Protein AF-U6KTH3-F1 (afdb_monomer_lite)

Foldseek 3Di:
DPDPVPPVVSLVVLLVVVVVVVVVDQADPPPRHGFADWDFQPDLDLLRHGWIKGKGFDPVQLVVLVVVVVVPDPPSPVRRIDIDTDDLVNVLVVQVPDDCVVCVSNVHRRVSVVRPPDDDQDDCVVWPWDDDPPPGTHTALLVVLVVVLVVLVVVLVVCVVVVHDVVVNVSSVSVNVLSVCLQADCPDVSNCSNVVVVPPDPPDDSHQHPVNCQDDCNHCVNDPPVDYDDPLKDKDAEDEDLLDFQQEKEDEPVSQLVRWAWDFDDPVCLVVQLVQLLCFRPDPQHFAWKADPVRDIDGSVPDDSNVVSVPDDGGIITGTGQAFQAKKWKAFPPQPDLLNIAIGTYHYDHDHHMYHHPLSCQSNVDDRPRGMIMMHHDHDPVVRVCRCPPRGCLNPQADLQFLWRRRFDAFLLLLQQLVQQDPPNKDAPVRLVVLLPLLDDPPDQFDQDAAPDVPPGRIHGSQQVQLCLLPRDPPDPRFDWDKDFAPPQDPVQDDPPDDSQPRPQQRIWTAGRRGTDTHGAACCAGHGHCRHVLNRCVVVPNSVSSSSSRSSSSRSSVVVCVVPPDDADLVLQEEDPVLVVVLVVLVVVLQVVLVVLVVCLVVVVDDDDVPDDSVRRSQVVNLVSQVVSLVVSLVSLLVPGDCPRRVNSSQRRVNDDHSSLSSQAHWWVTFQDDPNGFQACPDVQFVDPVDDRVDSGSLRRQTTGDHVSRDGDPSNVVSVVNSVVRVVVCVVVVVVVVVVVVVVVCVVCVQWDQDPDPLFIAGPVGPGDRPCDPVSDRSSRDDPPPPPPPDDDDDDDDDDDDDDDDDDDDDDDDDDDDDDDDDDYDDDDDDDYDDDDDDDDDDDDDDD

Organism: Eimeria tenella (NCBI:txid5802)

pLDDT: mean 81.22, std 20.05, range [23.31, 97.81]

Sequence (848 aa):
MRRHKEDPIAKKALFRKTVSECKRVSKCLLCDAPQGVLRKVVRPVLDQFMKLRHVTKQPRAAAAAAAAAAAGGGAAAAAAQQEEDLHPLRVQQLLQRLRPGDCEVLDVVSPWKLLLQQLPVPPNCLRPSVSVGEQGSNEDDLTCVLAEIVEINGALRGLAAAGGPPGQFVGLWELLQLQVTLLLNSEAPAVQQLVGRSSSSSSSRAGRGLCQRLKGKEGRFRGNLSGKRVDFSGRTVISPDPNLEVYEVAVPEWMARRLTFPETVCPLSAAGLRAAVQRGCDGWPGACYVHKRDGSKCSLRFANRRLAAEHLETGDTVERHLRDGDIVLFNRQPSLHRLSLMAFRAKVMAGRTLRFNESVCSPFNADFDGDEMNLHVPQTQEARAEALCLLGVVSNLQTPKNGDPLVAATQDFLSCWYLLTHKDTFLSRKAFAQLCAACTDAAAAVQLPPPALLLPQELWTGKQLLAVLLRPRRDTFAVLNFEAPERDFSPNCLLPTVPFFMCPNDAYVVVRNSELLAGCIGKKVLGDSKHGLFYHLIRDNSAALAAACLGRVARVCARWFASYGFTMGLDDVSPSVSLETAKETLLARAAEAIRGEAARFARGCMQPHPGCSLEETLELRTKKILDDLRNSAGQVCSQLLSPFNKPGIMFRSGAKGALINIAQMVACVGQQNVAGRRVSAGFGDRTLPLFKRQAPEPRSRGFVSNSFFSGLSPDEFFFHTMSGREGLVDTAVKTAETGYMQRRLMKVRGDTSEGHFRGRGGHFRGRGGHFQGREGTLPGAGGDTCRGGRGHLRGGRHLQGREGTLPGAGGDTCAGGDTCAGGDTCRGGRGHLQTAHTGGDTCRHNRV

Radius of gyration: 40.79 Å; chains: 1; bounding box: 92×101×133 Å

Structure (mmCIF, N/CA/C/O backbone):
data_AF-U6KTH3-F1
#
_entry.id   AF-U6KTH3-F1
#
loop_
_atom_site.group_PDB
_atom_site.id
_atom_site.type_symbol
_atom_site.label_atom_id
_atom_site.label_alt_id
_atom_site.label_comp_id
_atom_site.label_asym_id
_atom_site.label_entity_id
_atom_site.label_seq_id
_atom_site.pdbx_PDB_ins_code
_atom_site.Cartn_x
_atom_site.Cartn_y
_atom_site.Cartn_z
_atom_site.occupancy
_atom_site.B_iso_or_equiv
_atom_site.auth_seq_id
_atom_site.auth_comp_id
_atom_site.auth_asym_id
_atom_site.auth_atom_id
_atom_site.pdbx_PDB_model_num
ATOM 1 N N . MET A 1 1 ? -40.821 12.594 2.628 1.00 33.41 1 MET A N 1
ATOM 2 C CA . MET A 1 1 ? -40.383 13.641 3.579 1.00 33.41 1 MET A CA 1
ATOM 3 C C . MET A 1 1 ? -40.780 13.213 4.990 1.00 33.41 1 MET A C 1
ATOM 5 O O . MET A 1 1 ? -41.958 13.280 5.310 1.00 33.41 1 MET A O 1
ATOM 9 N N . ARG A 1 2 ? -39.861 12.690 5.817 1.00 38.53 2 ARG A N 1
ATOM 10 C CA . ARG A 1 2 ? -40.171 12.412 7.237 1.00 38.53 2 ARG A CA 1
ATOM 11 C C . ARG A 1 2 ? -40.106 13.714 8.047 1.00 38.53 2 ARG A C 1
ATOM 13 O O . ARG A 1 2 ? -39.279 14.577 7.755 1.00 38.53 2 ARG A O 1
ATOM 20 N N . ARG A 1 3 ? -41.026 13.861 9.007 1.00 43.44 3 ARG A N 1
ATOM 21 C CA . ARG A 1 3 ? -41.303 15.088 9.775 1.00 43.44 3 ARG A CA 1
ATOM 22 C C . ARG A 1 3 ? -40.047 15.602 10.488 1.00 43.44 3 ARG A C 1
ATOM 24 O O . ARG A 1 3 ? -39.389 14.868 11.214 1.00 43.44 3 ARG A O 1
ATOM 31 N N . HIS A 1 4 ? -39.806 16.906 10.376 1.00 55.22 4 HIS A N 1
ATOM 32 C CA . HIS A 1 4 ? -38.756 17.676 11.061 1.00 55.22 4 HIS A CA 1
ATOM 33 C C . HIS A 1 4 ? -38.742 17.516 12.607 1.00 55.22 4 HIS A C 1
ATOM 35 O O . HIS A 1 4 ? -37.799 17.948 13.264 1.00 55.22 4 HIS A O 1
ATOM 41 N N . LYS A 1 5 ? -39.789 16.901 13.183 1.00 56.22 5 LYS A N 1
ATOM 42 C CA . LYS A 1 5 ? -40.027 16.718 14.625 1.00 56.22 5 LYS A CA 1
ATOM 43 C C . LYS A 1 5 ? -39.226 15.571 15.270 1.00 56.22 5 LYS A C 1
ATOM 45 O O . LYS A 1 5 ? -39.034 15.591 16.479 1.00 56.22 5 LYS A O 1
ATOM 50 N N . GLU A 1 6 ? -38.734 14.601 14.497 1.00 68.56 6 GLU A N 1
ATOM 51 C CA . GLU A 1 6 ? -37.988 13.436 15.025 1.00 68.56 6 GLU A CA 1
ATOM 52 C C . GLU A 1 6 ? -36.462 13.555 14.876 1.00 68.56 6 GLU A C 1
ATOM 54 O O . GLU A 1 6 ? -35.725 12.658 15.283 1.00 68.56 6 GLU A O 1
ATOM 59 N N . ASP A 1 7 ? -35.956 14.649 14.297 1.00 81.25 7 ASP A N 1
ATOM 60 C CA . ASP A 1 7 ? -34.512 14.840 14.156 1.00 81.25 7 ASP A CA 1
ATOM 61 C C . ASP A 1 7 ? -33.876 15.097 15.539 1.00 81.25 7 ASP A C 1
ATOM 63 O O . ASP A 1 7 ? -34.201 16.105 16.175 1.00 81.25 7 ASP A O 1
ATOM 67 N N . PRO A 1 8 ? -32.951 14.241 16.023 1.00 83.62 8 PRO A N 1
ATOM 68 C CA . PRO A 1 8 ? -32.323 14.413 17.332 1.00 83.62 8 PRO A CA 1
ATOM 69 C C . PRO A 1 8 ? -31.568 15.742 17.469 1.00 83.62 8 PRO A C 1
ATOM 71 O O . PRO A 1 8 ? -31.462 16.272 18.575 1.00 83.62 8 PRO A O 1
ATOM 74 N N . ILE A 1 9 ? -31.064 16.315 16.369 1.00 85.94 9 ILE A N 1
ATOM 75 C CA . ILE A 1 9 ? -30.401 17.627 16.399 1.00 85.94 9 ILE A CA 1
ATOM 76 C C . ILE A 1 9 ? -31.430 18.726 16.676 1.00 85.94 9 ILE A C 1
ATOM 78 O O . ILE A 1 9 ? -31.213 19.565 17.553 1.00 85.94 9 ILE A O 1
ATOM 82 N N . ALA A 1 10 ? -32.564 18.690 15.972 1.00 85.31 10 ALA A N 1
ATOM 83 C CA . ALA A 1 10 ? -33.656 19.638 16.169 1.00 85.31 10 ALA A CA 1
ATOM 84 C C . ALA A 1 10 ? -34.259 19.505 17.576 1.00 85.31 10 ALA A C 1
ATOM 86 O O . ALA A 1 10 ? -34.433 20.516 18.255 1.00 85.31 10 ALA A O 1
ATOM 87 N N . LYS A 1 11 ? -34.473 18.273 18.061 1.00 85.38 11 LYS A N 1
ATOM 88 C CA . LYS A 1 11 ? -34.912 18.003 19.440 1.00 85.38 11 LYS A CA 1
ATOM 89 C C . LYS A 1 11 ? -33.957 18.598 20.474 1.00 85.38 11 LYS A C 1
ATOM 91 O O . LYS A 1 11 ? -34.388 19.288 21.390 1.00 85.38 11 LYS A O 1
ATOM 96 N N . LYS A 1 12 ? -32.645 18.402 20.307 1.00 86.88 12 LYS A N 1
ATOM 97 C CA . LYS A 1 12 ? -31.634 18.952 21.224 1.00 86.88 12 LYS A CA 1
ATOM 98 C C . LYS A 1 12 ? -31.607 20.482 21.218 1.00 86.88 12 LYS A C 1
ATOM 100 O O . LYS A 1 12 ? -31.388 21.090 22.265 1.00 86.88 12 LYS A O 1
ATOM 105 N N . ALA A 1 13 ? -31.800 21.105 20.055 1.00 87.69 13 ALA A N 1
ATOM 106 C CA . ALA A 1 13 ? -31.894 22.557 19.940 1.00 87.69 13 ALA A CA 1
ATOM 107 C C . ALA A 1 13 ? -33.155 23.092 20.634 1.00 87.69 13 ALA A C 1
ATOM 109 O O . ALA A 1 13 ? -33.059 24.036 21.418 1.00 87.69 13 ALA A O 1
ATOM 110 N N . LEU A 1 14 ? -34.302 22.442 20.410 1.00 86.38 14 LEU A N 1
ATOM 111 C CA . LEU A 1 14 ? -35.565 22.775 21.063 1.00 86.38 14 LEU A CA 1
ATOM 112 C C . LEU A 1 14 ? -35.447 22.645 22.585 1.00 86.38 14 LEU A C 1
ATOM 114 O O . LEU A 1 14 ? -35.702 23.611 23.290 1.00 86.38 14 LEU A O 1
ATOM 118 N N . PHE A 1 15 ? -34.935 21.516 23.081 1.00 87.56 15 PHE A N 1
ATOM 119 C CA . PHE A 1 15 ? -34.717 21.284 24.509 1.00 87.56 15 PHE A CA 1
ATOM 120 C C . PHE A 1 15 ? -33.821 22.357 25.146 1.00 87.56 15 PHE A C 1
ATOM 122 O O . PHE A 1 15 ? -34.132 22.887 26.210 1.00 87.56 15 PHE A O 1
ATOM 129 N N . ARG A 1 16 ? -32.720 22.745 24.483 1.00 88.88 16 ARG A N 1
ATOM 130 C CA . ARG A 1 16 ? -31.852 23.837 24.964 1.00 88.88 16 ARG A CA 1
ATOM 131 C C . ARG A 1 16 ? -32.586 25.173 25.035 1.00 88.88 16 ARG A C 1
ATOM 133 O O . ARG A 1 16 ? -32.373 25.912 25.995 1.00 88.88 16 ARG A O 1
ATOM 140 N N . LYS A 1 17 ? -33.426 25.473 24.040 1.00 89.62 17 LYS A N 1
ATOM 141 C CA . LYS A 1 17 ? -34.243 26.689 24.015 1.00 89.62 17 LYS A CA 1
ATOM 142 C C . LYS A 1 17 ? -35.233 26.689 25.181 1.00 89.62 17 LYS A C 1
ATOM 144 O O . LYS A 1 17 ? -35.204 27.626 25.975 1.00 89.62 17 LYS A O 1
ATOM 149 N N . THR A 1 18 ? -35.983 25.605 25.364 1.00 88.19 18 THR A N 1
ATOM 150 C CA . THR A 1 18 ? -36.918 25.434 26.484 1.00 88.19 18 THR A CA 1
ATOM 151 C C . THR A 1 18 ? -36.218 25.610 27.833 1.00 88.19 18 THR A C 1
ATOM 153 O O . THR A 1 18 ? -36.631 26.436 28.638 1.00 88.19 18 THR A O 1
ATOM 156 N N . VAL A 1 19 ? -35.082 24.938 28.061 1.00 88.19 19 VAL A N 1
ATOM 157 C CA . VAL A 1 19 ? -34.305 25.085 29.308 1.00 88.19 19 VAL A CA 1
ATOM 158 C C . VAL A 1 19 ? -33.824 26.527 29.521 1.00 88.19 19 VAL A C 1
ATOM 160 O O . VAL A 1 19 ? -33.779 26.997 30.657 1.00 88.19 19 VAL A O 1
ATOM 163 N N . SER A 1 20 ? -33.451 27.245 28.456 1.00 90.00 20 SER A N 1
ATOM 164 C CA . SER A 1 20 ? -33.018 28.644 28.562 1.00 90.00 20 SER A CA 1
ATOM 165 C C . SER A 1 20 ? -34.155 29.598 28.936 1.00 90.00 20 SER A C 1
ATOM 167 O O . SER A 1 20 ? -33.924 30.536 29.696 1.00 90.00 20 SER A O 1
ATOM 169 N N . GLU A 1 21 ? -35.371 29.331 28.459 1.00 89.19 21 GLU A N 1
ATOM 170 C CA . GLU A 1 21 ? -36.572 30.090 28.812 1.00 89.19 21 GLU A CA 1
ATOM 171 C C . GLU A 1 21 ? -36.977 29.804 30.263 1.00 89.19 21 GLU A C 1
ATOM 173 O O . GLU A 1 21 ? -37.144 30.742 31.041 1.00 89.19 21 GLU A O 1
ATOM 178 N N . CYS A 1 22 ? -36.991 28.532 30.681 1.00 86.75 22 CYS A N 1
ATOM 179 C CA . CYS A 1 22 ? -37.295 28.147 32.063 1.00 86.75 22 CYS A CA 1
ATOM 180 C C . CYS A 1 22 ? -36.333 28.780 33.083 1.00 86.75 22 CYS A C 1
ATOM 182 O O . CYS A 1 22 ? -36.759 29.177 34.161 1.00 86.75 22 CYS A O 1
ATOM 184 N N . LYS A 1 23 ? -35.043 28.930 32.751 1.00 86.56 23 LYS A N 1
ATOM 185 C CA . LYS A 1 23 ? -34.044 29.550 33.645 1.00 86.56 23 LYS A CA 1
ATOM 186 C C . LYS A 1 23 ? -34.252 31.049 33.892 1.00 86.56 23 LYS A C 1
ATOM 188 O O . LYS A 1 23 ? -33.642 31.581 34.814 1.00 86.56 23 LYS A O 1
ATOM 193 N N . ARG A 1 24 ? -35.049 31.739 33.068 1.00 86.56 24 ARG A N 1
ATOM 194 C CA . ARG A 1 24 ? -35.357 33.173 33.238 1.00 86.56 24 ARG A CA 1
ATOM 195 C C . ARG A 1 24 ? -36.516 33.414 34.201 1.00 86.56 24 ARG A C 1
ATOM 197 O O . ARG A 1 24 ? -36.689 34.531 34.677 1.00 86.56 24 ARG A O 1
ATOM 204 N N . VAL A 1 25 ? -37.304 32.381 34.472 1.00 86.88 25 VAL A N 1
ATOM 205 C CA . VAL A 1 25 ? -38.491 32.464 35.316 1.00 86.88 25 VAL A CA 1
ATOM 206 C C . VAL A 1 25 ? -38.068 32.426 36.787 1.00 86.88 25 VAL A C 1
ATOM 208 O O . VAL A 1 25 ? -37.451 31.464 37.236 1.00 86.88 25 VAL A O 1
ATOM 211 N N . SER A 1 26 ? -38.393 33.479 37.540 1.00 83.75 26 SER A N 1
ATOM 212 C CA . SER A 1 26 ? -38.018 33.643 38.955 1.00 83.75 26 SER A CA 1
ATOM 213 C C . SER A 1 26 ? -39.104 33.215 39.948 1.00 83.75 26 SER A C 1
ATOM 215 O O . SER A 1 26 ? -38.841 33.144 41.148 1.00 83.75 26 SER A O 1
ATOM 217 N N . LYS A 1 27 ? -40.319 32.917 39.473 1.00 86.44 27 LYS A N 1
ATOM 218 C CA . LYS A 1 27 ? -41.455 32.438 40.276 1.00 86.44 27 LYS A CA 1
ATOM 219 C C . LYS A 1 27 ? -42.222 31.357 39.523 1.00 86.44 27 LYS A C 1
ATOM 221 O O . LYS A 1 27 ? -42.388 31.451 38.310 1.00 86.44 27 LYS A O 1
ATOM 226 N N . CYS A 1 28 ? -42.674 30.324 40.226 1.00 85.75 28 CYS A N 1
ATOM 227 C CA . CYS A 1 28 ? -43.463 29.253 39.619 1.00 85.75 28 CYS A CA 1
ATOM 228 C C . CYS A 1 28 ? -44.845 29.761 39.187 1.00 85.75 28 CYS A C 1
ATOM 230 O O . CYS A 1 28 ? -45.557 30.331 39.999 1.00 85.75 28 CYS A O 1
ATOM 232 N N . LEU A 1 29 ? -45.266 29.472 37.954 1.00 85.44 29 LEU A N 1
ATOM 233 C CA . LEU A 1 29 ? -46.565 29.914 37.420 1.00 85.44 29 LEU A CA 1
ATOM 234 C C . LEU A 1 29 ? -47.784 29.203 38.042 1.00 85.44 29 LEU A C 1
ATOM 236 O O . LEU A 1 29 ? -48.908 29.626 37.811 1.00 85.44 29 LEU A O 1
ATOM 240 N N . LEU A 1 30 ? -47.579 28.101 38.774 1.00 85.94 30 LEU A N 1
ATOM 241 C CA . LEU A 1 30 ? -48.665 27.305 39.369 1.00 85.94 30 LEU A CA 1
ATOM 242 C C . LEU A 1 30 ? -48.825 27.526 40.874 1.00 85.94 30 LEU A C 1
ATOM 244 O O . LEU A 1 30 ? -49.931 27.423 41.388 1.00 85.94 30 LEU A O 1
ATOM 248 N N . CYS A 1 31 ? -47.723 27.761 41.590 1.00 86.19 31 CYS A N 1
ATOM 249 C CA . CYS A 1 31 ? -47.723 27.853 43.053 1.00 86.19 31 CYS A CA 1
ATOM 250 C C . CYS A 1 31 ? -47.029 29.107 43.597 1.00 86.19 31 CYS A C 1
ATOM 252 O O . CYS A 1 31 ? -46.802 29.185 44.801 1.00 86.19 31 CYS A O 1
ATOM 254 N N . ASP A 1 32 ? -46.616 30.037 42.728 1.00 83.69 32 ASP A N 1
ATOM 255 C CA . ASP A 1 32 ? -45.917 31.293 43.052 1.00 83.69 32 ASP A CA 1
ATOM 256 C C . ASP A 1 32 ? -44.627 31.170 43.886 1.00 83.69 32 ASP A C 1
ATOM 258 O O . ASP A 1 32 ? -44.006 32.172 44.252 1.00 83.69 32 ASP A O 1
ATOM 262 N N . ALA A 1 33 ? -44.152 29.945 44.130 1.00 84.94 33 ALA A N 1
ATOM 263 C CA . ALA A 1 33 ? -42.933 29.694 44.881 1.00 84.94 33 ALA A CA 1
ATOM 264 C C . ALA A 1 33 ? -41.706 30.325 44.188 1.00 84.94 33 ALA A C 1
ATOM 266 O O . ALA A 1 33 ? -41.571 30.211 42.959 1.00 84.94 33 ALA A O 1
ATOM 267 N N . PRO A 1 34 ? -40.785 30.953 44.948 1.00 84.19 34 PRO A N 1
ATOM 268 C CA . PRO A 1 34 ? -39.589 31.574 44.392 1.00 84.19 34 PRO A CA 1
ATOM 269 C C . PRO A 1 34 ? -38.667 30.521 43.768 1.00 84.19 34 PRO A C 1
ATOM 271 O O . PRO A 1 34 ? -38.316 29.522 44.394 1.00 84.19 34 PRO A O 1
ATOM 274 N N . GLN A 1 35 ? -38.248 30.763 42.528 1.00 84.50 35 GLN A N 1
ATOM 275 C CA . GLN A 1 35 ? -37.334 29.900 41.789 1.00 84.50 35 GLN A CA 1
ATOM 276 C C . GLN A 1 35 ? -35.938 30.516 41.753 1.00 84.50 35 GLN A C 1
ATOM 278 O O . GLN A 1 35 ? -35.696 31.578 41.182 1.00 84.50 35 GLN A O 1
ATOM 283 N N . GLY A 1 36 ? -35.020 29.830 42.425 1.00 84.12 36 GLY A N 1
ATOM 284 C CA . GLY A 1 36 ? -33.608 30.160 42.513 1.00 84.12 36 GLY A CA 1
ATOM 285 C C . GLY A 1 36 ? -32.746 29.497 41.441 1.00 84.12 36 GLY A C 1
ATOM 286 O O . GLY A 1 36 ? -33.203 28.674 40.647 1.00 84.12 36 GLY A O 1
ATOM 287 N N . VAL A 1 37 ? -31.454 29.823 41.448 1.00 84.56 37 VAL A N 1
ATOM 288 C CA . VAL A 1 37 ? -30.478 29.196 40.549 1.00 84.56 37 VAL A CA 1
ATOM 289 C C . VAL A 1 37 ? -29.990 27.888 41.166 1.00 84.56 37 VAL A C 1
ATOM 291 O O . VAL A 1 37 ? -29.577 27.855 42.324 1.00 84.56 37 VAL A O 1
ATOM 294 N N . LEU A 1 38 ? -29.982 26.816 40.374 1.00 85.50 38 LEU A N 1
ATOM 295 C CA . LEU A 1 38 ? -29.338 25.557 40.746 1.00 85.50 38 LEU A CA 1
ATOM 296 C C . LEU A 1 38 ? -27.827 25.656 40.511 1.00 85.50 38 LEU A C 1
ATOM 298 O O . LEU A 1 38 ? -27.375 25.816 39.373 1.00 85.50 38 LEU A O 1
ATOM 302 N N . ARG A 1 39 ? -27.040 25.554 41.583 1.00 82.12 39 ARG A N 1
ATOM 303 C CA . ARG A 1 39 ? -25.576 25.533 41.545 1.00 82.12 39 ARG A CA 1
ATOM 304 C C . ARG A 1 39 ? -25.071 24.121 41.795 1.00 82.12 39 ARG A C 1
ATOM 306 O O . ARG A 1 39 ? -25.478 23.461 42.746 1.00 82.12 39 ARG A O 1
ATOM 313 N N . LYS A 1 40 ? -24.150 23.666 40.950 1.00 79.00 40 LYS A N 1
ATOM 314 C CA . LYS A 1 40 ? -23.412 22.424 41.178 1.00 79.00 40 LYS A CA 1
ATOM 315 C C . LYS A 1 40 ? -22.133 22.760 41.938 1.00 79.00 40 LYS A C 1
ATOM 317 O O . LYS A 1 40 ? -21.278 23.462 41.403 1.00 79.00 40 LYS A O 1
ATOM 322 N N . VAL A 1 41 ? -22.003 22.261 43.159 1.00 70.06 41 VAL A N 1
ATOM 323 C CA . VAL A 1 41 ? -20.778 22.358 43.951 1.00 70.06 41 VAL A CA 1
ATOM 324 C C . VAL A 1 41 ? -19.964 21.100 43.665 1.00 70.06 41 VAL A C 1
ATOM 326 O O . VAL A 1 41 ? -20.344 19.995 44.037 1.00 70.06 41 VAL A O 1
ATOM 329 N N . VAL A 1 42 ? -18.868 21.258 42.926 1.00 63.22 42 VAL A N 1
ATOM 330 C CA . VAL A 1 42 ? -17.897 20.184 42.693 1.00 63.22 42 VAL A CA 1
ATOM 331 C C . VAL A 1 42 ? -16.597 20.637 43.328 1.00 63.22 42 VAL A C 1
ATOM 333 O O . VAL A 1 42 ? -15.877 21.438 42.735 1.00 63.22 42 VAL A O 1
ATOM 336 N N . ARG A 1 43 ? -16.323 20.180 44.551 1.00 62.12 43 ARG A N 1
ATOM 337 C CA . ARG A 1 43 ? -15.017 20.379 45.187 1.00 62.12 43 ARG A CA 1
ATOM 338 C C . ARG A 1 43 ? -14.334 19.025 45.407 1.00 62.12 43 ARG A C 1
ATOM 340 O O . ARG A 1 43 ? -15.033 18.033 45.606 1.00 62.12 43 ARG A O 1
ATOM 347 N N . PRO A 1 44 ? -12.992 18.964 45.369 1.00 58.06 44 PRO A N 1
ATOM 348 C CA . PRO A 1 44 ? -12.220 17.737 45.577 1.00 58.06 44 PRO A CA 1
ATOM 349 C C . PRO A 1 44 ? -12.087 17.405 47.072 1.00 58.06 44 PRO A C 1
ATOM 351 O O . PRO A 1 44 ? -10.989 17.175 47.569 1.00 58.06 44 PRO A O 1
ATOM 354 N N . VAL A 1 45 ? -13.199 17.456 47.801 1.00 61.69 45 VAL A N 1
ATOM 355 C CA . VAL A 1 45 ? -13.300 17.124 49.226 1.00 61.69 45 VAL A CA 1
ATOM 356 C C . VAL A 1 45 ? -14.507 16.207 49.365 1.00 61.69 45 VAL A C 1
ATOM 358 O O . VAL A 1 45 ? -15.536 16.498 48.751 1.00 61.69 45 VAL A O 1
ATOM 361 N N . LEU A 1 46 ? -14.374 15.117 50.130 1.00 58.19 46 LEU A N 1
ATOM 362 C CA . LEU A 1 46 ? -15.430 14.110 50.310 1.00 58.19 46 LEU A CA 1
ATOM 363 C C . LEU A 1 46 ? -16.762 14.781 50.710 1.00 58.19 46 LEU A C 1
ATOM 365 O O . LEU A 1 46 ? -17.738 14.661 49.976 1.00 58.19 46 LEU A O 1
ATOM 369 N N . ASP A 1 47 ? -16.704 15.671 51.709 1.00 54.94 47 ASP A N 1
ATOM 370 C CA . ASP A 1 47 ? -17.819 16.478 52.241 1.00 54.94 47 ASP A CA 1
ATOM 371 C C . ASP A 1 47 ? -18.514 17.417 51.235 1.00 54.94 47 ASP A C 1
ATOM 373 O O . ASP A 1 47 ? -19.519 18.061 51.547 1.00 54.94 47 ASP A O 1
ATOM 377 N N . GLN A 1 48 ? -17.971 17.599 50.030 1.00 58.31 48 GLN A N 1
ATOM 378 C CA . GLN A 1 48 ? -18.530 18.477 48.991 1.00 58.31 48 GLN A CA 1
ATOM 379 C C . GLN A 1 48 ? -18.604 17.780 47.630 1.00 58.31 48 GLN A C 1
ATOM 381 O O . GLN A 1 48 ? -18.698 18.434 46.581 1.00 58.31 48 GLN A O 1
ATOM 386 N N . PHE A 1 49 ? -18.582 16.449 47.640 1.00 60.00 49 PHE A N 1
ATOM 387 C CA . PHE A 1 49 ? -18.655 15.637 46.443 1.00 60.00 49 PHE A CA 1
ATOM 388 C C . PHE A 1 49 ? -20.030 15.783 45.771 1.00 60.00 49 PHE A C 1
ATOM 390 O O . PHE A 1 49 ? -21.053 15.335 46.277 1.00 60.00 49 PHE A O 1
ATOM 397 N N . MET A 1 50 ? -20.051 16.426 44.597 1.00 65.19 50 MET A N 1
ATOM 398 C CA . MET A 1 50 ? -21.205 16.477 43.683 1.00 65.19 50 MET A CA 1
ATOM 399 C C . MET A 1 50 ? -22.517 17.025 44.290 1.00 65.19 50 MET A C 1
ATOM 401 O O . MET A 1 50 ? -23.602 16.672 43.823 1.00 65.19 50 MET A O 1
ATOM 405 N N . LYS A 1 51 ? -22.442 17.940 45.265 1.00 73.81 51 LYS A N 1
ATOM 406 C CA . LYS A 1 51 ? -23.635 18.554 45.875 1.00 73.81 51 LYS A CA 1
ATOM 407 C C . LYS A 1 51 ? -24.346 19.497 44.899 1.00 73.81 51 LYS A C 1
ATOM 409 O O . LYS A 1 51 ? -23.724 20.294 44.191 1.00 73.81 51 LYS A O 1
ATOM 414 N N . LEU A 1 52 ? -25.672 19.414 44.858 1.00 81.62 52 LEU A N 1
ATOM 415 C CA . LEU A 1 52 ? -26.542 20.332 44.125 1.00 81.62 52 LEU A CA 1
ATOM 416 C C . LEU A 1 52 ? -27.200 21.271 45.131 1.00 81.62 52 LEU A C 1
ATOM 418 O O . LEU A 1 52 ? -27.835 20.805 46.068 1.00 81.62 52 LEU A O 1
ATOM 422 N N . ARG A 1 53 ? -27.060 22.582 44.933 1.00 84.50 53 ARG A N 1
ATOM 423 C CA . ARG A 1 53 ? -27.661 23.606 45.794 1.00 84.50 53 ARG A CA 1
ATOM 424 C C . ARG A 1 53 ? -28.694 24.415 45.043 1.00 84.50 53 ARG A C 1
ATOM 426 O O . ARG A 1 53 ? -28.414 24.904 43.946 1.00 84.50 53 ARG A O 1
ATOM 433 N N . HIS A 1 54 ? -29.863 24.594 45.638 1.00 85.31 54 HIS A N 1
ATOM 434 C CA . HIS A 1 54 ? -30.865 25.544 45.172 1.00 85.31 54 HIS A CA 1
ATOM 435 C C . HIS A 1 54 ? -30.691 26.857 45.923 1.00 85.31 54 HIS A C 1
ATOM 437 O O . HIS A 1 54 ? -30.885 26.912 47.131 1.00 85.31 54 HIS A O 1
ATOM 443 N N . VAL A 1 55 ? -30.275 27.905 45.210 1.00 83.94 55 VAL A N 1
ATOM 444 C CA . VAL A 1 55 ? -30.003 29.218 45.806 1.00 83.94 55 VAL A CA 1
ATOM 445 C C . VAL A 1 55 ? -31.130 30.173 45.451 1.00 83.94 55 VAL A C 1
ATOM 447 O O . VAL A 1 55 ? -31.210 30.645 44.311 1.00 83.94 55 VAL A O 1
ATOM 450 N N . THR A 1 56 ? -31.996 30.466 46.418 1.00 80.44 56 THR A N 1
ATOM 451 C CA . THR A 1 56 ? -33.106 31.414 46.262 1.00 80.44 56 THR A CA 1
ATOM 452 C C . THR A 1 56 ? -32.760 32.759 46.900 1.00 80.44 56 THR A C 1
ATOM 454 O O . THR A 1 56 ? -32.139 32.836 47.961 1.00 80.44 56 THR A O 1
ATOM 457 N N . LYS A 1 57 ? -33.139 33.854 46.230 1.00 70.38 57 LYS A N 1
ATOM 458 C CA . LYS A 1 57 ? -33.026 35.209 46.782 1.00 70.38 57 LYS A CA 1
ATOM 459 C C . LYS A 1 57 ? -34.347 35.555 47.458 1.00 70.38 57 LYS A C 1
ATOM 461 O O . LYS A 1 57 ? -35.357 35.692 46.768 1.00 70.38 57 LYS A O 1
ATOM 466 N N . GLN A 1 58 ? -34.348 35.689 48.780 1.00 63.84 58 GLN A N 1
ATOM 467 C CA . GLN A 1 58 ? -35.530 36.127 49.517 1.00 63.84 58 GLN A CA 1
ATOM 468 C C . GLN A 1 58 ? -35.453 37.630 49.830 1.00 63.84 58 GLN A C 1
ATOM 470 O O . GLN A 1 58 ? -34.508 38.056 50.491 1.00 63.84 58 GLN A O 1
ATOM 475 N N . PRO A 1 59 ? -36.457 38.442 49.453 1.00 56.44 59 PRO A N 1
ATOM 476 C CA . PRO A 1 59 ? -36.508 39.850 49.854 1.00 56.44 59 PRO A CA 1
ATOM 477 C C . PRO A 1 59 ? -36.829 40.034 51.351 1.00 56.44 59 PRO A C 1
ATOM 479 O O . PRO A 1 59 ? -36.374 40.997 51.957 1.00 56.44 59 PRO A O 1
ATOM 482 N N . ARG A 1 60 ? -37.555 39.094 51.981 1.00 53.91 60 ARG A N 1
ATOM 483 C CA . ARG A 1 60 ? -37.931 39.156 53.411 1.00 53.91 60 ARG A CA 1
ATOM 484 C C . ARG A 1 60 ? -36.770 38.838 54.367 1.00 53.91 60 ARG A C 1
ATOM 486 O O . ARG A 1 60 ? -36.689 39.435 55.435 1.00 53.91 60 ARG A O 1
ATOM 493 N N . ALA A 1 61 ? -35.847 37.959 53.969 1.00 50.72 61 ALA A N 1
ATOM 494 C CA . ALA A 1 61 ? -34.651 37.631 54.750 1.00 50.72 61 ALA A CA 1
ATOM 495 C C . ALA A 1 61 ? -33.617 38.772 54.758 1.00 50.72 61 ALA A C 1
ATOM 497 O O . ALA A 1 61 ? -32.895 38.925 55.735 1.00 50.72 61 ALA A O 1
ATOM 498 N N . ALA A 1 62 ? -33.593 39.625 53.725 1.00 49.84 62 ALA A N 1
ATOM 499 C CA . ALA A 1 62 ? -32.743 40.817 53.699 1.00 49.84 62 ALA A CA 1
ATOM 500 C C . ALA A 1 62 ? -33.124 41.838 54.792 1.00 49.84 62 ALA A C 1
ATOM 502 O O . ALA A 1 62 ? -32.243 42.461 55.376 1.00 49.84 62 ALA A O 1
ATOM 503 N N . ALA A 1 63 ? -34.417 41.958 55.121 1.00 51.88 63 ALA A N 1
ATOM 504 C CA . ALA A 1 63 ? -34.898 42.823 56.203 1.00 51.88 63 ALA A CA 1
ATOM 505 C C . ALA A 1 63 ? -34.557 42.265 57.601 1.00 51.88 63 ALA A C 1
ATOM 507 O O . ALA A 1 63 ? -34.137 43.013 58.479 1.00 51.88 63 ALA A O 1
ATOM 508 N N . ALA A 1 64 ? -34.662 40.944 57.794 1.00 51.53 64 ALA A N 1
ATOM 509 C CA . ALA A 1 64 ? -34.258 40.281 59.039 1.00 51.53 64 ALA A CA 1
ATOM 510 C C . ALA A 1 64 ? -32.726 40.256 59.227 1.00 51.53 64 ALA A C 1
ATOM 512 O O . ALA A 1 64 ? -32.233 40.425 60.338 1.00 51.53 64 ALA A O 1
ATOM 513 N N . ALA A 1 65 ? -31.963 40.110 58.140 1.00 50.75 65 ALA A N 1
ATOM 514 C CA . ALA A 1 65 ? -30.504 40.196 58.145 1.00 50.75 65 ALA A CA 1
ATOM 515 C C . ALA A 1 65 ? -30.004 41.617 58.447 1.00 50.75 65 ALA A C 1
ATOM 517 O O . ALA A 1 65 ? -29.024 41.768 59.170 1.00 50.75 65 ALA A O 1
ATOM 518 N N . ALA A 1 66 ? -30.693 42.653 57.953 1.00 53.75 66 ALA A N 1
ATOM 519 C CA . ALA A 1 66 ? -30.412 44.045 58.310 1.00 53.75 66 ALA A CA 1
ATOM 520 C C . ALA A 1 66 ? -30.669 44.321 59.805 1.00 53.75 66 ALA A C 1
ATOM 522 O O . ALA A 1 66 ? -29.875 45.009 60.442 1.00 53.75 66 ALA A O 1
ATOM 523 N N . ALA A 1 67 ? -31.716 43.722 60.386 1.00 54.19 67 ALA A N 1
ATOM 524 C CA . ALA A 1 67 ? -31.986 43.793 61.824 1.00 54.19 67 ALA A CA 1
ATOM 525 C C . ALA A 1 67 ? -30.945 43.027 62.671 1.00 54.19 67 ALA A C 1
ATOM 527 O O . ALA A 1 67 ? -30.539 43.507 63.724 1.00 54.19 67 ALA A O 1
ATOM 528 N N . ALA A 1 68 ? -30.455 41.873 62.201 1.00 51.97 68 ALA A N 1
ATOM 529 C CA . ALA A 1 68 ? -29.400 41.106 62.874 1.00 51.97 68 ALA A CA 1
ATOM 530 C C . ALA A 1 68 ? -27.997 41.736 62.731 1.00 51.97 68 ALA A C 1
ATOM 532 O O . ALA A 1 68 ? -27.167 41.609 63.629 1.00 51.97 68 ALA A O 1
ATOM 533 N N . ALA A 1 69 ? -27.731 42.456 61.635 1.00 53.06 69 ALA A N 1
ATOM 534 C CA . ALA A 1 69 ? -26.492 43.211 61.434 1.00 53.06 69 ALA A CA 1
ATOM 535 C C . ALA A 1 69 ? -26.347 44.376 62.431 1.00 53.06 69 ALA A C 1
ATOM 537 O O . ALA A 1 69 ? -25.234 44.677 62.858 1.00 53.06 69 ALA A O 1
ATOM 538 N N . ALA A 1 70 ? -27.463 44.978 62.860 1.00 55.00 70 ALA A N 1
ATOM 539 C CA . ALA A 1 70 ? -27.484 45.991 63.918 1.00 55.00 70 ALA A CA 1
ATOM 540 C C . ALA A 1 70 ? -27.130 45.426 65.314 1.00 55.00 70 ALA A C 1
ATOM 542 O O . ALA A 1 70 ? -26.774 46.191 66.204 1.00 55.00 70 ALA A O 1
ATOM 543 N N . ALA A 1 71 ? -27.172 44.099 65.498 1.00 54.81 71 ALA A N 1
ATOM 544 C CA . ALA A 1 71 ? -26.852 43.404 66.748 1.00 54.81 71 ALA A CA 1
ATOM 545 C C . ALA A 1 71 ? -25.405 42.851 66.814 1.00 54.81 71 ALA A C 1
ATOM 547 O O . ALA A 1 71 ? -25.097 42.028 67.672 1.00 54.81 71 ALA A O 1
ATOM 548 N N . GLY A 1 72 ? -24.502 43.286 65.923 1.00 46.31 72 GLY A N 1
ATOM 549 C CA . GLY A 1 72 ? -23.054 43.046 66.056 1.00 46.31 72 GLY A CA 1
ATOM 550 C C . GLY A 1 72 ? -22.534 41.658 65.647 1.00 46.31 72 GLY A C 1
ATOM 551 O O . GLY A 1 72 ? -21.380 41.335 65.917 1.00 46.31 72 GLY A O 1
ATOM 552 N N . GLY A 1 73 ? -23.334 40.826 64.973 1.00 44.78 73 GLY A N 1
ATOM 553 C CA . GLY A 1 73 ? -22.887 39.524 64.463 1.00 44.78 73 GLY A CA 1
ATOM 554 C C . GLY A 1 73 ? -22.275 39.608 63.057 1.00 44.78 73 GLY A C 1
ATOM 555 O O . GLY A 1 73 ? -22.975 39.906 62.092 1.00 44.78 73 GLY A O 1
ATOM 556 N N . GLY A 1 74 ? -20.993 39.258 62.900 1.00 44.28 74 GLY A N 1
ATOM 557 C CA . GLY A 1 74 ? -20.244 39.263 61.626 1.00 44.28 74 GLY A CA 1
ATOM 558 C C . GLY A 1 74 ? -20.714 38.291 60.522 1.00 44.28 74 GLY A C 1
ATOM 559 O O . GLY A 1 74 ? -19.982 38.053 59.566 1.00 44.28 74 GLY A O 1
ATOM 560 N N . ALA A 1 75 ? -21.924 37.731 60.610 1.00 44.00 75 ALA A N 1
ATOM 561 C CA . ALA A 1 75 ? -22.492 36.775 59.649 1.00 44.00 75 ALA A CA 1
ATOM 562 C C . ALA A 1 75 ? -23.517 37.405 58.672 1.00 44.00 75 ALA A C 1
ATOM 564 O O . ALA A 1 75 ? -24.304 36.699 58.041 1.00 44.00 75 ALA A O 1
ATOM 565 N N . ALA A 1 76 ? -23.537 38.734 58.533 1.00 43.81 76 ALA A N 1
ATOM 566 C CA . ALA A 1 76 ? -24.632 39.457 57.875 1.00 43.81 76 ALA A CA 1
ATOM 567 C C . ALA A 1 76 ? -24.691 39.339 56.334 1.00 43.81 76 ALA A C 1
ATOM 569 O O . ALA A 1 76 ? -25.762 39.495 55.751 1.00 43.81 76 ALA A O 1
ATOM 570 N N . ALA A 1 77 ? -23.589 39.021 55.643 1.00 43.75 77 ALA A N 1
ATOM 571 C CA . ALA A 1 77 ? -23.592 38.945 54.173 1.00 43.75 77 ALA A CA 1
ATOM 572 C C . ALA A 1 77 ? -24.169 37.625 53.613 1.00 43.75 77 ALA A C 1
ATOM 574 O O . ALA A 1 77 ? -24.620 37.585 52.467 1.00 43.75 77 ALA A O 1
ATOM 575 N N . ALA A 1 78 ? -24.188 36.548 54.407 1.00 45.44 78 ALA A N 1
ATOM 576 C CA . ALA A 1 78 ? -24.661 35.230 53.968 1.00 45.44 78 ALA A CA 1
ATOM 577 C C . ALA A 1 78 ? -26.191 35.058 54.077 1.00 45.44 78 ALA A C 1
ATOM 579 O O . ALA A 1 78 ? -26.763 34.216 53.391 1.00 45.44 78 ALA A O 1
ATOM 580 N N . ALA A 1 79 ? -26.874 35.879 54.880 1.00 47.31 79 ALA A N 1
ATOM 581 C CA . ALA A 1 79 ? -28.300 35.722 55.185 1.00 47.31 79 ALA A CA 1
ATOM 582 C C . ALA A 1 79 ? -29.266 36.192 54.070 1.00 47.31 79 ALA A C 1
ATOM 584 O O . ALA A 1 79 ? -30.470 35.956 54.154 1.00 47.31 79 ALA A O 1
ATOM 585 N N . ALA A 1 80 ? -28.769 36.827 53.000 1.00 52.62 80 ALA A N 1
ATOM 586 C CA . ALA A 1 80 ? -29.601 37.282 51.876 1.00 52.62 80 ALA A CA 1
ATOM 587 C C . ALA A 1 80 ? -29.926 36.175 50.846 1.00 52.62 80 ALA A C 1
ATOM 589 O O . ALA A 1 80 ? -30.771 36.367 49.964 1.00 52.62 80 ALA A O 1
ATOM 590 N N . GLN A 1 81 ? -29.243 35.029 50.916 1.00 64.50 81 GLN A N 1
ATOM 591 C CA . GLN A 1 81 ? -29.420 33.899 50.003 1.00 64.50 81 GLN A CA 1
ATOM 592 C C . GLN A 1 81 ? -29.725 32.642 50.814 1.00 64.50 81 GLN A C 1
ATOM 594 O O . GLN A 1 81 ? -28.922 32.224 51.640 1.00 64.50 81 GLN A O 1
ATOM 599 N N . GLN A 1 82 ? -30.881 32.029 50.567 1.00 74.88 82 GLN A N 1
ATOM 600 C CA . GLN A 1 82 ? -31.201 30.729 51.144 1.00 74.88 82 GLN A CA 1
ATOM 601 C C . GLN A 1 82 ? -30.653 29.650 50.207 1.00 74.88 82 GLN A C 1
ATOM 603 O O . GLN A 1 82 ? -31.083 29.557 49.053 1.00 74.88 82 GLN A O 1
ATOM 608 N N . GLU A 1 83 ? -29.697 28.860 50.695 1.00 80.00 83 GLU A N 1
ATOM 609 C CA . GLU A 1 83 ? -29.166 27.689 49.993 1.00 80.00 83 GLU A CA 1
ATOM 610 C C . GLU A 1 83 ? -29.823 26.411 50.548 1.00 80.00 83 GLU A C 1
ATOM 612 O O . GLU A 1 83 ? -29.646 26.085 51.718 1.00 80.00 83 GLU A O 1
ATOM 617 N N . GLU A 1 84 ? -30.584 25.685 49.724 1.00 83.00 84 GLU A N 1
ATOM 618 C CA . GLU A 1 84 ? -31.106 24.345 50.048 1.00 83.00 84 GLU A CA 1
ATOM 619 C C . GLU A 1 84 ? -30.221 23.278 49.382 1.00 83.00 84 GLU A C 1
ATOM 621 O O . GLU A 1 84 ? -30.043 23.281 48.159 1.00 83.00 84 GLU A O 1
ATOM 626 N N . ASP A 1 85 ? -29.665 22.355 50.174 1.00 82.75 85 ASP A N 1
ATOM 627 C CA . ASP A 1 85 ? -28.907 21.203 49.672 1.00 82.75 85 ASP A CA 1
ATOM 628 C C . ASP A 1 85 ? -29.868 20.123 49.125 1.00 82.75 85 ASP A C 1
ATOM 630 O O . ASP A 1 85 ? -30.626 19.473 49.854 1.00 82.75 85 ASP A O 1
ATOM 634 N N . LEU A 1 86 ? -29.809 19.888 47.814 1.00 86.25 86 LEU A N 1
ATOM 635 C CA . LEU A 1 86 ? -30.609 18.891 47.105 1.00 86.25 86 LEU A CA 1
ATOM 636 C C . LEU A 1 86 ? -29.922 17.521 47.139 1.00 86.25 86 LEU A C 1
ATOM 638 O O . LEU A 1 86 ? -29.154 17.158 46.245 1.00 86.25 86 LEU A O 1
ATOM 642 N N . HIS A 1 87 ? -30.229 16.738 48.169 1.00 85.06 87 HIS A N 1
ATOM 643 C CA . HIS A 1 87 ? -29.793 15.346 48.289 1.00 85.06 87 HIS A CA 1
ATOM 644 C C . HIS A 1 87 ? -30.694 14.389 47.470 1.00 85.06 87 HIS A C 1
ATOM 646 O O . HIS A 1 87 ? -31.842 14.732 47.166 1.00 85.06 87 HIS A O 1
ATOM 652 N N . PRO A 1 88 ? -30.225 13.174 47.106 1.00 87.25 88 PRO A N 1
ATOM 653 C CA . PRO A 1 88 ? -30.949 12.283 46.191 1.00 87.25 88 PRO A CA 1
ATOM 654 C C . PRO A 1 88 ? -32.391 11.953 46.603 1.00 87.25 88 PRO A C 1
ATOM 656 O O . PRO A 1 88 ? -33.267 11.937 45.742 1.00 87.25 88 PRO A O 1
ATOM 659 N N . LEU A 1 89 ? -32.666 11.754 47.899 1.00 87.75 89 LEU A N 1
ATOM 660 C CA . LEU A 1 89 ? -34.024 11.470 48.396 1.00 87.75 89 LEU A CA 1
ATOM 661 C C . LEU A 1 89 ? -34.977 12.652 48.169 1.00 87.75 89 LEU A C 1
ATOM 663 O O . LEU A 1 89 ? -36.090 12.472 47.674 1.00 87.75 89 LEU A O 1
ATOM 667 N N . ARG A 1 90 ? -34.525 13.879 48.457 1.00 88.94 90 ARG A N 1
ATOM 668 C CA . ARG A 1 90 ? -35.287 15.102 48.180 1.00 88.94 90 ARG A CA 1
ATOM 669 C C . ARG A 1 90 ? -35.566 15.262 46.692 1.00 88.94 90 ARG A C 1
ATOM 671 O O . ARG A 1 90 ? -36.702 15.527 46.306 1.00 88.94 90 ARG A O 1
ATOM 678 N N . VAL A 1 91 ? -34.553 15.059 45.850 1.00 89.62 91 VAL A N 1
ATOM 679 C CA . VAL A 1 91 ? -34.701 15.138 44.388 1.00 89.62 91 VAL A CA 1
ATOM 680 C C . VAL A 1 91 ? -35.682 14.080 43.882 1.00 89.62 91 VAL A C 1
ATOM 682 O O . VAL A 1 91 ? -36.511 14.384 43.030 1.00 89.62 91 VAL A O 1
ATOM 685 N N . GLN A 1 92 ? -35.658 12.868 44.435 1.00 89.62 92 GLN A N 1
ATOM 686 C CA . GLN A 1 92 ? -36.599 11.814 44.067 1.00 89.62 92 GLN A CA 1
ATOM 687 C C . GLN A 1 92 ? -38.054 12.225 44.312 1.00 89.62 92 GLN A C 1
ATOM 689 O O . GLN A 1 92 ? -38.881 12.096 43.409 1.00 89.62 92 GLN A O 1
ATOM 694 N N . GLN A 1 93 ? -38.354 12.755 45.501 1.00 90.25 93 GLN A N 1
ATOM 695 C CA . GLN A 1 93 ? -39.698 13.227 45.846 1.00 90.25 93 GLN A CA 1
ATOM 696 C C . GLN A 1 93 ? -40.172 14.336 44.898 1.00 90.25 93 GLN A C 1
ATOM 698 O O . GLN A 1 93 ? -41.343 14.378 44.526 1.00 90.25 93 GLN A O 1
ATOM 703 N N . LEU A 1 94 ? -39.264 15.222 44.475 1.00 88.94 94 LEU A N 1
ATOM 704 C CA . LEU A 1 94 ? -39.571 16.275 43.508 1.00 88.94 94 LEU A CA 1
ATOM 705 C C . LEU A 1 94 ? -39.850 15.704 42.108 1.00 88.94 94 LEU A C 1
ATOM 707 O O . LEU A 1 94 ? -40.839 16.082 41.485 1.00 88.94 94 LEU A O 1
ATOM 711 N N . LEU A 1 95 ? -39.031 14.763 41.624 1.00 89.62 95 LEU A N 1
ATOM 712 C CA . LEU A 1 95 ? -39.199 14.148 40.299 1.00 89.62 95 LEU A CA 1
ATOM 713 C C . LEU A 1 95 ? -40.433 13.237 40.206 1.00 89.62 95 LEU A C 1
ATOM 715 O O . LEU A 1 95 ? -40.963 13.051 39.114 1.00 89.62 95 LEU A O 1
ATOM 719 N N . GLN A 1 96 ? -40.907 12.678 41.322 1.00 89.19 96 GLN A N 1
ATOM 720 C CA . GLN A 1 96 ? -42.155 11.905 41.374 1.00 89.19 96 GLN A CA 1
ATOM 721 C C . GLN A 1 96 ? -43.410 12.781 41.269 1.00 89.19 96 GLN A C 1
ATOM 723 O O . GLN A 1 96 ? -44.447 12.302 40.824 1.00 89.19 96 GLN A O 1
ATOM 728 N N . ARG A 1 97 ? -43.320 14.063 41.646 1.00 88.50 97 ARG A N 1
ATOM 729 C CA . ARG A 1 97 ? -44.432 15.027 41.574 1.00 88.50 97 ARG A CA 1
ATOM 730 C C . ARG A 1 97 ? -44.582 15.684 40.196 1.00 88.50 97 ARG A C 1
ATOM 732 O O . ARG A 1 97 ? -45.449 16.537 40.024 1.00 88.50 97 ARG A O 1
ATOM 739 N N . LEU A 1 98 ? -43.736 15.331 39.224 1.00 88.19 98 LEU A N 1
ATOM 740 C CA . LEU A 1 98 ? -43.781 15.894 37.874 1.00 88.19 98 LEU A CA 1
ATOM 741 C C . LEU A 1 98 ? -44.996 15.364 37.096 1.00 88.19 98 LEU A C 1
ATOM 743 O O . LEU A 1 98 ? -45.283 14.168 37.120 1.00 88.19 98 LEU A O 1
ATOM 747 N N . ARG A 1 99 ? -45.695 16.244 36.369 1.00 87.50 99 ARG A N 1
ATOM 748 C CA . ARG A 1 99 ? -46.868 15.856 35.569 1.00 87.50 99 ARG A CA 1
ATOM 749 C C . ARG A 1 99 ? -46.434 15.130 34.283 1.00 87.50 99 ARG A C 1
ATOM 751 O O . ARG A 1 99 ? -45.400 15.493 33.716 1.00 87.50 99 ARG A O 1
ATOM 758 N N . PRO A 1 100 ? -47.230 14.181 33.752 1.00 85.25 100 PRO A N 1
ATOM 759 C CA . PRO A 1 100 ? -46.897 13.466 32.514 1.00 85.25 100 PRO A CA 1
ATOM 760 C C . PRO A 1 100 ? -46.688 14.386 31.300 1.00 85.25 100 PRO A C 1
ATOM 762 O O . PRO A 1 100 ? -45.737 14.196 30.549 1.00 85.25 100 PRO A O 1
ATOM 765 N N . GLY A 1 101 ? -47.507 15.435 31.149 1.00 85.12 101 GLY A N 1
ATOM 766 C CA . GLY A 1 101 ? -47.357 16.402 30.051 1.00 85.12 101 GLY A CA 1
ATOM 767 C C . GLY A 1 101 ? -46.038 17.185 30.100 1.00 85.12 101 GLY A C 1
ATOM 768 O O . GLY A 1 101 ? -45.423 17.428 29.066 1.00 85.12 101 GLY A O 1
ATOM 769 N N . ASP A 1 102 ? -45.539 17.510 31.297 1.00 86.69 102 ASP A N 1
ATOM 770 C CA . ASP A 1 102 ? -44.234 18.170 31.453 1.00 86.69 102 ASP A CA 1
ATOM 771 C C . ASP A 1 102 ? -43.073 17.201 31.151 1.00 86.69 102 ASP A C 1
ATOM 773 O O . ASP A 1 102 ? -42.010 17.615 30.686 1.00 86.69 102 ASP A O 1
ATOM 777 N N . CYS A 1 103 ? -43.277 15.897 31.372 1.00 85.38 103 CYS A N 1
ATOM 778 C CA . CYS A 1 103 ? -42.304 14.854 31.042 1.00 85.38 103 CYS A CA 1
ATOM 779 C C . CYS A 1 103 ? -42.117 14.707 29.520 1.00 85.38 103 CYS A C 1
ATOM 781 O O . CYS A 1 103 ? -40.985 14.557 29.056 1.00 85.38 103 CYS A O 1
ATOM 783 N N . GLU A 1 104 ? -43.193 14.838 28.735 1.00 83.44 104 GLU A N 1
ATOM 784 C CA . GLU A 1 104 ? -43.123 14.857 27.265 1.00 83.44 104 GLU A CA 1
ATOM 785 C C . GLU A 1 104 ? -42.339 16.065 26.738 1.00 83.44 104 GLU A C 1
ATOM 787 O O . GLU A 1 104 ? -41.509 15.920 25.840 1.00 83.44 104 GLU A O 1
ATOM 792 N N . VAL A 1 105 ? -42.538 17.248 27.332 1.00 84.56 105 VAL A N 1
ATOM 793 C CA . VAL A 1 105 ? -41.787 18.468 26.975 1.00 84.56 105 VAL A CA 1
ATOM 794 C C . VAL A 1 105 ? -40.289 18.301 27.249 1.00 84.56 105 VAL A C 1
ATOM 796 O O . VAL A 1 105 ? -39.455 18.788 26.483 1.00 84.56 105 VAL A O 1
ATOM 799 N N . LEU A 1 106 ? -39.937 17.593 28.325 1.00 83.12 106 LEU A N 1
ATOM 800 C CA . LEU A 1 106 ? -38.552 17.283 28.679 1.00 83.12 106 LEU A CA 1
ATOM 801 C C . LEU A 1 106 ? -37.966 16.093 27.893 1.00 83.12 106 LEU A C 1
ATOM 803 O O . LEU A 1 106 ? -36.769 15.841 28.026 1.00 83.12 1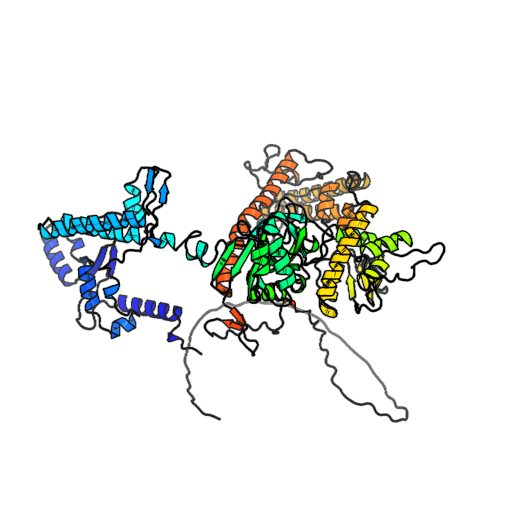06 LEU A O 1
ATOM 807 N N . ASP A 1 107 ? -38.761 15.402 27.063 1.00 82.12 107 ASP A N 1
ATOM 808 C CA . ASP A 1 107 ? -38.393 14.178 26.321 1.00 82.12 107 ASP A CA 1
ATOM 809 C C . ASP A 1 107 ? -37.897 13.055 27.266 1.00 82.12 107 ASP A C 1
ATOM 811 O O . ASP A 1 107 ? -36.944 12.335 26.962 1.00 82.12 107 ASP A O 1
ATOM 815 N N . VAL A 1 108 ? -38.525 12.913 28.447 1.00 84.00 108 VAL A N 1
ATOM 816 C CA . VAL A 1 108 ? -38.187 11.903 29.472 1.00 84.00 108 VAL A CA 1
ATOM 817 C C . VAL A 1 108 ? -39.430 11.103 29.861 1.00 84.00 108 VAL A C 1
ATOM 819 O O . VAL A 1 108 ? -40.449 11.677 30.204 1.00 84.00 108 VAL A O 1
ATOM 822 N N . VAL A 1 109 ? -39.345 9.769 29.883 1.00 84.38 109 VAL A N 1
ATOM 823 C CA . VAL A 1 109 ? -40.502 8.905 30.213 1.00 84.38 109 VAL A CA 1
ATOM 824 C C . VAL A 1 109 ? -40.753 8.801 31.723 1.00 84.38 109 VAL A C 1
ATOM 826 O O . VAL A 1 109 ? -41.888 8.829 32.185 1.00 84.38 109 VAL A O 1
ATOM 829 N N . SER A 1 110 ? -39.702 8.633 32.528 1.00 85.38 110 SER A N 1
ATOM 830 C CA . SER A 1 110 ? -39.821 8.493 33.988 1.00 85.38 110 SER A CA 1
ATOM 831 C C . SER A 1 110 ? -38.605 9.121 34.670 1.00 85.38 110 SER A C 1
ATOM 833 O O . SER A 1 110 ? -37.584 8.449 34.830 1.00 85.38 110 SER A O 1
ATOM 835 N N . PRO A 1 111 ? -38.674 10.403 35.061 1.00 86.94 111 PRO A N 1
ATOM 836 C CA . PRO A 1 111 ? -37.502 11.147 35.517 1.00 86.94 111 PRO A CA 1
ATOM 837 C C . PRO A 1 111 ? -36.919 10.613 36.830 1.00 86.94 111 PRO A C 1
ATOM 839 O O . PRO A 1 111 ? -35.703 10.600 36.994 1.00 86.94 111 PRO A O 1
ATOM 842 N N . TRP A 1 112 ? -37.750 10.099 37.742 1.00 84.00 112 TRP A N 1
ATOM 843 C CA . TRP A 1 112 ? -37.274 9.540 39.012 1.00 84.00 112 TRP A CA 1
ATOM 844 C C . TRP A 1 112 ? -36.390 8.289 38.835 1.00 84.00 112 TRP A C 1
ATOM 846 O O . TRP A 1 112 ? -35.543 8.038 39.686 1.00 84.00 112 TRP A O 1
ATOM 856 N N . LYS A 1 113 ? -36.512 7.549 37.715 1.00 85.50 113 LYS A N 1
ATOM 857 C CA . LYS A 1 113 ? -35.668 6.375 37.397 1.00 85.50 113 LYS A CA 1
ATOM 858 C C . LYS A 1 113 ? -34.217 6.739 37.054 1.00 85.50 113 LYS A C 1
ATOM 860 O O . LYS A 1 113 ? -33.381 5.851 36.933 1.00 85.50 113 LYS A O 1
ATOM 865 N N . LEU A 1 114 ? -33.908 8.029 36.885 1.00 87.81 114 LEU A N 1
ATOM 866 C CA . LEU A 1 114 ? -32.531 8.510 36.732 1.00 87.81 114 LEU A CA 1
ATOM 867 C C . LEU A 1 114 ? -31.725 8.376 38.034 1.00 87.81 114 LEU A C 1
ATOM 869 O O . LEU A 1 114 ? -30.496 8.372 37.990 1.00 87.81 114 LEU A O 1
ATOM 873 N N . LEU A 1 115 ? -32.407 8.276 39.180 1.00 89.38 115 LEU A N 1
ATOM 874 C CA . LEU A 1 115 ? -31.792 8.024 40.477 1.00 89.38 115 LEU A CA 1
ATOM 875 C C . LEU A 1 115 ? -31.694 6.512 40.701 1.00 89.38 115 LEU A C 1
ATOM 877 O O . LEU A 1 115 ? -32.699 5.802 40.717 1.00 89.38 115 LEU A O 1
ATOM 881 N N . LEU A 1 116 ? -30.466 6.021 40.867 1.00 88.56 116 LEU A N 1
ATOM 882 C CA . LEU A 1 116 ? -30.185 4.598 41.043 1.00 88.56 116 LEU A CA 1
ATOM 883 C C . LEU A 1 116 ? -30.592 4.149 42.452 1.00 88.56 116 LEU A C 1
ATOM 885 O O . LEU A 1 116 ? -29.875 4.403 43.414 1.00 88.56 116 LEU A O 1
ATOM 889 N N . GLN A 1 117 ? -31.739 3.477 42.568 1.00 88.12 117 GLN A N 1
ATOM 890 C CA . GLN A 1 117 ? -32.153 2.800 43.807 1.00 88.12 117 GLN A CA 1
ATOM 891 C C . GLN A 1 117 ? -31.653 1.355 43.877 1.00 88.12 117 GLN A C 1
ATOM 893 O O . GLN A 1 117 ? -31.390 0.828 44.953 1.00 88.12 117 GLN A O 1
ATOM 898 N N . GLN A 1 118 ? -31.542 0.712 42.716 1.00 90.00 118 GLN A N 1
ATOM 899 C CA . GLN A 1 118 ? -31.058 -0.651 42.555 1.00 90.00 118 GLN A CA 1
ATOM 900 C C . GLN A 1 118 ? -29.926 -0.632 41.533 1.00 90.00 118 GLN A C 1
ATOM 902 O O . GLN A 1 118 ? -30.061 -0.036 40.461 1.00 90.00 118 GLN A O 1
ATOM 907 N N . LEU A 1 119 ? -28.808 -1.270 41.874 1.00 91.00 119 LEU A N 1
ATOM 908 C CA . LEU A 1 119 ? -27.648 -1.376 41.001 1.00 91.00 119 LEU A CA 1
ATOM 909 C C . LEU A 1 119 ? -27.612 -2.783 40.384 1.00 91.00 119 LEU A C 1
ATOM 911 O O . LEU A 1 119 ? -27.416 -3.750 41.121 1.00 91.00 119 LEU A O 1
ATOM 915 N N . PRO A 1 120 ? -27.800 -2.932 39.061 1.00 92.12 120 PRO A N 1
ATOM 916 C CA . PRO A 1 120 ? -27.677 -4.233 38.417 1.00 92.12 120 PRO A CA 1
ATOM 917 C C . PRO A 1 120 ? -26.219 -4.702 38.435 1.00 92.12 120 PRO A C 1
ATOM 919 O O . PRO A 1 120 ? -25.316 -3.988 37.993 1.00 92.12 120 PRO A O 1
ATOM 922 N N . VAL A 1 121 ? -26.000 -5.921 38.926 1.00 93.12 121 VAL A N 1
ATOM 923 C CA . VAL A 1 121 ? -24.678 -6.550 38.991 1.00 93.12 121 VAL A CA 1
ATOM 924 C C . VAL A 1 121 ? -24.382 -7.254 37.659 1.00 93.12 121 VAL A C 1
ATOM 926 O O . VAL A 1 121 ? -25.209 -8.042 37.196 1.00 93.12 121 VAL A O 1
ATOM 929 N N . PRO A 1 122 ? -23.229 -6.999 37.013 1.00 93.06 122 PRO A N 1
ATOM 930 C CA . PRO A 1 122 ? -22.867 -7.684 35.780 1.00 93.06 122 PRO A CA 1
ATOM 931 C C . PRO A 1 122 ? -22.586 -9.183 36.023 1.00 93.06 122 PRO A C 1
ATOM 933 O O . PRO A 1 122 ? -21.939 -9.536 37.017 1.00 93.06 122 PRO A O 1
ATOM 936 N N . PRO A 1 123 ? -23.015 -10.075 35.107 1.00 94.25 123 PRO A N 1
ATOM 937 C CA . PRO A 1 123 ? -22.723 -11.505 35.196 1.00 94.25 123 PRO A CA 1
ATOM 938 C C . PRO A 1 123 ? -21.220 -11.795 35.096 1.00 94.25 123 PRO A C 1
ATOM 940 O O . PRO A 1 123 ? -20.463 -11.019 34.508 1.00 94.25 123 PRO A O 1
ATOM 943 N N . ASN A 1 124 ? -20.796 -12.957 35.603 1.00 91.12 124 ASN A N 1
ATOM 944 C CA . ASN A 1 124 ? -19.381 -13.357 35.681 1.00 91.12 124 ASN A CA 1
ATOM 945 C C . ASN A 1 124 ? -18.671 -13.366 34.315 1.00 91.12 124 ASN A C 1
ATOM 947 O O . ASN A 1 124 ? -17.488 -13.062 34.236 1.00 91.12 124 ASN A O 1
ATOM 951 N N . CYS A 1 125 ? -19.392 -13.611 33.215 1.00 90.81 125 CYS A N 1
ATOM 952 C CA . CYS A 1 125 ? -18.825 -13.561 31.862 1.00 90.81 125 CYS A CA 1
ATOM 953 C C . CYS A 1 125 ? -18.308 -12.167 31.444 1.00 90.81 125 CYS A C 1
ATOM 955 O O . CYS A 1 125 ? -17.482 -12.069 30.539 1.00 90.81 125 CYS A O 1
ATOM 957 N N . LEU A 1 126 ? -18.764 -11.086 32.092 1.00 89.88 126 LEU A N 1
ATOM 958 C CA . LEU A 1 126 ? -18.267 -9.721 31.868 1.00 89.88 126 LEU A CA 1
ATOM 959 C C . LEU A 1 126 ? -17.110 -9.329 32.799 1.00 89.88 126 LEU A C 1
ATOM 961 O O . LEU A 1 126 ? -16.447 -8.318 32.542 1.00 89.88 126 LEU A O 1
ATOM 965 N N . ARG A 1 127 ? -16.886 -10.115 33.854 1.00 90.50 127 ARG A N 1
ATOM 966 C CA . ARG A 1 127 ? -15.877 -9.919 34.900 1.00 90.50 127 ARG A CA 1
ATOM 967 C C . ARG A 1 127 ? -15.115 -11.233 35.159 1.00 90.50 127 ARG A C 1
ATOM 969 O O . ARG A 1 127 ? -15.219 -11.796 36.244 1.00 90.50 127 ARG A O 1
ATOM 976 N N . PRO A 1 128 ? -14.429 -11.781 34.139 1.00 90.62 128 PRO A N 1
ATOM 977 C CA . PRO A 1 128 ? -13.740 -13.056 34.276 1.00 90.62 128 PRO A CA 1
ATOM 978 C C . PRO A 1 128 ? -12.585 -12.941 35.275 1.00 90.62 128 PRO A C 1
ATOM 980 O O . PRO A 1 128 ? -11.829 -11.971 35.240 1.00 90.62 128 PRO A O 1
ATOM 983 N N . SER A 1 129 ? -12.423 -13.958 36.115 1.00 88.38 129 SER A N 1
ATOM 984 C CA . SER A 1 129 ? -11.248 -14.114 36.969 1.00 88.38 129 SER A CA 1
ATOM 985 C C . SER A 1 129 ? -10.007 -14.373 36.109 1.00 88.38 129 SER A C 1
ATOM 987 O O . SER A 1 129 ? -10.043 -15.187 35.181 1.00 88.38 129 SER A O 1
ATOM 989 N N . VAL A 1 130 ? -8.901 -13.702 36.415 1.00 84.12 130 VAL A N 1
ATOM 990 C CA . VAL A 1 130 ? -7.630 -13.846 35.700 1.00 84.12 130 VAL A CA 1
ATOM 991 C C . VAL A 1 130 ? -6.712 -14.747 36.517 1.00 84.12 130 VAL A C 1
ATOM 993 O O . VAL A 1 130 ? -6.271 -14.373 37.598 1.00 84.12 130 VAL A O 1
ATOM 996 N N . SER A 1 131 ? -6.403 -15.940 36.011 1.00 82.06 131 SER A N 1
ATOM 997 C CA . SER A 1 131 ? -5.443 -16.848 36.651 1.00 82.06 131 SER A CA 1
ATOM 998 C C . SER A 1 131 ? -4.032 -16.254 36.618 1.00 82.06 131 SER A C 1
ATOM 1000 O O . SER A 1 131 ? -3.529 -15.937 35.535 1.00 82.06 131 SER A O 1
ATOM 1002 N N . VAL A 1 132 ? -3.378 -16.141 37.776 1.00 80.44 132 VAL A N 1
ATOM 1003 C CA . VAL A 1 132 ? -1.975 -15.716 37.887 1.00 80.44 132 VAL A CA 1
ATOM 1004 C C . VAL A 1 132 ? -1.139 -16.929 38.291 1.00 80.44 132 VAL A C 1
ATOM 1006 O O . VAL A 1 132 ? -0.837 -17.149 39.460 1.00 80.44 132 VAL A O 1
ATOM 1009 N N . GLY A 1 133 ? -0.790 -17.749 37.296 1.00 78.62 133 GLY A N 1
ATOM 1010 C CA . GLY A 1 133 ? 0.002 -18.967 37.495 1.00 78.62 133 GLY A CA 1
ATOM 1011 C C . GLY A 1 133 ? -0.668 -19.990 38.424 1.00 78.62 133 GLY A C 1
ATOM 1012 O O . GLY A 1 133 ? -1.891 -20.082 38.477 1.00 78.62 133 GLY A O 1
ATOM 1013 N N . GLU A 1 134 ? 0.146 -20.759 39.152 1.00 78.88 134 GLU A N 1
ATOM 1014 C CA . GLU A 1 134 ? -0.315 -21.781 40.111 1.00 78.88 134 GLU A CA 1
ATOM 1015 C C . GLU A 1 134 ? -0.784 -21.196 41.459 1.00 78.88 134 GLU A C 1
ATOM 1017 O O . GLU A 1 134 ? -1.360 -21.912 42.272 1.00 78.88 134 GLU A O 1
ATOM 1022 N N . GLN A 1 135 ? -0.575 -19.897 41.705 1.00 71.06 135 GLN A N 1
ATOM 1023 C CA . GLN A 1 135 ? -0.842 -19.246 42.998 1.00 71.06 135 GLN A CA 1
ATOM 1024 C C . GLN A 1 135 ? -2.291 -18.749 43.173 1.00 71.06 135 GLN A C 1
ATOM 1026 O O . GLN A 1 135 ? -2.613 -18.155 44.200 1.00 71.06 135 GLN A O 1
ATOM 1031 N N . GLY A 1 136 ? -3.175 -19.002 42.201 1.00 80.44 136 GLY A N 1
ATOM 1032 C CA . GLY A 1 136 ? -4.607 -18.697 42.279 1.00 80.44 136 GLY A CA 1
ATOM 1033 C C . GLY A 1 136 ? -5.115 -17.773 41.169 1.00 80.44 136 GLY A C 1
ATOM 1034 O O . GLY A 1 136 ? -4.481 -17.584 40.126 1.00 80.44 136 GLY A O 1
ATOM 1035 N N . SER A 1 137 ? -6.304 -17.207 41.376 1.00 83.56 137 SER A N 1
ATOM 1036 C CA . SER A 1 137 ? -6.956 -16.290 40.438 1.00 83.56 137 SER A CA 1
ATOM 1037 C C . SER A 1 137 ? -7.144 -14.908 41.046 1.00 83.56 137 SER A C 1
ATOM 1039 O O . SER A 1 137 ? -7.693 -14.779 42.136 1.00 83.56 137 SER A O 1
ATOM 1041 N N . ASN A 1 138 ? -6.756 -13.878 40.300 1.00 85.75 138 ASN A N 1
ATOM 1042 C CA . ASN A 1 138 ? -7.108 -12.503 40.611 1.00 85.75 138 ASN A CA 1
ATOM 1043 C C . ASN A 1 138 ? -8.512 -12.189 40.099 1.00 85.75 138 ASN A C 1
ATOM 1045 O O . ASN A 1 138 ? -8.888 -12.550 38.980 1.00 85.75 138 ASN A O 1
ATOM 1049 N N . GLU A 1 139 ? -9.270 -11.476 40.921 1.00 88.12 139 GLU A N 1
ATOM 1050 C CA . GLU A 1 139 ? -10.588 -10.979 40.556 1.00 88.12 139 GLU A CA 1
ATOM 1051 C C . GLU A 1 139 ? -10.501 -9.761 39.630 1.00 88.12 139 GLU A C 1
ATOM 1053 O O . GLU A 1 139 ? -9.521 -9.016 39.611 1.00 88.12 139 GLU A O 1
ATOM 1058 N N . ASP A 1 140 ? -11.547 -9.570 38.832 1.00 90.12 140 ASP A N 1
ATOM 1059 C CA . ASP A 1 140 ? -11.683 -8.415 37.947 1.00 90.12 140 ASP A CA 1
ATOM 1060 C C . ASP A 1 140 ? -11.945 -7.125 38.750 1.00 90.12 140 ASP A C 1
ATOM 1062 O O . ASP A 1 140 ? -12.676 -7.146 39.741 1.00 90.12 140 ASP A O 1
ATOM 1066 N N . ASP A 1 141 ? -11.440 -5.982 38.270 1.00 88.50 141 ASP A N 1
ATOM 1067 C CA . ASP A 1 141 ? -11.642 -4.664 38.900 1.00 88.50 141 ASP A CA 1
ATOM 1068 C C . ASP A 1 141 ? -13.114 -4.367 39.251 1.00 88.50 141 ASP A C 1
ATOM 1070 O O . ASP A 1 141 ? -13.401 -3.744 40.273 1.00 88.50 141 ASP A O 1
ATOM 1074 N N . LEU A 1 142 ? -14.067 -4.792 38.407 1.00 91.38 142 LEU A N 1
ATOM 1075 C CA . LEU A 1 142 ? -15.492 -4.596 38.680 1.00 91.38 142 LEU A CA 1
ATOM 1076 C C . LEU A 1 142 ? -15.932 -5.400 39.904 1.00 91.38 142 LEU A C 1
ATOM 1078 O O . LEU A 1 142 ? -16.733 -4.898 40.684 1.00 91.38 142 LEU A O 1
ATOM 1082 N N . THR A 1 143 ? -15.421 -6.622 40.077 1.00 91.56 143 THR A N 1
ATOM 1083 C CA . THR A 1 143 ? -15.705 -7.458 41.250 1.00 91.56 143 THR A CA 1
ATOM 1084 C C . THR A 1 143 ? -15.211 -6.779 42.524 1.00 91.56 143 THR A C 1
ATOM 1086 O O . THR A 1 143 ? -15.975 -6.698 43.483 1.00 91.56 143 THR A O 1
ATOM 1089 N N . CYS A 1 144 ? -13.991 -6.231 42.518 1.00 89.00 144 CYS A N 1
ATOM 1090 C CA . CYS A 1 144 ? -13.423 -5.529 43.672 1.00 89.00 144 CYS A CA 1
ATOM 1091 C C . CYS A 1 144 ? -14.272 -4.313 44.075 1.00 89.00 144 CYS A C 1
ATOM 1093 O O . CYS A 1 144 ? -14.699 -4.209 45.221 1.00 89.00 144 CYS A O 1
ATOM 1095 N N . VAL A 1 145 ? -14.620 -3.444 43.117 1.00 90.06 145 VAL A N 1
ATOM 1096 C CA . VAL A 1 145 ? -15.456 -2.259 43.395 1.00 90.06 145 VAL A CA 1
ATOM 1097 C C . VAL A 1 145 ? -16.864 -2.657 43.858 1.00 90.06 145 VAL A C 1
ATOM 1099 O O . VAL A 1 145 ? -17.454 -2.000 44.713 1.00 90.06 145 VAL A O 1
ATOM 1102 N N . LEU A 1 146 ? -17.432 -3.739 43.316 1.00 92.50 146 LEU A N 1
ATOM 1103 C CA . LEU A 1 146 ? -18.741 -4.237 43.748 1.00 92.50 146 LEU A CA 1
ATOM 1104 C C . LEU A 1 146 ? -18.711 -4.789 45.177 1.00 92.50 146 LEU A C 1
ATOM 1106 O O . LEU A 1 146 ? -19.678 -4.573 45.906 1.00 92.50 146 LEU A O 1
ATOM 1110 N N . ALA A 1 147 ? -17.628 -5.458 45.582 1.00 92.25 147 ALA A N 1
ATOM 1111 C CA . ALA A 1 147 ? -17.449 -5.924 46.955 1.00 92.25 147 ALA A CA 1
ATOM 1112 C C . ALA A 1 147 ? -17.435 -4.739 47.936 1.00 92.25 147 ALA A C 1
ATOM 1114 O O . ALA A 1 147 ? -18.237 -4.719 48.868 1.00 92.25 147 ALA A O 1
ATOM 1115 N N . GLU A 1 148 ? -16.655 -3.692 47.643 1.00 91.19 148 GLU A N 1
ATOM 1116 C CA . GLU A 1 148 ? -16.620 -2.460 48.448 1.00 91.19 148 GLU A CA 1
ATOM 1117 C C . GLU A 1 148 ? -18.004 -1.788 48.547 1.00 91.19 148 GLU A C 1
ATOM 1119 O O . GLU A 1 148 ? -18.423 -1.343 49.617 1.00 91.19 148 GLU A O 1
ATOM 1124 N N . ILE A 1 149 ? -18.771 -1.744 47.448 1.00 93.38 149 ILE A N 1
ATOM 1125 C CA . ILE A 1 149 ? -20.144 -1.205 47.453 1.00 93.38 149 ILE A CA 1
ATOM 1126 C C . ILE A 1 149 ? -21.060 -2.019 48.379 1.00 93.38 149 ILE A C 1
ATOM 1128 O O . ILE A 1 149 ? -21.920 -1.446 49.055 1.00 93.38 149 ILE A O 1
ATOM 1132 N N . VAL A 1 150 ? -20.924 -3.346 48.405 1.00 95.19 150 VAL A N 1
ATOM 1133 C CA . VAL A 1 150 ? -21.724 -4.213 49.282 1.00 95.19 150 VAL A CA 1
ATOM 1134 C C . VAL A 1 150 ? -21.344 -3.998 50.747 1.00 95.19 150 VAL A C 1
ATOM 1136 O O . VAL A 1 150 ? -22.242 -3.853 51.578 1.00 95.19 150 VAL A O 1
ATOM 1139 N N . GLU A 1 151 ? -20.052 -3.891 51.052 1.00 94.50 151 GLU A N 1
ATOM 1140 C CA . GLU A 1 151 ? -19.546 -3.612 52.401 1.00 94.50 151 GLU A CA 1
ATOM 1141 C C . GLU A 1 151 ? -20.054 -2.267 52.937 1.00 94.50 151 GLU A C 1
ATOM 1143 O O . GLU A 1 151 ? -20.631 -2.213 54.027 1.00 94.50 151 GLU A O 1
ATOM 1148 N N . ILE A 1 152 ? -19.950 -1.191 52.146 1.00 93.25 152 ILE A N 1
ATOM 1149 C CA . ILE A 1 152 ? -20.447 0.142 52.529 1.00 93.25 152 ILE A CA 1
ATOM 1150 C C . ILE A 1 152 ? -21.966 0.121 52.744 1.00 93.25 152 ILE A C 1
ATOM 1152 O O . ILE A 1 152 ? -22.469 0.720 53.696 1.00 93.25 152 ILE A O 1
ATOM 1156 N N . ASN A 1 153 ? -22.718 -0.589 51.896 1.00 94.00 153 ASN A N 1
ATOM 1157 C CA . ASN A 1 153 ? -24.162 -0.749 52.084 1.00 94.00 153 ASN A CA 1
ATOM 1158 C C . ASN A 1 153 ? -24.504 -1.520 53.368 1.00 94.00 153 ASN A C 1
ATOM 1160 O O . ASN A 1 153 ? -25.477 -1.178 54.041 1.00 94.00 153 ASN A O 1
ATOM 1164 N N . GLY A 1 154 ? -23.722 -2.545 53.718 1.00 94.75 154 GLY A N 1
ATOM 1165 C CA . GLY A 1 154 ? -23.849 -3.266 54.984 1.00 94.75 154 GLY A CA 1
ATOM 1166 C C . GLY A 1 154 ? -23.615 -2.349 56.185 1.00 94.75 154 GLY A C 1
ATOM 1167 O O . GLY A 1 154 ? -24.455 -2.290 57.085 1.00 94.75 154 GLY A O 1
ATOM 1168 N N . ALA A 1 155 ? -22.537 -1.560 56.149 1.00 92.81 155 ALA A N 1
ATOM 1169 C CA . ALA A 1 155 ? -22.201 -0.589 57.189 1.00 92.81 155 ALA A CA 1
ATOM 1170 C C . ALA A 1 155 ? -23.281 0.496 57.354 1.00 92.81 155 ALA A C 1
ATOM 1172 O O . ALA A 1 155 ? -23.686 0.796 58.477 1.00 92.81 155 ALA A O 1
ATOM 1173 N N . LEU A 1 156 ? -23.810 1.039 56.250 1.00 91.75 156 LEU A N 1
ATOM 1174 C CA . LEU A 1 156 ? -24.902 2.021 56.273 1.00 91.75 156 LEU A CA 1
ATOM 1175 C C . LEU A 1 156 ? -26.182 1.458 56.903 1.00 91.75 156 LEU A C 1
ATOM 1177 O O . LEU A 1 156 ? -26.820 2.147 57.700 1.00 91.75 156 LEU A O 1
ATOM 1181 N N . ARG A 1 157 ? -26.556 0.212 56.578 1.00 92.50 157 ARG A N 1
ATOM 1182 C CA . ARG A 1 157 ? -27.721 -0.447 57.196 1.00 92.50 157 ARG A CA 1
ATOM 1183 C C . ARG A 1 157 ? -27.514 -0.681 58.689 1.00 92.50 157 ARG A C 1
ATOM 1185 O O . ARG A 1 157 ? -28.432 -0.422 59.461 1.00 92.50 157 ARG A O 1
ATOM 1192 N N . GLY A 1 158 ? -26.324 -1.132 59.089 1.00 92.25 158 GLY A N 1
ATOM 1193 C CA . GLY A 1 158 ? -25.980 -1.333 60.498 1.00 92.25 158 GLY A CA 1
ATOM 1194 C C . GLY A 1 158 ? -26.048 -0.034 61.301 1.00 92.25 158 GLY A C 1
ATOM 1195 O O . GLY A 1 158 ? -26.674 0.008 62.356 1.00 92.25 158 GLY A O 1
ATOM 1196 N N . LEU A 1 159 ? -25.487 1.053 60.763 1.00 91.56 159 LEU A N 1
ATOM 1197 C CA . LEU A 1 159 ? -25.491 2.362 61.419 1.00 91.56 159 LEU A CA 1
ATOM 1198 C C . LEU A 1 159 ? -26.901 2.966 61.527 1.00 91.56 159 LEU A C 1
ATOM 1200 O O . LEU A 1 159 ? -27.229 3.582 62.540 1.00 91.56 159 LEU A O 1
ATOM 1204 N N . ALA A 1 160 ? -27.743 2.759 60.509 1.00 89.00 160 ALA A N 1
ATOM 1205 C CA . ALA A 1 160 ? -29.142 3.179 60.538 1.00 89.00 160 ALA A CA 1
ATOM 1206 C C . ALA A 1 160 ? -29.956 2.413 61.593 1.00 89.00 160 ALA A C 1
ATOM 1208 O O . ALA A 1 160 ? -30.760 3.019 62.295 1.00 89.00 160 ALA A O 1
ATOM 1209 N N . ALA A 1 161 ? -29.731 1.102 61.731 1.00 92.25 161 ALA A N 1
ATOM 1210 C CA . ALA A 1 161 ? -30.406 0.278 62.734 1.00 92.25 161 ALA A CA 1
ATOM 1211 C C . ALA A 1 161 ? -29.948 0.601 64.168 1.00 92.25 161 ALA A C 1
ATOM 1213 O O . ALA A 1 161 ? -30.761 0.586 65.087 1.00 92.25 161 ALA A O 1
ATOM 1214 N N . ALA A 1 162 ? -28.665 0.925 64.354 1.00 90.31 162 ALA A N 1
ATOM 1215 C CA . ALA A 1 162 ? -28.084 1.267 65.652 1.00 90.31 162 ALA A CA 1
ATOM 1216 C C . ALA A 1 162 ? -28.352 2.718 66.106 1.00 90.31 162 ALA A C 1
ATOM 1218 O O . ALA A 1 162 ? -27.986 3.077 67.221 1.00 90.31 162 ALA A O 1
ATOM 1219 N N . GLY A 1 163 ? -28.955 3.565 65.260 1.00 86.88 163 GLY A N 1
ATOM 1220 C CA . GLY A 1 163 ? -29.209 4.974 65.585 1.00 86.88 163 GLY A CA 1
ATOM 1221 C C . GLY A 1 163 ? -27.937 5.826 65.689 1.00 86.88 163 GLY A C 1
ATOM 1222 O O . GLY A 1 163 ? -27.846 6.695 66.553 1.00 86.88 163 GLY A O 1
ATOM 1223 N N . GLY A 1 164 ? -26.938 5.565 64.838 1.00 83.38 164 GLY A N 1
ATOM 1224 C CA . GLY A 1 164 ? -25.648 6.258 64.882 1.00 83.38 164 GLY A CA 1
ATOM 1225 C C . GLY A 1 164 ? -25.707 7.760 64.545 1.00 83.38 164 GLY A C 1
ATOM 1226 O O . GLY A 1 164 ? -26.710 8.264 64.032 1.00 83.38 164 GLY A O 1
ATOM 1227 N N . PRO A 1 165 ? -24.612 8.500 64.799 1.00 88.69 165 PRO A N 1
ATOM 1228 C CA . PRO A 1 165 ? -24.569 9.944 64.600 1.00 88.69 165 PRO A CA 1
ATOM 1229 C C . PRO A 1 165 ? -24.757 10.334 63.119 1.00 88.69 165 PRO A C 1
ATOM 1231 O O . PRO A 1 165 ? -24.153 9.723 62.228 1.00 88.69 165 PRO A O 1
ATOM 1234 N N . PRO A 1 166 ? -25.524 11.404 62.825 1.00 84.38 166 PRO A N 1
ATOM 1235 C CA . PRO A 1 166 ? -25.898 11.772 61.457 1.00 84.38 166 PRO A CA 1
ATOM 1236 C C . PRO A 1 166 ? -24.700 12.154 60.577 1.00 84.38 166 PRO A C 1
ATOM 1238 O O . PRO A 1 166 ? -24.719 11.898 59.375 1.00 84.38 166 PRO A O 1
ATOM 1241 N N . GLY A 1 167 ? -23.632 12.716 61.155 1.00 85.44 167 GLY A N 1
ATOM 1242 C CA . GLY A 1 167 ? -22.415 13.059 60.408 1.00 85.44 167 GLY A CA 1
ATOM 1243 C C . GLY A 1 167 ? -21.717 11.834 59.807 1.00 85.44 167 GLY A C 1
ATOM 1244 O O . GLY A 1 167 ? -21.315 11.856 58.646 1.00 85.44 167 GLY A O 1
ATOM 1245 N N . GLN A 1 168 ? -21.650 10.731 60.558 1.00 85.62 168 GLN A N 1
ATOM 1246 C CA . GLN A 1 168 ? -21.041 9.484 60.090 1.00 85.62 168 GLN A CA 1
ATOM 1247 C C . GLN A 1 168 ? -21.884 8.817 58.995 1.00 85.62 168 GLN A C 1
ATOM 1249 O O . GLN A 1 168 ? -21.337 8.288 58.027 1.00 85.62 168 GLN A O 1
ATOM 1254 N N . PHE A 1 169 ? -23.215 8.892 59.110 1.00 87.81 169 PHE A N 1
ATOM 1255 C CA . PHE A 1 169 ? -24.130 8.401 58.079 1.00 87.81 169 PHE A CA 1
ATOM 1256 C C . PHE A 1 169 ? -23.936 9.139 56.748 1.00 87.81 169 PHE A C 1
ATOM 1258 O O . PHE A 1 169 ? -23.820 8.508 55.698 1.00 87.81 169 PHE A O 1
ATOM 1265 N N . VAL A 1 170 ? -23.856 10.474 56.790 1.00 86.31 170 VAL A N 1
ATOM 1266 C CA . VAL A 1 170 ? -23.640 11.302 55.593 1.00 86.31 170 VAL A CA 1
ATOM 1267 C C . VAL A 1 170 ? -22.278 11.008 54.956 1.00 86.31 170 VAL A C 1
ATOM 1269 O O . VAL A 1 170 ? -22.214 10.858 53.738 1.00 86.31 170 VAL A O 1
ATOM 1272 N N . GLY A 1 171 ? -21.219 10.832 55.752 1.00 85.69 171 GLY A N 1
ATOM 1273 C CA . GLY A 1 171 ? -19.891 10.481 55.233 1.00 85.69 171 GLY A CA 1
ATOM 1274 C C . GLY A 1 171 ? -19.860 9.131 54.500 1.00 85.69 171 GLY A C 1
ATOM 1275 O O . GLY A 1 171 ? -19.349 9.039 53.383 1.00 85.69 171 GLY A O 1
ATOM 1276 N N . LEU A 1 172 ? -20.469 8.084 55.073 1.00 87.81 172 LEU A N 1
ATOM 1277 C CA . LEU A 1 172 ? -20.588 6.774 54.410 1.00 87.81 172 LEU A CA 1
ATOM 1278 C C . LEU A 1 172 ? -21.464 6.836 53.150 1.00 87.81 172 LEU A C 1
ATOM 1280 O O . LEU A 1 172 ? -21.188 6.158 52.158 1.00 87.81 172 LEU A O 1
ATOM 1284 N N . TRP A 1 173 ? -22.506 7.666 53.163 1.00 88.62 173 TRP A N 1
ATOM 1285 C CA . TRP A 1 173 ? -23.367 7.887 52.005 1.00 88.62 173 TRP A CA 1
ATOM 1286 C C . TRP A 1 173 ? -22.616 8.562 50.847 1.00 88.62 173 TRP A C 1
ATOM 1288 O O . TRP A 1 173 ? -22.770 8.170 49.689 1.00 88.62 173 TRP A O 1
ATOM 1298 N N . GLU A 1 174 ? -21.777 9.557 51.134 1.00 85.38 174 GLU A N 1
ATOM 1299 C CA . GLU A 1 174 ? -20.920 10.210 50.137 1.00 85.38 174 GLU A CA 1
ATOM 1300 C C . GLU A 1 174 ? -19.856 9.244 49.587 1.00 85.38 174 GLU A C 1
ATOM 1302 O O . GLU A 1 174 ? -19.608 9.221 48.377 1.00 85.38 174 GLU A O 1
ATOM 1307 N N . LEU A 1 175 ? -19.305 8.365 50.433 1.00 86.88 175 LEU A N 1
ATOM 1308 C CA . LEU A 1 175 ? -18.399 7.297 50.002 1.00 86.88 175 LEU A CA 1
ATOM 1309 C C . LEU A 1 175 ? -19.091 6.298 49.058 1.00 86.88 175 LEU A C 1
ATOM 1311 O O . LEU A 1 175 ? -18.527 5.938 48.023 1.00 86.88 175 LEU A O 1
ATOM 1315 N N . LEU A 1 176 ? -20.336 5.902 49.350 1.00 90.12 176 LEU A N 1
ATOM 1316 C CA . LEU A 1 176 ? -21.130 5.045 48.462 1.00 90.12 176 LEU A CA 1
ATOM 1317 C C . LEU A 1 176 ? -21.313 5.689 47.078 1.00 90.12 176 LEU A C 1
ATOM 1319 O O . LEU A 1 176 ? -21.160 5.026 46.050 1.00 90.12 176 LEU A O 1
ATOM 1323 N N . GLN A 1 177 ? -21.603 6.993 47.033 1.00 87.88 177 GLN A N 1
ATOM 1324 C CA . GLN A 1 177 ? -21.730 7.731 45.772 1.00 87.88 177 GLN A CA 1
ATOM 1325 C C . GLN A 1 177 ? -20.418 7.761 44.986 1.00 87.88 177 GLN A C 1
ATOM 1327 O O . GLN A 1 177 ? -20.436 7.631 43.756 1.00 87.88 177 GLN A O 1
ATOM 1332 N N . LEU A 1 178 ? -19.286 7.916 45.674 1.00 85.75 178 LEU A N 1
ATOM 1333 C CA . LEU A 1 178 ? -17.966 7.880 45.056 1.00 85.75 178 LEU A CA 1
ATOM 1334 C C . LEU A 1 178 ? -17.690 6.509 44.423 1.00 85.75 178 LEU A C 1
ATOM 1336 O O . LEU A 1 178 ? -17.309 6.457 43.253 1.00 85.75 178 LEU A O 1
ATOM 1340 N N . GLN A 1 179 ? -17.963 5.415 45.139 1.00 87.75 179 GLN A N 1
ATOM 1341 C CA . GLN A 1 179 ? -17.710 4.053 44.655 1.00 87.75 179 GLN A CA 1
ATOM 1342 C C . GLN A 1 179 ? -18.605 3.654 43.477 1.00 87.75 179 GLN A C 1
ATOM 1344 O O . GLN A 1 179 ? -18.139 3.113 42.472 1.00 87.75 179 GLN A O 1
ATOM 1349 N N . VAL A 1 180 ? -19.887 4.021 43.519 1.00 90.62 180 VAL A N 1
ATOM 1350 C CA . VAL A 1 180 ? -20.796 3.834 42.374 1.00 90.62 180 VAL A CA 1
ATOM 1351 C C . VAL A 1 180 ? -20.329 4.663 41.168 1.00 90.62 180 VAL A C 1
ATOM 1353 O O . VAL A 1 180 ? -20.409 4.210 40.023 1.00 90.62 180 VAL A O 1
ATOM 1356 N N . THR A 1 181 ? -19.790 5.865 41.400 1.00 88.62 181 THR A N 1
ATOM 1357 C CA . THR A 1 181 ? -19.217 6.691 40.327 1.00 88.62 181 THR A CA 1
ATOM 1358 C C . THR A 1 181 ? -17.962 6.047 39.734 1.00 88.62 181 THR A C 1
ATOM 1360 O O . THR A 1 181 ? -17.825 6.039 38.510 1.00 88.62 181 THR A O 1
ATOM 1363 N N . LEU A 1 182 ? -17.088 5.468 40.565 1.00 88.00 182 LEU A N 1
ATOM 1364 C CA . LEU A 1 182 ? -15.897 4.727 40.138 1.00 88.00 182 LEU A CA 1
ATOM 1365 C C . LEU A 1 182 ? -16.271 3.531 39.247 1.00 88.00 182 LEU A C 1
ATOM 1367 O O . LEU A 1 182 ? -15.699 3.380 38.165 1.00 88.00 182 LEU A O 1
ATOM 1371 N N . LEU A 1 183 ? -17.286 2.749 39.640 1.00 90.31 183 LEU A N 1
ATOM 1372 C CA . LEU A 1 183 ? -17.796 1.610 38.866 1.00 90.31 183 LEU A CA 1
ATOM 1373 C C . LEU A 1 183 ? -18.242 2.023 37.452 1.00 90.31 183 LEU A C 1
ATOM 1375 O O . LEU A 1 183 ? -17.927 1.361 36.457 1.00 90.31 183 LEU A O 1
ATOM 1379 N N . LEU A 1 184 ? -18.981 3.131 37.345 1.00 90.75 184 LEU A N 1
ATOM 1380 C CA . LEU A 1 184 ? -19.491 3.626 36.066 1.00 90.75 184 LEU A CA 1
ATOM 1381 C C . LEU A 1 184 ? -18.395 4.288 35.222 1.00 90.75 184 LEU A C 1
ATOM 1383 O O . LEU A 1 184 ? -18.307 4.046 34.012 1.00 90.75 184 LEU A O 1
ATOM 1387 N N . ASN A 1 185 ? -17.592 5.160 35.834 1.00 88.94 185 ASN A N 1
ATOM 1388 C CA . ASN A 1 185 ? -16.598 5.979 35.157 1.00 88.94 185 ASN A CA 1
ATOM 1389 C C . ASN A 1 185 ? -15.423 6.341 36.081 1.00 88.94 185 ASN A C 1
ATOM 1391 O O . ASN A 1 185 ? -15.441 7.384 36.739 1.00 88.94 185 ASN A O 1
ATOM 1395 N N . SER A 1 186 ? -14.354 5.548 36.028 1.00 85.31 186 SER A N 1
ATOM 1396 C CA . SER A 1 186 ? -13.157 5.781 36.846 1.00 85.31 186 SER A CA 1
ATOM 1397 C C . SER A 1 186 ? -12.344 7.022 36.451 1.00 85.31 186 SER A C 1
ATOM 1399 O O . SER A 1 186 ? -11.600 7.566 37.259 1.00 85.31 186 SER A O 1
ATOM 1401 N N . GLU A 1 187 ? -12.543 7.547 35.240 1.00 83.44 187 GLU A N 1
ATOM 1402 C CA . GLU A 1 187 ? -11.952 8.807 34.762 1.00 83.44 187 GLU A CA 1
ATOM 1403 C C . GLU A 1 187 ? -12.795 10.049 35.103 1.00 83.44 187 GLU A C 1
ATOM 1405 O O . GLU A 1 187 ? -12.546 11.138 34.584 1.00 83.44 187 GLU A O 1
ATOM 1410 N N . ALA A 1 188 ? -13.835 9.927 35.933 1.00 82.38 188 ALA A N 1
ATOM 1411 C CA . ALA A 1 188 ? -14.543 11.109 36.409 1.00 82.38 188 ALA A CA 1
ATOM 1412 C C . ALA A 1 188 ? -13.563 12.020 37.190 1.00 82.38 188 ALA A C 1
ATOM 1414 O O . ALA A 1 188 ? -12.884 11.523 38.089 1.00 82.38 188 ALA A O 1
ATOM 1415 N N . PRO A 1 189 ? -13.502 13.344 36.918 1.00 74.75 189 PRO A N 1
ATOM 1416 C CA . PRO A 1 189 ? -12.508 14.237 37.531 1.00 74.75 189 PRO A CA 1
ATOM 1417 C C . PRO A 1 189 ? -12.474 14.177 39.063 1.00 74.75 189 PRO A C 1
ATOM 1419 O O . PRO A 1 189 ? -11.409 14.216 39.667 1.00 74.75 189 PRO A O 1
ATOM 1422 N N . ALA A 1 190 ? -13.645 14.031 39.687 1.00 69.25 190 ALA A N 1
ATOM 1423 C CA . ALA A 1 190 ? -13.770 13.949 41.137 1.00 69.25 190 ALA A CA 1
ATOM 1424 C C . ALA A 1 190 ? -13.230 12.620 41.709 1.00 69.25 190 ALA A C 1
ATOM 1426 O O . ALA A 1 190 ? -12.645 12.619 42.785 1.00 69.25 190 ALA A O 1
ATOM 1427 N N . VAL A 1 191 ? -13.353 11.511 40.971 1.00 72.75 191 VAL A N 1
ATOM 1428 C CA . VAL A 1 191 ? -12.797 10.202 41.358 1.00 72.75 191 VAL A CA 1
ATOM 1429 C C . VAL A 1 191 ? -11.274 10.221 41.252 1.00 72.75 191 VAL A C 1
ATOM 1431 O O . VAL A 1 191 ? -10.590 9.828 42.190 1.00 72.75 191 VAL A O 1
ATOM 1434 N N . GLN A 1 192 ? -10.729 10.759 40.156 1.00 70.25 192 GLN A N 1
ATOM 1435 C CA . GLN A 1 192 ? -9.278 10.853 39.954 1.00 70.25 192 GLN A CA 1
ATOM 1436 C C . GLN A 1 192 ? -8.581 11.690 41.035 1.00 70.25 192 GLN A C 1
ATOM 1438 O O . GLN A 1 192 ? -7.473 11.364 41.446 1.00 70.25 192 GLN A O 1
ATOM 1443 N N . GLN A 1 193 ? -9.230 12.754 41.511 1.00 67.69 193 GLN A N 1
ATOM 1444 C CA . GLN A 1 193 ? -8.671 13.643 42.531 1.00 67.69 193 GLN A CA 1
ATOM 1445 C C . GLN A 1 193 ? -8.773 13.082 43.954 1.00 67.69 193 GLN A C 1
ATOM 1447 O O . GLN A 1 193 ? -7.890 13.357 44.763 1.00 67.69 193 GLN A O 1
ATOM 1452 N N . LEU A 1 194 ? -9.832 12.329 44.267 1.00 67.31 194 LEU A N 1
ATOM 1453 C CA . LEU A 1 194 ? -10.061 11.768 45.604 1.00 67.31 194 LEU A CA 1
ATOM 1454 C C . LEU A 1 194 ? -9.355 10.422 45.794 1.00 67.31 194 LEU A C 1
ATOM 1456 O O . LEU A 1 194 ? -8.711 10.213 46.814 1.00 67.31 194 LEU A O 1
ATOM 1460 N N . VAL A 1 195 ? -9.411 9.541 44.794 1.00 65.75 195 VAL A N 1
ATOM 1461 C CA . VAL A 1 195 ? -8.762 8.222 44.845 1.00 65.75 195 VAL A CA 1
ATOM 1462 C C . VAL A 1 195 ? -7.273 8.338 44.507 1.00 65.75 195 VAL A C 1
ATOM 1464 O O . VAL A 1 195 ? -6.444 7.733 45.176 1.00 65.75 195 VAL A O 1
ATOM 1467 N N . GLY A 1 196 ? -6.903 9.194 43.546 1.00 55.09 196 GLY A N 1
ATOM 1468 C CA . GLY A 1 196 ? -5.506 9.383 43.131 1.00 55.09 196 GLY A CA 1
ATOM 1469 C C . GLY A 1 196 ? -4.616 10.128 44.135 1.00 55.09 196 GLY A C 1
ATOM 1470 O O . GLY A 1 196 ? -3.403 10.149 43.954 1.00 55.09 196 GLY A O 1
ATOM 1471 N N . ARG A 1 197 ? -5.186 10.737 45.187 1.00 49.28 197 ARG A N 1
ATOM 1472 C CA . ARG A 1 197 ? -4.425 11.371 46.282 1.00 49.28 197 ARG A CA 1
ATOM 1473 C C . ARG A 1 197 ? -4.093 10.417 47.431 1.00 49.28 197 ARG A C 1
ATOM 1475 O O . ARG A 1 197 ? -3.109 10.665 48.119 1.00 49.28 197 ARG A O 1
ATOM 1482 N N . SER A 1 198 ? -4.868 9.350 47.626 1.00 47.97 198 SER A N 1
ATOM 1483 C CA . SER A 1 198 ? -4.628 8.371 48.699 1.00 47.97 198 SER A CA 1
ATOM 1484 C C . SER A 1 198 ? -3.622 7.278 48.321 1.00 47.97 198 SER A C 1
ATOM 1486 O O . SER A 1 198 ? -3.149 6.555 49.190 1.00 47.97 198 SER A O 1
ATOM 1488 N N . SER A 1 199 ? -3.259 7.162 47.043 1.00 46.22 199 SER A N 1
ATOM 1489 C CA . SER A 1 199 ? -2.355 6.132 46.526 1.00 46.22 199 SER A CA 1
ATOM 1490 C C . SER A 1 199 ? -1.029 6.743 46.057 1.00 46.22 199 SER A C 1
ATOM 1492 O O . SER A 1 199 ? -0.812 6.958 44.866 1.00 46.22 199 SER A O 1
ATOM 1494 N N . SER A 1 200 ? -0.127 7.022 47.003 1.00 42.22 200 SER A N 1
ATOM 1495 C CA . SER A 1 200 ? 1.287 7.346 46.743 1.00 42.22 200 SER A CA 1
ATOM 1496 C C . SER A 1 200 ? 2.142 6.113 46.400 1.00 42.22 200 SER A C 1
ATOM 1498 O O . SER A 1 200 ? 3.343 6.245 46.172 1.00 42.22 200 SER A O 1
ATOM 1500 N N . SER A 1 201 ? 1.547 4.915 46.320 1.00 39.75 201 SER A N 1
ATOM 1501 C CA . SER A 1 201 ? 2.212 3.721 45.801 1.00 39.75 201 SER A CA 1
ATOM 1502 C C . SER A 1 201 ? 2.016 3.613 44.287 1.00 39.75 201 SER A C 1
ATOM 1504 O O . SER A 1 201 ? 0.912 3.686 43.748 1.00 39.75 201 SER A O 1
ATOM 1506 N N . SER A 1 202 ? 3.122 3.429 43.579 1.00 38.31 202 SER A N 1
ATOM 1507 C CA . SER A 1 202 ? 3.256 3.406 42.120 1.00 38.31 202 SER A CA 1
ATOM 1508 C C . SER A 1 202 ? 2.550 2.241 41.397 1.00 38.31 202 SER A C 1
ATOM 1510 O O . SER A 1 202 ? 2.812 2.027 40.213 1.00 38.31 202 SER A O 1
ATOM 1512 N N . SER A 1 203 ? 1.648 1.493 42.050 1.00 40.28 203 SER A N 1
ATOM 1513 C CA . SER A 1 203 ? 1.082 0.241 41.517 1.00 40.28 203 SER A CA 1
ATOM 1514 C C . SER A 1 203 ? -0.445 0.157 41.393 1.00 40.28 203 SER A C 1
ATOM 1516 O O . SER A 1 203 ? -0.918 -0.799 40.783 1.00 40.28 203 SER A O 1
ATOM 1518 N N . SER A 1 204 ? -1.243 1.126 41.854 1.00 46.88 204 SER A N 1
ATOM 1519 C CA . SER A 1 204 ? -2.709 1.060 41.689 1.00 46.88 204 SER A CA 1
ATOM 1520 C C . SER A 1 204 ? -3.235 2.180 40.790 1.00 46.88 204 SER A C 1
ATOM 1522 O O . SER A 1 204 ? -3.642 3.253 41.228 1.00 46.88 204 SER A O 1
ATOM 1524 N N . ARG A 1 205 ? -3.269 1.937 39.471 1.00 56.12 205 ARG A N 1
ATOM 1525 C CA . ARG A 1 205 ? -4.222 2.687 38.635 1.00 56.12 205 ARG A CA 1
ATOM 1526 C C . ARG A 1 205 ? -5.614 2.409 39.199 1.00 56.12 205 ARG A C 1
ATOM 1528 O O . ARG A 1 205 ? -5.947 1.246 39.396 1.00 56.12 205 ARG A O 1
ATOM 1535 N N . ALA A 1 206 ? -6.424 3.450 39.396 1.00 60.56 206 ALA A N 1
ATOM 1536 C CA . ALA A 1 206 ? -7.850 3.277 39.653 1.00 60.56 206 ALA A CA 1
ATOM 1537 C C . ALA A 1 206 ? -8.423 2.287 38.620 1.00 60.56 206 ALA A C 1
ATOM 1539 O O . ALA A 1 206 ? -8.218 2.479 37.414 1.00 60.56 206 ALA A O 1
ATOM 1540 N N . GLY A 1 207 ? -9.067 1.217 39.094 1.00 71.31 207 GLY A N 1
ATOM 1541 C CA . GLY A 1 207 ? -9.545 0.113 38.260 1.00 71.31 207 GLY A CA 1
ATOM 1542 C C . GLY A 1 207 ? -10.385 0.574 37.060 1.00 71.31 207 GLY A C 1
ATOM 1543 O O . GLY A 1 207 ? -10.957 1.673 37.028 1.00 71.31 207 GLY A O 1
ATOM 1544 N N . ARG A 1 208 ? -10.456 -0.252 36.013 1.00 83.56 208 ARG A N 1
ATOM 1545 C CA . ARG A 1 208 ? -11.193 0.081 34.784 1.00 83.56 208 ARG A CA 1
ATOM 1546 C C . ARG A 1 208 ? -12.701 -0.090 34.973 1.00 83.56 208 ARG A C 1
ATOM 1548 O O . ARG A 1 208 ? -13.230 -1.192 34.805 1.00 83.56 208 ARG A O 1
ATOM 1555 N N . GLY A 1 209 ? -13.395 1.029 35.182 1.00 87.69 209 GLY A N 1
ATOM 1556 C CA . GLY A 1 209 ? -14.857 1.099 35.182 1.00 87.69 209 GLY A CA 1
ATOM 1557 C C . GLY A 1 209 ? -15.502 0.783 33.822 1.00 87.69 209 GLY A C 1
ATOM 1558 O O . GLY A 1 209 ? -14.841 0.587 32.793 1.00 87.69 209 GLY A O 1
ATOM 1559 N N . LEU A 1 210 ? -16.836 0.753 33.794 1.00 91.44 210 LEU A N 1
ATOM 1560 C CA . LEU A 1 210 ? -17.617 0.364 32.610 1.00 91.44 210 LEU A CA 1
ATOM 1561 C C . LEU A 1 210 ? -17.368 1.283 31.402 1.00 91.44 210 LEU A C 1
ATOM 1563 O O . LEU A 1 210 ? -17.199 0.808 30.273 1.00 91.44 210 LEU A O 1
ATOM 1567 N N . CYS A 1 211 ? -17.285 2.600 31.615 1.00 90.94 211 CYS A N 1
ATOM 1568 C CA . CYS A 1 211 ? -17.008 3.558 30.543 1.00 90.94 211 CYS A CA 1
ATOM 1569 C C . CYS A 1 211 ? -15.652 3.310 29.866 1.00 90.94 211 CYS A C 1
ATOM 1571 O O . CYS A 1 211 ? -15.561 3.397 28.639 1.00 90.94 211 CYS A O 1
ATOM 1573 N N . GLN A 1 212 ? -14.618 2.982 30.641 1.00 88.56 212 GLN A N 1
ATOM 1574 C CA . GLN A 1 212 ? -13.251 2.727 30.174 1.00 88.56 212 GLN A CA 1
ATOM 1575 C C . GLN A 1 212 ? -13.160 1.431 29.360 1.00 88.56 212 GLN A C 1
ATOM 1577 O O . GLN A 1 212 ? -12.296 1.294 28.494 1.00 88.56 212 GLN A O 1
ATOM 1582 N N . ARG A 1 213 ? -14.043 0.459 29.620 1.00 90.12 213 ARG A N 1
ATOM 1583 C CA . ARG A 1 213 ? -14.145 -0.780 28.829 1.00 90.12 213 ARG A CA 1
ATOM 1584 C C . ARG A 1 213 ? -14.833 -0.551 27.480 1.00 90.12 213 ARG A C 1
ATOM 1586 O O . ARG A 1 213 ? -14.528 -1.234 26.503 1.00 90.12 213 ARG A O 1
ATOM 1593 N N . LEU A 1 214 ? -15.742 0.420 27.395 1.00 91.75 214 LEU A N 1
ATOM 1594 C CA . LEU A 1 214 ? -16.463 0.749 26.159 1.00 91.75 214 LEU A CA 1
ATOM 1595 C C . LEU A 1 214 ? -15.698 1.737 25.264 1.00 91.75 214 LEU A C 1
ATOM 1597 O O . LEU A 1 214 ? -15.685 1.580 24.040 1.00 91.75 214 LEU A O 1
ATOM 1601 N N . LYS A 1 215 ? -15.075 2.759 25.861 1.00 89.31 215 LYS A N 1
ATOM 1602 C CA . LYS A 1 215 ? -14.386 3.861 25.168 1.00 89.31 215 LYS A CA 1
ATOM 1603 C C . LYS A 1 215 ? -12.909 3.538 24.901 1.00 89.31 215 LYS A C 1
ATOM 1605 O O . LYS A 1 215 ? -12.357 2.571 25.406 1.00 89.31 215 LYS A O 1
ATOM 1610 N N . GLY A 1 216 ? -12.251 4.380 24.102 1.00 85.75 216 GLY A N 1
ATOM 1611 C CA . GLY A 1 216 ? -10.814 4.257 23.817 1.00 85.75 216 GLY A CA 1
ATOM 1612 C C . GLY A 1 216 ? -10.483 3.333 22.641 1.00 85.75 216 GLY A C 1
ATOM 1613 O O . GLY A 1 216 ? -11.374 2.800 21.983 1.00 85.75 216 GLY A O 1
ATOM 1614 N N . LYS A 1 217 ? -9.188 3.205 22.311 1.00 85.25 217 LYS A N 1
ATOM 1615 C CA . LYS A 1 217 ? -8.699 2.391 21.174 1.00 85.25 217 LYS A CA 1
ATOM 1616 C C . LYS A 1 217 ? -8.942 0.896 21.400 1.00 85.25 217 LYS A C 1
ATOM 1618 O O . LYS A 1 217 ? -9.388 0.228 20.476 1.00 85.25 217 LYS A O 1
ATOM 1623 N N . GLU A 1 218 ? -8.718 0.438 22.626 1.00 85.94 218 GLU A N 1
ATOM 1624 C CA . GLU A 1 218 ? -8.930 -0.944 23.078 1.00 85.94 218 GLU A CA 1
ATOM 1625 C C . GLU A 1 218 ? -10.341 -1.188 23.636 1.00 85.94 218 GLU A C 1
ATOM 1627 O O . GLU A 1 218 ? -10.657 -2.280 24.099 1.00 85.94 218 GLU A O 1
ATOM 1632 N N . GLY A 1 219 ? -11.203 -0.168 23.620 1.00 88.88 219 GLY A N 1
ATOM 1633 C CA . GLY A 1 219 ? -12.589 -0.309 24.047 1.00 88.88 219 GLY A CA 1
ATOM 1634 C C . GLY A 1 219 ? -13.399 -1.175 23.088 1.00 88.88 219 GLY A C 1
ATOM 1635 O O . GLY A 1 219 ? -13.100 -1.248 21.891 1.00 88.88 219 GLY A O 1
ATOM 1636 N N . ARG A 1 220 ? -14.482 -1.778 23.587 1.00 90.94 220 ARG A N 1
ATOM 1637 C CA . ARG A 1 220 ? -15.299 -2.753 22.839 1.00 90.94 220 ARG A CA 1
ATOM 1638 C C . ARG A 1 220 ? -15.763 -2.259 21.465 1.00 90.94 220 ARG A C 1
ATOM 1640 O O . ARG A 1 220 ? -15.674 -3.004 20.491 1.00 90.94 220 ARG A O 1
ATOM 1647 N N . PHE A 1 221 ? -16.185 -0.997 21.339 1.00 90.88 221 PHE A N 1
ATOM 1648 C CA . PHE A 1 221 ? -16.650 -0.455 20.054 1.00 90.88 221 PHE A CA 1
ATOM 1649 C C . PHE A 1 221 ? -15.571 -0.448 18.963 1.00 90.88 221 PHE A C 1
ATOM 1651 O O . PHE A 1 221 ? -15.885 -0.644 17.787 1.00 90.88 221 PHE A O 1
ATOM 1658 N N . ARG A 1 222 ? -14.307 -0.210 19.334 1.00 87.62 222 ARG A N 1
ATOM 1659 C CA . ARG A 1 222 ? -13.191 -0.087 18.385 1.00 87.62 222 ARG A CA 1
ATOM 1660 C C . ARG A 1 222 ? -12.393 -1.378 18.243 1.00 87.62 222 ARG A C 1
ATOM 1662 O O . ARG A 1 222 ? -12.096 -1.740 17.113 1.00 87.62 222 ARG A O 1
ATOM 1669 N N . GLY A 1 223 ? -12.060 -2.028 19.354 1.00 87.94 223 GLY A N 1
ATOM 1670 C CA . GLY A 1 223 ? -11.164 -3.185 19.385 1.00 87.94 223 GLY A CA 1
ATOM 1671 C C . GLY A 1 223 ? -11.836 -4.543 19.188 1.00 87.94 223 GLY A C 1
ATOM 1672 O O . GLY A 1 223 ? -11.129 -5.506 18.909 1.00 87.94 223 GLY A O 1
ATOM 1673 N N . ASN A 1 224 ? -13.166 -4.632 19.339 1.00 90.69 224 ASN A N 1
ATOM 1674 C CA . ASN A 1 224 ? -13.892 -5.907 19.247 1.00 90.69 224 ASN A CA 1
ATOM 1675 C C . ASN A 1 224 ? -15.042 -5.882 18.230 1.00 90.69 224 ASN A C 1
ATOM 1677 O O . ASN A 1 224 ? -15.290 -6.886 17.571 1.00 90.69 224 ASN A O 1
ATOM 1681 N N . LEU A 1 225 ? -15.775 -4.766 18.128 1.00 90.88 225 LEU A N 1
ATOM 1682 C CA . LEU A 1 225 ? -16.936 -4.662 17.235 1.00 90.88 225 LEU A CA 1
ATOM 1683 C C . LEU A 1 225 ? -16.548 -4.175 15.836 1.00 90.88 225 LEU A C 1
ATOM 1685 O O . LEU A 1 225 ? -16.789 -4.867 14.855 1.00 90.88 225 LEU A O 1
ATOM 1689 N N . SER A 1 226 ? -15.943 -2.984 15.732 1.00 87.44 226 SER A N 1
ATOM 1690 C CA . SER A 1 226 ? -15.573 -2.415 14.421 1.00 87.44 226 SER A CA 1
ATOM 1691 C C . SER A 1 226 ? -14.368 -3.111 13.786 1.00 87.44 226 SER A C 1
ATOM 1693 O O . SER A 1 226 ? -14.238 -3.127 12.568 1.00 87.44 226 SER A O 1
ATOM 1695 N N . GLY A 1 227 ? -13.465 -3.631 14.611 1.00 87.94 227 GLY A N 1
ATOM 1696 C CA . GLY A 1 227 ? -12.332 -4.442 14.195 1.00 87.94 227 GLY A CA 1
ATOM 1697 C C . GLY A 1 227 ? -12.193 -5.592 15.175 1.00 87.94 227 GLY A C 1
ATOM 1698 O O . GLY A 1 227 ? -12.422 -5.407 16.366 1.00 87.94 227 GLY A O 1
ATOM 1699 N N . LYS A 1 228 ? -11.855 -6.772 14.668 1.00 90.31 228 LYS A N 1
ATOM 1700 C CA . LYS A 1 228 ? -11.588 -7.967 15.465 1.00 90.31 228 LYS A CA 1
ATOM 1701 C C . LYS A 1 228 ? -10.513 -8.796 14.783 1.00 90.31 228 LYS A C 1
ATOM 1703 O O . LYS A 1 228 ? -10.317 -8.683 13.573 1.00 90.31 228 LYS A O 1
ATOM 1708 N N . ARG A 1 229 ? -9.833 -9.631 15.564 1.00 91.12 229 ARG A N 1
ATOM 1709 C CA . ARG A 1 229 ? -9.014 -10.705 15.001 1.00 91.12 229 ARG A CA 1
ATOM 1710 C C . ARG A 1 229 ? -9.952 -11.731 14.364 1.00 91.12 229 ARG A C 1
ATOM 1712 O O . ARG A 1 229 ? -11.046 -11.964 14.878 1.00 91.12 229 ARG A O 1
ATOM 1719 N N . VAL A 1 230 ? -9.546 -12.253 13.218 1.00 93.38 230 VAL A N 1
ATOM 1720 C CA . VAL A 1 230 ? -10.307 -13.219 12.422 1.00 93.38 230 VAL A CA 1
ATOM 1721 C C . VAL A 1 230 ? -9.450 -14.460 12.230 1.00 93.38 230 VAL A C 1
ATOM 1723 O O . VAL A 1 230 ? -8.229 -14.342 12.117 1.00 93.38 230 VAL A O 1
ATOM 1726 N N . ASP A 1 231 ? -10.093 -15.621 12.200 1.00 94.69 231 ASP A N 1
ATOM 1727 C CA . ASP A 1 231 ? -9.439 -16.890 11.886 1.00 94.69 231 ASP A CA 1
ATOM 1728 C C . ASP A 1 231 ? -9.274 -17.058 10.364 1.00 94.69 231 ASP A C 1
ATOM 1730 O O . ASP A 1 231 ? -9.693 -16.200 9.581 1.00 94.69 231 ASP A O 1
ATOM 1734 N N . PHE A 1 232 ? -8.648 -18.162 9.938 1.00 95.75 232 PHE A N 1
ATOM 1735 C CA . PHE A 1 232 ? -8.368 -18.471 8.523 1.00 95.75 232 PHE A CA 1
ATOM 1736 C C . PHE A 1 232 ? -7.590 -17.365 7.796 1.00 95.75 232 PHE A C 1
ATOM 1738 O O . PHE A 1 232 ? -7.822 -17.059 6.621 1.00 95.75 232 PHE A O 1
ATOM 1745 N N . SER A 1 233 ? -6.640 -16.771 8.518 1.00 95.94 233 SER A N 1
ATOM 1746 C CA . SER A 1 233 ? -5.702 -15.785 7.999 1.00 95.94 233 SER A CA 1
ATOM 1747 C C . SER A 1 233 ? -4.255 -16.242 8.155 1.00 95.94 233 SER A C 1
ATOM 1749 O O . SER A 1 233 ? -3.907 -16.851 9.166 1.00 95.94 233 SER A O 1
ATOM 1751 N N . GLY A 1 234 ? -3.408 -15.898 7.191 1.00 95.12 234 GLY A N 1
ATOM 1752 C CA . GLY A 1 234 ? -1.959 -16.067 7.241 1.00 95.12 234 GLY A CA 1
ATOM 1753 C C . GLY A 1 234 ? -1.239 -14.737 7.037 1.00 95.12 234 GLY A C 1
ATOM 1754 O O . GLY A 1 234 ? -1.802 -13.799 6.477 1.00 95.12 234 GLY A O 1
ATOM 1755 N N . ARG A 1 235 ? 0.012 -14.656 7.489 1.00 96.06 235 ARG A N 1
ATOM 1756 C CA . ARG A 1 235 ? 0.903 -13.513 7.264 1.00 96.06 235 ARG A CA 1
ATOM 1757 C C . ARG A 1 235 ? 2.320 -14.028 7.069 1.00 96.06 235 ARG A C 1
ATOM 1759 O O . ARG A 1 235 ? 2.752 -14.902 7.815 1.00 96.06 235 ARG A O 1
ATOM 1766 N N . THR A 1 236 ? 3.008 -13.526 6.054 1.00 96.69 236 THR A N 1
ATOM 1767 C CA . THR A 1 236 ? 4.424 -13.819 5.797 1.00 96.69 236 THR A CA 1
ATOM 1768 C C . THR A 1 236 ? 5.009 -12.740 4.886 1.00 96.69 236 THR A C 1
ATOM 1770 O O . THR A 1 236 ? 4.271 -11.913 4.339 1.00 96.69 236 THR A O 1
ATOM 1773 N N . VAL A 1 237 ? 6.329 -12.764 4.736 1.00 97.19 237 VAL A N 1
ATOM 1774 C CA . VAL A 1 237 ? 7.096 -11.878 3.858 1.00 97.19 237 VAL A CA 1
ATOM 1775 C C . VAL A 1 237 ? 6.708 -12.112 2.397 1.00 97.19 237 VAL A C 1
ATOM 1777 O O . VAL A 1 237 ? 6.433 -13.249 1.987 1.00 97.19 237 VAL A O 1
ATOM 1780 N N . ILE A 1 238 ? 6.682 -11.034 1.615 1.00 96.94 238 ILE A N 1
ATOM 1781 C CA . ILE A 1 238 ? 6.417 -11.077 0.176 1.00 96.94 238 ILE A CA 1
ATOM 1782 C C . ILE A 1 238 ? 7.706 -11.141 -0.648 1.00 96.94 238 ILE A C 1
ATOM 1784 O O . ILE A 1 238 ? 8.742 -10.616 -0.257 1.00 96.94 238 ILE A O 1
ATOM 1788 N N . SER A 1 239 ? 7.635 -11.769 -1.817 1.00 96.56 239 SER A N 1
ATOM 1789 C CA . SER A 1 239 ? 8.728 -11.807 -2.795 1.00 96.56 239 SER A CA 1
ATOM 1790 C C . SER A 1 239 ? 8.182 -11.702 -4.223 1.00 96.56 239 SER A C 1
ATOM 1792 O O . SER A 1 239 ? 7.063 -12.163 -4.459 1.00 96.56 239 SER A O 1
ATOM 1794 N N . PRO A 1 240 ? 8.932 -11.113 -5.165 1.00 95.38 240 PRO A N 1
ATOM 1795 C CA . PRO A 1 240 ? 8.485 -10.955 -6.545 1.00 95.38 240 PRO A CA 1
ATOM 1796 C C . PRO A 1 240 ? 8.434 -12.298 -7.289 1.00 95.38 240 PRO A C 1
ATOM 1798 O O . PRO A 1 240 ? 9.266 -13.176 -7.050 1.00 95.38 240 PRO A O 1
ATOM 1801 N N . ASP A 1 241 ? 7.467 -12.459 -8.194 1.00 94.44 241 ASP A N 1
ATOM 1802 C CA . ASP A 1 241 ? 7.481 -13.528 -9.201 1.00 94.44 241 ASP A CA 1
ATOM 1803 C C . ASP A 1 241 ? 6.778 -13.068 -10.497 1.00 94.44 241 ASP A C 1
ATOM 1805 O O . ASP A 1 241 ? 5.541 -13.071 -10.561 1.00 94.44 241 ASP A O 1
ATOM 1809 N N . PRO A 1 242 ? 7.538 -12.711 -11.551 1.00 91.69 242 PRO A N 1
ATOM 1810 C CA . PRO A 1 242 ? 6.979 -12.199 -12.802 1.00 91.69 242 PRO A CA 1
ATOM 1811 C C . PRO A 1 242 ? 6.362 -13.302 -13.673 1.00 91.69 242 PRO A C 1
ATOM 1813 O O . PRO A 1 242 ? 5.735 -13.002 -14.691 1.00 91.69 242 PRO A O 1
ATOM 1816 N N . ASN A 1 243 ? 6.545 -14.583 -13.317 1.00 91.56 243 ASN A N 1
ATOM 1817 C CA . ASN A 1 243 ? 5.954 -15.709 -14.047 1.00 91.56 243 ASN A CA 1
ATOM 1818 C C . ASN A 1 243 ? 4.514 -15.994 -13.619 1.00 91.56 243 ASN A C 1
ATOM 1820 O O . ASN A 1 243 ? 3.805 -16.718 -14.319 1.00 91.56 243 ASN A O 1
ATOM 1824 N N . LEU A 1 244 ? 4.094 -15.468 -12.468 1.00 93.81 244 LEU A N 1
ATOM 1825 C CA . LEU A 1 244 ? 2.707 -15.536 -12.040 1.00 93.81 244 LEU A CA 1
ATOM 1826 C C . LEU A 1 244 ? 1.861 -14.572 -12.860 1.00 93.81 244 LEU A C 1
ATOM 1828 O O . LEU A 1 244 ? 2.273 -13.452 -13.185 1.00 93.81 244 LEU A O 1
ATOM 1832 N N . GLU A 1 245 ? 0.638 -15.001 -13.147 1.00 93.12 245 GLU A N 1
ATOM 1833 C CA . GLU A 1 245 ? -0.352 -14.109 -13.724 1.00 93.12 245 GLU A CA 1
ATOM 1834 C C . GLU A 1 245 ? -0.681 -12.979 -12.741 1.00 93.12 245 GLU A C 1
ATOM 1836 O O . GLU A 1 245 ? -0.615 -13.129 -11.522 1.00 93.12 245 GLU A O 1
ATOM 1841 N N . VAL A 1 246 ? -1.083 -11.828 -13.276 1.00 94.19 246 VAL A N 1
ATOM 1842 C CA . VAL A 1 246 ? -1.321 -10.600 -12.494 1.00 94.19 246 VAL A CA 1
ATOM 1843 C C . VAL A 1 246 ? -2.396 -10.795 -11.408 1.00 94.19 246 VAL A C 1
ATOM 1845 O O . VAL A 1 246 ? -2.406 -10.109 -10.393 1.00 94.19 246 VAL A O 1
ATOM 1848 N N . TYR A 1 247 ? -3.310 -11.745 -11.601 1.00 95.06 247 TYR A N 1
ATOM 1849 C CA . TYR A 1 247 ? -4.388 -12.079 -10.665 1.00 95.06 247 TYR A CA 1
ATOM 1850 C C . TYR A 1 247 ? -4.108 -13.340 -9.825 1.00 95.06 247 TYR A C 1
ATOM 1852 O O . TYR A 1 247 ? -5.003 -13.808 -9.114 1.00 95.06 247 TYR A O 1
ATOM 1860 N N . GLU A 1 248 ? -2.901 -13.905 -9.899 1.00 96.31 248 GLU A N 1
ATOM 1861 C CA . GLU A 1 248 ? -2.461 -15.052 -9.102 1.00 96.31 248 GLU A CA 1
ATOM 1862 C C . GLU A 1 248 ? -1.562 -14.621 -7.937 1.00 96.31 248 GLU A C 1
ATOM 1864 O O . GLU A 1 248 ? -0.810 -13.651 -8.020 1.00 96.31 248 GLU A O 1
ATOM 1869 N N . VAL A 1 249 ? -1.637 -15.369 -6.837 1.00 97.31 249 VAL A N 1
ATOM 1870 C CA . VAL A 1 249 ? -0.726 -15.246 -5.698 1.00 97.31 249 VAL A CA 1
ATOM 1871 C C . VAL A 1 249 ? -0.191 -16.623 -5.333 1.00 97.31 249 VAL A C 1
ATOM 1873 O O . VAL A 1 249 ? -0.955 -17.570 -5.122 1.00 97.31 249 VAL A O 1
ATOM 1876 N N . ALA A 1 250 ? 1.128 -16.744 -5.243 1.00 97.75 250 ALA A N 1
ATOM 1877 C CA . ALA A 1 250 ? 1.762 -17.952 -4.763 1.00 97.75 250 ALA A CA 1
ATOM 1878 C C . ALA A 1 250 ? 1.595 -18.065 -3.249 1.00 97.75 250 ALA A C 1
ATOM 1880 O O . ALA A 1 250 ? 2.044 -17.193 -2.500 1.00 97.75 250 ALA A O 1
ATOM 1881 N N . VAL A 1 251 ? 0.979 -19.156 -2.804 1.00 97.81 251 VAL A N 1
ATOM 1882 C CA . VAL A 1 251 ? 0.794 -19.489 -1.394 1.00 97.81 251 VAL A CA 1
ATOM 1883 C C . VAL A 1 251 ? 1.752 -20.620 -1.020 1.00 97.81 251 VAL A C 1
ATOM 1885 O O . VAL A 1 251 ? 1.733 -21.669 -1.664 1.00 97.81 251 VAL A O 1
ATOM 1888 N N . PRO A 1 252 ? 2.574 -20.461 0.032 1.00 97.12 252 PRO A N 1
ATOM 1889 C CA . PRO A 1 252 ? 3.425 -21.533 0.529 1.00 97.12 252 PRO A CA 1
ATOM 1890 C C . PRO A 1 252 ? 2.634 -22.795 0.866 1.00 97.12 252 PRO A C 1
ATOM 1892 O O . PRO A 1 252 ? 1.627 -22.727 1.573 1.00 97.12 252 PRO A O 1
ATOM 1895 N N . GLU A 1 253 ? 3.142 -23.960 0.472 1.00 95.62 253 GLU A N 1
ATOM 1896 C CA . GLU A 1 253 ? 2.516 -25.256 0.775 1.00 95.62 253 GLU A CA 1
ATOM 1897 C C . GLU A 1 253 ? 2.244 -25.453 2.281 1.00 95.62 253 GLU A C 1
ATOM 1899 O O . GLU A 1 253 ? 1.198 -25.965 2.683 1.00 95.62 253 GLU A O 1
ATOM 1904 N N . TRP A 1 254 ? 3.151 -24.978 3.142 1.00 94.25 254 TRP A N 1
ATOM 1905 C CA . TRP A 1 254 ? 2.982 -25.015 4.601 1.00 94.25 254 TRP A CA 1
ATOM 1906 C C . TRP A 1 254 ? 1.755 -24.224 5.082 1.00 94.25 254 TRP A C 1
ATOM 1908 O O . TRP A 1 254 ? 1.082 -24.628 6.034 1.00 94.25 254 TRP A O 1
ATOM 1918 N N . MET A 1 255 ? 1.465 -23.096 4.428 1.00 95.69 255 MET A N 1
ATOM 1919 C CA . MET A 1 255 ? 0.305 -22.256 4.720 1.00 95.69 255 MET A CA 1
ATOM 1920 C C . MET A 1 255 ? -0.965 -22.872 4.122 1.00 95.69 255 MET A C 1
ATOM 1922 O O . MET A 1 255 ? -1.983 -22.945 4.808 1.00 95.69 255 MET A O 1
ATOM 1926 N N . ALA A 1 256 ? -0.884 -23.395 2.896 1.00 96.19 256 ALA A N 1
ATOM 1927 C CA . ALA A 1 256 ? -1.990 -24.053 2.200 1.00 96.19 256 ALA A CA 1
ATOM 1928 C C . ALA A 1 256 ? -2.530 -25.289 2.945 1.00 96.19 256 ALA A C 1
ATOM 1930 O O . ALA A 1 256 ? -3.731 -25.546 2.915 1.00 96.19 256 ALA A O 1
ATOM 1931 N N . ARG A 1 257 ? -1.668 -26.030 3.658 1.00 94.62 257 ARG A N 1
ATOM 1932 C CA . ARG A 1 257 ? -2.076 -27.163 4.512 1.00 94.62 257 ARG A CA 1
ATOM 1933 C C . ARG A 1 257 ? -2.850 -26.747 5.768 1.00 94.62 257 ARG A C 1
ATOM 1935 O O . ARG A 1 257 ? -3.679 -27.504 6.255 1.00 94.62 257 ARG A O 1
ATOM 1942 N N . ARG A 1 258 ? -2.592 -25.552 6.311 1.00 94.31 258 ARG A N 1
ATOM 1943 C CA . ARG A 1 258 ? -3.267 -25.049 7.525 1.00 94.31 258 ARG A CA 1
ATOM 1944 C C . ARG A 1 258 ? -4.555 -24.299 7.224 1.00 94.31 258 ARG A C 1
ATOM 1946 O O . ARG A 1 258 ? -5.492 -24.360 8.013 1.00 94.31 258 ARG A O 1
ATOM 1953 N N . LEU A 1 259 ? -4.576 -23.552 6.126 1.00 96.00 259 LEU A N 1
ATOM 1954 C CA . LEU A 1 259 ? -5.753 -22.815 5.696 1.00 96.00 259 LEU A CA 1
ATOM 1955 C C . LEU A 1 259 ? -6.676 -23.769 4.942 1.00 96.00 259 LEU A C 1
ATOM 1957 O O . LEU A 1 259 ? -6.403 -24.137 3.800 1.00 96.00 259 LEU A O 1
ATOM 1961 N N . THR A 1 260 ? -7.751 -24.187 5.603 1.00 95.81 260 THR A N 1
ATOM 1962 C CA . THR A 1 260 ? -8.750 -25.078 5.020 1.00 95.81 260 THR A CA 1
ATOM 1963 C C . THR A 1 260 ? -9.925 -24.306 4.432 1.00 95.81 260 THR A C 1
ATOM 1965 O O . THR A 1 260 ? -10.203 -23.157 4.792 1.00 95.81 260 THR A O 1
ATOM 1968 N N . PHE A 1 261 ? -10.610 -24.957 3.495 1.00 96.81 261 PHE A N 1
ATOM 1969 C CA . PHE A 1 261 ? -11.870 -24.495 2.934 1.00 96.81 261 PHE A CA 1
ATOM 1970 C C . PHE A 1 261 ? -12.931 -25.602 3.072 1.00 96.81 261 PHE A C 1
ATOM 1972 O O . PHE A 1 261 ? -12.672 -26.731 2.639 1.00 96.81 261 PHE A O 1
ATOM 1979 N N . PRO A 1 262 ? -14.106 -25.313 3.660 1.00 95.56 262 PRO A N 1
ATOM 1980 C CA . PRO A 1 262 ? -15.200 -26.267 3.767 1.00 95.56 262 PRO A CA 1
ATOM 1981 C C . PRO A 1 262 ? -15.884 -26.431 2.405 1.00 95.56 262 PRO A C 1
ATOM 1983 O O . PRO A 1 262 ? -16.648 -25.576 1.958 1.00 95.56 262 PRO A O 1
ATOM 1986 N N . GLU A 1 263 ? -15.614 -27.546 1.730 1.00 95.31 263 GLU A N 1
ATOM 1987 C CA . GLU A 1 263 ? -16.275 -27.904 0.476 1.00 95.31 263 GLU A CA 1
ATOM 1988 C C . GLU A 1 263 ? -17.350 -28.960 0.739 1.00 95.31 263 GLU A C 1
ATOM 1990 O O . GLU A 1 263 ? -17.066 -30.057 1.227 1.00 95.31 263 GLU A O 1
ATOM 1995 N N . THR A 1 264 ? -18.597 -28.625 0.415 1.00 94.44 264 THR A N 1
ATOM 1996 C CA . THR A 1 264 ? -19.708 -29.575 0.465 1.00 94.44 264 THR A CA 1
ATOM 1997 C C . THR A 1 264 ? -19.566 -30.589 -0.666 1.00 94.44 264 THR A C 1
ATOM 1999 O O . THR A 1 264 ? -19.348 -30.229 -1.826 1.00 94.44 264 THR A O 1
ATOM 2002 N N . VAL A 1 265 ? -19.691 -31.867 -0.325 1.00 94.94 265 VAL A N 1
ATOM 2003 C CA . VAL A 1 265 ? -19.581 -32.976 -1.266 1.00 94.94 265 VAL A CA 1
ATOM 2004 C C . VAL A 1 265 ? -20.769 -32.936 -2.220 1.00 94.94 265 VAL A C 1
ATOM 2006 O O . VAL A 1 265 ? -21.921 -33.068 -1.805 1.00 94.94 265 VAL A O 1
ATOM 2009 N N . CYS A 1 266 ? -20.482 -32.782 -3.508 1.00 93.56 266 CYS A N 1
ATOM 2010 C CA . CYS A 1 266 ? -21.438 -32.927 -4.596 1.00 93.56 266 CYS A CA 1
ATOM 2011 C C . CYS A 1 266 ? -20.980 -34.060 -5.529 1.00 93.56 266 CYS A C 1
ATOM 2013 O O . CYS A 1 266 ? -19.812 -34.452 -5.474 1.00 93.56 266 CYS A O 1
ATOM 2015 N N . PRO A 1 267 ? -21.845 -34.583 -6.416 1.00 93.31 267 PRO A N 1
ATOM 2016 C CA . PRO A 1 267 ? -21.465 -35.673 -7.320 1.00 93.31 267 PRO A CA 1
ATOM 2017 C C . PRO A 1 267 ? -20.204 -35.376 -8.152 1.00 93.31 267 PRO A C 1
ATOM 2019 O O . PRO A 1 267 ? -19.396 -36.268 -8.387 1.00 93.31 267 PRO A O 1
ATOM 2022 N N . LEU A 1 268 ? -19.996 -34.106 -8.524 1.00 92.94 268 LEU A N 1
ATOM 2023 C CA . LEU A 1 268 ? -18.828 -33.640 -9.280 1.00 92.94 268 LEU A CA 1
ATOM 2024 C C . LEU A 1 268 ? -17.546 -33.569 -8.429 1.00 92.94 268 LEU A C 1
ATOM 2026 O O . LEU A 1 268 ? -16.462 -33.858 -8.929 1.00 92.94 268 LEU A O 1
ATOM 2030 N N . SER A 1 269 ? -17.645 -33.183 -7.151 1.00 91.06 269 SER A N 1
ATOM 2031 C CA . SER A 1 269 ? -16.487 -33.025 -6.257 1.00 91.06 269 SER A CA 1
ATOM 2032 C C . SER A 1 269 ? -16.151 -34.289 -5.460 1.00 91.06 269 SER A C 1
ATOM 2034 O O . SER A 1 269 ? -15.037 -34.406 -4.947 1.00 91.06 269 SER A O 1
ATOM 2036 N N . ALA A 1 270 ? -17.068 -35.261 -5.384 1.00 91.88 270 ALA A N 1
ATOM 2037 C CA . ALA A 1 270 ? -16.952 -36.445 -4.535 1.00 91.88 270 ALA A CA 1
ATOM 2038 C C . ALA A 1 270 ? -15.661 -37.240 -4.769 1.00 91.88 270 ALA A C 1
ATOM 2040 O O . ALA A 1 270 ? -14.971 -37.572 -3.808 1.00 91.88 270 ALA A O 1
ATOM 2041 N N . ALA A 1 271 ? -15.291 -37.504 -6.026 1.00 93.00 271 ALA A N 1
ATOM 2042 C CA . ALA A 1 271 ? -14.066 -38.241 -6.341 1.00 93.00 271 ALA A CA 1
ATOM 2043 C C . ALA A 1 271 ? -12.807 -37.512 -5.831 1.00 93.00 271 ALA A C 1
ATOM 2045 O O . ALA A 1 271 ? -11.953 -38.113 -5.176 1.00 93.00 271 ALA A O 1
ATOM 2046 N N . GLY A 1 272 ? -12.728 -36.197 -6.063 1.00 92.69 272 GLY A N 1
ATOM 2047 C CA . GLY A 1 272 ? -11.610 -35.368 -5.611 1.00 92.69 272 GLY A CA 1
ATOM 2048 C C . GLY A 1 272 ? -11.529 -35.248 -4.087 1.00 92.69 272 GLY A C 1
ATOM 2049 O O . GLY A 1 272 ? -10.439 -35.328 -3.519 1.00 92.69 272 GLY A O 1
ATOM 2050 N N . LEU A 1 273 ? -12.673 -35.105 -3.411 1.00 94.56 273 LEU A N 1
ATOM 2051 C CA . LEU A 1 273 ? -12.734 -35.003 -1.951 1.00 94.56 273 LEU A CA 1
ATOM 2052 C C . LEU A 1 273 ? -12.420 -36.335 -1.266 1.00 94.56 273 LEU A C 1
ATOM 2054 O O . LEU A 1 273 ? -11.676 -36.332 -0.290 1.00 94.56 273 LEU A O 1
ATOM 2058 N N . ARG A 1 274 ? -12.871 -37.477 -1.805 1.00 94.44 274 ARG A N 1
ATOM 2059 C CA . ARG A 1 274 ? -12.464 -38.804 -1.305 1.00 94.44 274 ARG A CA 1
ATOM 2060 C C . ARG A 1 274 ? -10.948 -38.982 -1.367 1.00 94.44 274 ARG A C 1
ATOM 2062 O O . ARG A 1 274 ? -10.342 -39.382 -0.376 1.00 94.44 274 ARG A O 1
ATOM 2069 N N . ALA A 1 275 ? -10.318 -38.598 -2.480 1.00 94.06 275 ALA A N 1
ATOM 2070 C CA . ALA A 1 275 ? -8.860 -38.641 -2.617 1.00 94.06 275 ALA A CA 1
ATOM 2071 C C . ALA A 1 275 ? -8.136 -37.680 -1.649 1.00 94.06 275 ALA A C 1
ATOM 2073 O O . ALA A 1 275 ? -7.038 -37.975 -1.173 1.00 94.06 275 ALA A O 1
ATOM 2074 N N . ALA A 1 276 ? -8.724 -36.520 -1.340 1.00 94.38 276 ALA A N 1
ATOM 2075 C CA . ALA A 1 276 ? -8.181 -35.592 -0.344 1.00 94.38 276 ALA A CA 1
ATOM 2076 C C . ALA A 1 276 ? -8.280 -36.157 1.087 1.00 94.38 276 ALA A C 1
ATOM 2078 O O . ALA A 1 276 ? -7.308 -36.090 1.840 1.00 94.38 276 ALA A O 1
ATOM 2079 N N . VAL A 1 277 ? -9.413 -36.775 1.438 1.00 94.94 277 VAL A N 1
ATOM 2080 C CA . VAL A 1 277 ? -9.629 -37.438 2.736 1.00 94.94 277 VAL A CA 1
ATOM 2081 C C . VAL A 1 277 ? -8.652 -38.600 2.935 1.00 94.94 277 VAL A C 1
ATOM 2083 O O . VAL A 1 277 ? -8.051 -38.713 4.002 1.00 94.94 277 VAL A O 1
ATOM 2086 N N . GLN A 1 278 ? -8.421 -39.417 1.900 1.00 93.69 278 GLN A N 1
ATOM 2087 C CA . GLN A 1 278 ? -7.456 -40.523 1.949 1.00 93.69 278 GLN A CA 1
ATOM 2088 C C . GLN A 1 278 ? -6.020 -40.045 2.207 1.00 93.69 278 GLN A C 1
ATOM 2090 O O . GLN A 1 278 ? -5.294 -40.668 2.985 1.00 93.69 278 GLN A O 1
ATOM 2095 N N . ARG A 1 279 ? -5.615 -38.920 1.598 1.00 93.12 279 ARG A N 1
ATOM 2096 C CA . ARG A 1 279 ? -4.296 -38.304 1.830 1.00 93.12 279 ARG A CA 1
ATOM 2097 C C . ARG A 1 279 ? -4.142 -37.760 3.255 1.00 93.12 279 ARG A C 1
ATOM 2099 O O . ARG A 1 279 ? -3.065 -37.888 3.837 1.00 93.12 279 ARG A O 1
ATOM 2106 N N . GLY A 1 280 ? -5.219 -37.242 3.847 1.00 92.50 280 GLY A N 1
ATOM 2107 C CA . GLY A 1 280 ? -5.243 -36.728 5.221 1.00 92.50 280 GLY A CA 1
ATOM 2108 C C . GLY A 1 280 ? -4.566 -35.361 5.378 1.00 92.50 280 GLY A C 1
ATOM 2109 O O . GLY A 1 280 ? -4.396 -34.632 4.402 1.00 92.50 280 GLY A O 1
ATOM 2110 N N . CYS A 1 281 ? -4.188 -35.009 6.612 1.00 91.50 281 CYS A N 1
ATOM 2111 C CA . CYS A 1 281 ? -3.726 -33.657 6.959 1.00 91.50 281 CYS A CA 1
ATOM 2112 C C . CYS A 1 281 ? -2.280 -33.342 6.523 1.00 91.50 281 CYS A C 1
ATOM 2114 O O . CYS A 1 281 ? -1.923 -32.179 6.349 1.00 91.50 281 CYS A O 1
ATOM 2116 N N . ASP A 1 282 ? -1.420 -34.354 6.384 1.00 89.38 282 ASP A N 1
ATOM 2117 C CA . ASP A 1 282 ? 0.024 -34.129 6.205 1.00 89.38 282 ASP A CA 1
ATOM 2118 C C . ASP A 1 282 ? 0.412 -33.902 4.737 1.00 89.38 282 ASP A C 1
ATOM 2120 O O . ASP A 1 282 ? 1.296 -33.089 4.443 1.00 89.38 282 ASP A O 1
ATOM 2124 N N . GLY A 1 283 ? -0.270 -34.594 3.817 1.00 89.62 283 GLY A N 1
ATOM 2125 C CA . GLY A 1 283 ? -0.017 -34.533 2.379 1.00 89.62 283 GLY A CA 1
ATOM 2126 C C . GLY A 1 283 ? -0.883 -33.488 1.677 1.00 89.62 283 GLY A C 1
ATOM 2127 O O . GLY A 1 283 ? -2.106 -33.502 1.799 1.00 89.62 283 GLY A O 1
ATOM 2128 N N . TRP A 1 284 ? -0.267 -32.592 0.903 1.00 93.25 284 TRP A N 1
ATOM 2129 C CA . TRP A 1 284 ? -0.991 -31.695 0.002 1.00 93.25 284 TRP A CA 1
ATOM 2130 C C . TRP A 1 284 ? -1.174 -32.345 -1.384 1.00 93.25 284 TRP A C 1
ATOM 2132 O O . TRP A 1 284 ? -0.234 -32.969 -1.877 1.00 93.25 284 TRP A O 1
ATOM 2142 N N . PRO A 1 285 ? -2.336 -32.200 -2.051 1.00 93.88 285 PRO A N 1
ATOM 2143 C CA . PRO A 1 285 ? -3.600 -31.634 -1.565 1.00 93.88 285 PRO A CA 1
ATOM 2144 C C . PRO A 1 285 ? -4.434 -32.651 -0.760 1.00 93.88 285 PRO A C 1
ATOM 2146 O O . PRO A 1 285 ? -4.877 -33.666 -1.289 1.00 93.88 285 PRO A O 1
ATOM 2149 N N . GLY A 1 286 ? -4.680 -32.360 0.517 1.00 95.38 286 GLY A N 1
ATOM 2150 C CA . GLY A 1 286 ? -5.333 -33.255 1.480 1.00 95.38 286 GLY A CA 1
ATOM 2151 C C . GLY A 1 286 ? -6.513 -32.595 2.194 1.00 95.38 286 GLY A C 1
ATOM 2152 O O . GLY A 1 286 ? -7.052 -31.595 1.711 1.00 95.38 286 GLY A O 1
ATOM 2153 N N . ALA A 1 287 ? -6.926 -33.152 3.332 1.00 95.62 287 ALA A N 1
ATOM 2154 C CA . ALA A 1 287 ? -8.018 -32.627 4.150 1.00 95.62 287 ALA A CA 1
ATOM 2155 C C . ALA A 1 287 ? -7.781 -32.856 5.647 1.00 95.62 287 ALA A C 1
ATOM 2157 O O . ALA A 1 287 ? -7.163 -33.845 6.042 1.00 95.62 287 ALA A O 1
ATOM 2158 N N . CYS A 1 288 ? -8.330 -31.962 6.474 1.00 93.94 288 CYS A N 1
ATOM 2159 C CA . CYS A 1 288 ? -8.145 -31.989 7.926 1.00 93.94 288 CYS A CA 1
ATOM 2160 C C . CYS A 1 288 ? -9.349 -32.553 8.684 1.00 93.94 288 CYS A C 1
ATOM 2162 O O . CYS A 1 288 ? -9.186 -33.328 9.631 1.00 93.94 288 CYS A O 1
ATOM 2164 N N . TYR A 1 289 ? -10.557 -32.166 8.274 1.00 94.69 289 TYR A N 1
ATOM 2165 C CA . TYR A 1 289 ? -11.790 -32.510 8.976 1.00 94.69 289 TYR A CA 1
ATOM 2166 C C . TYR A 1 289 ? -12.896 -32.911 8.006 1.00 94.69 289 TYR A C 1
ATOM 2168 O O . TYR A 1 289 ? -12.970 -32.407 6.885 1.00 94.69 289 TYR A O 1
ATOM 2176 N N . VAL A 1 290 ? -13.778 -33.792 8.472 1.00 94.88 290 VAL A N 1
ATOM 2177 C CA . VAL A 1 290 ? -15.032 -34.144 7.802 1.00 94.88 290 VAL A CA 1
ATOM 2178 C C . VAL A 1 290 ? -16.171 -33.880 8.772 1.00 94.88 290 VAL A C 1
ATOM 2180 O O . VAL A 1 290 ? -16.168 -34.388 9.893 1.00 94.88 290 VAL A O 1
ATOM 2183 N N . HIS A 1 291 ? -17.140 -33.086 8.341 1.00 94.25 291 HIS A N 1
ATOM 2184 C CA . HIS A 1 291 ? -18.376 -32.826 9.064 1.00 94.25 291 HIS A CA 1
ATOM 2185 C C . HIS A 1 291 ? -19.492 -33.618 8.407 1.00 94.25 291 HIS A C 1
ATOM 2187 O O . HIS A 1 291 ? -19.779 -33.431 7.221 1.00 94.25 291 HIS A O 1
ATOM 2193 N N . LYS A 1 292 ? -20.099 -34.508 9.186 1.00 91.50 292 LYS A N 1
ATOM 2194 C CA . LYS A 1 292 ? -21.280 -35.257 8.767 1.00 91.50 292 LYS A CA 1
ATOM 2195 C C . LYS A 1 292 ? -22.529 -34.397 8.871 1.00 91.50 292 LYS A C 1
ATOM 2197 O O . LYS A 1 292 ? -22.573 -33.449 9.657 1.00 91.50 292 LYS A O 1
ATOM 2202 N N . ARG A 1 293 ? -23.566 -34.777 8.127 1.00 86.62 293 ARG A N 1
ATOM 2203 C CA . ARG A 1 293 ? -24.902 -34.164 8.225 1.00 86.62 293 ARG A CA 1
ATOM 2204 C C . ARG A 1 293 ? -25.479 -34.203 9.644 1.00 86.62 293 ARG A C 1
ATOM 2206 O O . ARG A 1 293 ? -26.140 -33.253 10.046 1.00 86.62 293 ARG A O 1
ATOM 2213 N N . ASP A 1 294 ? -25.139 -35.233 10.417 1.00 85.81 294 ASP A N 1
ATOM 2214 C CA . ASP A 1 294 ? -25.572 -35.402 11.812 1.00 85.81 294 ASP A CA 1
ATOM 2215 C C . ASP A 1 294 ? -24.905 -34.409 12.785 1.00 85.81 294 ASP A C 1
ATOM 2217 O O . ASP A 1 294 ? -25.166 -34.426 13.985 1.00 85.81 294 ASP A O 1
ATOM 2221 N N . GLY A 1 295 ? -24.000 -33.553 12.294 1.00 84.81 295 GLY A N 1
ATOM 2222 C CA . GLY A 1 295 ? -23.253 -32.583 13.095 1.00 84.81 295 GLY A CA 1
ATOM 2223 C C . GLY A 1 295 ? -21.985 -33.147 13.740 1.00 84.81 295 GLY A C 1
ATOM 2224 O O . GLY A 1 295 ? -21.227 -32.400 14.360 1.00 84.81 295 GLY A O 1
ATOM 2225 N N . SER A 1 296 ? -21.698 -34.444 13.575 1.00 88.94 296 SER A N 1
ATOM 2226 C CA . SER A 1 296 ? -20.460 -35.041 14.079 1.00 88.94 296 SER A CA 1
ATOM 2227 C C . SER A 1 296 ? -19.247 -34.550 13.282 1.00 88.94 296 SER A C 1
ATOM 2229 O O . SER A 1 296 ? -19.213 -34.664 12.051 1.00 88.94 296 SER A O 1
ATOM 2231 N N . LYS A 1 297 ? -18.224 -34.065 13.992 1.00 91.12 297 LYS A N 1
ATOM 2232 C CA . LYS A 1 297 ? -16.941 -33.648 13.418 1.00 91.12 297 LYS A CA 1
ATOM 2233 C C . LYS A 1 297 ? -15.903 -34.756 13.574 1.00 91.12 297 LYS A C 1
ATOM 2235 O O . LYS A 1 297 ? -15.521 -35.107 14.687 1.00 91.12 297 LYS A O 1
ATOM 2240 N N . CYS A 1 298 ? -15.399 -35.262 12.455 1.00 89.88 298 CYS A N 1
ATOM 2241 C CA . CYS A 1 298 ? -14.337 -36.258 12.405 1.00 89.88 298 CYS A CA 1
ATOM 2242 C C . CYS A 1 298 ? -12.993 -35.593 12.071 1.00 89.88 298 CYS A C 1
ATOM 2244 O O . CYS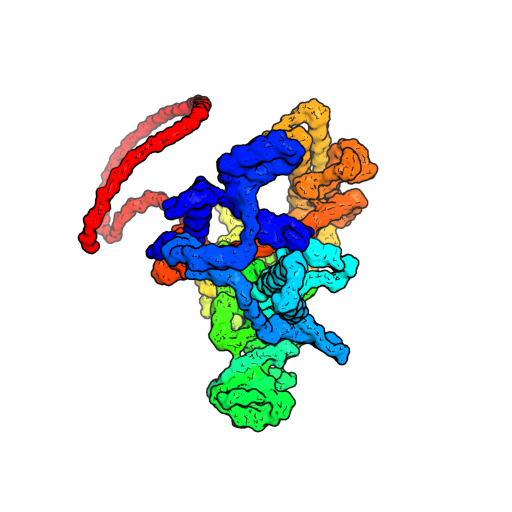 A 1 298 ? -12.876 -34.868 11.081 1.00 89.88 298 CYS A O 1
ATOM 2246 N N . SER A 1 299 ? -11.972 -35.833 12.899 1.00 93.62 299 SER A N 1
ATOM 2247 C CA . SER A 1 299 ? -10.600 -35.371 12.656 1.00 93.62 299 SER A CA 1
ATOM 2248 C C . SER A 1 299 ? -9.797 -36.438 11.916 1.00 93.62 299 SER A C 1
ATOM 2250 O O . SER A 1 299 ? -9.550 -37.524 12.445 1.00 93.62 299 SER A O 1
ATOM 2252 N N . LEU A 1 300 ? -9.320 -36.108 10.713 1.00 92.31 300 LEU A N 1
ATOM 2253 C CA . LEU A 1 300 ? -8.569 -37.032 9.850 1.00 92.31 300 LEU A CA 1
ATOM 2254 C C . LEU A 1 300 ? -7.137 -37.301 10.334 1.00 92.31 300 LEU A C 1
ATOM 2256 O O . LEU A 1 300 ? -6.436 -38.151 9.778 1.00 92.31 300 LEU A O 1
ATOM 2260 N N . ARG A 1 301 ? -6.707 -36.605 11.393 1.00 90.31 301 ARG A N 1
ATOM 2261 C CA . ARG A 1 301 ? -5.427 -36.858 12.058 1.00 90.31 301 ARG A CA 1
ATOM 2262 C C . ARG A 1 301 ? -5.432 -38.168 12.849 1.00 90.31 301 ARG A C 1
ATOM 2264 O O . ARG A 1 301 ? -4.398 -38.820 12.915 1.00 90.31 301 ARG A O 1
ATOM 2271 N N . PHE A 1 302 ? -6.577 -38.535 13.425 1.00 90.19 302 PHE A N 1
ATOM 2272 C CA . PHE A 1 302 ? -6.718 -39.712 14.293 1.00 90.19 302 PHE A CA 1
ATOM 2273 C C . PHE A 1 302 ? -7.632 -40.789 13.697 1.00 90.19 302 PHE A C 1
ATOM 2275 O O . PHE A 1 302 ? -7.522 -41.956 14.060 1.00 90.19 302 PHE A O 1
ATOM 2282 N N . ALA A 1 303 ? -8.537 -40.413 12.790 1.00 87.31 303 ALA A N 1
ATOM 2283 C CA . ALA A 1 303 ? -9.473 -41.344 12.176 1.00 87.31 303 ALA A CA 1
ATOM 2284 C C . ALA A 1 303 ? -8.817 -42.248 11.120 1.00 87.31 303 ALA A C 1
ATOM 2286 O O . ALA A 1 303 ? -7.844 -41.876 10.457 1.00 87.31 303 ALA A O 1
ATOM 2287 N N . ASN A 1 304 ? -9.420 -43.420 10.893 1.00 90.06 304 ASN A N 1
ATOM 2288 C CA . ASN A 1 304 ? -9.061 -44.272 9.765 1.00 90.06 304 ASN A CA 1
ATOM 2289 C C . ASN A 1 304 ? -9.539 -43.629 8.452 1.00 90.06 304 ASN A C 1
ATOM 2291 O O . ASN A 1 304 ? -10.727 -43.627 8.123 1.00 90.06 304 ASN A O 1
ATOM 2295 N N . ARG A 1 305 ? -8.583 -43.080 7.699 1.00 90.75 305 ARG A N 1
ATOM 2296 C CA . ARG A 1 305 ? -8.816 -42.279 6.488 1.00 90.75 305 ARG A CA 1
ATOM 2297 C C . ARG A 1 305 ? -9.523 -43.055 5.375 1.00 90.75 305 ARG A C 1
ATOM 2299 O O . ARG A 1 305 ? -10.282 -42.454 4.621 1.00 90.75 305 ARG A O 1
ATOM 2306 N N . ARG A 1 306 ? -9.290 -44.371 5.269 1.00 89.81 306 ARG A N 1
ATOM 2307 C CA . ARG A 1 306 ? -9.923 -45.224 4.244 1.00 89.81 306 ARG A CA 1
ATOM 2308 C C . ARG A 1 306 ? -11.422 -45.348 4.494 1.00 89.81 306 ARG A C 1
ATOM 2310 O O . ARG A 1 306 ? -12.205 -44.966 3.632 1.00 89.81 306 ARG A O 1
ATOM 2317 N N . LEU A 1 307 ? -11.794 -45.734 5.715 1.00 89.94 307 LEU A N 1
ATOM 2318 C CA . LEU A 1 307 ? -13.194 -45.813 6.136 1.00 89.94 307 LEU A CA 1
ATOM 2319 C C . LEU A 1 307 ? -13.880 -44.445 6.026 1.00 89.94 307 LEU A C 1
ATOM 2321 O O . LEU A 1 307 ? -14.954 -44.332 5.448 1.00 89.94 307 LEU A O 1
ATOM 2325 N N . ALA A 1 308 ? -13.237 -43.373 6.497 1.00 89.19 308 ALA A N 1
ATOM 2326 C CA . ALA A 1 308 ? -13.808 -42.027 6.402 1.00 89.19 308 ALA A CA 1
ATOM 2327 C C . ALA A 1 308 ? -14.096 -41.586 4.951 1.00 89.19 308 ALA A C 1
ATOM 2329 O O . ALA A 1 308 ? -15.052 -40.848 4.718 1.00 89.19 308 ALA A O 1
ATOM 2330 N N . ALA A 1 309 ? -13.287 -42.028 3.981 1.00 90.19 309 ALA A N 1
ATOM 2331 C CA . ALA A 1 309 ? -13.497 -41.742 2.564 1.00 90.19 309 ALA A CA 1
ATOM 2332 C C . ALA A 1 309 ? -14.577 -42.631 1.921 1.00 90.19 309 ALA A C 1
ATOM 2334 O O . ALA A 1 309 ? -15.326 -42.146 1.072 1.00 90.19 309 ALA A O 1
ATOM 2335 N N . GLU A 1 310 ? -14.664 -43.907 2.309 1.00 90.38 310 GLU A N 1
ATOM 2336 C CA . GLU A 1 310 ? -15.701 -44.843 1.842 1.00 90.38 310 GLU A CA 1
ATOM 2337 C C . GLU A 1 310 ? -17.089 -44.413 2.309 1.00 90.38 310 GLU A C 1
ATOM 2339 O O . GLU A 1 310 ? -18.018 -44.328 1.511 1.00 90.38 310 GLU A O 1
ATOM 2344 N N . HIS A 1 311 ? -17.199 -44.029 3.579 1.00 89.50 311 HIS A N 1
ATOM 2345 C CA . HIS A 1 311 ? -18.430 -43.523 4.173 1.00 89.50 311 HIS A CA 1
ATOM 2346 C C . HIS A 1 311 ? -18.752 -42.076 3.765 1.00 89.50 311 HIS A C 1
ATOM 2348 O O . HIS A 1 311 ? -19.633 -41.475 4.369 1.00 89.50 311 HIS A O 1
ATOM 2354 N N . LEU A 1 312 ? -18.039 -41.457 2.815 1.00 91.56 312 LEU A N 1
ATOM 2355 C CA . LEU A 1 312 ? -18.293 -40.069 2.420 1.00 91.56 312 LEU A CA 1
ATOM 2356 C C . LEU A 1 312 ? -19.523 -39.970 1.509 1.00 91.56 312 LEU A C 1
ATOM 2358 O O . LEU A 1 312 ? -19.522 -40.477 0.377 1.00 91.56 312 LEU A O 1
ATOM 2362 N N . GLU A 1 313 ? -20.534 -39.247 1.981 1.00 91.56 313 GLU A N 1
ATOM 2363 C CA . GLU A 1 313 ? -21.822 -39.099 1.311 1.00 91.56 313 GLU A CA 1
ATOM 2364 C C . GLU A 1 313 ? -22.006 -37.693 0.733 1.00 91.56 313 GLU A C 1
ATOM 2366 O O . GLU A 1 313 ? -21.366 -36.718 1.133 1.00 91.56 313 GLU A O 1
ATOM 2371 N N . THR A 1 314 ? -22.910 -37.573 -0.240 1.00 92.50 314 THR A N 1
ATOM 2372 C CA . THR A 1 314 ? -23.269 -36.267 -0.807 1.00 92.50 314 THR A CA 1
ATOM 2373 C C . THR A 1 314 ? -23.860 -35.393 0.297 1.00 92.50 314 THR A C 1
ATOM 2375 O O . THR A 1 314 ? -24.693 -35.855 1.067 1.00 92.50 314 THR A O 1
ATOM 2378 N N . GLY A 1 315 ? -23.480 -34.121 0.381 1.00 91.06 315 GLY A N 1
ATOM 2379 C CA . GLY A 1 315 ? -23.920 -33.193 1.429 1.00 91.06 315 GLY A CA 1
ATOM 2380 C C . GLY A 1 315 ? -23.105 -33.224 2.726 1.00 91.06 315 GLY A C 1
ATOM 2381 O O . GLY A 1 315 ? -23.299 -32.335 3.551 1.00 91.06 315 GLY A O 1
ATOM 2382 N N . ASP A 1 316 ? -22.166 -34.160 2.894 1.00 94.25 316 ASP A N 1
ATOM 2383 C CA . ASP A 1 316 ? -21.111 -34.009 3.903 1.00 94.25 316 ASP A CA 1
ATOM 2384 C C . ASP A 1 316 ? -20.231 -32.794 3.563 1.00 94.25 316 ASP A C 1
ATOM 2386 O O . ASP A 1 316 ? -20.116 -32.398 2.400 1.00 94.25 316 ASP A O 1
ATOM 2390 N N . THR A 1 317 ? -19.592 -32.189 4.564 1.00 95.44 317 THR A N 1
ATOM 2391 C CA . THR A 1 317 ? -18.672 -31.060 4.351 1.00 95.44 317 THR A CA 1
ATOM 2392 C C . THR A 1 317 ? -17.250 -31.460 4.709 1.00 95.44 317 THR A C 1
ATOM 2394 O O . THR A 1 317 ? -16.961 -31.825 5.847 1.00 95.44 317 THR A O 1
ATOM 2397 N N . VAL A 1 318 ? -16.342 -31.370 3.740 1.00 96.06 318 VAL A N 1
ATOM 2398 C CA . VAL A 1 318 ? -14.925 -31.701 3.920 1.00 96.06 318 VAL A CA 1
ATOM 2399 C C . VAL A 1 318 ? -14.117 -30.411 4.008 1.00 96.06 318 VAL A C 1
ATOM 2401 O O . VAL A 1 318 ? -14.104 -29.610 3.075 1.00 96.06 318 VAL A O 1
ATOM 2404 N N . GLU A 1 319 ? -13.400 -30.218 5.113 1.00 95.88 319 GLU A N 1
ATOM 2405 C CA . GLU A 1 319 ? -12.407 -29.150 5.250 1.00 95.88 319 GLU A CA 1
ATOM 2406 C C . GLU A 1 319 ? -11.107 -29.570 4.557 1.00 95.88 319 GLU A C 1
ATOM 2408 O O . GLU A 1 319 ? -10.185 -30.119 5.175 1.00 95.88 319 GLU A O 1
ATOM 2413 N N . ARG A 1 320 ? -11.045 -29.337 3.246 1.00 96.06 320 ARG A N 1
ATOM 2414 C CA . ARG A 1 320 ? -9.855 -29.623 2.440 1.00 96.06 320 ARG A CA 1
ATOM 2415 C C . ARG A 1 320 ? -8.812 -28.514 2.561 1.00 96.06 320 ARG A C 1
ATOM 2417 O O . ARG A 1 320 ? -9.150 -27.371 2.862 1.00 96.06 320 ARG A O 1
ATOM 2424 N N . HIS A 1 321 ? -7.555 -28.838 2.277 1.00 97.19 321 HIS A N 1
ATOM 2425 C CA . HIS A 1 321 ? -6.488 -27.845 2.136 1.00 97.19 321 HIS A CA 1
ATOM 2426 C C . HIS A 1 321 ? -6.792 -26.865 0.991 1.00 97.19 321 HIS A C 1
ATOM 2428 O O . HIS A 1 321 ? -7.553 -27.178 0.061 1.00 97.19 321 HIS A O 1
ATOM 2434 N N . LEU A 1 322 ? -6.159 -25.694 1.041 1.00 96.56 322 LEU A N 1
ATOM 2435 C CA . LEU A 1 322 ? -6.170 -24.737 -0.061 1.00 96.56 322 LEU A CA 1
ATOM 2436 C C . LEU A 1 322 ? -5.544 -25.377 -1.310 1.00 96.56 322 LEU A C 1
ATOM 2438 O O . LEU A 1 322 ? -4.487 -26.009 -1.222 1.00 96.56 322 LEU A O 1
ATOM 2442 N N . ARG A 1 323 ? -6.188 -25.222 -2.468 1.00 94.69 323 ARG A N 1
ATOM 2443 C CA . ARG A 1 323 ? -5.712 -25.749 -3.757 1.00 94.69 323 ARG A CA 1
ATOM 2444 C C . ARG A 1 323 ? -5.525 -24.631 -4.776 1.00 94.69 323 ARG A C 1
ATOM 2446 O O . ARG A 1 323 ? -6.009 -23.515 -4.583 1.00 94.69 323 ARG A O 1
ATOM 2453 N N . ASP A 1 324 ? -4.873 -24.965 -5.880 1.00 96.81 324 ASP A N 1
ATOM 2454 C CA . ASP A 1 324 ? -4.704 -24.042 -6.998 1.00 96.81 324 ASP A CA 1
ATOM 2455 C C . ASP A 1 324 ? -6.063 -23.569 -7.530 1.00 96.81 324 ASP A C 1
ATOM 2457 O O . ASP A 1 324 ? -7.004 -24.352 -7.691 1.00 96.81 324 ASP A O 1
ATOM 2461 N N . GLY A 1 325 ? -6.176 -22.266 -7.774 1.00 95.50 325 GLY A N 1
ATOM 2462 C CA . GLY A 1 325 ? -7.400 -21.617 -8.235 1.00 95.50 325 GLY A CA 1
ATOM 2463 C C . GLY A 1 325 ? -8.395 -21.239 -7.133 1.00 95.50 325 GLY A C 1
ATOM 2464 O O . GLY A 1 325 ? -9.415 -20.618 -7.443 1.00 95.50 325 GLY A O 1
ATOM 2465 N N . ASP A 1 326 ? -8.136 -21.553 -5.858 1.00 96.75 326 ASP A N 1
ATOM 2466 C CA . ASP A 1 326 ? -8.978 -21.049 -4.770 1.00 96.75 326 ASP A CA 1
ATOM 2467 C C . ASP A 1 326 ? -8.885 -19.524 -4.643 1.00 96.75 326 ASP A C 1
ATOM 2469 O O . ASP A 1 326 ? -7.857 -18.910 -4.921 1.00 96.75 326 ASP A O 1
ATOM 2473 N N . ILE A 1 327 ? -9.984 -18.904 -4.212 1.00 97.81 327 ILE A N 1
ATOM 2474 C CA . ILE A 1 327 ? -10.075 -17.449 -4.088 1.00 97.81 327 ILE A CA 1
ATOM 2475 C C . ILE A 1 327 ? -9.587 -17.047 -2.707 1.00 97.81 327 ILE A C 1
ATOM 2477 O O . ILE A 1 327 ? -10.105 -17.532 -1.702 1.00 97.81 327 ILE A O 1
ATOM 2481 N N . VAL A 1 328 ? -8.618 -16.142 -2.670 1.00 97.62 328 VAL A N 1
ATOM 2482 C CA . VAL A 1 328 ? -8.019 -15.624 -1.441 1.00 97.62 328 VAL A CA 1
ATOM 2483 C C . VAL A 1 328 ? -8.008 -14.104 -1.472 1.00 97.62 328 VAL A C 1
ATOM 2485 O O . VAL A 1 328 ? -7.828 -13.493 -2.523 1.00 97.62 328 VAL A O 1
ATOM 2488 N N . LEU A 1 329 ? -8.214 -13.478 -0.320 1.00 97.56 329 LEU A N 1
ATOM 2489 C CA . LEU A 1 329 ? -8.093 -12.035 -0.165 1.00 97.56 329 LEU A CA 1
ATOM 2490 C C . LEU A 1 329 ? -6.682 -11.701 0.293 1.00 97.56 329 LEU A C 1
ATOM 2492 O O . LEU A 1 329 ? -6.204 -12.243 1.289 1.00 97.56 329 LEU A O 1
ATOM 2496 N N . PHE A 1 330 ? -6.044 -10.777 -0.406 1.00 96.75 330 PHE A N 1
ATOM 2497 C CA . PHE A 1 330 ? -4.687 -10.341 -0.135 1.00 96.75 330 PHE A CA 1
ATOM 2498 C C . PHE A 1 330 ? -4.687 -8.872 0.283 1.00 96.75 330 PHE A C 1
ATOM 2500 O O . PHE A 1 330 ? -5.352 -8.042 -0.341 1.00 96.75 330 PHE A O 1
ATOM 2507 N N . ASN A 1 331 ? -4.000 -8.565 1.384 1.00 96.06 331 ASN A N 1
ATOM 2508 C CA . ASN A 1 331 ? -4.109 -7.284 2.076 1.00 96.06 331 ASN A CA 1
ATOM 2509 C C . ASN A 1 331 ? -2.751 -6.772 2.562 1.00 96.06 331 ASN A C 1
ATOM 2511 O O . ASN A 1 331 ? -2.057 -7.477 3.302 1.00 96.06 331 ASN A O 1
ATOM 2515 N N . ARG A 1 332 ? -2.431 -5.508 2.258 1.00 94.00 332 ARG A N 1
ATOM 2516 C CA . ARG A 1 332 ? -1.302 -4.791 2.874 1.00 94.00 332 ARG A CA 1
ATOM 2517 C C . ARG A 1 332 ? -1.802 -3.860 3.976 1.00 94.00 332 ARG A C 1
ATOM 2519 O O . ARG A 1 332 ? -2.741 -3.087 3.782 1.00 94.00 332 ARG A O 1
ATOM 2526 N N . GLN A 1 333 ? -1.161 -3.930 5.142 1.00 86.94 333 GLN A N 1
ATOM 2527 C CA . GLN A 1 333 ? -1.350 -2.955 6.216 1.00 86.94 333 GLN A CA 1
ATOM 2528 C C . GLN A 1 333 ? -0.212 -1.929 6.163 1.00 86.94 333 GLN A C 1
ATOM 2530 O O . GLN A 1 333 ? 0.937 -2.352 6.100 1.00 86.94 333 GLN A O 1
ATOM 2535 N N . PRO A 1 334 ? -0.491 -0.616 6.251 1.00 85.69 334 PRO A N 1
ATOM 2536 C CA . PRO A 1 334 ? -1.799 0.035 6.390 1.00 85.69 334 PRO A CA 1
ATOM 2537 C C . PRO A 1 334 ? -2.590 0.126 5.069 1.00 85.69 334 PRO A C 1
ATOM 2539 O O . PRO A 1 334 ? -2.027 0.359 4.006 1.00 85.69 334 PRO A O 1
ATOM 2542 N N . SER A 1 335 ? -3.920 0.015 5.146 1.00 89.69 335 SER A N 1
ATOM 2543 C CA . SER A 1 335 ? -4.805 0.129 3.976 1.00 89.69 335 SER A CA 1
ATOM 2544 C C . SER A 1 335 ? -5.255 1.582 3.771 1.00 89.69 335 SER A C 1
ATOM 2546 O O . SER A 1 335 ? -6.056 2.102 4.550 1.00 89.69 335 SER A O 1
ATOM 2548 N N . LEU A 1 336 ? -4.749 2.243 2.725 1.00 88.56 336 LEU A N 1
ATOM 2549 C CA . LEU A 1 336 ? -5.041 3.658 2.438 1.00 88.56 336 LEU A CA 1
ATOM 2550 C C . LEU A 1 336 ? -6.260 3.843 1.529 1.00 88.56 336 LEU A C 1
ATOM 2552 O O . LEU A 1 336 ? -6.969 4.845 1.628 1.00 88.56 336 LEU A O 1
ATOM 2556 N N . HIS A 1 337 ? -6.528 2.878 0.657 1.00 90.75 337 HIS A N 1
ATOM 2557 C CA . HIS A 1 337 ? -7.634 2.914 -0.293 1.00 90.75 337 HIS A CA 1
ATOM 2558 C C . HIS A 1 337 ? -8.202 1.509 -0.517 1.00 90.75 337 HIS A C 1
ATOM 2560 O O . HIS A 1 337 ? -7.613 0.516 -0.100 1.00 90.75 337 HIS A O 1
ATOM 2566 N N . ARG A 1 338 ? -9.340 1.403 -1.217 1.00 90.44 338 ARG A N 1
ATOM 2567 C CA . ARG A 1 338 ? -10.015 0.113 -1.460 1.00 90.44 338 ARG A CA 1
ATOM 2568 C C . ARG A 1 338 ? -9.097 -0.934 -2.103 1.00 90.44 338 ARG A C 1
ATOM 2570 O O . ARG A 1 338 ? -9.138 -2.082 -1.693 1.00 90.44 338 ARG A O 1
ATOM 2577 N N . LEU A 1 339 ? -8.243 -0.528 -3.046 1.00 93.00 339 LEU A N 1
ATOM 2578 C CA . LEU A 1 339 ? -7.338 -1.436 -3.769 1.00 93.00 339 LEU A CA 1
ATOM 2579 C C . LEU A 1 339 ? -6.200 -2.015 -2.904 1.00 93.00 339 LEU A C 1
ATOM 2581 O O . LEU A 1 339 ? -5.444 -2.845 -3.384 1.00 93.00 339 LEU A O 1
ATOM 2585 N N . SER A 1 340 ? -6.083 -1.618 -1.629 1.00 93.75 340 SER A N 1
ATOM 2586 C CA . SER A 1 340 ? -5.149 -2.245 -0.682 1.00 93.75 340 SER A CA 1
ATOM 2587 C C . SER A 1 340 ? -5.643 -3.614 -0.182 1.00 93.75 340 SER A C 1
ATOM 2589 O O . SER A 1 340 ? -4.916 -4.284 0.547 1.00 93.75 340 SER A O 1
ATOM 2591 N N . LEU A 1 341 ? -6.864 -4.018 -0.561 1.00 95.25 341 LEU A N 1
ATOM 2592 C CA . LEU A 1 341 ? -7.444 -5.345 -0.365 1.00 95.25 341 LEU A CA 1
ATOM 2593 C C . LEU A 1 341 ? -8.031 -5.824 -1.701 1.00 95.25 341 LEU A C 1
ATOM 2595 O O . LEU A 1 341 ? -8.997 -5.240 -2.193 1.00 95.25 341 LEU A O 1
ATOM 2599 N N . MET A 1 342 ? -7.476 -6.891 -2.273 1.00 96.25 342 MET A N 1
ATOM 2600 C CA . MET A 1 342 ? -7.944 -7.466 -3.542 1.00 96.25 342 MET A CA 1
ATOM 2601 C C . MET A 1 342 ? -8.031 -8.989 -3.461 1.00 96.25 342 MET A C 1
ATOM 2603 O O . MET A 1 342 ? -7.379 -9.617 -2.627 1.00 96.25 342 MET A O 1
ATOM 2607 N N . ALA A 1 343 ? -8.854 -9.583 -4.322 1.00 97.50 343 ALA A N 1
ATOM 2608 C CA . ALA A 1 343 ? -9.000 -11.024 -4.445 1.00 97.50 343 ALA A CA 1
ATOM 2609 C C . ALA A 1 343 ? -8.067 -11.577 -5.530 1.00 97.50 343 ALA A C 1
ATOM 2611 O O . ALA A 1 343 ? -8.052 -11.086 -6.661 1.00 97.50 343 ALA A O 1
ATOM 2612 N N . PHE A 1 344 ? -7.335 -12.628 -5.177 1.00 97.56 344 PHE A N 1
ATOM 2613 C CA . PHE A 1 344 ? -6.410 -13.356 -6.039 1.00 97.56 344 PHE A CA 1
ATOM 2614 C C . PHE A 1 344 ? -6.812 -14.824 -6.133 1.00 97.56 344 PHE A C 1
ATOM 2616 O O . PHE A 1 344 ? -7.541 -15.348 -5.286 1.00 97.56 344 PHE A O 1
ATOM 2623 N N . ARG A 1 345 ? -6.293 -15.496 -7.159 1.00 97.56 345 ARG A N 1
ATOM 2624 C CA . ARG A 1 345 ? -6.297 -16.955 -7.251 1.00 97.56 345 ARG A CA 1
ATOM 2625 C C . ARG A 1 345 ? -5.038 -17.501 -6.591 1.00 97.56 345 ARG A C 1
ATOM 2627 O O . ARG A 1 345 ? -3.934 -17.088 -6.934 1.00 97.56 345 ARG A O 1
ATOM 2634 N N . ALA A 1 346 ? -5.199 -18.411 -5.642 1.00 97.62 346 ALA A N 1
ATOM 2635 C CA . ALA A 1 346 ? -4.083 -19.075 -4.993 1.00 97.62 346 ALA A CA 1
ATOM 2636 C C . ALA A 1 346 ? -3.389 -20.033 -5.967 1.00 97.62 346 ALA A C 1
ATOM 2638 O O . ALA A 1 346 ? -4.050 -20.750 -6.718 1.00 97.62 346 ALA A O 1
ATOM 2639 N N . LYS A 1 347 ? -2.062 -20.071 -5.907 1.00 97.31 347 LYS A N 1
ATOM 2640 C CA . LYS A 1 347 ? -1.219 -21.061 -6.572 1.00 97.31 347 LYS A CA 1
ATOM 2641 C C . LYS A 1 347 ? -0.235 -21.607 -5.556 1.00 97.31 347 LYS A C 1
ATOM 2643 O O . LYS A 1 347 ? 0.548 -20.857 -4.985 1.00 97.31 347 LYS A O 1
ATOM 2648 N N . VAL A 1 348 ? -0.312 -22.884 -5.240 1.00 96.94 348 VAL A N 1
ATOM 2649 C CA . VAL A 1 348 ? 0.492 -23.466 -4.174 1.00 96.94 348 VAL A CA 1
ATOM 2650 C C . VAL A 1 348 ? 1.894 -23.728 -4.701 1.00 96.94 348 VAL A C 1
ATOM 2652 O O . VAL A 1 348 ? 2.086 -24.400 -5.711 1.00 96.94 348 VAL A O 1
ATOM 2655 N N . MET A 1 349 ? 2.891 -23.167 -4.022 1.00 95.56 349 MET A N 1
ATOM 2656 C CA . MET A 1 349 ? 4.294 -23.296 -4.410 1.00 95.56 349 MET A CA 1
ATOM 2657 C C . MET A 1 349 ? 5.166 -23.655 -3.208 1.00 95.56 349 MET A C 1
ATOM 2659 O O . MET A 1 349 ? 4.831 -23.389 -2.048 1.00 95.56 349 MET A O 1
ATOM 2663 N N . ALA A 1 350 ? 6.320 -24.254 -3.498 1.00 93.44 350 ALA A N 1
ATOM 2664 C CA . ALA A 1 350 ? 7.342 -24.517 -2.499 1.00 93.44 350 ALA A CA 1
ATOM 2665 C C . ALA A 1 350 ? 7.976 -23.208 -1.990 1.00 93.44 350 ALA A C 1
ATOM 2667 O O . ALA A 1 350 ? 8.147 -22.235 -2.731 1.00 93.44 350 ALA A O 1
ATOM 2668 N N . GLY A 1 351 ? 8.367 -23.200 -0.715 1.00 93.31 351 GLY A N 1
ATOM 2669 C CA . GLY A 1 351 ? 8.948 -22.042 -0.035 1.00 93.31 351 GLY A CA 1
ATOM 2670 C C . GLY A 1 351 ? 8.129 -21.606 1.179 1.00 93.31 351 GLY A C 1
ATOM 2671 O O . GLY A 1 351 ? 7.325 -22.372 1.708 1.00 93.31 351 GLY A O 1
ATOM 2672 N N . ARG A 1 352 ? 8.377 -20.380 1.655 1.00 95.44 352 ARG A N 1
ATOM 2673 C CA . ARG A 1 352 ? 7.729 -19.803 2.852 1.00 95.44 352 ARG A CA 1
ATOM 2674 C C . ARG A 1 352 ? 7.177 -18.386 2.648 1.00 95.44 352 ARG A C 1
ATOM 2676 O O . ARG A 1 352 ? 6.493 -17.877 3.533 1.00 95.44 352 ARG A O 1
ATOM 2683 N N . THR A 1 353 ? 7.456 -17.767 1.504 1.00 96.88 353 THR A N 1
ATOM 2684 C CA . THR A 1 353 ? 7.052 -16.396 1.167 1.00 96.88 353 THR A CA 1
ATOM 2685 C C . THR A 1 353 ? 5.814 -16.386 0.278 1.00 96.88 353 THR A C 1
ATOM 2687 O O . THR A 1 353 ? 5.605 -17.305 -0.514 1.00 96.88 353 THR A O 1
ATOM 2690 N N . LEU A 1 354 ? 4.994 -15.343 0.400 1.00 97.50 354 LEU A N 1
ATOM 2691 C CA . LEU A 1 354 ? 3.927 -15.075 -0.567 1.00 97.50 354 LEU A CA 1
ATOM 2692 C C . LEU A 1 354 ? 4.554 -14.438 -1.806 1.00 97.50 354 LEU A C 1
ATOM 2694 O O . LEU A 1 354 ? 5.433 -13.586 -1.677 1.00 97.50 354 LEU A O 1
ATOM 2698 N N . ARG A 1 355 ? 4.134 -14.846 -3.005 1.00 96.94 355 ARG A N 1
ATOM 2699 C CA . ARG A 1 355 ? 4.662 -14.263 -4.251 1.00 96.94 355 ARG A CA 1
ATOM 2700 C C . ARG A 1 355 ? 3.557 -13.760 -5.143 1.00 96.94 355 ARG A C 1
ATOM 2702 O O . ARG A 1 355 ? 2.496 -14.370 -5.198 1.00 96.94 355 ARG A O 1
ATOM 2709 N N . PHE A 1 356 ? 3.793 -12.655 -5.822 1.00 96.06 356 PHE A N 1
ATOM 2710 C CA . PHE A 1 356 ? 2.854 -12.098 -6.785 1.00 96.06 356 PHE A CA 1
ATOM 2711 C C . PHE A 1 356 ? 3.613 -11.243 -7.799 1.00 96.06 356 PHE A C 1
ATOM 2713 O O . PHE A 1 356 ? 4.778 -10.897 -7.592 1.00 96.06 356 PHE A O 1
ATOM 2720 N N . ASN A 1 357 ? 2.935 -10.919 -8.895 1.00 95.00 357 ASN A N 1
ATOM 2721 C CA . ASN A 1 357 ? 3.504 -10.139 -9.983 1.00 95.00 357 ASN A CA 1
ATOM 2722 C C . ASN A 1 357 ? 3.746 -8.675 -9.564 1.00 95.00 357 ASN A C 1
ATOM 2724 O O . ASN A 1 357 ? 2.876 -8.016 -8.988 1.00 95.00 357 ASN A O 1
ATOM 2728 N N . GLU A 1 358 ? 4.907 -8.140 -9.923 1.00 94.00 358 GLU A N 1
ATOM 2729 C CA . GLU A 1 358 ? 5.398 -6.807 -9.565 1.00 94.00 358 GLU A CA 1
ATOM 2730 C C . GLU A 1 358 ? 4.529 -5.680 -10.134 1.00 94.00 358 GLU A C 1
ATOM 2732 O O . GLU A 1 358 ? 4.481 -4.575 -9.589 1.00 94.00 358 GLU A O 1
ATOM 2737 N N . SER A 1 359 ? 3.778 -5.966 -11.199 1.00 92.38 359 SER A N 1
ATOM 2738 C CA . SER A 1 359 ? 2.831 -5.018 -11.794 1.00 92.38 359 SER A CA 1
ATOM 2739 C C . SER A 1 359 ? 1.691 -4.633 -10.836 1.00 92.38 359 SER A C 1
ATOM 2741 O O . SER A 1 359 ? 1.026 -3.615 -11.024 1.00 92.38 359 SER A O 1
ATOM 2743 N N . VAL A 1 360 ? 1.453 -5.436 -9.789 1.00 94.00 360 VAL A N 1
ATOM 2744 C CA . VAL A 1 360 ? 0.414 -5.208 -8.768 1.00 94.00 360 VAL A CA 1
ATOM 2745 C C . VAL A 1 360 ? 0.984 -4.585 -7.487 1.00 94.00 360 VAL A C 1
ATOM 2747 O O . VAL A 1 360 ? 0.249 -4.353 -6.527 1.00 94.00 360 VAL A O 1
ATOM 2750 N N . CYS A 1 361 ? 2.276 -4.250 -7.444 1.00 93.38 361 CYS A N 1
ATOM 2751 C CA . CYS A 1 361 ? 2.873 -3.616 -6.266 1.00 93.38 361 CYS A CA 1
ATOM 2752 C C . CYS A 1 361 ? 2.327 -2.208 -6.008 1.00 93.38 361 CYS A C 1
ATOM 2754 O O . CYS A 1 361 ? 2.157 -1.825 -4.850 1.00 93.38 361 CYS A O 1
ATOM 2756 N N . SER A 1 362 ? 1.998 -1.449 -7.059 1.00 92.12 362 SER A N 1
ATOM 2757 C CA . SER A 1 362 ? 1.536 -0.059 -6.943 1.00 92.12 362 SER A CA 1
ATOM 2758 C C . SER A 1 362 ? 0.248 0.099 -6.114 1.00 92.12 362 SER A C 1
ATOM 2760 O O . SER A 1 362 ? 0.253 0.929 -5.205 1.00 92.12 362 SER A O 1
ATOM 2762 N N . PRO A 1 363 ? -0.822 -0.706 -6.309 1.00 93.31 363 PRO A N 1
ATOM 2763 C CA . PRO A 1 363 ? -1.979 -0.711 -5.408 1.00 93.31 363 PRO A CA 1
ATOM 2764 C C . PRO A 1 363 ? -1.661 -1.001 -3.935 1.00 93.31 363 PRO A C 1
ATOM 2766 O O . PRO A 1 363 ? -2.305 -0.462 -3.035 1.00 93.31 363 PRO A O 1
ATOM 2769 N N . PHE A 1 364 ? -0.686 -1.862 -3.653 1.00 94.50 364 PHE A N 1
ATOM 2770 C CA . PHE A 1 364 ? -0.317 -2.173 -2.272 1.00 94.50 364 PHE A CA 1
ATOM 2771 C C . PHE A 1 364 ? 0.702 -1.184 -1.698 1.00 94.50 364 PHE A C 1
ATOM 2773 O O . PHE A 1 364 ? 0.848 -1.108 -0.478 1.00 94.50 364 PHE A O 1
ATOM 2780 N N . ASN A 1 365 ? 1.357 -0.392 -2.550 1.00 92.62 365 ASN A N 1
ATOM 2781 C CA . ASN A 1 365 ? 2.532 0.410 -2.220 1.00 92.62 365 ASN A CA 1
ATOM 2782 C C . ASN A 1 365 ? 3.646 -0.443 -1.582 1.00 92.62 365 ASN A C 1
ATOM 2784 O O . ASN A 1 365 ? 4.209 -0.048 -0.564 1.00 92.62 365 ASN A O 1
ATOM 2788 N N . ALA A 1 366 ? 3.860 -1.643 -2.129 1.00 93.00 366 ALA A N 1
ATOM 2789 C CA . ALA A 1 366 ? 4.828 -2.631 -1.653 1.00 93.00 366 ALA A CA 1
ATOM 2790 C C . ALA A 1 366 ? 6.143 -2.559 -2.450 1.00 93.00 366 ALA A C 1
ATOM 2792 O O . ALA A 1 366 ? 6.108 -2.308 -3.657 1.00 93.00 366 ALA A O 1
ATOM 2793 N N . ASP A 1 367 ? 7.277 -2.807 -1.796 1.00 90.88 367 ASP A N 1
ATOM 2794 C CA . ASP A 1 367 ? 8.630 -2.625 -2.353 1.00 90.88 367 ASP A CA 1
ATOM 2795 C C . ASP A 1 367 ? 9.621 -3.776 -2.067 1.00 90.88 367 ASP A C 1
ATOM 2797 O O . ASP A 1 367 ? 10.796 -3.666 -2.405 1.00 90.88 367 ASP A O 1
ATOM 2801 N N . PHE A 1 368 ? 9.140 -4.919 -1.562 1.00 94.19 368 PHE A N 1
ATOM 2802 C CA . PHE A 1 368 ? 9.907 -6.169 -1.379 1.00 94.19 368 PHE A CA 1
ATOM 2803 C C . PHE A 1 368 ? 11.188 -6.046 -0.523 1.00 94.19 368 PHE A C 1
ATOM 2805 O O . PHE A 1 368 ? 12.119 -6.833 -0.688 1.00 94.19 368 PHE A O 1
ATOM 2812 N N . ASP A 1 369 ? 11.238 -5.114 0.427 1.00 94.12 369 ASP A N 1
ATOM 2813 C CA . ASP A 1 369 ? 12.391 -4.866 1.309 1.00 94.12 369 ASP A CA 1
ATOM 2814 C C . ASP A 1 369 ? 12.343 -5.637 2.651 1.00 94.12 369 ASP A C 1
ATOM 2816 O O . ASP A 1 369 ? 13.148 -5.401 3.553 1.00 94.12 369 ASP A O 1
ATOM 2820 N N . GLY A 1 370 ? 11.405 -6.581 2.785 1.00 93.44 370 GLY A N 1
ATOM 2821 C CA . GLY A 1 370 ? 11.059 -7.243 4.051 1.00 93.44 370 GLY A CA 1
ATOM 2822 C C . GLY A 1 370 ? 9.593 -7.061 4.447 1.00 93.44 370 GLY A C 1
ATOM 2823 O O . GLY A 1 370 ? 9.158 -7.600 5.465 1.00 93.44 370 GLY A O 1
ATOM 2824 N N . ASP A 1 371 ? 8.829 -6.343 3.623 1.00 93.94 371 ASP A N 1
ATOM 2825 C CA . ASP A 1 371 ? 7.382 -6.206 3.727 1.00 93.94 371 ASP A CA 1
ATOM 2826 C C . ASP A 1 371 ? 6.650 -7.545 3.949 1.00 93.94 371 ASP A C 1
ATOM 2828 O O . ASP A 1 371 ? 6.912 -8.569 3.310 1.00 93.94 371 ASP A O 1
ATOM 2832 N N . GLU A 1 372 ? 5.651 -7.515 4.830 1.00 95.75 372 GLU A N 1
ATOM 2833 C CA . GLU A 1 372 ? 4.766 -8.642 5.109 1.00 95.75 372 GLU A CA 1
ATOM 2834 C C . GLU A 1 372 ? 3.328 -8.299 4.729 1.00 95.75 372 GLU A C 1
ATOM 2836 O O . GLU A 1 372 ? 2.826 -7.206 5.008 1.00 95.75 372 GLU A O 1
ATOM 2841 N N . MET A 1 373 ? 2.617 -9.267 4.155 1.00 96.94 373 MET A N 1
ATOM 2842 C CA . MET A 1 373 ? 1.215 -9.097 3.777 1.00 96.94 373 MET A CA 1
ATOM 2843 C C . MET A 1 373 ? 0.333 -10.185 4.377 1.00 96.94 373 MET A C 1
ATOM 2845 O O . MET A 1 373 ? 0.777 -11.300 4.660 1.00 96.94 373 MET A O 1
ATOM 2849 N N . ASN A 1 374 ? -0.937 -9.837 4.586 1.00 96.12 374 ASN A N 1
ATOM 2850 C CA . ASN A 1 374 ? -1.931 -10.754 5.125 1.00 96.12 374 ASN A CA 1
ATOM 2851 C C . ASN A 1 374 ? -2.702 -11.426 3.991 1.00 96.12 374 ASN A C 1
ATOM 2853 O O . ASN A 1 374 ? -3.062 -10.788 2.999 1.00 96.12 374 ASN A O 1
ATOM 2857 N N . LEU A 1 375 ? -3.021 -12.695 4.194 1.00 96.56 375 LEU A N 1
ATOM 2858 C CA . LEU A 1 375 ? -3.864 -13.498 3.328 1.00 96.56 375 LEU A CA 1
ATOM 2859 C C . LEU A 1 375 ? -5.059 -14.004 4.133 1.00 96.56 375 LEU A C 1
ATOM 2861 O O . LEU A 1 375 ? -4.883 -14.496 5.243 1.00 96.56 375 LEU A O 1
ATOM 2865 N N . HIS A 1 376 ? -6.265 -13.893 3.588 1.00 97.06 376 HIS A N 1
ATOM 2866 C CA . HIS A 1 376 ? -7.497 -14.376 4.212 1.00 97.06 376 HIS A CA 1
ATOM 2867 C C . HIS A 1 376 ? -8.241 -15.297 3.248 1.00 97.06 376 HIS A C 1
ATOM 2869 O O . HIS A 1 376 ? -8.352 -14.988 2.062 1.00 97.06 376 HIS A O 1
ATOM 2875 N N . VAL A 1 377 ? -8.783 -16.406 3.753 1.00 97.44 377 VAL A N 1
ATOM 2876 C CA . VAL A 1 377 ? -9.527 -17.377 2.934 1.00 97.44 377 VAL A CA 1
ATOM 2877 C C . VAL A 1 377 ? -11.025 -17.268 3.239 1.00 97.44 377 VAL A C 1
ATOM 2879 O O . VAL A 1 377 ? -11.441 -17.653 4.337 1.00 97.44 377 VAL A O 1
ATOM 2882 N N . PRO A 1 378 ? -11.854 -16.755 2.307 1.00 97.06 378 PRO A N 1
ATOM 2883 C CA . PRO A 1 378 ? -13.304 -16.729 2.473 1.00 97.06 378 PRO A CA 1
ATOM 2884 C C . PRO A 1 378 ? -13.869 -18.147 2.626 1.00 97.06 378 PRO A C 1
ATOM 2886 O O . PRO A 1 378 ? -13.592 -19.022 1.808 1.00 97.06 378 PRO A O 1
ATOM 2889 N N . GLN A 1 379 ? -14.669 -18.368 3.670 1.00 96.38 379 GLN A N 1
ATOM 2890 C CA . GLN A 1 379 ? -15.151 -19.703 4.051 1.00 96.38 379 GLN A CA 1
ATOM 2891 C C . GLN A 1 3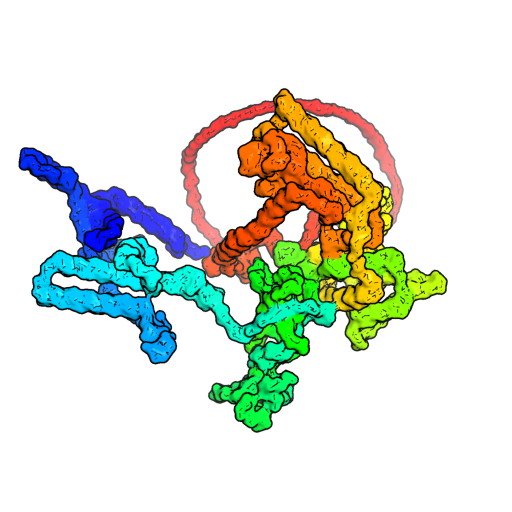79 ? -16.498 -20.081 3.411 1.00 96.38 379 GLN A C 1
ATOM 2893 O O . GLN A 1 379 ? -16.828 -21.258 3.343 1.00 96.38 379 GLN A O 1
ATOM 2898 N N . THR A 1 380 ? -17.280 -19.113 2.918 1.00 96.50 380 THR A N 1
ATOM 2899 C CA . THR A 1 380 ? -18.579 -19.363 2.267 1.00 96.50 380 THR A CA 1
ATOM 2900 C C . THR A 1 380 ? -18.490 -19.180 0.752 1.00 96.50 380 THR A C 1
ATOM 2902 O O . THR A 1 380 ? -17.694 -18.381 0.255 1.00 96.50 380 THR A O 1
ATOM 2905 N N . GLN A 1 381 ? -19.323 -19.904 -0.004 1.00 94.94 381 GLN A N 1
ATOM 2906 C CA . GLN A 1 381 ? -19.343 -19.796 -1.471 1.00 94.94 381 GLN A CA 1
ATOM 2907 C C . GLN A 1 381 ? -19.807 -18.410 -1.944 1.00 94.94 381 GLN A C 1
ATOM 2909 O O . GLN A 1 381 ? -19.237 -17.871 -2.888 1.00 94.94 381 GLN A O 1
ATOM 2914 N N . GLU A 1 382 ? -20.774 -17.800 -1.250 1.00 96.94 382 GLU A N 1
ATOM 2915 C CA . GLU A 1 382 ? -21.240 -16.435 -1.533 1.00 96.94 382 GLU A CA 1
ATOM 2916 C C . GLU A 1 382 ? -20.103 -15.416 -1.405 1.00 96.94 382 GLU A C 1
ATOM 2918 O O . GLU A 1 382 ? -19.864 -14.639 -2.327 1.00 96.94 382 GLU A O 1
ATOM 2923 N N . ALA A 1 383 ? -19.327 -15.482 -0.315 1.00 96.44 383 ALA A N 1
ATOM 2924 C CA . ALA A 1 383 ? -18.196 -14.583 -0.104 1.00 96.44 383 ALA A CA 1
ATOM 2925 C C . ALA A 1 383 ? -17.081 -14.799 -1.139 1.00 96.44 383 ALA A C 1
ATOM 2927 O O . ALA A 1 383 ? -16.429 -13.841 -1.550 1.00 96.44 383 ALA A O 1
ATOM 2928 N N . ARG A 1 384 ? -16.858 -16.041 -1.594 1.00 96.31 384 ARG A N 1
ATOM 2929 C CA . ARG A 1 384 ? -15.906 -16.332 -2.681 1.00 96.31 384 ARG A CA 1
ATOM 2930 C C . ARG A 1 384 ? -16.357 -15.738 -4.011 1.00 96.31 384 ARG A C 1
ATOM 2932 O O . ARG A 1 384 ? -15.533 -15.151 -4.710 1.00 96.31 384 ARG A O 1
ATOM 2939 N N . ALA A 1 385 ? -17.636 -15.891 -4.351 1.00 95.88 385 ALA A N 1
ATOM 2940 C CA . ALA A 1 385 ? -18.208 -15.338 -5.574 1.00 95.88 385 ALA A CA 1
ATOM 2941 C C . ALA A 1 385 ? -18.155 -13.803 -5.560 1.00 95.88 385 ALA A C 1
ATOM 2943 O O . ALA A 1 385 ? -17.667 -13.196 -6.513 1.00 95.88 385 ALA A O 1
ATOM 2944 N N . GLU A 1 386 ? -18.555 -13.178 -4.450 1.00 96.50 386 GLU A N 1
ATOM 2945 C CA . GLU A 1 386 ? -18.481 -11.727 -4.269 1.00 96.50 386 GLU A CA 1
ATOM 2946 C C . GLU A 1 386 ? -17.036 -11.217 -4.379 1.00 96.50 386 GLU A C 1
ATOM 2948 O O . GLU A 1 386 ? -16.762 -10.276 -5.129 1.00 96.50 386 GLU A O 1
ATOM 2953 N N . ALA A 1 387 ? -16.095 -11.870 -3.687 1.00 95.94 387 ALA A N 1
ATOM 2954 C CA . ALA A 1 387 ? -14.682 -11.514 -3.733 1.00 95.94 387 ALA A CA 1
ATOM 2955 C C . ALA A 1 387 ? -14.123 -11.592 -5.159 1.00 95.94 387 ALA A C 1
ATOM 2957 O O . ALA A 1 387 ? -13.478 -10.649 -5.614 1.00 95.94 387 ALA A O 1
ATOM 2958 N N . LEU A 1 388 ? -14.399 -12.674 -5.889 1.00 94.25 388 LEU A N 1
ATOM 2959 C CA . LEU A 1 388 ? -13.915 -12.843 -7.257 1.00 94.25 388 LEU A CA 1
ATOM 2960 C C . LEU A 1 388 ? -14.496 -11.788 -8.210 1.00 94.25 388 LEU A C 1
ATOM 2962 O O . LEU A 1 388 ? -13.750 -11.196 -8.988 1.00 94.25 388 LEU A O 1
ATOM 2966 N N . CYS A 1 389 ? -15.804 -11.532 -8.144 1.00 94.06 389 CYS A N 1
ATOM 2967 C CA . CYS A 1 389 ? -16.474 -10.614 -9.063 1.00 94.06 389 CYS A CA 1
ATOM 2968 C C . CYS A 1 389 ? -16.150 -9.139 -8.773 1.00 94.06 389 CYS A C 1
ATOM 2970 O O . CYS A 1 389 ? -15.869 -8.379 -9.702 1.00 94.06 389 CYS A O 1
ATOM 2972 N N . LEU A 1 390 ? -16.178 -8.728 -7.499 1.00 94.12 390 LEU A N 1
ATOM 2973 C CA . LEU A 1 390 ? -16.099 -7.316 -7.100 1.00 94.12 390 LEU A CA 1
ATOM 2974 C C . LEU A 1 390 ? -14.708 -6.875 -6.636 1.00 94.12 390 LEU A C 1
ATOM 2976 O O . LEU A 1 390 ? -14.360 -5.699 -6.776 1.00 94.12 390 LEU A O 1
ATOM 2980 N N . LEU A 1 391 ? -13.931 -7.779 -6.037 1.00 95.56 391 LEU A N 1
ATOM 2981 C CA . LEU A 1 391 ? -12.601 -7.488 -5.487 1.00 95.56 391 LEU A CA 1
ATOM 2982 C C . LEU A 1 391 ? -11.470 -8.092 -6.324 1.00 95.56 391 LEU A C 1
ATOM 2984 O O . LEU A 1 391 ? -10.306 -7.855 -6.011 1.00 95.56 391 LEU A O 1
ATOM 2988 N N . GLY A 1 392 ? -11.784 -8.840 -7.384 1.00 95.12 392 GLY A N 1
ATOM 2989 C CA . GLY A 1 392 ? -10.790 -9.421 -8.280 1.00 95.12 392 GLY A CA 1
ATOM 2990 C C . GLY A 1 392 ? -9.890 -8.361 -8.914 1.00 95.12 392 GLY A C 1
ATOM 2991 O O . GLY A 1 392 ? -10.352 -7.271 -9.262 1.00 95.12 392 GLY A O 1
ATOM 2992 N N . VAL A 1 393 ? -8.610 -8.693 -9.096 1.00 94.81 393 VAL A N 1
ATOM 2993 C CA . VAL A 1 393 ? -7.614 -7.790 -9.705 1.00 94.81 393 VAL A CA 1
ATOM 2994 C C . VAL A 1 393 ? -8.034 -7.351 -11.111 1.00 94.81 393 VAL A C 1
ATOM 2996 O O . VAL A 1 393 ? -7.955 -6.172 -11.438 1.00 94.81 393 VAL A O 1
ATOM 2999 N N . VAL A 1 394 ? -8.567 -8.275 -11.919 1.00 93.81 394 VAL A N 1
ATOM 3000 C CA . VAL A 1 394 ? -9.021 -7.997 -13.295 1.00 93.81 394 VAL A CA 1
ATOM 3001 C C . VAL A 1 394 ? -10.137 -6.946 -13.326 1.00 93.81 394 VAL A C 1
ATOM 3003 O O . VAL A 1 394 ? -10.131 -6.072 -14.186 1.00 93.81 394 VAL A O 1
ATOM 3006 N N . SER A 1 395 ? -11.063 -6.972 -12.365 1.00 91.56 395 SER A N 1
ATOM 3007 C CA . SER A 1 395 ? -12.145 -5.980 -12.266 1.00 91.56 395 SER A CA 1
ATOM 3008 C C . SER A 1 395 ? -11.669 -4.618 -11.743 1.00 91.56 395 SER A C 1
ATOM 3010 O O . SER A 1 395 ? -12.399 -3.637 -11.834 1.00 91.56 395 SER A O 1
ATOM 3012 N N . ASN A 1 396 ? -10.465 -4.550 -11.167 1.00 93.75 396 ASN A N 1
ATOM 3013 C CA . ASN A 1 396 ? -9.963 -3.409 -10.404 1.00 93.75 396 ASN A CA 1
ATOM 3014 C C . ASN A 1 396 ? -8.597 -2.903 -10.913 1.00 93.75 396 ASN A C 1
ATOM 3016 O O . ASN A 1 396 ? -7.792 -2.388 -10.139 1.00 93.75 396 ASN A O 1
ATOM 3020 N N . LEU A 1 397 ? -8.334 -3.021 -12.220 1.00 92.62 397 LEU A N 1
ATOM 3021 C CA . LEU A 1 397 ? -7.097 -2.517 -12.837 1.00 92.62 397 LEU A CA 1
ATOM 3022 C C . LEU A 1 397 ? -6.984 -0.980 -12.779 1.00 92.62 397 LEU A C 1
ATOM 3024 O O . LEU A 1 397 ? -5.876 -0.443 -12.789 1.00 92.62 397 LEU A O 1
ATOM 3028 N N . GLN A 1 398 ? -8.117 -0.272 -12.705 1.00 91.81 398 GLN A N 1
ATOM 3029 C CA . GLN A 1 398 ? -8.199 1.192 -12.669 1.00 91.81 398 GLN A CA 1
ATOM 3030 C C . GLN A 1 398 ? -8.493 1.730 -11.264 1.00 91.81 398 GLN A C 1
ATOM 3032 O O . GLN A 1 398 ? -9.218 1.119 -10.474 1.00 91.81 398 GLN A O 1
ATOM 3037 N N . THR A 1 399 ? -7.981 2.925 -10.957 1.00 91.19 399 THR A N 1
ATOM 3038 C CA . THR A 1 399 ? -8.304 3.616 -9.704 1.00 91.19 399 THR A CA 1
ATOM 3039 C C . THR A 1 399 ? -9.695 4.257 -9.753 1.00 91.19 399 THR A C 1
ATOM 3041 O O . THR A 1 399 ? -10.004 5.001 -10.686 1.00 91.19 399 THR A O 1
ATOM 3044 N N . PRO A 1 400 ? -10.532 4.094 -8.709 1.00 88.06 400 PRO A N 1
ATOM 3045 C CA . PRO A 1 400 ? -11.840 4.749 -8.651 1.00 88.06 400 PRO A CA 1
ATOM 3046 C C . PRO A 1 400 ? -11.749 6.276 -8.502 1.00 88.06 400 PRO A C 1
ATOM 3048 O O . PRO A 1 400 ? -12.760 6.959 -8.636 1.00 88.06 400 PRO A O 1
ATOM 3051 N N . LYS A 1 401 ? -10.564 6.820 -8.183 1.00 87.38 401 LYS A N 1
ATOM 3052 C CA . LYS A 1 401 ? -10.351 8.258 -7.969 1.00 87.38 401 LYS A CA 1
ATOM 3053 C C . LYS A 1 401 ? -10.402 9.049 -9.283 1.00 87.38 401 LYS A C 1
ATOM 3055 O O . LYS A 1 401 ? -11.088 10.063 -9.344 1.00 87.38 401 LYS A O 1
ATOM 3060 N N . ASN A 1 402 ? -9.668 8.574 -10.292 1.00 86.31 402 ASN A N 1
ATOM 3061 C CA . ASN A 1 402 ? -9.403 9.294 -11.543 1.00 86.31 402 ASN A CA 1
ATOM 3062 C C . ASN A 1 402 ? -9.669 8.456 -12.814 1.00 86.31 402 ASN A C 1
ATOM 3064 O O . ASN A 1 402 ? -9.671 9.019 -13.904 1.00 86.31 402 ASN A O 1
ATOM 3068 N N . GLY A 1 403 ? -9.844 7.132 -12.696 1.00 85.94 403 GLY A N 1
ATOM 3069 C CA . GLY A 1 403 ? -9.941 6.212 -13.840 1.00 85.94 403 GLY A CA 1
ATOM 3070 C C . GLY A 1 403 ? -8.596 5.770 -14.437 1.00 85.94 403 GLY A C 1
ATOM 3071 O O . GLY A 1 403 ? -8.579 5.000 -15.394 1.00 85.94 403 GLY A O 1
ATOM 3072 N N . ASP A 1 404 ? -7.471 6.220 -13.875 1.00 89.50 404 ASP A N 1
ATOM 3073 C CA . ASP A 1 404 ? -6.129 5.852 -14.345 1.00 89.50 404 ASP A CA 1
ATOM 3074 C C . ASP A 1 404 ? -5.833 4.359 -14.072 1.00 89.50 404 ASP A C 1
ATOM 3076 O O . ASP A 1 404 ? -6.253 3.835 -13.029 1.00 89.50 404 ASP A O 1
ATOM 3080 N N . PRO A 1 405 ? -5.117 3.645 -14.961 1.00 91.62 405 PRO A N 1
ATOM 3081 C CA . PRO A 1 405 ? -4.676 2.281 -14.684 1.00 91.62 405 PRO A CA 1
ATOM 3082 C C . PRO A 1 405 ? -3.654 2.296 -13.540 1.00 91.62 405 PRO A C 1
ATOM 3084 O O . PRO A 1 405 ? -2.589 2.894 -13.659 1.00 91.62 405 PRO A O 1
ATOM 3087 N N . LEU A 1 406 ? -3.981 1.654 -12.416 1.00 90.50 406 LEU A N 1
ATOM 3088 C CA . LEU A 1 406 ? -3.084 1.568 -11.257 1.00 90.50 406 LEU A CA 1
ATOM 3089 C C . LEU A 1 406 ? -2.211 0.309 -11.305 1.00 90.50 406 LEU A C 1
ATOM 3091 O O . LEU A 1 406 ? -1.079 0.329 -10.831 1.00 90.50 406 LEU A O 1
ATOM 3095 N N . VAL A 1 407 ? -2.746 -0.781 -11.860 1.00 90.81 407 VAL A N 1
ATOM 3096 C CA . VAL A 1 407 ? -2.002 -2.016 -12.133 1.00 90.81 407 VAL A CA 1
ATOM 3097 C C . VAL A 1 407 ? -1.392 -1.881 -13.525 1.00 90.81 407 VAL A C 1
ATOM 3099 O O . VAL A 1 407 ? -2.092 -2.016 -14.529 1.00 90.81 407 VAL A O 1
ATOM 3102 N N . ALA A 1 408 ? -0.106 -1.550 -13.581 1.00 89.88 408 ALA A N 1
ATOM 3103 C CA . ALA A 1 408 ? 0.608 -1.231 -14.813 1.00 89.88 408 ALA A CA 1
ATOM 3104 C C . ALA A 1 408 ? 2.079 -1.653 -14.715 1.00 89.88 408 ALA A C 1
ATOM 3106 O O . ALA A 1 408 ? 2.533 -2.131 -13.674 1.00 89.88 408 ALA A O 1
ATOM 3107 N N . ALA A 1 409 ? 2.832 -1.483 -15.802 1.00 89.62 409 ALA A N 1
ATOM 3108 C CA . ALA A 1 409 ? 4.246 -1.824 -15.814 1.00 89.62 409 ALA A CA 1
ATOM 3109 C C . ALA A 1 409 ? 5.060 -0.890 -14.903 1.00 89.62 409 ALA A C 1
ATOM 3111 O O . ALA A 1 409 ? 4.878 0.330 -14.909 1.00 89.62 409 ALA A O 1
ATOM 3112 N N . THR A 1 410 ? 5.990 -1.466 -14.144 1.00 87.12 410 THR A N 1
ATOM 3113 C CA . THR A 1 410 ? 6.830 -0.765 -13.171 1.00 87.12 410 THR A CA 1
ATOM 3114 C C . THR A 1 410 ? 8.311 -0.883 -13.538 1.00 87.12 410 THR A C 1
ATOM 3116 O O . THR A 1 410 ? 8.730 -1.861 -14.149 1.00 87.12 410 THR A O 1
ATOM 3119 N N . GLN A 1 411 ? 9.097 0.139 -13.172 1.00 90.50 411 GLN A N 1
ATOM 3120 C CA . GLN A 1 411 ? 10.571 0.164 -13.176 1.00 90.50 411 GLN A CA 1
ATOM 3121 C C . GLN A 1 411 ? 11.224 -0.579 -14.360 1.00 90.50 411 GLN A C 1
ATOM 3123 O O . GLN A 1 411 ? 11.232 -0.052 -15.473 1.00 90.50 411 GLN A O 1
ATOM 3128 N N . ASP A 1 412 ? 11.748 -1.786 -14.137 1.00 92.19 412 ASP A N 1
ATOM 3129 C CA . ASP A 1 412 ? 12.492 -2.574 -15.125 1.00 92.19 412 ASP A CA 1
ATOM 3130 C C . ASP A 1 412 ? 11.685 -2.855 -16.391 1.00 92.19 412 ASP A C 1
ATOM 3132 O O . ASP A 1 412 ? 12.226 -2.762 -17.493 1.00 92.19 412 ASP A O 1
ATOM 3136 N N . PHE A 1 413 ? 10.377 -3.094 -16.260 1.00 93.00 413 PHE A N 1
ATOM 3137 C CA . PHE A 1 413 ? 9.494 -3.290 -17.407 1.00 93.00 413 PHE A CA 1
ATOM 3138 C C . PHE A 1 413 ? 9.509 -2.060 -18.328 1.00 93.00 413 PHE A C 1
ATOM 3140 O O . PHE A 1 413 ? 9.552 -2.203 -19.546 1.00 93.00 413 PHE A O 1
ATOM 3147 N N . LEU A 1 414 ? 9.551 -0.847 -17.771 1.00 94.00 414 LEU A N 1
ATOM 3148 C CA . LEU A 1 414 ? 9.587 0.391 -18.556 1.00 94.00 414 LEU A CA 1
ATOM 3149 C C . LEU A 1 414 ? 10.935 0.577 -19.265 1.00 94.00 414 LEU A C 1
ATOM 3151 O O . LEU A 1 414 ? 10.960 0.847 -20.464 1.00 94.00 414 LEU A O 1
ATOM 3155 N N . SER A 1 415 ? 12.051 0.389 -18.553 1.00 93.88 415 SER A N 1
ATOM 3156 C CA . SER A 1 415 ? 13.397 0.482 -19.143 1.00 93.88 415 SER A CA 1
ATOM 3157 C C . SER A 1 415 ? 13.603 -0.551 -20.254 1.00 93.88 415 SER A C 1
ATOM 3159 O O . SER A 1 415 ? 14.197 -0.250 -21.289 1.00 93.88 415 SER A O 1
ATOM 3161 N N . CYS A 1 416 ? 13.093 -1.766 -20.052 1.00 94.25 416 CYS A N 1
ATOM 3162 C CA . CYS A 1 416 ? 13.206 -2.865 -21.000 1.00 94.25 416 CYS A CA 1
ATOM 3163 C C . CYS A 1 416 ? 12.455 -2.580 -22.288 1.00 94.25 416 CYS A C 1
ATOM 3165 O O . CYS A 1 416 ? 13.038 -2.645 -23.368 1.00 94.25 416 CYS A O 1
ATOM 3167 N N . TRP A 1 417 ? 11.183 -2.197 -22.180 1.00 93.62 417 TRP A N 1
ATOM 3168 C CA . TRP A 1 417 ? 10.371 -1.885 -23.350 1.00 93.62 417 TRP A CA 1
ATOM 3169 C C . TRP A 1 417 ? 10.878 -0.662 -24.103 1.00 93.62 417 TRP A C 1
ATOM 3171 O O . TRP A 1 417 ? 10.850 -0.664 -25.334 1.00 93.62 417 TRP A O 1
ATOM 3181 N N . TYR A 1 418 ? 11.429 0.326 -23.402 1.00 93.94 418 TYR A N 1
ATOM 3182 C CA . TYR A 1 418 ? 12.081 1.469 -24.033 1.00 93.94 418 TYR A CA 1
ATOM 3183 C C . TYR A 1 418 ? 13.288 1.051 -24.887 1.00 93.94 418 TYR A C 1
ATOM 3185 O O . TYR A 1 418 ? 13.403 1.474 -26.035 1.00 93.94 418 TYR A O 1
ATOM 3193 N N . LEU A 1 419 ? 14.154 0.170 -24.373 1.00 94.12 419 LEU A N 1
ATOM 3194 C CA . LEU A 1 419 ? 15.318 -0.329 -25.116 1.00 94.12 419 LEU A CA 1
ATOM 3195 C C . LEU A 1 419 ? 14.934 -1.299 -26.243 1.00 94.12 419 LEU A C 1
ATOM 3197 O O . LEU A 1 419 ? 15.462 -1.203 -27.350 1.00 94.12 419 LEU A O 1
ATOM 3201 N N . LEU A 1 420 ? 13.979 -2.199 -25.999 1.00 93.56 420 LEU A N 1
ATOM 3202 C CA . LEU A 1 420 ? 13.461 -3.118 -27.016 1.00 93.56 420 LEU A CA 1
ATOM 3203 C C . LEU A 1 420 ? 12.858 -2.363 -28.201 1.00 93.56 420 LEU A C 1
ATOM 3205 O O . LEU A 1 420 ? 13.055 -2.757 -29.344 1.00 93.56 420 LEU A O 1
ATOM 3209 N N . THR A 1 421 ? 12.132 -1.276 -27.943 1.00 94.38 421 THR A N 1
ATOM 3210 C CA . THR A 1 421 ? 11.459 -0.498 -28.995 1.00 94.38 421 THR A CA 1
ATOM 3211 C C . THR A 1 421 ? 12.332 0.585 -29.626 1.00 94.38 421 THR A C 1
ATOM 3213 O O . THR A 1 421 ? 11.865 1.265 -30.544 1.00 94.38 421 THR A O 1
ATOM 3216 N N . HIS A 1 422 ? 13.599 0.707 -29.218 1.00 92.44 422 HIS A N 1
ATOM 3217 C CA . HIS A 1 422 ? 14.565 1.599 -29.856 1.00 92.44 422 HIS A CA 1
ATOM 3218 C C . HIS A 1 422 ? 14.750 1.255 -31.345 1.00 92.44 422 HIS A C 1
ATOM 3220 O O . HIS A 1 422 ? 14.648 0.094 -31.744 1.00 92.44 422 HIS A O 1
ATOM 3226 N N . LYS A 1 423 ? 15.016 2.263 -32.189 1.00 90.44 423 LYS A N 1
ATOM 3227 C CA . LYS A 1 423 ? 15.168 2.073 -33.649 1.00 90.44 423 LYS A CA 1
ATOM 3228 C C . LYS A 1 423 ? 16.331 1.149 -34.017 1.00 90.44 423 LYS A C 1
ATOM 3230 O O . LYS A 1 423 ? 16.234 0.429 -35.003 1.00 90.44 423 LYS A O 1
ATOM 3235 N N . ASP A 1 424 ? 17.373 1.143 -33.194 1.00 90.62 424 ASP A N 1
ATOM 3236 C CA . ASP A 1 424 ? 18.600 0.375 -33.439 1.00 90.62 424 ASP A CA 1
ATOM 3237 C C . ASP A 1 424 ? 18.476 -1.109 -33.052 1.00 90.62 424 ASP A C 1
ATOM 3239 O O . ASP A 1 424 ? 19.379 -1.905 -33.311 1.00 90.62 424 ASP A O 1
ATOM 3243 N N . THR A 1 425 ? 17.365 -1.506 -32.422 1.00 92.94 425 THR A N 1
ATOM 3244 C CA . THR A 1 425 ? 17.178 -2.870 -31.922 1.00 92.94 425 THR A CA 1
ATOM 3245 C C . THR A 1 425 ? 16.661 -3.789 -33.029 1.00 92.94 425 THR A C 1
ATOM 3247 O O . THR A 1 425 ? 15.451 -3.904 -33.260 1.00 92.94 425 THR A O 1
ATOM 3250 N N . PHE A 1 426 ? 17.593 -4.490 -33.679 1.00 94.69 426 PHE A N 1
ATOM 3251 C CA . PHE A 1 426 ? 17.314 -5.547 -34.653 1.00 94.69 426 PHE A CA 1
ATOM 3252 C C . PHE A 1 426 ? 17.551 -6.937 -34.057 1.00 94.69 426 PHE A C 1
ATOM 3254 O O . PHE A 1 426 ? 18.576 -7.215 -33.437 1.00 94.69 426 PHE A O 1
ATOM 3261 N N . LEU A 1 427 ? 16.590 -7.831 -34.266 1.00 94.56 427 LEU A N 1
ATOM 3262 C CA . LEU A 1 427 ? 16.575 -9.186 -33.735 1.00 94.56 427 LEU A CA 1
ATOM 3263 C C . LEU A 1 427 ? 16.648 -10.188 -34.885 1.00 94.56 427 LEU A C 1
ATOM 3265 O O . LEU A 1 427 ? 15.856 -10.134 -35.826 1.00 94.56 427 LEU A O 1
ATOM 3269 N N . SER A 1 428 ? 17.568 -11.147 -34.783 1.00 94.81 428 SER A N 1
ATOM 3270 C CA . SER A 1 428 ? 17.587 -12.303 -35.682 1.00 94.81 428 SER A CA 1
ATOM 3271 C C . SER A 1 428 ? 16.358 -13.181 -35.452 1.00 94.81 428 SER A C 1
ATOM 3273 O O . SER A 1 428 ? 15.779 -13.186 -34.361 1.00 94.81 428 SER A O 1
ATOM 3275 N N . ARG A 1 429 ? 16.003 -14.008 -36.441 1.00 93.31 429 ARG A N 1
ATOM 3276 C CA . ARG A 1 429 ? 14.887 -14.961 -36.325 1.00 93.31 429 ARG A CA 1
ATOM 3277 C C . ARG A 1 429 ? 14.945 -15.800 -35.046 1.00 93.31 429 ARG A C 1
ATOM 3279 O O . ARG A 1 429 ? 13.923 -15.999 -34.397 1.00 93.31 429 ARG A O 1
ATOM 3286 N N . LYS A 1 430 ? 16.143 -16.262 -34.661 1.00 93.38 430 LYS A N 1
ATOM 3287 C CA . LYS A 1 430 ? 16.364 -17.058 -33.443 1.00 93.38 430 LYS A CA 1
ATOM 3288 C C . LYS A 1 430 ? 16.047 -16.254 -32.181 1.00 93.38 430 LYS A C 1
ATOM 3290 O O . LYS A 1 430 ? 15.316 -16.739 -31.323 1.00 93.38 430 LYS A O 1
ATOM 3295 N N . ALA A 1 431 ? 16.578 -15.035 -32.074 1.00 92.38 431 ALA A N 1
ATOM 3296 C CA . ALA A 1 431 ? 16.344 -14.172 -30.919 1.00 92.38 431 ALA A CA 1
ATOM 3297 C C . ALA A 1 431 ? 14.865 -13.767 -30.813 1.00 92.38 431 ALA A C 1
ATOM 3299 O O . ALA A 1 431 ? 14.267 -13.869 -29.744 1.00 92.38 431 ALA A O 1
ATOM 3300 N N . PHE A 1 432 ? 14.252 -13.384 -31.936 1.00 92.69 432 PHE A N 1
ATOM 3301 C CA . PHE A 1 432 ? 12.845 -12.998 -31.988 1.00 92.69 432 PHE A CA 1
ATOM 3302 C C . PHE A 1 432 ? 11.913 -14.166 -31.630 1.00 92.69 432 PHE A C 1
ATOM 3304 O O . PHE A 1 432 ? 11.009 -14.005 -30.811 1.00 92.69 432 PHE A O 1
ATOM 3311 N N . ALA A 1 433 ? 12.163 -15.364 -32.172 1.00 91.25 433 ALA A N 1
ATOM 3312 C CA . ALA A 1 433 ? 11.388 -16.559 -31.845 1.00 91.25 433 ALA A CA 1
ATOM 3313 C C . ALA A 1 433 ? 11.515 -16.947 -30.363 1.00 91.25 433 ALA A C 1
ATOM 3315 O O . ALA A 1 433 ? 10.513 -17.305 -29.746 1.00 91.25 433 ALA A O 1
ATOM 3316 N N . GLN A 1 434 ? 12.705 -16.813 -29.767 1.00 91.06 434 GLN A N 1
ATOM 3317 C CA . GLN A 1 434 ? 12.912 -17.067 -28.338 1.00 91.06 434 GLN A CA 1
ATOM 3318 C C . GLN A 1 434 ? 12.104 -16.099 -27.461 1.00 91.06 434 GLN A C 1
ATOM 3320 O O . GLN A 1 434 ? 11.509 -16.514 -26.465 1.00 91.06 434 GLN A O 1
ATOM 3325 N N . LEU A 1 435 ? 12.037 -14.819 -27.838 1.00 90.38 435 LEU A N 1
ATOM 3326 C CA . LEU A 1 435 ? 11.207 -13.836 -27.137 1.00 90.38 435 LEU A CA 1
ATOM 3327 C C . LEU A 1 435 ? 9.713 -14.115 -27.319 1.00 90.38 435 LEU A C 1
ATOM 3329 O O . LEU A 1 435 ? 8.963 -14.045 -26.353 1.00 90.38 435 LEU A O 1
ATOM 3333 N N . CYS A 1 436 ? 9.280 -14.519 -28.513 1.00 89.31 436 CYS A N 1
ATOM 3334 C CA . CYS A 1 436 ? 7.894 -14.927 -28.757 1.00 89.31 436 CYS A CA 1
ATOM 3335 C C . CYS A 1 436 ? 7.493 -16.161 -27.934 1.00 89.31 436 CYS A C 1
ATOM 3337 O O . CYS A 1 436 ? 6.400 -16.202 -27.365 1.00 89.31 436 CYS A O 1
ATOM 3339 N N . ALA A 1 437 ? 8.392 -17.142 -27.816 1.00 88.19 437 ALA A N 1
ATOM 3340 C CA . ALA A 1 437 ? 8.212 -18.292 -26.935 1.00 88.19 437 ALA A CA 1
ATOM 3341 C C . ALA A 1 437 ? 8.155 -17.863 -25.463 1.00 88.19 437 ALA A C 1
ATOM 3343 O O . ALA A 1 437 ? 7.434 -18.456 -24.668 1.00 88.19 437 ALA A O 1
ATOM 3344 N N . ALA A 1 438 ? 8.861 -16.790 -25.095 1.00 85.19 438 ALA A N 1
ATOM 3345 C CA . ALA A 1 438 ? 8.779 -16.242 -23.755 1.00 85.19 438 ALA A CA 1
ATOM 3346 C C . ALA A 1 438 ? 7.440 -15.541 -23.449 1.00 85.19 438 ALA A C 1
ATOM 3348 O O . ALA A 1 438 ? 7.011 -15.534 -22.293 1.00 85.19 438 ALA A O 1
ATOM 3349 N N . CYS A 1 439 ? 6.783 -14.968 -24.461 1.00 78.88 439 CYS A N 1
ATOM 3350 C CA . CYS A 1 439 ? 5.500 -14.277 -24.323 1.00 78.88 439 CYS A CA 1
ATOM 3351 C C . CYS A 1 439 ? 4.348 -15.202 -23.927 1.00 78.88 439 CYS A C 1
ATOM 3353 O O . CYS A 1 439 ? 3.359 -14.732 -23.374 1.00 78.88 439 CYS A O 1
ATOM 3355 N N . THR A 1 440 ? 4.405 -16.479 -24.297 1.00 71.62 440 THR A N 1
ATOM 3356 C CA . THR A 1 440 ? 3.245 -17.374 -24.252 1.00 71.62 440 THR A CA 1
ATOM 3357 C C . THR A 1 440 ? 3.563 -18.668 -23.524 1.00 71.62 440 THR A C 1
ATOM 3359 O O . THR A 1 440 ? 4.722 -19.025 -23.328 1.00 71.62 440 THR A O 1
ATOM 3362 N N . ASP A 1 441 ? 2.521 -19.354 -23.068 1.00 71.06 441 ASP A N 1
ATOM 3363 C CA . ASP A 1 441 ? 2.678 -20.690 -22.502 1.00 71.06 441 ASP A CA 1
ATOM 3364 C C . ASP A 1 441 ? 2.853 -21.691 -23.648 1.00 71.06 441 ASP A C 1
ATOM 3366 O O . ASP A 1 441 ? 2.340 -21.474 -24.746 1.00 71.06 441 ASP A O 1
ATOM 3370 N N . ALA A 1 442 ? 3.538 -22.809 -23.398 1.00 69.81 442 ALA A N 1
ATOM 3371 C CA . ALA A 1 442 ? 3.939 -23.763 -24.440 1.00 69.81 442 ALA A CA 1
ATOM 3372 C C . ALA A 1 442 ? 2.779 -24.311 -25.303 1.00 69.81 442 ALA A C 1
ATOM 3374 O O . ALA A 1 442 ? 3.006 -24.797 -26.406 1.00 69.81 442 ALA A O 1
ATOM 3375 N N . ALA A 1 443 ? 1.537 -24.231 -24.815 1.00 70.56 443 ALA A N 1
ATOM 3376 C CA . ALA A 1 443 ? 0.340 -24.684 -25.521 1.00 70.56 443 ALA A CA 1
ATOM 3377 C C . ALA A 1 443 ? -0.200 -23.684 -26.566 1.00 70.56 443 ALA A C 1
ATOM 3379 O O . ALA A 1 443 ? -1.030 -24.053 -27.399 1.00 70.56 443 ALA A O 1
ATOM 3380 N N . ALA A 1 444 ? 0.217 -22.416 -26.529 1.00 74.31 444 ALA A N 1
ATOM 3381 C CA . ALA A 1 444 ? -0.285 -21.396 -27.442 1.00 74.31 444 ALA A CA 1
ATOM 3382 C C . ALA A 1 444 ? 0.562 -21.346 -28.720 1.00 74.31 444 ALA A C 1
ATOM 3384 O O . ALA A 1 444 ? 1.760 -21.083 -28.679 1.00 74.31 444 ALA A O 1
ATOM 3385 N N . ALA A 1 445 ? -0.068 -21.545 -29.881 1.00 81.19 445 ALA A N 1
ATOM 3386 C CA . ALA A 1 445 ? 0.624 -21.324 -31.146 1.00 81.19 445 ALA A CA 1
ATOM 3387 C C . ALA A 1 445 ? 0.803 -19.818 -31.384 1.00 81.19 445 ALA A C 1
ATOM 3389 O O . ALA A 1 445 ? -0.162 -19.057 -31.281 1.00 81.19 445 ALA A O 1
ATOM 3390 N N . VAL A 1 446 ? 2.019 -19.407 -31.737 1.00 84.81 446 VAL A N 1
ATOM 3391 C CA . VAL A 1 446 ? 2.361 -18.014 -32.042 1.00 84.81 446 VAL A CA 1
ATOM 3392 C C . VAL A 1 446 ? 2.640 -17.879 -33.531 1.00 84.81 446 VAL A C 1
ATOM 3394 O O . VAL A 1 446 ? 3.438 -18.632 -34.089 1.00 84.81 446 VAL A O 1
ATOM 3397 N N . GLN A 1 447 ? 1.998 -16.909 -34.179 1.00 86.69 447 GLN A N 1
ATOM 3398 C CA . GLN A 1 447 ? 2.282 -16.580 -35.569 1.00 86.69 447 GLN A CA 1
ATOM 3399 C C . GLN A 1 447 ? 3.330 -15.469 -35.642 1.00 86.69 447 GLN A C 1
ATOM 3401 O O . GLN A 1 447 ? 3.104 -14.359 -35.165 1.00 86.69 447 GLN A O 1
ATOM 3406 N N . LEU A 1 448 ? 4.469 -15.762 -36.271 1.00 89.44 448 LEU A N 1
ATOM 3407 C CA . LEU A 1 448 ? 5.518 -14.768 -36.482 1.00 89.44 448 LEU A CA 1
ATOM 3408 C C . LEU A 1 448 ? 5.101 -13.772 -37.584 1.00 89.44 448 LEU A C 1
ATOM 3410 O O . LEU A 1 448 ? 4.627 -14.208 -38.640 1.00 89.44 448 LEU A O 1
ATOM 3414 N N . PRO A 1 449 ? 5.269 -12.454 -37.369 1.00 91.12 449 PRO A N 1
ATOM 3415 C CA . PRO A 1 449 ? 5.085 -11.455 -38.413 1.00 91.12 449 PRO A CA 1
ATOM 3416 C C . PRO A 1 449 ? 6.207 -11.550 -39.462 1.00 91.12 449 PRO A C 1
ATOM 3418 O O . PRO A 1 449 ? 7.276 -12.099 -39.168 1.00 91.12 449 PRO A O 1
ATOM 3421 N N . PRO A 1 450 ? 6.002 -11.008 -40.677 1.00 93.25 450 PRO A N 1
ATOM 3422 C CA . PRO A 1 450 ? 7.076 -10.901 -41.661 1.00 93.25 450 PRO A CA 1
ATOM 3423 C C . PRO A 1 450 ? 8.248 -10.063 -41.109 1.00 93.25 450 PRO A C 1
ATOM 3425 O O . PRO A 1 450 ? 8.013 -9.125 -40.336 1.00 93.25 450 PRO A O 1
ATOM 3428 N N . PRO A 1 451 ? 9.504 -10.387 -41.468 1.00 95.12 451 PRO A N 1
ATOM 3429 C CA . PRO A 1 451 ? 10.664 -9.613 -41.034 1.00 95.12 451 PRO A CA 1
ATOM 3430 C C . PRO A 1 451 ? 10.600 -8.183 -41.579 1.00 95.12 451 PRO A C 1
ATOM 3432 O O . PRO A 1 451 ? 10.069 -7.942 -42.663 1.00 95.12 451 PRO A O 1
ATOM 3435 N N . ALA A 1 452 ? 11.142 -7.230 -40.820 1.00 94.12 452 ALA A N 1
ATOM 3436 C CA . ALA A 1 452 ? 11.211 -5.830 -41.235 1.00 94.12 452 ALA A CA 1
ATOM 3437 C C . ALA A 1 452 ? 12.256 -5.615 -42.342 1.00 94.12 452 ALA A C 1
ATOM 3439 O O . ALA A 1 452 ? 12.047 -4.808 -43.243 1.00 94.12 452 ALA A O 1
ATOM 3440 N N . LEU A 1 453 ? 13.366 -6.357 -42.281 1.00 94.12 453 LEU A N 1
ATOM 3441 C CA . LEU A 1 453 ? 14.395 -6.401 -43.318 1.00 94.12 453 LEU A CA 1
ATOM 3442 C C . LEU A 1 453 ? 14.479 -7.824 -43.868 1.00 94.12 453 LEU A C 1
ATOM 3444 O O . LEU A 1 453 ? 14.620 -8.768 -43.096 1.00 94.12 453 LEU A O 1
ATOM 3448 N N . LEU A 1 454 ? 14.379 -7.971 -45.190 1.00 92.75 454 LEU A N 1
ATOM 3449 C CA . LEU A 1 454 ? 14.485 -9.264 -45.882 1.00 92.75 454 LEU A CA 1
ATOM 3450 C C . LEU A 1 454 ? 15.923 -9.550 -46.336 1.00 92.75 454 LEU A C 1
ATOM 3452 O O . LEU A 1 454 ? 16.411 -10.667 -46.199 1.00 92.75 454 LEU A O 1
ATOM 3456 N N . LEU A 1 455 ? 16.607 -8.530 -46.857 1.00 91.31 455 LEU A N 1
ATOM 3457 C CA . LEU A 1 455 ? 17.991 -8.583 -47.327 1.00 91.31 455 LEU A CA 1
ATOM 3458 C C . LEU A 1 455 ? 18.787 -7.445 -46.661 1.00 91.31 455 LEU A C 1
ATOM 3460 O O . LEU A 1 455 ? 18.215 -6.372 -46.457 1.00 91.31 455 LEU A O 1
ATOM 3464 N N . PRO A 1 456 ? 20.079 -7.634 -46.321 1.00 90.25 456 PRO A N 1
ATOM 3465 C CA . PRO A 1 456 ? 20.914 -8.822 -46.557 1.00 90.25 456 PRO A CA 1
ATOM 3466 C C . PRO A 1 456 ? 20.642 -10.006 -45.608 1.00 90.25 456 PRO A C 1
ATOM 3468 O O . PRO A 1 456 ? 21.064 -11.120 -45.899 1.00 90.25 456 PRO A O 1
ATOM 3471 N N . GLN A 1 457 ? 19.929 -9.791 -44.499 1.00 91.81 457 GLN A N 1
ATOM 3472 C CA . GLN A 1 457 ? 19.538 -10.833 -43.546 1.00 91.81 457 GLN A CA 1
ATOM 3473 C C . GLN A 1 457 ? 18.112 -10.577 -43.044 1.00 91.81 457 GLN A C 1
ATOM 3475 O O . GLN A 1 457 ? 17.733 -9.424 -42.844 1.00 91.81 457 GLN A O 1
ATOM 3480 N N . GLU A 1 458 ? 17.357 -11.650 -42.779 1.00 94.62 458 GLU A N 1
ATOM 3481 C CA . GLU A 1 458 ? 16.047 -11.570 -42.124 1.00 94.62 458 GLU A CA 1
ATOM 3482 C C . GLU A 1 458 ? 16.181 -11.019 -40.694 1.00 94.62 458 GLU A C 1
ATOM 3484 O O . GLU A 1 458 ? 16.643 -11.721 -39.783 1.00 94.62 458 GLU A O 1
ATOM 3489 N N . LEU A 1 459 ? 15.763 -9.767 -40.492 1.00 96.00 459 LEU A N 1
ATOM 3490 C CA . LEU A 1 459 ? 15.788 -9.088 -39.196 1.00 96.00 459 LEU A CA 1
ATOM 3491 C C . LEU A 1 459 ? 14.408 -8.532 -38.836 1.00 96.00 459 LEU A C 1
ATOM 3493 O O . LEU A 1 459 ? 13.710 -7.934 -39.658 1.00 96.00 459 LEU A O 1
ATOM 3497 N N . TRP A 1 460 ? 14.041 -8.698 -37.569 1.00 95.94 460 TRP A N 1
ATOM 3498 C CA . TRP A 1 460 ? 12.828 -8.155 -36.964 1.00 95.94 460 TRP A CA 1
ATOM 3499 C C . TRP A 1 460 ? 13.177 -6.964 -36.083 1.00 95.94 460 TRP A C 1
ATOM 3501 O O . TRP A 1 460 ? 14.220 -6.954 -35.432 1.00 95.94 460 TRP A O 1
ATOM 3511 N N . THR A 1 461 ? 12.297 -5.972 -36.015 1.00 95.50 461 THR A N 1
ATOM 3512 C CA . THR A 1 461 ? 12.451 -4.873 -35.052 1.00 95.50 461 THR A CA 1
ATOM 3513 C C . THR A 1 461 ? 11.782 -5.239 -33.733 1.00 95.50 461 THR A C 1
ATOM 3515 O O . THR A 1 461 ? 10.787 -5.969 -33.703 1.00 95.50 461 THR A O 1
ATOM 3518 N N . GLY A 1 462 ? 12.265 -4.695 -32.615 1.00 92.56 462 GLY A N 1
ATOM 3519 C CA . GLY A 1 462 ? 11.600 -4.922 -31.327 1.00 92.56 462 GLY A CA 1
ATOM 3520 C C . GLY A 1 462 ? 10.185 -4.3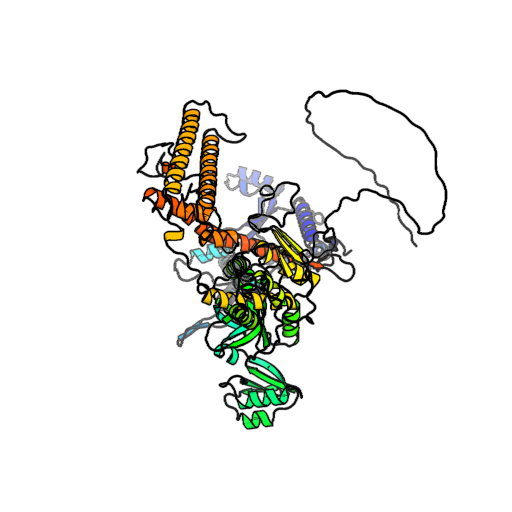27 -31.251 1.00 92.56 462 GLY A C 1
ATOM 3521 O O . GLY A 1 462 ? 9.355 -4.813 -30.484 1.00 92.56 462 GLY A O 1
ATOM 3522 N N . LYS A 1 463 ? 9.846 -3.358 -32.115 1.00 94.06 463 LYS A N 1
ATOM 3523 C CA . LYS A 1 463 ? 8.481 -2.819 -32.247 1.00 94.06 463 LYS A CA 1
ATOM 3524 C C . LYS A 1 463 ? 7.466 -3.882 -32.700 1.00 94.06 463 LYS A C 1
ATOM 3526 O O . LYS A 1 463 ? 6.341 -3.904 -32.203 1.00 94.06 463 LYS A O 1
ATOM 3531 N N . GLN A 1 464 ? 7.874 -4.816 -33.566 1.00 93.56 464 GLN A N 1
ATOM 3532 C CA . GLN A 1 464 ? 7.018 -5.918 -34.035 1.00 93.56 464 GLN A CA 1
ATOM 3533 C C . GLN A 1 464 ? 6.630 -6.891 -32.910 1.00 93.56 464 GLN A C 1
ATOM 3535 O O . GLN A 1 464 ? 5.611 -7.574 -33.009 1.00 93.56 464 GLN A O 1
ATOM 3540 N N . LEU A 1 465 ? 7.394 -6.933 -31.811 1.00 91.00 465 LEU A N 1
ATOM 3541 C CA . LEU A 1 465 ? 7.087 -7.787 -30.663 1.00 91.00 465 LEU A CA 1
ATOM 3542 C C . LEU A 1 465 ? 5.790 -7.363 -29.958 1.00 91.00 465 LEU A C 1
ATOM 3544 O O . LEU A 1 465 ? 5.062 -8.220 -29.458 1.00 91.00 465 LEU A O 1
ATOM 3548 N N . LEU A 1 466 ? 5.455 -6.065 -29.965 1.00 88.94 466 LEU A N 1
ATOM 3549 C CA . LEU A 1 466 ? 4.201 -5.576 -29.384 1.00 88.94 466 LEU A CA 1
ATOM 3550 C C . LEU A 1 466 ? 2.982 -6.176 -30.098 1.00 88.94 466 LEU A C 1
ATOM 3552 O O . LEU A 1 466 ? 2.019 -6.573 -29.441 1.00 88.94 466 LEU A O 1
ATOM 3556 N N . ALA A 1 467 ? 3.046 -6.307 -31.425 1.00 88.50 467 ALA A N 1
ATOM 3557 C CA . ALA A 1 467 ? 1.969 -6.909 -32.205 1.00 88.50 467 ALA A CA 1
ATOM 3558 C C . ALA A 1 467 ? 1.728 -8.366 -31.795 1.00 88.50 467 ALA A C 1
ATOM 3560 O O . ALA A 1 467 ? 0.586 -8.769 -31.584 1.00 88.50 467 ALA A O 1
ATOM 3561 N N . VAL A 1 468 ? 2.804 -9.131 -31.579 1.00 88.94 468 VAL A N 1
ATOM 3562 C CA . VAL A 1 468 ? 2.726 -10.523 -31.109 1.00 88.94 468 VAL A CA 1
ATOM 3563 C C . VAL A 1 468 ? 2.167 -10.607 -29.686 1.00 88.94 468 VAL A C 1
ATOM 3565 O O . VAL A 1 468 ? 1.402 -11.517 -29.373 1.00 88.94 468 VAL A O 1
ATOM 3568 N N . LEU A 1 469 ? 2.503 -9.656 -28.812 1.00 87.12 469 LEU A N 1
ATOM 3569 C CA . LEU A 1 469 ? 1.984 -9.623 -27.442 1.00 87.12 469 LEU A CA 1
ATOM 3570 C C . LEU A 1 469 ? 0.488 -9.358 -27.376 1.00 87.12 469 LEU A C 1
ATOM 3572 O O . LEU A 1 469 ? -0.210 -10.004 -26.592 1.00 87.12 469 LEU A O 1
ATOM 3576 N N . LEU A 1 470 ? 0.009 -8.410 -28.179 1.00 87.69 470 LEU A N 1
ATOM 3577 C CA . LEU A 1 470 ? -1.404 -8.056 -28.252 1.00 87.69 470 LEU A CA 1
ATOM 3578 C C . LEU A 1 470 ? -2.196 -9.137 -28.990 1.00 87.69 470 LEU A C 1
ATOM 3580 O O . LEU A 1 470 ? -3.269 -9.541 -28.537 1.00 87.69 470 LEU A O 1
ATOM 3584 N N . ARG A 1 471 ? -1.633 -9.646 -30.089 1.00 86.75 471 ARG A N 1
ATOM 3585 C CA . ARG A 1 471 ? -2.258 -10.605 -30.998 1.00 86.75 471 ARG A CA 1
ATOM 3586 C C . ARG A 1 471 ? -1.295 -11.760 -31.325 1.00 86.75 471 ARG A C 1
ATOM 3588 O O . ARG A 1 471 ? -0.709 -11.787 -32.406 1.00 86.75 471 ARG A O 1
ATOM 3595 N N . PRO A 1 472 ? -1.173 -12.766 -30.435 1.00 83.94 472 PRO A N 1
ATOM 3596 C CA . PRO A 1 472 ? -0.320 -13.932 -30.688 1.00 83.94 472 PRO A CA 1
ATOM 3597 C C . PRO A 1 472 ? -0.778 -14.762 -31.898 1.00 83.94 472 PRO A C 1
ATOM 3599 O O . PRO A 1 472 ? 0.035 -15.394 -32.572 1.00 83.94 472 PRO A O 1
ATOM 3602 N N . ARG A 1 473 ? -2.092 -14.761 -32.175 1.00 82.12 473 ARG A N 1
ATOM 3603 C CA . ARG A 1 473 ? -2.728 -15.411 -33.330 1.00 82.12 473 ARG A CA 1
ATOM 3604 C C . ARG A 1 473 ? -3.641 -14.429 -34.044 1.00 82.12 473 ARG A C 1
ATOM 3606 O O . ARG A 1 473 ? -4.285 -13.603 -33.398 1.00 82.12 473 ARG A O 1
ATOM 3613 N N . ARG A 1 474 ? -3.787 -14.582 -35.363 1.00 72.62 474 ARG A N 1
ATOM 3614 C CA . ARG A 1 474 ? -4.739 -13.786 -36.155 1.00 72.62 474 ARG A CA 1
ATOM 3615 C C . ARG A 1 474 ? -6.181 -13.919 -35.656 1.00 72.62 474 ARG A C 1
ATOM 3617 O O . ARG A 1 474 ? -6.910 -12.938 -35.704 1.00 72.62 474 ARG A O 1
ATOM 3624 N N . ASP A 1 475 ? -6.564 -15.047 -35.079 1.00 75.50 475 ASP A N 1
ATOM 3625 C CA . ASP A 1 475 ? -7.934 -15.245 -34.581 1.00 75.50 475 ASP A CA 1
ATOM 3626 C C . ASP A 1 475 ? -8.219 -14.492 -33.273 1.00 75.50 475 ASP A C 1
ATOM 3628 O O . ASP A 1 475 ? -9.372 -14.320 -32.883 1.00 75.50 475 ASP A O 1
ATOM 3632 N N . THR A 1 476 ? -7.181 -14.018 -32.574 1.00 77.94 476 THR A N 1
ATOM 3633 C CA . THR A 1 476 ? -7.368 -13.194 -31.380 1.00 77.94 476 THR A CA 1
ATOM 3634 C C . THR A 1 476 ? -7.893 -11.821 -31.791 1.00 77.94 476 THR A C 1
ATOM 3636 O O . THR A 1 476 ? -7.188 -11.032 -32.424 1.00 77.94 476 THR A O 1
ATOM 3639 N N . PHE A 1 477 ? -9.139 -11.533 -31.412 1.00 74.56 477 PHE A N 1
ATOM 3640 C CA . PHE A 1 477 ? -9.755 -10.225 -31.600 1.00 74.56 477 PHE A CA 1
ATOM 3641 C C . PHE A 1 477 ? -9.195 -9.239 -30.567 1.00 74.56 477 PHE A C 1
ATOM 3643 O O . PHE A 1 477 ? -9.681 -9.133 -29.444 1.00 74.56 477 PHE A O 1
ATOM 3650 N N . ALA A 1 478 ? -8.118 -8.561 -30.950 1.00 81.81 478 ALA A N 1
ATOM 3651 C CA . ALA A 1 478 ? -7.533 -7.451 -30.218 1.00 81.81 478 ALA A CA 1
ATOM 3652 C C . ALA A 1 478 ? -7.182 -6.377 -31.244 1.00 81.81 478 ALA A C 1
ATOM 3654 O O . ALA A 1 478 ? -6.169 -6.494 -31.939 1.00 81.81 478 ALA A O 1
ATOM 3655 N N . VAL A 1 479 ? -8.039 -5.367 -31.381 1.00 84.19 479 VAL A N 1
ATOM 3656 C CA . VAL A 1 479 ? -7.804 -4.233 -32.282 1.00 84.19 479 VAL A CA 1
ATOM 3657 C C . VAL A 1 479 ? -7.607 -2.995 -31.431 1.00 84.19 479 VAL A C 1
ATOM 3659 O O . VAL A 1 479 ? -8.460 -2.639 -30.620 1.00 84.19 479 VAL A O 1
ATOM 3662 N N . LEU A 1 480 ? -6.455 -2.358 -31.602 1.00 90.19 480 LEU A N 1
ATOM 3663 C CA . LEU A 1 480 ? -6.075 -1.188 -30.838 1.00 90.19 480 LEU A CA 1
ATOM 3664 C C . LEU A 1 480 ? -5.548 -0.096 -31.761 1.00 90.19 480 LEU A C 1
ATOM 3666 O O . LEU A 1 480 ? -4.692 -0.350 -32.610 1.00 90.19 480 LEU A O 1
ATOM 3670 N N . ASN A 1 481 ? -6.058 1.118 -31.568 1.00 92.25 481 ASN A N 1
ATOM 3671 C CA . ASN A 1 481 ? -5.652 2.304 -32.307 1.00 92.25 481 ASN A CA 1
ATOM 3672 C C . ASN A 1 481 ? -5.541 3.483 -31.340 1.00 92.25 481 ASN A C 1
ATOM 3674 O O . ASN A 1 481 ? -6.555 3.904 -30.784 1.00 92.25 481 ASN A O 1
ATOM 3678 N N . PHE A 1 482 ? -4.337 4.013 -31.140 1.00 93.00 482 PHE A N 1
ATOM 3679 C CA . PHE A 1 482 ? -4.135 5.242 -30.374 1.00 93.00 482 PHE A CA 1
ATOM 3680 C C . PHE A 1 482 ? -2.797 5.896 -30.719 1.00 93.00 482 PHE A C 1
ATOM 3682 O O . PHE A 1 482 ? -1.882 5.258 -31.245 1.00 93.00 482 PHE A O 1
ATOM 3689 N N . GLU A 1 483 ? -2.700 7.182 -30.400 1.00 92.31 483 GLU A N 1
ATOM 3690 C CA . GLU A 1 483 ? -1.493 7.983 -30.560 1.00 92.31 483 GLU A CA 1
ATOM 3691 C C . GLU A 1 483 ? -1.217 8.714 -29.249 1.00 92.31 483 GLU A C 1
ATOM 3693 O O . GLU A 1 483 ? -2.136 9.267 -28.638 1.00 92.31 483 GLU A O 1
ATOM 3698 N N . ALA A 1 484 ? 0.034 8.690 -28.790 1.00 91.12 484 ALA A N 1
ATOM 3699 C CA . ALA A 1 484 ? 0.411 9.276 -27.511 1.00 91.12 484 ALA A CA 1
ATOM 3700 C C . ALA A 1 484 ? 1.817 9.900 -27.564 1.00 91.12 484 ALA A C 1
ATOM 3702 O O . ALA A 1 484 ? 2.772 9.234 -27.972 1.00 91.12 484 ALA A O 1
ATOM 3703 N N . PRO A 1 485 ? 1.987 11.157 -27.108 1.00 91.81 485 PRO A N 1
ATOM 3704 C CA . PRO A 1 485 ? 3.308 11.750 -26.957 1.00 91.81 485 PRO A CA 1
ATOM 3705 C C . PRO A 1 485 ? 3.995 11.199 -25.704 1.00 91.81 485 PRO A C 1
ATOM 3707 O O . PRO A 1 485 ? 3.478 11.354 -24.593 1.00 91.81 485 PRO A O 1
ATOM 3710 N N . GLU A 1 486 ? 5.185 10.622 -25.857 1.00 91.06 486 GLU A N 1
ATOM 3711 C CA . GLU A 1 486 ? 6.021 10.189 -24.739 1.00 91.06 486 GLU A CA 1
ATOM 3712 C C . GLU A 1 486 ? 6.670 11.375 -24.016 1.00 91.06 486 GLU A C 1
ATOM 3714 O O . GLU A 1 486 ? 6.382 12.550 -24.268 1.00 91.06 486 GLU A O 1
ATOM 3719 N N . ARG A 1 487 ? 7.457 11.091 -22.981 1.00 86.94 487 ARG A N 1
ATOM 3720 C CA . ARG A 1 487 ? 8.031 12.139 -22.135 1.00 86.94 487 ARG A CA 1
ATOM 3721 C C . ARG A 1 487 ? 9.058 13.022 -22.850 1.00 86.94 487 ARG A C 1
ATOM 3723 O O . ARG A 1 487 ? 9.066 14.222 -22.606 1.00 86.94 487 ARG A O 1
ATOM 3730 N N . ASP A 1 488 ? 9.873 12.444 -23.725 1.00 84.56 488 ASP A N 1
ATOM 3731 C CA . ASP A 1 488 ? 10.937 13.167 -24.438 1.00 84.56 488 ASP A CA 1
ATOM 3732 C C . ASP A 1 488 ? 10.427 13.909 -25.690 1.00 84.56 488 ASP A C 1
ATOM 3734 O O . ASP A 1 488 ? 11.205 14.520 -26.426 1.00 84.56 488 ASP A O 1
ATOM 3738 N N . PHE A 1 489 ? 9.116 13.862 -25.948 1.00 88.50 489 PHE A N 1
ATOM 3739 C CA . PHE A 1 489 ? 8.494 14.569 -27.058 1.00 88.50 489 PHE A CA 1
ATOM 3740 C C . PHE A 1 489 ? 8.427 16.071 -26.779 1.00 88.50 489 PHE A C 1
ATOM 3742 O O . PHE A 1 489 ? 7.894 16.506 -25.756 1.00 88.50 489 PHE A O 1
ATOM 3749 N N . SER A 1 490 ? 8.902 16.866 -27.735 1.00 82.75 490 SER A N 1
ATOM 3750 C CA . SER A 1 490 ? 8.764 18.320 -27.728 1.00 82.75 490 SER A CA 1
ATOM 3751 C C . SER A 1 490 ? 8.200 18.781 -29.070 1.00 82.75 490 SER A C 1
ATOM 3753 O O . SER A 1 490 ? 8.789 18.457 -30.097 1.00 82.75 490 SER A O 1
ATOM 3755 N N . PRO A 1 491 ? 7.113 19.569 -29.116 1.00 76.81 491 PRO A N 1
ATOM 3756 C CA . PRO A 1 491 ? 6.583 20.071 -30.385 1.00 76.81 491 PRO A CA 1
ATOM 3757 C C . PRO A 1 491 ? 7.587 20.979 -31.115 1.00 76.81 491 PRO A C 1
ATOM 3759 O O . PRO A 1 491 ? 7.569 21.052 -32.337 1.00 76.81 491 PRO A O 1
ATOM 3762 N N . ASN A 1 492 ? 8.518 21.601 -30.383 1.00 77.38 492 ASN A N 1
ATOM 3763 C CA . ASN A 1 492 ? 9.529 22.504 -30.937 1.00 77.38 492 ASN A CA 1
ATOM 3764 C C . ASN A 1 492 ? 10.673 21.773 -31.658 1.00 77.38 492 ASN A C 1
ATOM 3766 O O . ASN A 1 492 ? 11.507 22.424 -32.279 1.00 77.38 492 ASN A O 1
ATOM 3770 N N . CYS A 1 493 ? 10.759 20.441 -31.553 1.00 68.94 493 CYS A N 1
ATOM 3771 C CA . CYS A 1 493 ? 11.788 19.664 -32.252 1.00 68.94 493 CYS A CA 1
ATOM 3772 C C . CYS A 1 493 ? 11.446 19.392 -33.726 1.00 68.94 493 CYS A C 1
ATOM 3774 O O . CYS A 1 493 ? 12.232 18.761 -34.430 1.00 68.94 493 CYS A O 1
ATOM 3776 N N . LEU A 1 494 ? 10.278 19.850 -34.184 1.00 77.50 494 LEU A N 1
ATOM 3777 C CA . LEU A 1 494 ? 9.781 19.664 -35.540 1.00 77.50 494 LEU A CA 1
ATOM 3778 C C . LEU A 1 494 ? 9.414 21.008 -36.164 1.00 77.50 494 LEU A C 1
ATOM 3780 O O . LEU A 1 494 ? 8.968 21.934 -35.486 1.00 77.50 494 LEU A O 1
ATOM 3784 N N . LEU A 1 495 ? 9.571 21.092 -37.485 1.00 76.94 495 LEU A N 1
ATOM 3785 C CA . LEU A 1 495 ? 8.969 22.170 -38.260 1.00 76.94 495 LEU A CA 1
ATOM 3786 C C . LEU A 1 495 ? 7.434 22.031 -38.198 1.00 76.94 495 LEU A C 1
ATOM 3788 O O . LEU A 1 495 ? 6.942 20.902 -38.235 1.00 76.94 495 LEU A O 1
ATOM 3792 N N . PRO A 1 496 ? 6.660 23.135 -38.166 1.00 73.50 496 PRO A N 1
ATOM 3793 C CA . PRO A 1 496 ? 5.197 23.091 -38.029 1.00 73.50 496 PRO A CA 1
ATOM 3794 C C . PRO A 1 496 ? 4.465 22.270 -39.103 1.00 73.50 496 PRO A C 1
ATOM 3796 O O . PRO A 1 496 ? 3.319 21.879 -38.909 1.00 73.50 496 PRO A O 1
ATOM 3799 N N . THR A 1 497 ? 5.111 22.030 -40.244 1.00 78.88 497 THR A N 1
ATOM 3800 C CA . THR A 1 497 ? 4.584 21.281 -41.392 1.00 78.88 497 THR A CA 1
ATOM 3801 C C . THR A 1 497 ? 4.807 19.770 -41.299 1.00 78.88 497 THR A C 1
ATOM 3803 O O . THR A 1 497 ? 4.227 19.021 -42.082 1.00 78.88 497 THR A O 1
ATOM 3806 N N . VAL A 1 498 ? 5.649 19.307 -40.371 1.00 82.56 498 VAL A N 1
ATOM 3807 C CA . VAL A 1 498 ? 6.057 17.904 -40.271 1.00 82.56 498 VAL A CA 1
ATOM 3808 C C . VAL A 1 498 ? 5.160 17.163 -39.271 1.00 82.56 498 VAL A C 1
ATOM 3810 O O . VAL A 1 498 ? 4.944 17.659 -38.162 1.00 82.56 498 VAL A O 1
ATOM 3813 N N . PRO A 1 499 ? 4.650 15.961 -39.608 1.00 84.12 499 PRO A N 1
ATOM 3814 C CA . PRO A 1 499 ? 3.859 15.165 -38.677 1.00 84.12 499 PRO A CA 1
ATOM 3815 C C . PRO A 1 499 ? 4.622 14.805 -37.395 1.00 84.12 499 PRO A C 1
ATOM 3817 O O . PRO A 1 499 ? 5.812 14.489 -37.428 1.00 84.12 499 PRO A O 1
ATOM 3820 N N . PHE A 1 500 ? 3.915 14.753 -36.261 1.00 85.56 500 PHE A N 1
ATOM 3821 C CA . PHE A 1 500 ? 4.523 14.521 -34.943 1.00 85.56 500 PHE A CA 1
ATOM 3822 C C . PHE A 1 500 ? 5.285 13.192 -34.809 1.00 85.56 500 PHE A C 1
ATOM 3824 O O . PHE A 1 500 ? 6.239 13.108 -34.036 1.00 85.56 500 PHE A O 1
ATOM 3831 N N . PHE A 1 501 ? 4.922 12.171 -35.590 1.00 83.19 501 PHE A N 1
ATOM 3832 C CA . PHE A 1 501 ? 5.603 10.872 -35.591 1.00 83.19 501 PHE A CA 1
ATOM 3833 C C . PHE A 1 501 ? 7.010 10.897 -36.216 1.00 83.19 501 PHE A C 1
ATOM 3835 O O . PHE A 1 501 ? 7.770 9.955 -36.018 1.00 83.19 501 PHE A O 1
ATOM 3842 N N . MET A 1 502 ? 7.401 11.964 -36.924 1.00 86.44 502 MET A N 1
ATOM 3843 C CA . MET A 1 502 ? 8.755 12.122 -37.482 1.00 86.44 502 MET A CA 1
ATOM 3844 C C . MET A 1 502 ? 9.751 12.763 -36.499 1.00 86.44 502 MET A C 1
ATOM 3846 O O . MET A 1 502 ? 10.816 13.227 -36.899 1.00 86.44 502 MET A O 1
ATOM 3850 N N . CYS A 1 503 ? 9.420 12.801 -35.206 1.00 86.44 503 CYS A N 1
ATOM 3851 C CA . CYS A 1 503 ? 10.301 13.302 -34.153 1.00 86.44 503 CYS A CA 1
ATOM 3852 C C . CYS A 1 503 ? 11.689 12.616 -34.199 1.00 86.44 503 CYS A C 1
ATOM 3854 O O . CYS A 1 503 ? 11.747 11.379 -34.186 1.00 86.44 503 CYS A O 1
ATOM 3856 N N . PRO A 1 504 ? 12.809 13.375 -34.173 1.00 86.56 504 PRO A N 1
ATOM 3857 C CA . PRO A 1 504 ? 14.160 12.800 -34.168 1.00 86.56 504 PRO A CA 1
ATOM 3858 C C . PRO A 1 504 ? 14.393 11.810 -33.020 1.00 86.56 504 PRO A C 1
ATOM 3860 O O . PRO A 1 504 ? 15.011 10.767 -33.214 1.00 86.56 504 PRO A O 1
ATOM 3863 N N . ASN A 1 505 ? 13.812 12.094 -31.851 1.00 85.56 505 ASN A N 1
ATOM 3864 C CA . ASN A 1 505 ? 13.948 11.283 -30.639 1.00 85.56 505 ASN A CA 1
ATOM 3865 C C . ASN A 1 505 ? 13.030 10.045 -30.610 1.00 85.56 505 ASN A C 1
ATOM 3867 O O . ASN A 1 505 ? 12.998 9.353 -29.598 1.00 85.56 505 ASN A O 1
ATOM 3871 N N . ASP A 1 506 ? 12.240 9.792 -31.665 1.00 89.81 506 ASP A N 1
ATOM 3872 C CA . ASP A 1 506 ? 11.241 8.708 -31.719 1.00 89.81 506 ASP A CA 1
ATOM 3873 C C . ASP A 1 506 ? 10.301 8.697 -30.496 1.00 89.81 506 ASP A C 1
ATOM 3875 O O . ASP A 1 506 ? 9.987 7.657 -29.927 1.00 89.81 506 ASP A O 1
ATOM 3879 N N . ALA A 1 507 ? 9.873 9.880 -30.045 1.00 90.50 507 ALA A N 1
ATOM 3880 C CA . ALA A 1 507 ? 9.115 10.047 -28.802 1.00 90.50 507 ALA A CA 1
ATOM 3881 C C . ALA A 1 507 ? 7.595 10.197 -29.013 1.00 90.50 507 ALA A C 1
ATOM 3883 O O . ALA A 1 507 ? 6.877 10.579 -28.093 1.00 90.50 507 ALA A O 1
ATOM 3884 N N . TYR A 1 508 ? 7.077 9.941 -30.214 1.00 92.50 508 TYR A N 1
ATOM 3885 C CA . TYR A 1 508 ? 5.641 9.999 -30.493 1.00 92.50 508 TYR A CA 1
ATOM 3886 C C . TYR A 1 508 ? 5.149 8.617 -30.912 1.00 92.50 508 TYR A C 1
ATOM 3888 O O . TYR A 1 508 ? 5.525 8.116 -31.971 1.00 92.50 508 TYR A O 1
ATOM 3896 N N . VAL A 1 509 ? 4.352 7.988 -30.049 1.00 93.75 509 VAL A N 1
ATOM 3897 C CA . VAL A 1 509 ? 3.933 6.596 -30.206 1.00 93.75 509 VAL A CA 1
ATOM 3898 C C . VAL A 1 509 ? 2.665 6.520 -31.040 1.00 93.75 509 VAL A C 1
ATOM 3900 O O . VAL A 1 509 ? 1.670 7.163 -30.712 1.00 93.75 509 VAL A O 1
ATOM 3903 N N . VAL A 1 510 ? 2.701 5.704 -32.093 1.00 94.19 510 VAL A N 1
ATOM 3904 C CA . VAL A 1 510 ? 1.572 5.454 -32.994 1.00 94.19 510 VAL A CA 1
ATOM 3905 C C . VAL A 1 510 ? 1.312 3.956 -33.053 1.00 94.19 510 VAL A C 1
ATOM 3907 O O . VAL A 1 510 ? 2.115 3.200 -33.605 1.00 94.19 510 VAL A O 1
ATOM 3910 N N . VAL A 1 511 ? 0.175 3.531 -32.502 1.00 93.88 511 VAL A N 1
ATOM 3911 C CA . VAL A 1 511 ? -0.304 2.149 -32.590 1.00 93.88 511 VAL A CA 1
ATOM 3912 C C . VAL A 1 511 ? -1.519 2.115 -33.501 1.00 93.88 511 VAL A C 1
ATOM 3914 O O . VAL A 1 511 ? -2.505 2.814 -33.253 1.00 93.88 511 VAL A O 1
ATOM 3917 N N . ARG A 1 512 ? -1.460 1.299 -34.555 1.00 92.56 512 ARG A N 1
ATOM 3918 C CA . ARG A 1 512 ? -2.563 1.102 -35.501 1.00 92.56 512 ARG A CA 1
ATOM 3919 C C . ARG A 1 512 ? -2.777 -0.381 -35.745 1.00 92.56 512 ARG A C 1
ATOM 3921 O O . ARG A 1 512 ? -1.820 -1.108 -35.961 1.00 92.56 512 ARG A O 1
ATOM 3928 N N . ASN A 1 513 ? -4.027 -0.831 -35.701 1.00 90.00 513 ASN A N 1
ATOM 3929 C CA . ASN A 1 513 ? -4.404 -2.240 -35.848 1.00 90.00 513 ASN A CA 1
ATOM 3930 C C . ASN A 1 513 ? -3.593 -3.187 -34.943 1.00 90.00 513 ASN A C 1
ATOM 3932 O O . ASN A 1 513 ? -3.265 -4.303 -35.339 1.00 90.00 513 ASN A O 1
ATOM 3936 N N . SER A 1 514 ? -3.296 -2.741 -33.716 1.00 91.19 514 SER A N 1
ATOM 3937 C CA . SER A 1 514 ? -2.459 -3.457 -32.738 1.00 91.19 514 SER A CA 1
ATOM 3938 C C . SER A 1 514 ? -0.991 -3.645 -33.146 1.00 91.19 514 SER A C 1
ATOM 3940 O O . SER A 1 514 ? -0.293 -4.459 -32.548 1.00 91.19 514 SER A O 1
ATOM 3942 N N . GLU A 1 515 ? -0.496 -2.869 -34.108 1.00 91.81 515 GLU A N 1
ATOM 3943 C CA . GLU A 1 515 ? 0.908 -2.822 -34.514 1.00 91.81 515 GLU A CA 1
ATOM 3944 C C . GLU A 1 515 ? 1.534 -1.481 -34.114 1.00 91.81 515 GLU A C 1
ATOM 3946 O O . GLU A 1 515 ? 0.916 -0.423 -34.257 1.00 91.81 515 GLU A O 1
ATOM 3951 N N . LEU A 1 516 ? 2.765 -1.520 -33.597 1.00 94.25 516 LEU A N 1
ATOM 3952 C CA . LEU A 1 516 ? 3.529 -0.323 -33.248 1.00 94.25 516 LEU A CA 1
ATOM 3953 C C . LEU A 1 516 ? 4.273 0.192 -34.481 1.00 94.25 516 LEU A C 1
ATOM 3955 O O . LEU A 1 516 ? 5.272 -0.400 -34.890 1.00 94.25 516 LEU A O 1
ATOM 3959 N N . LEU A 1 517 ? 3.797 1.298 -35.050 1.00 92.62 517 LEU A N 1
ATOM 3960 C CA . LEU A 1 517 ? 4.363 1.873 -36.272 1.00 92.62 517 LEU A CA 1
ATOM 3961 C C . LEU A 1 517 ? 5.533 2.819 -35.979 1.00 92.62 517 LEU A C 1
ATOM 3963 O O . LEU A 1 517 ? 6.558 2.768 -36.653 1.00 92.62 517 LEU A O 1
ATOM 3967 N N . ALA A 1 518 ? 5.389 3.674 -34.967 1.00 92.00 518 ALA A N 1
ATOM 3968 C CA . ALA A 1 518 ? 6.390 4.668 -34.584 1.00 92.00 518 ALA A CA 1
ATOM 3969 C C . ALA A 1 518 ? 6.420 4.854 -33.064 1.00 92.00 518 ALA A C 1
ATOM 3971 O O . ALA A 1 518 ? 5.417 4.595 -32.395 1.00 92.00 518 ALA A O 1
ATOM 3972 N N . GLY A 1 519 ? 7.559 5.316 -32.546 1.00 92.75 519 GLY A N 1
ATOM 3973 C CA . GLY A 1 519 ? 7.750 5.665 -31.145 1.00 92.75 519 GLY A CA 1
ATOM 3974 C C . GLY A 1 519 ? 8.385 4.575 -30.277 1.00 92.75 519 GLY A C 1
ATOM 3975 O O . GLY A 1 519 ? 8.096 3.385 -30.422 1.00 92.75 519 GLY A O 1
ATOM 3976 N N . CYS A 1 520 ? 9.220 4.999 -29.330 1.00 92.69 520 CYS A N 1
ATOM 3977 C CA . CYS A 1 520 ? 9.714 4.180 -28.226 1.00 92.69 520 CYS A CA 1
ATOM 3978 C C . CYS A 1 520 ? 8.680 4.148 -27.093 1.00 92.69 520 CYS A C 1
ATOM 3980 O O . CYS A 1 520 ? 8.129 5.182 -26.723 1.00 92.69 520 CYS A O 1
ATOM 3982 N N . ILE A 1 521 ? 8.428 2.977 -26.511 1.00 92.81 521 ILE A N 1
ATOM 3983 C CA . ILE A 1 521 ? 7.470 2.816 -25.412 1.00 92.81 521 ILE A CA 1
ATOM 3984 C C . ILE A 1 521 ? 8.125 3.225 -24.091 1.00 92.81 521 ILE A C 1
ATOM 3986 O O . ILE A 1 521 ? 9.134 2.649 -23.692 1.00 92.81 521 ILE A O 1
ATOM 3990 N N . GLY A 1 522 ? 7.520 4.176 -23.381 1.00 92.19 522 GLY A N 1
ATOM 3991 C CA . GLY A 1 522 ? 7.925 4.582 -22.039 1.00 92.19 522 GLY A CA 1
ATOM 3992 C C . GLY A 1 522 ? 6.769 4.526 -21.042 1.00 92.19 522 GLY A C 1
ATOM 3993 O O . GLY A 1 522 ? 5.760 3.834 -21.228 1.00 92.19 522 GLY A O 1
ATOM 3994 N N . LYS A 1 523 ? 6.917 5.276 -19.946 1.00 93.06 523 LYS A N 1
ATOM 3995 C CA . LYS A 1 523 ? 5.929 5.345 -18.865 1.00 93.06 523 LYS A CA 1
ATOM 3996 C C . LYS A 1 523 ? 4.560 5.848 -19.331 1.00 93.06 523 LYS A C 1
ATOM 3998 O O . LYS A 1 523 ? 3.557 5.392 -18.791 1.00 93.06 523 LYS A O 1
ATOM 4003 N N . LYS A 1 524 ? 4.466 6.772 -20.296 1.00 91.56 524 LYS A N 1
ATOM 4004 C CA . LYS A 1 524 ? 3.149 7.309 -20.685 1.00 91.56 524 LYS A CA 1
ATOM 4005 C C . LYS A 1 524 ? 2.317 6.303 -21.475 1.00 91.56 524 LYS A C 1
ATOM 4007 O O . LYS A 1 524 ? 1.093 6.395 -21.433 1.00 91.56 524 LYS A O 1
ATOM 4012 N N . VAL A 1 525 ? 2.945 5.358 -22.167 1.00 92.25 525 VAL A N 1
ATOM 4013 C CA . VAL A 1 525 ? 2.234 4.301 -22.891 1.00 92.25 525 VAL A CA 1
ATOM 4014 C C . VAL A 1 525 ? 2.036 3.054 -22.031 1.00 92.25 525 VAL A C 1
ATOM 4016 O O . VAL A 1 525 ? 0.912 2.564 -21.954 1.00 92.25 525 VAL A O 1
ATOM 4019 N N . LEU A 1 526 ? 3.075 2.541 -21.367 1.00 91.81 526 LEU A N 1
ATOM 4020 C CA . LEU A 1 526 ? 3.011 1.261 -20.638 1.00 91.81 526 LEU A CA 1
ATOM 4021 C C . LEU A 1 526 ? 2.726 1.411 -19.128 1.00 91.81 526 LEU A C 1
ATOM 4023 O O . LEU A 1 526 ? 2.399 0.434 -18.457 1.00 91.81 526 LEU A O 1
ATOM 4027 N N . GLY A 1 527 ? 2.866 2.619 -18.583 1.00 89.62 527 GLY A N 1
ATOM 4028 C CA . GLY A 1 527 ? 2.648 2.915 -17.167 1.00 89.62 527 GLY A CA 1
ATOM 4029 C C . GLY A 1 527 ? 1.209 3.319 -16.827 1.00 89.62 527 GLY A C 1
ATOM 4030 O O . GLY A 1 527 ? 0.239 2.865 -17.432 1.00 89.62 527 GLY A O 1
ATOM 4031 N N . ASP A 1 528 ? 1.079 4.201 -15.839 1.00 85.69 528 ASP A N 1
ATOM 4032 C CA . ASP A 1 528 ? -0.154 4.598 -15.145 1.00 85.69 528 ASP A CA 1
ATOM 4033 C C . ASP A 1 528 ? -0.949 5.729 -15.836 1.00 85.69 528 ASP A C 1
ATOM 4035 O O . ASP A 1 528 ? -1.614 6.538 -15.193 1.00 85.69 528 ASP A O 1
ATOM 4039 N N . SER A 1 529 ? -0.880 5.820 -17.165 1.00 87.56 529 SER A N 1
ATOM 4040 C CA . SER A 1 529 ? -1.426 6.950 -17.932 1.00 87.56 529 SER A CA 1
ATOM 4041 C C . SER A 1 529 ? -2.860 6.732 -18.433 1.00 87.56 529 SER A C 1
ATOM 4043 O O . SER A 1 529 ? -3.188 5.680 -18.988 1.00 87.56 529 SER A O 1
ATOM 4045 N N . LYS A 1 530 ? -3.693 7.784 -18.351 1.00 78.50 530 LYS A N 1
ATOM 4046 C CA . LYS A 1 530 ? -5.105 7.826 -18.800 1.00 78.50 530 LYS A CA 1
ATOM 4047 C C . LYS A 1 530 ? -5.307 7.673 -20.320 1.00 78.50 530 LYS A C 1
ATOM 4049 O O . LYS A 1 530 ? -6.428 7.501 -20.778 1.00 78.50 530 LYS A O 1
ATOM 4054 N N . HIS A 1 531 ? -4.236 7.706 -21.108 1.00 84.81 531 HIS A N 1
ATOM 4055 C CA . HIS A 1 531 ? -4.261 7.497 -22.565 1.00 84.81 531 HIS A CA 1
ATOM 4056 C C . HIS A 1 531 ? -3.188 6.497 -23.019 1.00 84.81 531 HIS A C 1
ATOM 4058 O O . HIS A 1 531 ? -2.734 6.523 -24.160 1.00 84.81 531 HIS A O 1
ATOM 4064 N N . GLY A 1 532 ? -2.737 5.645 -22.095 1.00 89.62 532 GLY A N 1
ATOM 4065 C CA . GLY A 1 532 ? -1.766 4.598 -22.380 1.00 89.62 532 GLY A CA 1
ATOM 4066 C C . GLY A 1 532 ? -2.392 3.339 -22.985 1.00 89.62 532 GLY A C 1
ATOM 4067 O O . GLY A 1 532 ? -3.612 3.203 -23.116 1.00 89.62 532 GLY A O 1
ATOM 4068 N N . LEU A 1 533 ? -1.527 2.370 -23.276 1.00 91.50 533 LEU A N 1
ATOM 4069 C CA . LEU A 1 533 ? -1.850 1.065 -23.845 1.00 91.50 533 LEU A CA 1
ATOM 4070 C C . LEU A 1 533 ? -2.928 0.334 -23.032 1.00 91.50 533 LEU A C 1
ATOM 4072 O O . LEU A 1 533 ? -3.956 -0.068 -23.574 1.00 91.50 533 LEU A O 1
ATOM 4076 N N . PHE A 1 534 ? -2.718 0.186 -21.721 1.00 91.50 534 PHE A N 1
ATOM 4077 C CA . PHE A 1 534 ? -3.625 -0.582 -20.865 1.00 91.50 534 PHE A CA 1
ATOM 4078 C C . PHE A 1 534 ? -4.982 0.094 -20.676 1.00 91.50 534 PHE A C 1
ATOM 4080 O O . PHE A 1 534 ? -5.993 -0.598 -20.604 1.00 91.50 534 PHE A O 1
ATOM 4087 N N . TYR A 1 535 ? -5.034 1.428 -20.668 1.00 91.88 535 TYR A N 1
ATOM 4088 C CA . TYR A 1 535 ? -6.303 2.151 -20.615 1.00 91.88 535 TYR A CA 1
ATOM 4089 C C . TYR A 1 535 ? -7.167 1.845 -21.846 1.00 91.88 535 TYR A C 1
ATOM 4091 O O . TYR A 1 535 ? -8.325 1.448 -21.707 1.00 91.88 535 TYR A O 1
ATOM 4099 N N . HIS A 1 536 ? -6.587 1.955 -23.046 1.00 91.00 536 HIS A N 1
ATOM 4100 C CA . HIS A 1 536 ? -7.291 1.643 -24.289 1.00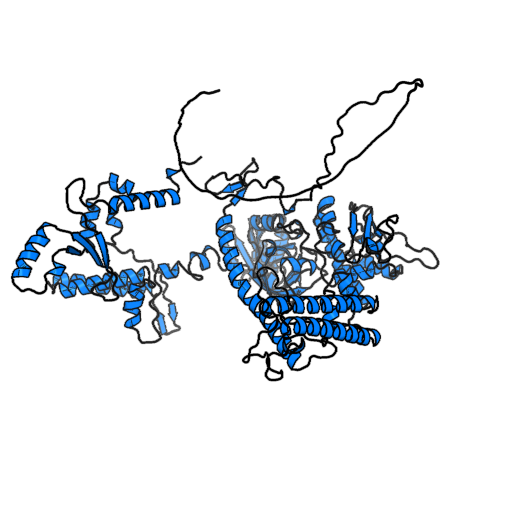 91.00 536 HIS A CA 1
ATOM 4101 C C . HIS A 1 536 ? -7.655 0.155 -24.396 1.00 91.00 536 HIS A C 1
ATOM 4103 O O . HIS A 1 536 ? -8.751 -0.172 -24.841 1.00 91.00 536 HIS A O 1
ATOM 4109 N N . LEU A 1 537 ? -6.805 -0.760 -23.914 1.00 90.62 537 LEU A N 1
ATOM 4110 C CA . LEU A 1 537 ? -7.136 -2.189 -23.870 1.00 90.62 537 LEU A CA 1
ATOM 4111 C C . LEU A 1 537 ? -8.318 -2.503 -22.948 1.00 90.62 537 LEU A C 1
ATOM 4113 O O . LEU A 1 537 ? -9.169 -3.312 -23.316 1.00 90.62 537 LEU A O 1
ATOM 4117 N N . ILE A 1 538 ? -8.386 -1.872 -21.773 1.00 91.06 538 ILE A N 1
ATOM 4118 C CA . ILE A 1 538 ? -9.491 -2.063 -20.825 1.00 91.06 538 ILE A CA 1
ATOM 4119 C C . ILE A 1 538 ? -10.796 -1.505 -21.402 1.00 91.06 538 ILE A C 1
ATOM 4121 O O . ILE A 1 538 ? -11.837 -2.143 -21.264 1.00 91.06 538 ILE A O 1
ATOM 4125 N N . ARG A 1 539 ? -10.736 -0.332 -22.045 1.00 89.56 539 ARG A N 1
ATOM 4126 C CA . ARG A 1 539 ? -11.910 0.375 -22.574 1.00 89.56 539 ARG A CA 1
ATOM 4127 C C . ARG A 1 539 ? -12.461 -0.247 -23.858 1.00 89.56 539 ARG A C 1
ATOM 4129 O O . ARG A 1 539 ? -13.669 -0.427 -23.961 1.00 89.56 539 ARG A O 1
ATOM 4136 N N . ASP A 1 540 ? -11.588 -0.529 -24.823 1.00 89.56 540 ASP A N 1
ATOM 4137 C CA . ASP A 1 540 ? -11.985 -0.886 -26.191 1.00 89.56 540 ASP A CA 1
ATOM 4138 C C . ASP A 1 540 ? -12.040 -2.411 -26.406 1.00 89.56 540 ASP A C 1
ATOM 4140 O O . ASP A 1 540 ? -12.715 -2.876 -27.320 1.00 89.56 540 ASP A O 1
ATOM 4144 N N . ASN A 1 541 ? -11.349 -3.197 -25.566 1.00 88.38 541 ASN A N 1
ATOM 4145 C CA . ASN A 1 541 ? -11.321 -4.659 -25.651 1.00 88.38 541 ASN A CA 1
ATOM 4146 C C . ASN A 1 541 ? -11.858 -5.304 -24.359 1.00 88.38 541 ASN A C 1
ATOM 4148 O O . ASN A 1 541 ? -13.065 -5.406 -24.160 1.00 88.38 541 ASN A O 1
ATOM 4152 N N . SER A 1 542 ? -10.978 -5.783 -23.475 1.00 90.94 542 SER A N 1
ATOM 4153 C CA . SER A 1 542 ? -11.383 -6.373 -22.197 1.00 90.94 542 SER A CA 1
ATOM 4154 C C . SER A 1 542 ? -10.296 -6.239 -21.136 1.00 90.94 542 SER A C 1
ATOM 4156 O O . SER A 1 542 ? -9.097 -6.307 -21.421 1.00 90.94 542 SER A O 1
ATOM 4158 N N . ALA A 1 543 ? -10.719 -6.139 -19.876 1.00 91.44 543 ALA A N 1
ATOM 4159 C CA . ALA A 1 543 ? -9.806 -6.140 -18.737 1.00 91.44 543 ALA A CA 1
ATOM 4160 C C . ALA A 1 543 ? -9.017 -7.457 -18.606 1.00 91.44 543 ALA A C 1
ATOM 4162 O O . ALA A 1 543 ? -7.854 -7.444 -18.209 1.00 91.44 543 ALA A O 1
ATOM 4163 N N . ALA A 1 544 ? -9.613 -8.593 -18.986 1.00 91.25 544 ALA A N 1
ATOM 4164 C CA . ALA A 1 544 ? -8.926 -9.884 -18.979 1.00 91.25 544 ALA A CA 1
ATOM 4165 C C . ALA A 1 544 ? -7.770 -9.920 -19.994 1.00 91.25 544 ALA A C 1
ATOM 4167 O O . ALA A 1 544 ? -6.679 -10.384 -19.664 1.00 91.25 544 ALA A O 1
ATOM 4168 N N . LEU A 1 545 ? -7.980 -9.374 -21.199 1.00 90.31 545 LEU A N 1
ATOM 4169 C CA . LEU A 1 545 ? -6.923 -9.243 -22.203 1.00 90.31 545 LEU A CA 1
ATOM 4170 C C . LEU A 1 545 ? -5.815 -8.295 -21.727 1.00 90.31 545 LEU A C 1
ATOM 4172 O O . LEU A 1 545 ? -4.641 -8.601 -21.916 1.00 90.31 545 LEU A O 1
ATOM 4176 N N . ALA A 1 546 ? -6.175 -7.179 -21.085 1.00 92.06 546 ALA A N 1
ATOM 4177 C CA . ALA A 1 546 ? -5.205 -6.240 -20.526 1.00 92.06 546 ALA A CA 1
ATOM 4178 C C . ALA A 1 546 ? -4.326 -6.898 -19.446 1.00 92.06 546 ALA A C 1
ATOM 4180 O O . ALA A 1 546 ? -3.102 -6.789 -19.507 1.00 92.06 546 ALA A O 1
ATOM 4181 N N . ALA A 1 547 ? -4.933 -7.641 -18.513 1.00 92.75 547 ALA A N 1
ATOM 4182 C CA . ALA A 1 547 ? -4.210 -8.383 -17.480 1.00 92.75 547 ALA A CA 1
ATOM 4183 C C . ALA A 1 547 ? -3.287 -9.459 -18.078 1.00 92.75 547 ALA A C 1
ATOM 4185 O O . ALA A 1 547 ? -2.128 -9.559 -17.681 1.00 92.75 547 ALA A O 1
ATOM 4186 N N . ALA A 1 548 ? -3.768 -10.212 -19.075 1.00 90.19 548 ALA A N 1
ATOM 4187 C CA . ALA A 1 548 ? -2.948 -11.193 -19.781 1.00 90.19 548 ALA A CA 1
ATOM 4188 C C . ALA A 1 548 ? -1.767 -10.518 -20.494 1.00 90.19 548 ALA A C 1
ATOM 4190 O O . ALA A 1 548 ? -0.630 -10.952 -20.345 1.00 90.19 548 ALA A O 1
ATOM 4191 N N . CYS A 1 549 ? -2.006 -9.425 -21.227 1.00 91.06 549 CYS A N 1
ATOM 4192 C CA . CYS A 1 549 ? -0.956 -8.667 -21.909 1.00 91.06 549 CYS A CA 1
ATOM 4193 C C . CYS A 1 549 ? 0.121 -8.175 -20.933 1.00 91.06 549 CYS A C 1
ATOM 4195 O O . CYS A 1 549 ? 1.308 -8.267 -21.240 1.00 91.06 549 CYS A O 1
ATOM 4197 N N . LEU A 1 550 ? -0.279 -7.694 -19.754 1.00 91.62 550 LEU A N 1
ATOM 4198 C CA . LEU A 1 550 ? 0.642 -7.253 -18.709 1.00 91.62 550 LEU A CA 1
ATOM 4199 C C . LEU A 1 550 ? 1.502 -8.412 -18.175 1.00 91.62 550 LEU A C 1
ATOM 4201 O O . LEU A 1 550 ? 2.715 -8.264 -18.045 1.00 91.62 550 LEU A O 1
ATOM 4205 N N . GLY A 1 551 ? 0.909 -9.595 -17.975 1.00 91.56 551 GLY A N 1
ATOM 4206 C CA . GLY A 1 551 ? 1.651 -10.814 -17.637 1.00 91.56 551 GLY A CA 1
ATOM 4207 C C . GLY A 1 551 ? 2.671 -11.216 -18.712 1.00 91.56 551 GLY A C 1
ATOM 4208 O O . GLY A 1 551 ? 3.805 -11.573 -18.394 1.00 91.56 551 GLY A O 1
ATOM 4209 N N . ARG A 1 552 ? 2.319 -11.099 -20.002 1.00 90.69 552 ARG A N 1
ATOM 4210 C CA . ARG A 1 552 ? 3.255 -11.371 -21.113 1.00 90.69 552 ARG A CA 1
ATOM 4211 C C . ARG A 1 552 ? 4.403 -10.357 -21.155 1.00 90.69 552 ARG A C 1
ATOM 4213 O O . ARG A 1 552 ? 5.555 -10.745 -21.338 1.00 90.69 552 ARG A O 1
ATOM 4220 N N . VAL A 1 553 ? 4.097 -9.075 -20.948 1.00 92.25 553 VAL A N 1
ATOM 4221 C CA . VAL A 1 553 ? 5.073 -7.974 -20.853 1.00 92.25 553 VAL A CA 1
ATOM 4222 C C . VAL A 1 553 ? 6.106 -8.243 -19.755 1.00 92.25 553 VAL A C 1
ATOM 4224 O O . VAL A 1 553 ? 7.305 -8.119 -20.018 1.00 92.25 553 VAL A O 1
ATOM 4227 N N . ALA A 1 554 ? 5.659 -8.666 -18.568 1.00 92.06 554 ALA A N 1
ATOM 4228 C CA . ALA A 1 554 ? 6.535 -8.988 -17.442 1.00 92.06 554 ALA A CA 1
ATOM 4229 C C . ALA A 1 554 ? 7.482 -10.161 -17.765 1.00 92.06 554 ALA A C 1
ATOM 4231 O O . ALA A 1 554 ? 8.699 -10.051 -17.596 1.00 92.06 554 ALA A O 1
ATOM 4232 N N . ARG A 1 555 ? 6.944 -11.257 -18.321 1.00 90.69 555 ARG A N 1
ATOM 4233 C CA . ARG A 1 555 ? 7.717 -12.457 -18.690 1.00 90.69 555 ARG A CA 1
ATOM 4234 C C . ARG A 1 555 ? 8.779 -12.191 -19.757 1.00 90.69 555 ARG A C 1
ATOM 4236 O O . ARG A 1 555 ? 9.906 -12.679 -19.638 1.00 90.69 555 ARG A O 1
ATOM 4243 N N . VAL A 1 556 ? 8.435 -11.428 -20.798 1.00 91.81 556 VAL A N 1
ATOM 4244 C CA . VAL A 1 556 ? 9.390 -11.026 -21.846 1.00 91.81 556 VAL A CA 1
ATOM 4245 C C . VAL A 1 556 ? 10.500 -10.180 -21.253 1.00 91.81 556 VAL A C 1
ATOM 4247 O O . VAL A 1 556 ? 11.671 -10.451 -21.514 1.00 91.81 556 VAL A O 1
ATOM 4250 N N . CYS A 1 557 ? 10.139 -9.191 -20.434 1.00 92.50 557 CYS A N 1
ATOM 4251 C CA . CYS A 1 557 ? 11.115 -8.295 -19.843 1.00 92.50 557 CYS A CA 1
ATOM 4252 C C . CYS A 1 557 ? 12.142 -9.051 -19.001 1.00 92.50 557 CYS A C 1
ATOM 4254 O O . CYS A 1 557 ? 13.341 -8.886 -19.222 1.00 92.50 557 CYS A O 1
ATOM 4256 N N . ALA A 1 558 ? 11.677 -9.908 -18.087 1.00 90.62 558 ALA A N 1
ATOM 4257 C CA . ALA A 1 558 ? 12.546 -10.661 -17.187 1.00 90.62 558 ALA A CA 1
ATOM 4258 C C . ALA A 1 558 ? 13.591 -11.497 -17.950 1.00 90.62 558 ALA A C 1
ATOM 4260 O O . ALA A 1 558 ? 14.765 -11.523 -17.586 1.00 90.62 558 ALA A O 1
ATOM 4261 N N . ARG A 1 559 ? 13.185 -12.144 -19.049 1.00 90.81 559 ARG A N 1
ATOM 4262 C CA . ARG A 1 559 ? 14.074 -12.988 -19.865 1.00 90.81 559 ARG A CA 1
ATOM 4263 C C . ARG A 1 559 ? 14.990 -12.172 -20.773 1.00 90.81 559 ARG A C 1
ATOM 4265 O O . ARG A 1 559 ? 16.164 -12.511 -20.903 1.00 90.81 559 ARG A O 1
ATOM 4272 N N . TRP A 1 560 ? 14.482 -11.104 -21.390 1.00 92.25 560 TRP A N 1
ATOM 4273 C CA . TRP A 1 560 ? 15.288 -10.283 -22.291 1.00 92.25 560 TRP A CA 1
ATOM 4274 C C . TRP A 1 560 ? 16.386 -9.535 -21.538 1.00 92.25 560 TRP A C 1
ATOM 4276 O O . TRP A 1 560 ? 17.541 -9.605 -21.950 1.00 92.25 560 TRP A O 1
ATOM 4286 N N . PHE A 1 561 ? 16.078 -8.911 -20.398 1.00 91.81 561 PHE A N 1
ATOM 4287 C CA . PHE A 1 561 ? 17.089 -8.238 -19.578 1.00 91.81 561 PHE A CA 1
ATOM 4288 C C . PHE A 1 561 ? 18.167 -9.179 -19.047 1.00 91.81 561 PHE A C 1
ATOM 4290 O O . PHE A 1 561 ? 19.337 -8.792 -19.048 1.00 91.81 561 PHE A O 1
ATOM 4297 N N . ALA A 1 562 ? 17.814 -10.419 -18.697 1.00 89.44 562 ALA A N 1
ATOM 4298 C CA . ALA A 1 562 ? 18.800 -11.432 -18.326 1.00 89.44 562 ALA A CA 1
ATOM 4299 C C . ALA A 1 562 ? 19.796 -11.731 -19.465 1.00 89.44 562 ALA A C 1
ATOM 4301 O O . ALA A 1 562 ? 20.960 -12.011 -19.197 1.00 89.44 562 ALA A O 1
ATOM 4302 N N . SER A 1 563 ? 19.359 -11.648 -20.728 1.00 89.44 563 SER A N 1
ATOM 4303 C CA . SER A 1 563 ? 20.229 -11.842 -21.898 1.00 89.44 563 SER A CA 1
ATOM 4304 C C . SER A 1 563 ? 20.948 -10.575 -22.375 1.00 89.44 563 SER A C 1
ATOM 4306 O O . SER A 1 563 ? 22.057 -10.666 -22.886 1.00 89.44 563 SER A O 1
ATOM 4308 N N . TYR A 1 564 ? 20.321 -9.405 -22.230 1.00 91.12 564 TYR A N 1
ATOM 4309 C CA . TYR A 1 564 ? 20.837 -8.132 -22.735 1.00 91.12 564 TYR A CA 1
ATOM 4310 C C . TYR A 1 564 ? 21.934 -7.555 -21.834 1.00 91.12 564 TYR A C 1
ATOM 4312 O O . TYR A 1 564 ? 22.925 -7.033 -22.333 1.00 91.12 564 TYR A O 1
ATOM 4320 N N . GLY A 1 565 ? 21.767 -7.662 -20.511 1.00 91.00 565 GLY A N 1
ATOM 4321 C CA . GLY A 1 565 ? 22.652 -7.035 -19.533 1.00 91.00 565 GLY A CA 1
ATOM 4322 C C . GLY A 1 565 ? 22.397 -5.529 -19.405 1.00 91.00 565 GLY A C 1
ATOM 4323 O O . GLY A 1 565 ? 22.749 -4.731 -20.270 1.00 91.00 565 GLY A O 1
ATOM 4324 N N . PHE A 1 566 ? 21.797 -5.114 -18.290 1.00 92.00 566 PHE A N 1
ATOM 4325 C CA . PHE A 1 566 ? 21.593 -3.704 -17.956 1.00 92.00 566 PHE A CA 1
ATOM 4326 C C . PHE A 1 566 ? 22.172 -3.434 -16.566 1.00 92.00 566 PHE A C 1
ATOM 4328 O O . PHE A 1 566 ? 21.612 -3.861 -15.563 1.00 92.00 566 PHE A O 1
ATOM 4335 N N . THR A 1 567 ? 23.321 -2.759 -16.516 1.00 92.31 567 THR A N 1
ATOM 4336 C CA . THR A 1 567 ? 24.052 -2.464 -15.276 1.00 92.31 567 THR A CA 1
ATOM 4337 C C . THR A 1 567 ? 24.515 -1.019 -15.270 1.00 92.31 567 THR A C 1
ATOM 4339 O O . THR A 1 567 ? 24.935 -0.520 -16.310 1.00 92.31 567 THR A O 1
ATOM 4342 N N . MET A 1 568 ? 24.440 -0.368 -14.110 1.00 90.88 568 MET A N 1
ATOM 4343 C CA . MET A 1 568 ? 24.945 0.985 -13.888 1.00 90.88 568 MET A CA 1
ATOM 4344 C C . MET A 1 568 ? 26.341 0.906 -13.265 1.00 90.88 568 MET A C 1
ATOM 4346 O O . MET A 1 568 ? 26.526 0.220 -12.260 1.00 90.88 568 MET A O 1
ATOM 4350 N N . GLY A 1 569 ? 27.309 1.591 -13.868 1.00 91.69 569 GLY A N 1
ATOM 4351 C CA . GLY A 1 569 ? 28.680 1.694 -13.367 1.00 91.69 569 GLY A CA 1
ATOM 4352 C C . GLY A 1 569 ? 28.971 3.037 -12.697 1.00 91.69 569 GLY A C 1
ATOM 4353 O O . GLY A 1 569 ? 28.140 3.945 -12.688 1.00 91.69 569 GLY A O 1
ATOM 4354 N N . LEU A 1 570 ? 30.187 3.183 -12.164 1.00 90.88 570 LEU A N 1
ATOM 4355 C CA . LEU A 1 570 ? 30.678 4.474 -11.670 1.00 90.88 570 LEU A CA 1
ATOM 4356 C C . LEU A 1 570 ? 30.918 5.467 -12.826 1.00 90.88 570 LEU A C 1
ATOM 4358 O O . LEU A 1 570 ? 30.691 6.664 -12.667 1.00 90.88 570 LEU A O 1
ATOM 4362 N N . ASP A 1 571 ? 31.286 4.962 -14.005 1.00 90.19 571 ASP A N 1
ATOM 4363 C CA . ASP A 1 571 ? 31.537 5.766 -15.209 1.00 90.19 571 ASP A CA 1
ATOM 4364 C C . ASP A 1 571 ? 30.274 6.451 -15.758 1.00 90.19 571 ASP A C 1
ATOM 4366 O O . ASP A 1 571 ? 30.353 7.475 -16.429 1.00 90.19 571 ASP A O 1
ATOM 4370 N N . ASP A 1 572 ? 29.087 5.927 -15.440 1.00 89.94 572 ASP A N 1
ATOM 4371 C CA . ASP A 1 572 ? 27.801 6.518 -15.840 1.00 89.94 572 ASP A CA 1
ATOM 4372 C C . ASP A 1 572 ? 27.492 7.833 -15.089 1.00 89.94 572 ASP A C 1
ATOM 4374 O O . ASP A 1 572 ? 26.627 8.618 -15.505 1.00 89.94 572 ASP A O 1
ATOM 4378 N N . VAL A 1 573 ? 28.170 8.061 -13.958 1.00 90.50 573 VAL A N 1
ATOM 4379 C CA . VAL A 1 573 ? 28.006 9.236 -13.085 1.00 90.50 573 VAL A CA 1
ATOM 4380 C C . VAL A 1 573 ? 29.283 10.057 -12.926 1.00 90.50 573 VAL A C 1
ATOM 4382 O O . VAL A 1 573 ? 29.250 11.083 -12.244 1.00 90.50 573 VAL A O 1
ATOM 4385 N N . SER A 1 574 ? 30.386 9.650 -13.554 1.00 89.69 574 SER A N 1
ATOM 4386 C CA . SER A 1 574 ? 31.609 10.441 -13.553 1.00 89.69 574 SER A CA 1
ATOM 4387 C C . SER A 1 574 ? 31.425 11.674 -14.453 1.00 89.69 574 SER A C 1
ATOM 4389 O O . SER A 1 574 ? 30.990 11.565 -15.606 1.00 89.69 574 SER A O 1
ATOM 4391 N N . PRO A 1 575 ? 31.672 12.892 -13.941 1.00 87.81 575 PRO A N 1
ATOM 4392 C CA . PRO A 1 575 ? 31.578 14.089 -14.755 1.00 87.81 575 PRO A CA 1
ATOM 4393 C C . PRO A 1 575 ? 32.730 14.120 -15.767 1.00 87.81 575 PRO A C 1
ATOM 4395 O O . PRO A 1 575 ? 33.881 13.852 -15.435 1.00 87.81 575 PRO A O 1
ATOM 4398 N N . SER A 1 576 ? 32.428 14.470 -17.018 1.00 88.62 576 SER A N 1
ATOM 4399 C CA . SER A 1 576 ? 33.470 14.767 -18.003 1.00 88.62 576 SER A CA 1
ATOM 4400 C C . SER A 1 576 ? 34.098 16.130 -17.710 1.00 88.62 576 SER A C 1
ATOM 4402 O O . SER A 1 576 ? 33.434 17.015 -17.170 1.00 88.62 576 SER A O 1
ATOM 4404 N N . VAL A 1 577 ? 35.338 16.352 -18.154 1.00 89.75 577 VAL A N 1
ATOM 4405 C CA . VAL A 1 577 ? 36.038 17.643 -17.982 1.00 89.75 577 VAL A CA 1
ATOM 4406 C C . VAL A 1 577 ? 35.188 18.816 -18.490 1.00 89.75 577 VAL A C 1
ATOM 4408 O O . VAL A 1 577 ? 35.075 19.848 -17.838 1.00 89.75 577 VAL A O 1
ATOM 4411 N N . SER A 1 578 ? 34.493 18.628 -19.619 1.00 90.56 578 SER A N 1
ATOM 4412 C CA . SER A 1 578 ? 33.574 19.634 -20.172 1.00 90.56 578 SER A CA 1
ATOM 4413 C C . SER A 1 578 ? 32.420 19.995 -19.225 1.00 90.56 578 SER A C 1
ATOM 4415 O O . SER A 1 578 ? 32.030 21.160 -19.132 1.00 90.56 578 SER A O 1
ATOM 4417 N N . LEU A 1 579 ? 31.893 19.009 -18.494 1.00 88.50 579 LEU A N 1
ATOM 4418 C CA . LEU A 1 579 ? 30.820 19.201 -17.529 1.00 88.50 579 LEU A CA 1
ATOM 4419 C C . LEU A 1 579 ? 31.334 19.865 -16.246 1.00 88.50 579 LEU A C 1
ATOM 4421 O O . LEU A 1 579 ? 30.627 20.699 -15.684 1.00 88.50 579 LEU A O 1
ATOM 4425 N N . GLU A 1 580 ? 32.554 19.550 -15.808 1.00 89.12 580 GLU A N 1
ATOM 4426 C CA . GLU A 1 580 ? 33.198 20.209 -14.665 1.00 89.12 580 GLU A CA 1
ATOM 4427 C C . GLU A 1 580 ? 33.434 21.696 -14.940 1.00 89.12 580 GLU A C 1
ATOM 4429 O O . GLU A 1 580 ? 32.988 22.543 -14.166 1.00 89.12 580 GLU A O 1
ATOM 4434 N N . THR A 1 581 ? 34.011 22.039 -16.096 1.00 91.75 581 THR A N 1
ATOM 4435 C CA . THR A 1 581 ? 34.210 23.443 -16.492 1.00 91.75 581 THR A CA 1
ATOM 4436 C C . THR A 1 581 ? 32.877 24.191 -16.616 1.00 91.75 581 THR A C 1
ATOM 4438 O O . THR A 1 581 ? 32.740 25.337 -16.168 1.00 91.75 581 THR A O 1
ATOM 4441 N N . ALA A 1 582 ? 31.849 23.548 -17.184 1.00 90.62 582 ALA A N 1
ATOM 4442 C CA . ALA A 1 582 ? 30.513 24.132 -17.273 1.00 90.62 582 ALA A CA 1
ATOM 4443 C C . ALA A 1 582 ? 29.886 24.347 -15.883 1.00 90.62 582 ALA A C 1
ATOM 4445 O O . ALA A 1 582 ? 29.292 25.399 -15.628 1.00 90.62 582 ALA A O 1
ATOM 4446 N N . LYS A 1 583 ? 30.054 23.389 -14.963 1.00 91.00 583 LYS A N 1
ATOM 4447 C CA . LYS A 1 583 ? 29.605 23.484 -13.567 1.00 91.00 583 LYS A CA 1
ATOM 4448 C C . LYS A 1 583 ? 30.268 24.661 -12.853 1.00 91.00 583 LYS A C 1
ATOM 4450 O O . LYS A 1 583 ? 29.559 25.464 -12.247 1.00 91.00 583 LYS A O 1
ATOM 4455 N N . GLU A 1 584 ? 31.589 24.786 -12.925 1.00 90.94 584 GLU A N 1
ATOM 4456 C CA . GLU A 1 584 ? 32.329 25.883 -12.289 1.00 90.94 584 GLU A CA 1
ATOM 4457 C C . GLU A 1 584 ? 31.874 27.246 -12.815 1.00 90.94 584 GLU A C 1
ATOM 4459 O O . GLU A 1 584 ? 31.602 28.163 -12.036 1.00 90.94 584 GLU A O 1
ATOM 4464 N N . THR A 1 585 ? 31.674 27.351 -14.131 1.00 93.12 585 THR A N 1
ATOM 4465 C CA . THR A 1 585 ? 31.164 28.568 -14.774 1.00 93.12 585 THR A CA 1
ATOM 4466 C C . THR A 1 585 ? 29.769 28.939 -14.258 1.00 93.12 585 THR A C 1
ATOM 4468 O O . THR A 1 585 ? 29.494 30.106 -13.965 1.00 93.12 585 THR A O 1
ATOM 4471 N N . LEU A 1 586 ? 28.870 27.959 -14.121 1.00 91.38 586 LEU A N 1
ATOM 4472 C CA . LEU A 1 586 ? 27.522 28.175 -13.589 1.00 91.38 586 LEU A CA 1
ATOM 4473 C C . LEU A 1 586 ? 27.545 28.600 -12.112 1.00 91.38 586 LEU A C 1
ATOM 4475 O O . LEU A 1 586 ? 26.836 29.535 -11.732 1.00 91.38 586 LEU A O 1
ATOM 4479 N N . LEU A 1 587 ? 28.379 27.955 -11.291 1.00 90.88 587 LEU A N 1
ATOM 4480 C CA . LEU A 1 587 ? 28.543 28.288 -9.874 1.00 90.88 587 LEU A CA 1
ATOM 4481 C C . LEU A 1 587 ? 29.094 29.706 -9.683 1.00 90.88 587 LEU A C 1
ATOM 4483 O O . LEU A 1 587 ? 28.569 30.456 -8.859 1.00 90.88 587 LEU A O 1
ATOM 4487 N N . ALA A 1 588 ? 30.097 30.097 -10.473 1.00 91.38 588 ALA A N 1
ATOM 4488 C CA . ALA A 1 588 ? 30.680 31.435 -10.428 1.00 91.38 588 ALA A CA 1
ATOM 4489 C C . ALA A 1 588 ? 29.643 32.519 -10.771 1.00 91.38 588 ALA A C 1
ATOM 4491 O O . ALA A 1 588 ? 29.489 33.487 -10.022 1.00 91.38 588 ALA A O 1
ATOM 4492 N N . ARG A 1 589 ? 28.861 32.311 -11.842 1.00 92.12 589 ARG A N 1
ATOM 4493 C CA . ARG A 1 589 ? 27.776 33.223 -12.249 1.00 92.12 589 ARG A CA 1
ATOM 4494 C C . ARG A 1 589 ? 26.718 33.387 -11.157 1.00 92.12 589 ARG A C 1
ATOM 4496 O O . ARG A 1 589 ? 26.300 34.506 -10.863 1.00 92.12 589 ARG A O 1
ATOM 4503 N N . ALA A 1 590 ? 26.298 32.291 -10.526 1.00 90.88 590 ALA A N 1
ATOM 4504 C CA . ALA A 1 590 ? 25.318 32.348 -9.444 1.00 90.88 590 ALA A CA 1
ATOM 4505 C C . ALA A 1 590 ? 25.871 33.046 -8.190 1.00 90.88 590 ALA A C 1
ATOM 4507 O O . ALA A 1 590 ? 25.174 33.855 -7.576 1.00 90.88 590 ALA A O 1
ATOM 4508 N N . ALA A 1 591 ? 27.130 32.785 -7.825 1.00 89.44 591 ALA A N 1
ATOM 4509 C CA . ALA A 1 591 ? 27.782 33.446 -6.698 1.00 89.44 591 ALA A CA 1
ATOM 4510 C C . ALA A 1 591 ? 27.901 34.965 -6.912 1.00 89.44 591 ALA A C 1
ATOM 4512 O O . ALA A 1 591 ? 27.708 35.745 -5.979 1.00 89.44 591 ALA A O 1
ATOM 4513 N N . GLU A 1 592 ? 28.185 35.407 -8.137 1.00 91.31 592 GLU A N 1
ATOM 4514 C CA . GLU A 1 592 ? 28.212 36.826 -8.491 1.00 91.31 592 GLU A CA 1
ATOM 4515 C C . GLU A 1 592 ? 26.825 37.477 -8.435 1.00 91.31 592 GLU A C 1
ATOM 4517 O O . GLU A 1 592 ? 26.675 38.527 -7.807 1.00 91.31 592 GLU A O 1
ATOM 4522 N N . ALA A 1 593 ? 25.794 36.818 -8.971 1.00 91.81 593 ALA A N 1
ATOM 4523 C CA . ALA A 1 593 ? 24.417 37.305 -8.890 1.00 91.81 593 ALA A CA 1
ATOM 4524 C C . ALA A 1 593 ? 23.944 37.488 -7.433 1.00 91.81 593 ALA A C 1
ATOM 4526 O O . ALA A 1 593 ? 23.346 38.510 -7.091 1.00 91.81 593 ALA A O 1
ATOM 4527 N N . ILE A 1 594 ? 24.266 36.537 -6.550 1.00 91.00 594 ILE A N 1
ATOM 4528 C CA . ILE A 1 594 ? 23.892 36.598 -5.127 1.00 91.00 594 ILE A CA 1
ATOM 4529 C C . ILE A 1 594 ? 24.663 37.701 -4.398 1.00 91.00 594 ILE A C 1
ATOM 4531 O O . ILE A 1 594 ? 24.068 38.447 -3.619 1.00 91.00 594 ILE A O 1
ATOM 4535 N N . ARG A 1 595 ? 25.963 37.868 -4.683 1.00 89.62 595 ARG A N 1
ATOM 4536 C CA . ARG A 1 595 ? 26.739 39.009 -4.168 1.00 89.62 595 ARG A CA 1
ATOM 4537 C C . ARG A 1 595 ? 26.140 40.343 -4.618 1.00 89.62 595 ARG A C 1
ATOM 4539 O O . ARG A 1 595 ? 26.077 41.273 -3.817 1.00 89.62 595 ARG A O 1
ATOM 4546 N N . GLY A 1 596 ? 25.646 40.422 -5.854 1.00 90.31 596 GLY A N 1
ATOM 4547 C CA . GLY A 1 596 ? 24.933 41.587 -6.379 1.00 90.31 596 GLY A CA 1
ATOM 4548 C C . GLY A 1 596 ? 23.669 41.930 -5.584 1.00 90.31 596 GLY A C 1
ATOM 4549 O O . GLY A 1 596 ? 23.498 43.080 -5.174 1.00 90.31 596 GLY A O 1
ATOM 4550 N N . GLU A 1 597 ? 22.807 40.947 -5.305 1.00 90.12 597 GLU A N 1
ATOM 4551 C CA . GLU A 1 597 ? 21.600 41.155 -4.486 1.00 90.12 597 GLU A CA 1
ATOM 4552 C C . GLU A 1 597 ? 21.937 41.506 -3.027 1.00 90.12 597 GLU A C 1
ATOM 4554 O O . GLU A 1 597 ? 21.346 42.434 -2.471 1.00 90.12 597 GLU A O 1
ATOM 4559 N N . ALA A 1 598 ? 22.939 40.856 -2.427 1.00 88.19 598 ALA A N 1
ATOM 4560 C CA . ALA A 1 598 ? 23.409 41.185 -1.080 1.00 88.19 598 ALA A CA 1
ATOM 4561 C C . ALA A 1 598 ? 23.953 42.624 -0.996 1.00 88.19 598 ALA A C 1
ATOM 4563 O O . ALA A 1 598 ? 23.663 43.351 -0.046 1.00 88.19 598 ALA A O 1
ATOM 4564 N N . ALA A 1 599 ? 24.676 43.083 -2.023 1.00 89.62 599 ALA A N 1
ATOM 4565 C CA . ALA A 1 599 ? 25.175 44.454 -2.100 1.00 89.62 599 ALA A CA 1
ATOM 4566 C C . ALA A 1 599 ? 24.059 45.494 -2.316 1.00 89.62 599 ALA A C 1
ATOM 4568 O O . ALA A 1 599 ? 24.214 46.646 -1.910 1.00 89.62 599 ALA A O 1
ATOM 4569 N N . ARG A 1 600 ? 22.943 45.128 -2.965 1.00 89.50 600 ARG A N 1
ATOM 4570 C CA . ARG A 1 600 ? 21.748 45.990 -3.079 1.00 89.50 600 ARG A CA 1
ATOM 4571 C C . ARG A 1 600 ? 21.019 46.110 -1.746 1.00 89.50 600 ARG A C 1
ATOM 4573 O O . ARG A 1 600 ? 20.578 47.204 -1.403 1.00 89.50 600 ARG A O 1
ATOM 4580 N N . PHE A 1 601 ? 20.933 45.010 -1.001 1.00 88.50 601 PHE A N 1
ATOM 4581 C CA . PHE A 1 601 ? 20.364 44.989 0.343 1.00 88.50 601 PHE A CA 1
ATOM 4582 C C . PHE A 1 601 ? 21.187 45.850 1.311 1.00 88.50 601 PHE A C 1
ATOM 4584 O O . PHE A 1 601 ? 20.631 46.732 1.956 1.00 88.50 601 PHE A O 1
ATOM 4591 N N . ALA A 1 602 ? 22.515 45.689 1.321 1.00 87.19 602 ALA A N 1
ATOM 4592 C CA . ALA A 1 602 ? 23.412 46.486 2.164 1.00 87.19 602 ALA A CA 1
ATOM 4593 C C . ALA A 1 602 ? 23.347 47.998 1.870 1.00 87.19 602 ALA A C 1
ATOM 4595 O O . ALA A 1 602 ? 23.520 48.811 2.771 1.00 87.19 602 ALA A O 1
ATOM 4596 N N . ARG A 1 603 ? 23.069 48.383 0.615 1.00 90.12 603 ARG A N 1
ATOM 4597 C CA . ARG A 1 603 ? 22.889 49.784 0.194 1.00 90.12 603 ARG A CA 1
ATOM 4598 C C . ARG A 1 603 ? 21.472 50.331 0.417 1.00 90.12 603 ARG A C 1
ATOM 4600 O O . ARG A 1 603 ? 21.224 51.488 0.103 1.00 90.12 603 ARG A O 1
ATOM 4607 N N . GLY A 1 604 ? 20.531 49.517 0.899 1.00 86.75 604 GLY A N 1
ATOM 4608 C CA . GLY A 1 604 ? 19.132 49.920 1.081 1.00 86.75 604 GLY A CA 1
ATOM 4609 C C . GLY A 1 604 ? 18.363 50.176 -0.224 1.00 86.75 604 GLY A C 1
ATOM 4610 O O . GLY A 1 604 ? 17.247 50.680 -0.186 1.00 86.75 604 GLY A O 1
ATOM 4611 N N . CYS A 1 605 ? 18.919 49.819 -1.389 1.00 86.94 605 CYS A N 1
ATOM 4612 C CA . CYS A 1 605 ? 18.309 50.069 -2.704 1.00 86.94 605 CYS A CA 1
ATOM 4613 C C . CYS A 1 605 ? 17.351 48.948 -3.159 1.00 86.94 605 CYS A C 1
ATOM 4615 O O . CYS A 1 605 ? 16.927 48.921 -4.315 1.00 86.94 605 CYS A O 1
ATOM 4617 N N . MET A 1 606 ? 17.058 47.970 -2.297 1.00 87.06 606 MET A N 1
ATOM 4618 C CA . MET A 1 606 ? 16.212 46.827 -2.635 1.00 87.06 606 MET A CA 1
ATOM 4619 C C . MET A 1 606 ? 14.731 47.177 -2.458 1.00 87.06 606 MET A C 1
ATOM 4621 O O . MET A 1 606 ? 14.306 47.572 -1.379 1.00 87.06 606 MET A O 1
ATOM 4625 N N . GLN A 1 607 ? 13.929 46.986 -3.507 1.00 86.56 607 GLN A N 1
ATOM 4626 C CA . GLN A 1 607 ? 12.475 47.116 -3.404 1.00 86.56 607 GLN A CA 1
ATOM 4627 C C . GLN A 1 607 ? 11.865 45.859 -2.762 1.00 86.56 607 GLN A C 1
ATOM 4629 O O . GLN A 1 607 ? 12.139 44.758 -3.257 1.00 86.56 607 GLN A O 1
ATOM 4634 N N . PRO A 1 608 ? 11.041 45.999 -1.704 1.00 88.69 608 PRO A N 1
ATOM 4635 C CA . PRO A 1 608 ? 10.394 44.868 -1.050 1.00 88.69 608 PRO A CA 1
ATOM 4636 C C . PRO A 1 608 ? 9.332 44.249 -1.962 1.00 88.69 608 PRO A C 1
ATOM 4638 O O . PRO A 1 608 ? 8.597 44.955 -2.656 1.00 88.69 608 PRO A O 1
ATOM 4641 N N . HIS A 1 609 ? 9.222 42.920 -1.946 1.00 89.69 609 HIS A N 1
ATOM 4642 C CA . HIS A 1 609 ? 8.079 42.259 -2.570 1.00 89.69 609 HIS A CA 1
ATOM 4643 C C . HIS A 1 609 ? 6.785 42.548 -1.783 1.00 89.69 609 HIS A C 1
ATOM 4645 O O . HIS A 1 609 ? 6.836 42.693 -0.559 1.00 89.69 609 HIS A O 1
ATOM 4651 N N . PRO A 1 610 ? 5.613 42.624 -2.448 1.00 91.38 610 PRO A N 1
ATOM 4652 C CA . PRO A 1 610 ? 4.346 42.887 -1.770 1.00 91.38 610 PRO A CA 1
ATOM 4653 C C . PRO A 1 610 ? 4.083 41.885 -0.638 1.00 91.38 610 PRO A C 1
ATOM 4655 O O . PRO A 1 610 ? 4.008 40.682 -0.876 1.00 91.38 610 PRO A O 1
ATOM 4658 N N . GLY A 1 611 ? 3.930 42.388 0.590 1.00 89.75 611 GLY A N 1
ATOM 4659 C CA . GLY A 1 611 ? 3.663 41.565 1.775 1.00 89.75 611 GLY A CA 1
ATOM 4660 C C . GLY A 1 611 ? 4.886 40.878 2.397 1.00 89.75 611 GLY A C 1
ATOM 4661 O O . GLY A 1 611 ? 4.704 40.120 3.344 1.00 89.75 611 GLY A O 1
ATOM 4662 N N . CYS A 1 612 ? 6.101 41.146 1.908 1.00 89.19 612 CYS A N 1
ATOM 4663 C CA . CYS A 1 612 ? 7.350 40.619 2.462 1.00 89.19 612 CYS A CA 1
ATOM 4664 C C . CYS A 1 612 ? 8.198 41.732 3.084 1.00 89.19 612 CYS A C 1
ATOM 4666 O O . CYS A 1 612 ? 8.207 42.870 2.606 1.00 89.19 612 CYS A O 1
ATOM 4668 N N . SER A 1 613 ? 8.975 41.392 4.113 1.00 91.88 613 SER A N 1
ATOM 4669 C CA . SER A 1 613 ? 10.033 42.282 4.601 1.00 91.88 613 SER A CA 1
ATOM 4670 C C . SER A 1 613 ? 11.194 42.377 3.594 1.00 91.88 613 SER A C 1
ATOM 4672 O O . SER A 1 613 ? 11.297 41.585 2.649 1.00 91.88 613 SER A O 1
ATOM 4674 N N . LEU A 1 614 ? 12.096 43.347 3.777 1.00 88.94 614 LEU A N 1
ATOM 4675 C CA . LEU A 1 614 ? 13.299 43.473 2.939 1.00 88.94 614 LEU A CA 1
ATOM 4676 C C . LEU A 1 614 ? 14.217 42.243 3.060 1.00 88.94 614 LEU A C 1
ATOM 4678 O O . LEU A 1 614 ? 14.753 41.778 2.057 1.00 88.94 614 LEU A O 1
ATOM 4682 N N . GLU A 1 615 ? 14.353 41.680 4.263 1.00 86.62 615 GLU A N 1
ATOM 4683 C CA . GLU A 1 615 ? 15.142 40.464 4.512 1.00 86.62 615 GLU A CA 1
ATOM 4684 C C . GLU A 1 615 ? 14.512 39.233 3.853 1.00 86.62 615 GLU A C 1
ATOM 4686 O O . GLU A 1 615 ? 15.190 38.456 3.181 1.00 86.62 615 GLU A O 1
ATOM 4691 N N . GLU A 1 616 ? 13.192 39.082 3.975 1.00 88.88 616 GLU A N 1
ATOM 4692 C CA . GLU A 1 616 ? 12.458 38.006 3.308 1.00 88.88 616 GLU A CA 1
ATOM 4693 C C . GLU A 1 616 ? 12.552 38.131 1.784 1.00 88.88 616 GLU A C 1
ATOM 4695 O O . GLU A 1 616 ? 12.688 37.130 1.081 1.00 88.88 616 GLU A O 1
ATOM 4700 N N . THR A 1 617 ? 12.544 39.361 1.267 1.00 91.25 617 THR A N 1
ATOM 4701 C CA . THR A 1 617 ? 12.731 39.643 -0.160 1.00 91.25 617 THR A CA 1
ATOM 4702 C C . THR A 1 617 ? 14.113 39.188 -0.642 1.00 91.25 617 THR A C 1
ATOM 4704 O O . THR A 1 617 ? 14.204 38.535 -1.685 1.00 91.25 617 THR A O 1
ATOM 4707 N N . LEU A 1 618 ? 15.179 39.471 0.119 1.00 89.75 618 LEU A N 1
ATOM 4708 C CA . LEU A 1 618 ? 16.535 39.005 -0.190 1.00 89.75 618 LEU A CA 1
ATOM 4709 C C . LEU A 1 618 ? 16.611 37.470 -0.208 1.00 89.75 618 LEU A C 1
ATOM 4711 O O . LEU A 1 618 ? 17.177 36.889 -1.138 1.00 89.75 618 LEU A O 1
ATOM 4715 N N . GLU A 1 619 ? 16.020 36.806 0.787 1.00 88.94 619 GLU A N 1
ATOM 4716 C CA . GLU A 1 619 ? 16.012 35.342 0.872 1.00 88.94 619 GLU A CA 1
ATOM 4717 C C . GLU A 1 619 ? 15.232 34.698 -0.281 1.00 88.94 619 GLU A C 1
ATOM 4719 O O . GLU A 1 619 ? 15.705 33.728 -0.875 1.00 88.94 619 GLU A O 1
ATOM 4724 N N . LEU A 1 620 ? 14.079 35.257 -0.664 1.00 90.06 620 LEU A N 1
ATOM 4725 C CA . LEU A 1 620 ? 13.289 34.768 -1.798 1.00 90.06 620 LEU A CA 1
ATOM 4726 C C . LEU A 1 620 ? 14.044 34.897 -3.126 1.00 90.06 620 LEU A C 1
ATOM 4728 O O . LEU A 1 620 ? 14.072 33.944 -3.909 1.00 90.06 620 LEU A O 1
ATOM 4732 N N . ARG A 1 621 ? 14.690 36.044 -3.376 1.00 91.00 621 ARG A N 1
ATOM 4733 C CA . ARG A 1 621 ? 15.496 36.254 -4.590 1.00 91.00 621 ARG A CA 1
ATOM 4734 C C . ARG A 1 621 ? 16.708 35.331 -4.631 1.00 91.00 621 ARG A C 1
ATOM 4736 O O . ARG A 1 621 ? 16.953 34.697 -5.654 1.00 91.00 621 ARG A O 1
ATOM 4743 N N . THR A 1 622 ? 17.420 35.201 -3.513 1.00 91.50 622 THR A N 1
ATOM 4744 C CA . THR A 1 622 ? 18.583 34.309 -3.399 1.00 91.50 622 THR A CA 1
ATOM 4745 C C . THR A 1 622 ? 18.183 32.857 -3.636 1.00 91.50 622 THR A C 1
ATOM 4747 O O . THR A 1 622 ? 18.818 32.160 -4.424 1.00 91.50 622 THR A O 1
ATOM 4750 N N . LYS A 1 623 ? 17.092 32.403 -3.009 1.00 91.19 623 LYS A N 1
ATOM 4751 C CA . LYS A 1 623 ? 16.550 31.056 -3.207 1.00 91.19 623 LYS A CA 1
ATOM 4752 C C . LYS A 1 623 ? 16.204 30.800 -4.675 1.00 91.19 623 LYS A C 1
ATOM 4754 O O . LYS A 1 623 ? 16.606 29.771 -5.204 1.00 91.19 623 LYS A O 1
ATOM 4759 N N . LYS A 1 624 ? 15.544 31.753 -5.343 1.00 93.00 624 LYS A N 1
ATOM 4760 C CA . LYS A 1 624 ? 15.207 31.650 -6.769 1.00 93.00 624 LYS A CA 1
ATOM 4761 C C . LYS A 1 624 ? 16.451 31.459 -7.644 1.00 93.00 624 LYS A C 1
ATOM 4763 O O . LYS A 1 624 ? 16.477 30.535 -8.446 1.00 93.00 624 LYS A O 1
ATOM 4768 N N . ILE A 1 625 ? 17.496 32.268 -7.440 1.00 93.69 625 ILE A N 1
ATOM 4769 C CA . ILE A 1 625 ? 18.761 32.150 -8.189 1.00 93.69 625 ILE A CA 1
ATOM 4770 C C . ILE A 1 625 ? 19.379 30.753 -8.014 1.00 93.69 625 ILE A C 1
ATOM 4772 O O . ILE A 1 625 ? 19.855 30.156 -8.978 1.00 93.69 625 ILE A O 1
ATOM 4776 N N . LEU A 1 626 ? 19.362 30.210 -6.793 1.00 92.31 626 LEU A N 1
ATOM 4777 C CA . LEU A 1 626 ? 19.922 28.888 -6.495 1.00 92.31 626 LEU A CA 1
ATOM 4778 C C . LEU A 1 626 ? 19.078 27.733 -7.060 1.00 92.31 626 LEU A C 1
ATOM 4780 O O . LEU A 1 626 ? 19.636 26.720 -7.488 1.00 92.31 626 LEU A O 1
ATOM 4784 N N . ASP A 1 627 ? 17.752 27.876 -7.089 1.00 91.25 627 ASP A N 1
ATOM 4785 C CA . ASP A 1 627 ? 16.854 26.906 -7.725 1.00 91.25 627 ASP A CA 1
ATOM 4786 C C . ASP A 1 627 ? 17.042 26.898 -9.257 1.00 91.25 627 ASP A C 1
ATOM 4788 O O . ASP A 1 627 ? 17.150 25.825 -9.860 1.00 91.25 627 ASP A O 1
ATOM 4792 N N . ASP A 1 628 ? 17.174 28.077 -9.877 1.00 92.06 628 ASP A N 1
ATOM 4793 C CA . ASP A 1 628 ? 17.440 28.238 -11.314 1.00 92.06 628 ASP A CA 1
ATOM 4794 C C . ASP A 1 628 ? 18.815 27.669 -11.706 1.00 92.06 628 ASP A C 1
ATOM 4796 O O . ASP A 1 628 ? 18.948 26.994 -12.734 1.00 92.06 628 ASP A O 1
ATOM 4800 N N . LEU A 1 629 ? 19.830 27.864 -10.856 1.00 91.31 629 LEU A N 1
ATOM 4801 C CA . LEU A 1 629 ? 21.157 27.265 -11.012 1.00 91.31 629 LEU A CA 1
ATOM 4802 C C . LEU A 1 629 ? 21.077 25.736 -11.075 1.00 91.31 629 LEU A C 1
ATOM 4804 O O . LEU A 1 629 ? 21.643 25.129 -11.984 1.00 91.31 629 LEU A O 1
ATOM 4808 N N . ARG A 1 630 ? 20.365 25.103 -10.134 1.00 89.19 630 ARG A N 1
ATOM 4809 C CA . ARG A 1 630 ? 20.228 23.639 -10.097 1.00 89.19 630 ARG A CA 1
ATOM 4810 C C . ARG A 1 630 ? 19.519 23.107 -11.344 1.00 89.19 630 ARG A C 1
ATOM 4812 O O . ARG A 1 630 ? 19.937 22.093 -11.900 1.00 89.19 630 ARG A O 1
ATOM 4819 N N . ASN A 1 631 ? 18.469 23.790 -11.799 1.00 90.62 631 ASN A N 1
ATOM 4820 C CA . ASN A 1 631 ? 17.749 23.408 -13.016 1.00 90.62 631 ASN A CA 1
ATOM 4821 C C . ASN A 1 631 ? 18.645 23.518 -14.260 1.00 90.62 631 ASN A C 1
ATOM 4823 O O . ASN A 1 631 ? 18.659 22.608 -15.088 1.00 90.62 631 ASN A O 1
ATOM 4827 N N . SER A 1 632 ? 19.434 24.591 -14.352 1.00 90.75 632 SER A N 1
ATOM 4828 C CA . SER A 1 632 ? 20.388 24.812 -15.445 1.00 90.75 632 SER A CA 1
ATOM 4829 C C . SER A 1 632 ? 21.490 23.751 -15.450 1.00 90.75 632 SER A C 1
ATOM 4831 O O . SER A 1 632 ? 21.776 23.166 -16.492 1.00 90.75 632 SER A O 1
ATOM 4833 N N . ALA A 1 633 ? 22.050 23.430 -14.278 1.00 88.81 633 ALA A N 1
ATOM 4834 C CA . ALA A 1 633 ? 23.032 22.359 -14.127 1.00 88.81 633 ALA A CA 1
ATOM 4835 C C . ALA A 1 633 ? 22.468 21.006 -14.595 1.00 88.81 633 ALA A C 1
ATOM 4837 O O . ALA A 1 633 ? 23.132 20.287 -15.336 1.00 88.81 633 ALA A O 1
ATOM 4838 N N . GLY A 1 634 ? 21.215 20.690 -14.250 1.00 87.56 634 GLY A N 1
ATOM 4839 C CA . GLY A 1 634 ? 20.555 19.472 -14.721 1.00 87.56 634 GLY A CA 1
ATOM 4840 C C . GLY A 1 634 ? 20.361 19.420 -16.238 1.00 87.56 634 GLY A C 1
ATOM 4841 O O . GLY A 1 634 ? 20.580 18.372 -16.843 1.00 87.56 634 GLY A O 1
ATOM 4842 N N . GLN A 1 635 ? 19.999 20.536 -16.875 1.00 88.69 635 GLN A N 1
ATOM 4843 C CA . GLN A 1 635 ? 19.876 20.601 -18.337 1.00 88.69 635 GLN A CA 1
ATOM 4844 C C . GLN A 1 635 ? 21.223 20.387 -19.031 1.00 88.69 635 GLN A C 1
ATOM 4846 O O . GLN A 1 635 ? 21.300 19.590 -19.966 1.00 88.69 635 GLN A O 1
ATOM 4851 N N . VAL A 1 636 ? 22.284 21.028 -18.533 1.00 88.38 636 VAL A N 1
ATOM 4852 C CA . VAL A 1 636 ? 23.650 20.851 -19.048 1.00 88.38 636 VAL A CA 1
ATOM 4853 C C . VAL A 1 636 ? 24.108 19.399 -18.885 1.00 88.38 636 VAL A C 1
ATOM 4855 O O . VAL A 1 636 ? 24.605 18.811 -19.844 1.00 88.38 636 VAL A O 1
ATOM 4858 N N . CYS A 1 637 ? 23.851 18.768 -17.730 1.00 86.56 637 CYS A N 1
ATOM 4859 C CA . CYS A 1 637 ? 24.101 17.335 -17.550 1.00 86.56 637 CYS A CA 1
ATOM 4860 C C . CYS A 1 637 ? 23.372 16.495 -18.603 1.00 86.56 637 CYS A C 1
ATOM 4862 O O . CYS A 1 637 ? 23.978 15.626 -19.216 1.00 86.56 637 CYS A O 1
ATOM 4864 N N . SER A 1 638 ? 22.083 16.748 -18.851 1.00 84.75 638 SER A N 1
ATOM 4865 C CA . SER A 1 638 ? 21.315 15.953 -19.819 1.00 84.75 638 SER A CA 1
ATOM 4866 C C . SER A 1 638 ? 21.836 16.054 -21.250 1.00 84.75 638 SER A C 1
ATOM 4868 O O . SER A 1 638 ? 21.614 15.125 -22.024 1.00 84.75 638 SER A O 1
ATOM 4870 N N . GLN A 1 639 ? 22.431 17.190 -21.614 1.00 85.62 639 GLN A N 1
ATOM 4871 C CA . GLN A 1 639 ? 22.945 17.450 -22.958 1.00 85.62 639 GLN A CA 1
ATOM 4872 C C . GLN A 1 639 ? 24.338 16.850 -23.163 1.00 85.62 639 GLN A C 1
ATOM 4874 O O . GLN A 1 639 ? 24.626 16.353 -24.246 1.00 85.62 639 GLN A O 1
ATOM 4879 N N . LEU A 1 640 ? 25.188 16.894 -22.132 1.00 87.12 640 LEU A N 1
ATOM 4880 C CA . LEU A 1 640 ? 26.574 16.420 -22.205 1.00 87.12 640 LEU A CA 1
ATOM 4881 C C . LEU A 1 640 ? 26.726 14.921 -21.914 1.00 87.12 640 LEU A C 1
ATOM 4883 O O . LEU A 1 640 ? 27.720 14.320 -22.316 1.00 87.12 640 LEU A O 1
ATOM 4887 N N . LEU A 1 641 ? 25.773 14.306 -21.209 1.00 85.94 641 LEU A N 1
ATOM 4888 C CA . LEU A 1 641 ? 25.802 12.869 -20.942 1.00 85.94 641 LEU A CA 1
ATOM 4889 C C . LEU A 1 641 ? 25.498 12.060 -22.209 1.00 85.94 641 LEU A C 1
ATOM 4891 O O . LEU A 1 641 ? 24.606 12.396 -22.988 1.00 85.94 641 LEU A O 1
ATOM 4895 N N . SER A 1 642 ? 26.198 10.932 -22.363 1.00 85.94 642 SER A N 1
ATOM 4896 C CA . SER A 1 642 ? 25.994 10.012 -23.485 1.00 85.94 642 SER A CA 1
ATOM 4897 C C . SER A 1 642 ? 24.524 9.568 -23.603 1.00 85.94 642 SER A C 1
ATOM 4899 O O . SER A 1 642 ? 23.885 9.256 -22.589 1.00 85.94 642 SER A O 1
ATOM 4901 N N . PRO A 1 643 ? 23.972 9.451 -24.827 1.00 83.00 643 PRO A N 1
ATOM 4902 C CA . PRO A 1 643 ? 22.645 8.884 -25.051 1.00 83.00 643 PRO A CA 1
ATOM 4903 C C . PRO A 1 643 ? 22.462 7.483 -24.456 1.00 83.00 643 PRO A C 1
ATOM 4905 O O . PRO A 1 643 ? 21.356 7.164 -24.021 1.00 83.00 643 PRO A O 1
ATOM 4908 N N . PHE A 1 644 ? 23.535 6.690 -24.379 1.00 86.56 644 PHE A N 1
ATOM 4909 C CA . PHE A 1 644 ? 23.535 5.308 -23.880 1.00 86.56 644 PHE A CA 1
ATOM 4910 C C . PHE A 1 644 ? 23.745 5.182 -22.364 1.00 86.56 644 PHE A C 1
ATOM 4912 O O . PHE A 1 644 ? 23.791 4.060 -21.841 1.00 86.56 644 PHE A O 1
ATOM 4919 N N . ASN A 1 645 ? 23.868 6.318 -21.672 1.00 90.25 645 ASN A N 1
ATOM 4920 C CA . ASN A 1 645 ? 24.046 6.372 -20.230 1.00 90.25 645 ASN A CA 1
ATOM 4921 C C . ASN A 1 645 ? 22.821 5.784 -19.503 1.00 90.25 645 ASN A C 1
ATOM 4923 O O . ASN A 1 645 ? 21.678 6.157 -19.795 1.00 90.25 645 ASN A O 1
ATOM 4927 N N . LYS A 1 646 ? 23.031 4.879 -18.540 1.00 92.12 646 LYS A N 1
ATOM 4928 C CA . LYS A 1 646 ? 21.939 4.102 -17.919 1.00 92.12 646 LYS A CA 1
ATOM 4929 C C . LYS A 1 646 ? 20.983 4.940 -17.070 1.00 92.12 646 LYS A C 1
ATOM 4931 O O . LYS A 1 646 ? 19.775 4.815 -17.290 1.00 92.12 646 LYS A O 1
ATOM 4936 N N . PRO A 1 647 ? 21.440 5.860 -16.195 1.00 92.06 647 PRO A N 1
ATOM 4937 C CA . PRO A 1 647 ? 20.552 6.797 -15.507 1.00 92.06 647 PRO A CA 1
ATOM 4938 C C . PRO A 1 647 ? 19.775 7.677 -16.490 1.00 92.06 647 PRO A C 1
ATOM 4940 O O . PRO A 1 647 ? 18.606 7.978 -16.258 1.00 92.06 647 PRO A O 1
ATOM 4943 N N . GLY A 1 648 ? 20.394 8.036 -17.621 1.00 90.31 648 GLY A N 1
ATOM 4944 C CA . GLY A 1 648 ? 19.738 8.753 -18.714 1.00 90.31 648 GLY A CA 1
ATOM 4945 C C . GLY A 1 648 ? 18.585 7.952 -19.321 1.00 90.31 648 GLY A C 1
ATOM 4946 O O . GLY A 1 648 ? 17.485 8.480 -19.456 1.00 90.31 648 GLY A O 1
ATOM 4947 N N . ILE A 1 649 ? 18.798 6.668 -19.614 1.00 92.00 649 ILE A N 1
ATOM 4948 C CA . ILE A 1 649 ? 17.767 5.751 -20.128 1.00 92.00 649 ILE A CA 1
ATOM 4949 C C . ILE A 1 649 ? 16.645 5.531 -19.101 1.00 92.00 649 ILE A C 1
ATOM 4951 O O . ILE A 1 649 ? 15.467 5.607 -19.453 1.00 92.00 649 ILE A O 1
ATOM 4955 N N . MET A 1 650 ? 16.975 5.302 -17.826 1.00 93.31 650 MET A N 1
ATOM 4956 C CA . MET A 1 650 ? 15.985 5.138 -16.747 1.00 93.31 650 MET A CA 1
ATOM 4957 C C . MET A 1 650 ? 15.139 6.396 -16.552 1.00 93.31 650 MET A C 1
ATOM 4959 O O . MET A 1 650 ? 13.930 6.310 -16.327 1.00 93.31 650 MET A O 1
ATOM 4963 N N . PHE A 1 651 ? 15.771 7.566 -16.688 1.00 91.81 651 PHE A N 1
ATOM 4964 C CA . PHE A 1 651 ? 15.068 8.830 -16.751 1.00 91.81 651 PHE A CA 1
ATOM 4965 C C . PHE A 1 651 ? 14.157 8.826 -17.980 1.00 91.81 651 PHE A C 1
ATOM 4967 O O . PHE A 1 651 ? 12.952 8.835 -17.774 1.00 91.81 651 PHE A O 1
ATOM 4974 N N . ARG A 1 652 ? 14.669 8.771 -19.218 1.00 90.19 652 ARG A N 1
ATOM 4975 C CA . ARG A 1 652 ? 13.893 8.872 -20.482 1.00 90.19 652 ARG A CA 1
ATOM 4976 C C . ARG A 1 652 ? 12.699 7.920 -20.572 1.00 90.19 652 ARG A C 1
ATOM 4978 O O . ARG A 1 652 ? 11.584 8.366 -20.832 1.00 90.19 652 ARG A O 1
ATOM 4985 N N . SER A 1 653 ? 12.905 6.649 -20.236 1.00 91.81 653 SER A N 1
ATOM 4986 C CA . SER A 1 653 ? 11.847 5.628 -20.162 1.00 91.81 653 SER A CA 1
ATOM 4987 C C . SER A 1 653 ? 10.786 5.912 -19.089 1.00 91.81 653 SER A C 1
ATOM 4989 O O . SER A 1 653 ? 9.665 5.414 -19.169 1.00 91.81 653 SER A O 1
ATOM 4991 N N . GLY A 1 654 ? 11.114 6.722 -18.079 1.00 91.31 654 GLY A N 1
ATOM 4992 C CA . GLY A 1 654 ? 10.257 7.008 -16.932 1.00 91.31 654 GLY A CA 1
ATOM 4993 C C . GLY A 1 654 ? 10.224 5.887 -15.892 1.00 91.31 654 GLY A C 1
ATOM 4994 O O . GLY A 1 654 ? 9.337 5.897 -15.040 1.00 91.31 654 GLY A O 1
ATOM 4995 N N . ALA A 1 655 ? 11.172 4.947 -15.944 1.00 91.62 655 ALA A N 1
ATOM 4996 C CA . ALA A 1 655 ? 11.279 3.830 -15.012 1.00 91.62 655 ALA A CA 1
ATOM 4997 C C . ALA A 1 655 ? 11.510 4.291 -13.569 1.00 91.62 655 ALA A C 1
ATOM 4999 O O . ALA A 1 655 ? 10.738 3.961 -12.665 1.00 91.62 655 ALA A O 1
ATOM 5000 N N . LYS A 1 656 ? 12.577 5.067 -13.350 1.00 91.12 656 LYS A N 1
ATOM 5001 C CA . LYS A 1 656 ? 12.927 5.628 -12.042 1.00 91.12 656 LYS A CA 1
ATOM 5002 C C . LYS A 1 656 ? 13.873 6.813 -12.208 1.00 91.12 656 LYS A C 1
ATOM 5004 O O . LYS A 1 656 ? 14.761 6.802 -13.054 1.00 91.12 656 LYS A O 1
ATOM 5009 N N . GLY A 1 657 ? 13.705 7.807 -11.342 1.00 87.50 657 GLY A N 1
ATOM 5010 C CA . GLY A 1 657 ? 14.560 8.988 -11.290 1.00 87.50 657 GLY A CA 1
ATOM 5011 C C . GLY A 1 657 ? 14.016 10.189 -12.063 1.00 87.50 657 GLY A C 1
ATOM 5012 O O . GLY A 1 657 ? 13.186 10.079 -12.964 1.00 87.50 657 GLY A O 1
ATOM 5013 N N . ALA A 1 658 ? 14.495 11.364 -11.666 1.00 89.00 658 ALA A N 1
ATOM 5014 C CA . ALA A 1 658 ? 14.227 12.645 -12.306 1.00 89.00 658 ALA A CA 1
ATOM 5015 C C . ALA A 1 658 ? 15.547 13.279 -12.758 1.00 89.00 658 ALA A C 1
ATOM 5017 O O . ALA A 1 658 ? 16.613 12.908 -12.263 1.00 89.00 658 ALA A O 1
ATOM 5018 N N . LEU A 1 659 ? 15.475 14.286 -13.634 1.00 87.75 659 LEU A N 1
ATOM 5019 C CA . LEU A 1 659 ? 16.668 15.005 -14.088 1.00 87.75 659 LEU A CA 1
ATOM 5020 C C . LEU A 1 659 ? 17.440 15.630 -12.918 1.00 87.75 659 LEU A C 1
ATOM 5022 O O . LEU A 1 659 ? 18.665 15.642 -12.913 1.00 87.75 659 LEU A O 1
ATOM 5026 N N . ILE A 1 660 ? 16.708 16.072 -11.892 1.00 89.56 660 ILE A N 1
ATOM 5027 C CA . ILE A 1 660 ? 17.275 16.605 -10.651 1.00 89.56 660 ILE A CA 1
ATOM 5028 C C . ILE A 1 660 ? 18.150 15.553 -9.960 1.00 89.56 660 ILE A C 1
ATOM 5030 O O . ILE A 1 660 ? 19.241 15.883 -9.523 1.00 89.56 660 ILE A O 1
ATOM 5034 N N . ASN A 1 661 ? 17.737 14.284 -9.918 1.00 92.00 661 ASN A N 1
ATOM 5035 C CA . ASN A 1 661 ? 18.513 13.234 -9.250 1.00 92.00 661 ASN A CA 1
ATOM 5036 C C . ASN A 1 661 ? 19.841 12.982 -9.979 1.00 92.00 661 ASN A C 1
ATOM 5038 O O . ASN A 1 661 ? 20.874 12.823 -9.338 1.00 92.00 661 ASN A O 1
ATOM 5042 N N . ILE A 1 662 ? 19.826 12.994 -11.318 1.00 90.06 662 ILE A N 1
ATOM 5043 C CA . ILE A 1 662 ? 21.048 12.879 -12.131 1.00 90.06 662 ILE A CA 1
ATOM 5044 C C . ILE A 1 662 ? 21.957 14.088 -11.881 1.00 90.06 662 ILE A C 1
ATOM 5046 O O . ILE A 1 662 ? 23.150 13.924 -11.638 1.00 90.06 662 ILE A O 1
ATOM 5050 N N . ALA A 1 663 ? 21.387 15.295 -11.854 1.00 90.69 663 ALA A N 1
ATOM 5051 C CA . ALA A 1 663 ? 22.126 16.518 -11.558 1.00 90.69 663 ALA A CA 1
ATOM 5052 C C . ALA A 1 663 ? 22.774 16.492 -10.162 1.00 90.69 663 ALA A C 1
ATOM 5054 O O . ALA A 1 663 ? 23.904 16.942 -10.014 1.00 90.69 663 ALA A O 1
ATOM 5055 N N . GLN A 1 664 ? 22.098 15.930 -9.156 1.00 92.31 664 GLN A N 1
ATOM 5056 C CA . GLN A 1 664 ? 22.632 15.798 -7.795 1.00 92.31 664 GLN A CA 1
ATOM 5057 C C . GLN A 1 664 ? 23.795 14.805 -7.704 1.00 92.31 664 GLN A C 1
ATOM 5059 O O . GLN A 1 664 ? 24.742 15.033 -6.950 1.00 92.31 664 GLN A O 1
ATOM 5064 N N . MET A 1 665 ? 23.740 13.718 -8.476 1.00 92.31 665 MET A N 1
ATOM 5065 C CA . MET A 1 665 ? 24.815 12.726 -8.520 1.00 92.31 665 MET A CA 1
ATOM 5066 C C . MET A 1 665 ? 26.057 13.257 -9.237 1.00 92.31 665 MET A C 1
ATOM 5068 O O . MET A 1 665 ? 27.158 13.055 -8.736 1.00 92.31 665 MET A O 1
ATOM 5072 N N . VAL A 1 666 ? 25.876 13.964 -10.361 1.00 90.50 666 VAL A N 1
ATOM 5073 C CA . VAL A 1 666 ? 26.981 14.343 -11.259 1.00 90.50 666 VAL A CA 1
ATOM 5074 C C . VAL A 1 666 ? 27.426 15.801 -11.077 1.00 90.50 666 VAL A C 1
ATOM 5076 O O . VAL A 1 666 ? 28.613 16.057 -10.900 1.00 90.50 666 VAL A O 1
ATOM 5079 N N . ALA A 1 667 ? 26.501 16.768 -11.072 1.00 90.06 667 ALA A N 1
ATOM 5080 C CA . ALA A 1 667 ? 26.825 18.200 -11.044 1.00 90.06 667 ALA A CA 1
ATOM 5081 C C . ALA A 1 667 ? 26.860 18.807 -9.634 1.00 90.06 667 ALA A C 1
ATOM 5083 O O . ALA A 1 667 ? 27.940 19.106 -9.125 1.00 90.06 667 ALA A O 1
ATOM 5084 N N . CYS A 1 668 ? 25.708 19.036 -9.001 1.00 91.75 668 CYS A N 1
ATOM 5085 C CA . CYS A 1 668 ? 25.630 19.627 -7.662 1.00 91.75 668 CYS A CA 1
ATOM 5086 C C . CYS A 1 668 ? 24.331 19.248 -6.941 1.00 91.75 668 CYS A C 1
ATOM 5088 O O . CYS A 1 668 ? 23.269 19.131 -7.556 1.00 91.75 668 CYS A O 1
ATOM 5090 N N . VAL A 1 669 ? 24.397 19.087 -5.615 1.00 93.88 669 VAL A N 1
ATOM 5091 C CA . VAL A 1 669 ? 23.218 18.730 -4.805 1.00 93.88 669 VAL A CA 1
ATOM 5092 C C . VAL A 1 669 ? 22.222 19.900 -4.699 1.00 93.88 669 VAL A C 1
ATOM 5094 O O . VAL A 1 669 ? 21.001 19.699 -4.758 1.00 93.88 669 VAL A O 1
ATOM 5097 N N . GLY A 1 670 ? 22.736 21.129 -4.580 1.00 94.12 670 GLY A N 1
ATOM 5098 C CA . GLY A 1 670 ? 21.959 22.368 -4.535 1.00 94.12 670 GLY A CA 1
ATOM 5099 C C . GLY A 1 670 ? 21.574 22.833 -3.123 1.00 94.12 670 GLY A C 1
ATOM 5100 O O . GLY A 1 670 ? 22.090 22.356 -2.110 1.00 94.12 670 GLY A O 1
ATOM 5101 N N . GLN A 1 671 ? 20.660 23.806 -3.047 1.00 94.56 671 GLN A N 1
ATOM 5102 C CA . GLN A 1 671 ? 20.248 24.435 -1.785 1.00 94.56 671 GLN A CA 1
ATOM 5103 C C . GLN A 1 671 ? 19.451 23.475 -0.888 1.00 94.56 671 GLN A C 1
ATOM 5105 O O . GLN A 1 671 ? 18.423 22.935 -1.301 1.00 94.56 671 GLN A O 1
ATOM 5110 N N . GLN A 1 672 ? 19.886 23.334 0.367 1.00 94.50 672 GLN A N 1
ATOM 5111 C CA . GLN A 1 672 ? 19.158 22.614 1.411 1.00 94.50 672 GLN A CA 1
ATOM 5112 C C . GLN A 1 672 ? 18.202 23.565 2.130 1.00 94.50 672 GLN A C 1
ATOM 5114 O O . GLN A 1 672 ? 18.614 24.614 2.630 1.00 94.50 672 GLN A O 1
ATOM 5119 N N . ASN A 1 673 ? 16.922 23.212 2.165 1.00 92.12 673 ASN A N 1
ATOM 5120 C CA . ASN A 1 673 ? 15.897 24.004 2.834 1.00 92.12 673 ASN A CA 1
ATOM 5121 C C . ASN A 1 673 ? 15.420 23.264 4.083 1.00 92.12 673 ASN A C 1
ATOM 5123 O O . ASN A 1 673 ? 15.292 22.045 4.047 1.00 92.12 673 ASN A O 1
ATOM 5127 N N . VAL A 1 674 ? 15.148 24.015 5.151 1.00 91.00 674 VAL A N 1
ATOM 5128 C CA . VAL A 1 674 ? 14.546 23.513 6.389 1.00 91.00 674 VAL A CA 1
ATOM 5129 C C . VAL A 1 674 ? 13.281 24.322 6.672 1.00 91.00 674 VAL A C 1
ATOM 5131 O O . VAL A 1 674 ? 13.327 25.554 6.692 1.00 91.00 674 VAL A O 1
ATOM 5134 N N . ALA A 1 675 ? 12.136 23.657 6.837 1.00 86.81 675 ALA A N 1
ATOM 5135 C CA . ALA A 1 675 ? 10.824 24.285 7.029 1.00 86.81 675 ALA A CA 1
ATOM 5136 C C . ALA A 1 675 ? 10.474 25.320 5.932 1.00 86.81 675 ALA A C 1
ATOM 5138 O O . ALA A 1 675 ? 9.939 26.401 6.192 1.00 86.81 675 ALA A O 1
ATOM 5139 N N . GLY A 1 676 ? 10.830 25.013 4.679 1.00 86.62 676 GLY A N 1
ATOM 5140 C CA . GLY A 1 676 ? 10.555 25.851 3.502 1.00 86.62 676 GLY A CA 1
ATOM 5141 C C . GLY A 1 676 ? 11.473 27.071 3.317 1.00 86.62 676 GLY A C 1
ATOM 5142 O O . GLY A 1 676 ? 11.394 27.736 2.274 1.00 86.62 676 GLY A O 1
ATOM 5143 N N . ARG A 1 677 ? 12.374 27.339 4.268 1.00 89.19 677 ARG A N 1
ATOM 5144 C CA . ARG A 1 677 ? 13.351 28.441 4.250 1.00 89.19 677 ARG A CA 1
ATOM 5145 C C . ARG A 1 677 ? 14.778 27.898 4.111 1.00 89.19 677 ARG A C 1
ATOM 5147 O O . ARG A 1 677 ? 15.013 26.709 4.308 1.00 89.19 677 ARG A O 1
ATOM 5154 N N . ARG A 1 678 ? 15.738 28.763 3.769 1.00 91.25 678 ARG A N 1
ATOM 5155 C CA . ARG A 1 678 ? 17.169 28.421 3.857 1.00 91.25 678 ARG A CA 1
ATOM 5156 C C . ARG A 1 678 ? 17.559 28.222 5.322 1.00 91.25 678 ARG A C 1
ATOM 5158 O O . ARG A 1 678 ? 16.836 28.658 6.219 1.00 91.25 678 ARG A O 1
ATOM 5165 N N . VAL A 1 679 ? 18.688 27.561 5.569 1.00 91.56 679 VAL A N 1
ATOM 5166 C CA . VAL A 1 679 ? 19.107 27.209 6.933 1.00 91.56 679 VAL A CA 1
ATOM 5167 C C . VAL A 1 679 ? 19.211 28.471 7.802 1.00 91.56 679 VAL A C 1
ATOM 5169 O O . VAL A 1 679 ? 19.959 29.410 7.503 1.00 91.56 679 VAL A O 1
ATOM 5172 N N . SER A 1 680 ? 18.418 28.509 8.873 1.00 87.31 680 SER A N 1
ATOM 5173 C CA . SER A 1 680 ? 18.395 29.618 9.825 1.00 87.31 680 SER A CA 1
ATOM 5174 C C . SER A 1 680 ? 19.656 29.632 10.687 1.00 87.31 680 SER A C 1
ATOM 5176 O O . SER A 1 680 ? 20.290 28.599 10.909 1.00 87.31 680 SER A O 1
ATOM 5178 N N . ALA A 1 681 ? 20.017 30.807 11.199 1.00 84.75 681 ALA A N 1
ATOM 5179 C CA . ALA A 1 681 ? 21.118 30.925 12.144 1.00 84.75 681 ALA A CA 1
ATOM 5180 C C . ALA A 1 681 ? 20.763 30.196 13.452 1.00 84.75 681 ALA A C 1
ATOM 5182 O O . ALA A 1 681 ? 19.754 30.506 14.078 1.00 84.75 681 ALA A O 1
ATOM 5183 N N . GLY A 1 682 ? 21.567 29.197 13.828 1.00 84.94 682 GLY A N 1
ATOM 5184 C CA . GLY A 1 682 ? 21.423 28.457 15.086 1.00 84.94 682 GLY A CA 1
ATOM 5185 C C . GLY A 1 682 ? 22.331 28.978 16.204 1.00 84.94 682 GLY A C 1
ATOM 5186 O O . GLY A 1 682 ? 22.085 28.705 17.373 1.00 84.94 682 GLY A O 1
ATOM 5187 N N . PHE A 1 683 ? 23.368 29.748 15.857 1.00 86.62 683 PHE A N 1
ATOM 5188 C CA . PHE A 1 683 ? 24.354 30.302 16.784 1.00 86.62 683 PHE A CA 1
ATOM 5189 C C . PHE A 1 683 ? 24.394 31.826 16.645 1.00 86.62 683 PHE A C 1
ATOM 5191 O O . PHE A 1 683 ? 25.148 32.346 15.821 1.00 86.62 683 PHE A O 1
ATOM 5198 N N . GLY A 1 684 ? 23.599 32.551 17.440 1.00 85.75 684 GLY A N 1
ATOM 5199 C CA . GLY A 1 684 ? 23.470 34.010 17.312 1.00 85.75 684 GLY A CA 1
ATOM 5200 C C . GLY A 1 684 ? 23.100 34.398 15.875 1.00 85.75 684 GLY A C 1
ATOM 5201 O O . GLY A 1 684 ? 22.031 34.030 15.403 1.00 85.75 684 GLY A O 1
ATOM 5202 N N . ASP A 1 685 ? 24.031 35.030 15.151 1.00 87.00 685 ASP A N 1
ATOM 5203 C CA . ASP A 1 685 ? 23.849 35.493 13.762 1.00 87.00 685 ASP A CA 1
ATOM 5204 C C . ASP A 1 685 ? 24.506 34.602 12.686 1.00 87.00 685 ASP A C 1
ATOM 5206 O O . ASP A 1 685 ? 24.812 35.060 11.579 1.00 87.00 685 ASP A O 1
ATOM 5210 N N . ARG A 1 686 ? 24.802 33.335 12.996 1.00 89.94 686 ARG A N 1
ATOM 5211 C CA . ARG A 1 686 ? 25.391 32.377 12.043 1.00 89.94 686 ARG A CA 1
ATOM 5212 C C . ARG A 1 686 ? 24.809 30.973 12.174 1.00 89.94 686 ARG A C 1
ATOM 5214 O O . ARG A 1 686 ? 24.260 30.587 13.203 1.00 89.94 686 ARG A O 1
ATOM 5221 N N . THR A 1 687 ? 24.932 30.200 11.104 1.00 91.19 687 THR A N 1
ATOM 5222 C CA . THR A 1 687 ? 24.460 28.810 11.014 1.00 91.19 687 THR A CA 1
ATOM 5223 C C . THR A 1 687 ? 25.397 27.837 11.722 1.00 91.19 687 THR A C 1
ATOM 5225 O O . THR A 1 687 ? 24.934 27.027 12.516 1.00 91.19 687 THR A O 1
ATOM 5228 N N . LEU A 1 688 ? 26.706 27.948 11.476 1.00 91.50 688 LEU A N 1
ATOM 5229 C CA . LEU A 1 688 ? 27.763 27.144 12.088 1.00 91.50 688 LEU A CA 1
ATOM 5230 C C . LEU A 1 688 ? 28.909 28.039 12.581 1.00 91.50 688 LEU A C 1
ATOM 5232 O O . LEU A 1 688 ? 29.163 29.088 11.980 1.00 91.50 688 LEU A O 1
ATOM 5236 N N . PRO A 1 689 ? 29.662 27.622 13.619 1.00 91.69 689 PRO A N 1
ATOM 5237 C CA . PRO A 1 689 ? 30.825 28.363 14.109 1.00 91.69 689 PRO A CA 1
ATOM 5238 C C . PRO A 1 689 ? 31.944 28.576 13.079 1.00 91.69 689 PRO A C 1
ATOM 5240 O O . PRO A 1 689 ? 32.756 29.480 13.266 1.00 91.69 689 PRO A O 1
ATOM 5243 N N . LEU A 1 690 ? 31.962 27.777 12.004 1.00 90.31 690 LEU A N 1
ATOM 5244 C CA . LEU A 1 690 ? 32.929 27.865 10.908 1.00 90.31 690 LEU A CA 1
ATOM 5245 C C . LEU A 1 690 ? 32.769 29.145 10.075 1.00 90.31 690 LEU A C 1
ATOM 5247 O O . LEU A 1 690 ? 33.728 29.604 9.461 1.00 90.31 690 LEU A O 1
ATOM 5251 N N . PHE A 1 691 ? 31.570 29.732 10.051 1.00 91.50 691 PHE A N 1
ATOM 5252 C CA . PHE A 1 691 ? 31.284 30.911 9.241 1.00 91.50 691 PHE A CA 1
ATOM 5253 C C . PHE A 1 691 ? 31.382 32.205 10.058 1.00 91.50 691 PHE A C 1
ATOM 5255 O O . PHE A 1 691 ? 31.148 32.241 11.276 1.00 91.50 691 PHE A O 1
ATOM 5262 N N . LYS A 1 692 ? 31.701 33.300 9.358 1.00 89.50 692 LYS A N 1
ATOM 5263 C CA . LYS A 1 692 ? 31.616 34.657 9.911 1.00 89.50 692 LYS A CA 1
ATOM 5264 C C . LYS A 1 692 ? 30.155 35.000 10.226 1.00 89.50 692 LYS A C 1
ATOM 5266 O O . LYS A 1 692 ? 29.229 34.470 9.610 1.00 89.50 692 LYS A O 1
ATOM 5271 N N . ARG A 1 693 ? 29.946 35.880 11.208 1.00 87.44 693 ARG A N 1
ATOM 5272 C CA . ARG A 1 693 ? 28.603 36.376 11.554 1.00 87.44 693 ARG A CA 1
ATOM 5273 C C . ARG A 1 693 ? 28.003 37.104 10.349 1.00 87.44 693 ARG A C 1
ATOM 5275 O O . ARG A 1 693 ? 28.722 37.845 9.686 1.00 87.44 693 ARG A O 1
ATOM 5282 N N . GLN A 1 694 ? 26.720 36.860 10.072 1.00 82.94 694 GLN A N 1
ATOM 5283 C CA . GLN A 1 694 ? 25.979 37.467 8.956 1.00 82.94 694 GLN A CA 1
ATOM 5284 C C . GLN A 1 694 ? 26.640 37.299 7.572 1.00 82.94 694 GLN A C 1
ATOM 5286 O O . GLN A 1 694 ? 26.487 38.148 6.697 1.00 82.94 694 GLN A O 1
ATOM 5291 N N . ALA A 1 695 ? 27.368 36.200 7.346 1.00 81.75 695 ALA A N 1
ATOM 5292 C CA . ALA A 1 695 ? 27.965 35.933 6.042 1.00 81.75 695 ALA A CA 1
ATOM 5293 C C . ALA A 1 695 ? 26.874 35.842 4.943 1.00 81.75 695 ALA A C 1
ATOM 5295 O O . ALA A 1 695 ? 25.929 35.062 5.092 1.00 81.75 695 ALA A O 1
ATOM 5296 N N . PRO A 1 696 ? 26.991 36.602 3.833 1.00 75.56 696 PRO A N 1
ATOM 5297 C CA . PRO A 1 696 ? 26.020 36.568 2.733 1.00 75.56 696 PRO A CA 1
ATOM 5298 C C . PRO A 1 696 ? 26.251 35.395 1.765 1.00 75.56 696 PRO A C 1
ATOM 5300 O O . PRO A 1 696 ? 25.487 35.199 0.822 1.00 75.56 696 PRO A O 1
ATOM 5303 N N . GLU A 1 697 ? 27.321 34.622 1.961 1.00 84.06 697 GLU A N 1
ATOM 5304 C CA . GLU A 1 697 ? 27.722 33.551 1.053 1.00 84.06 697 GLU A CA 1
ATOM 5305 C C . GLU A 1 697 ? 26.682 32.418 1.006 1.00 84.06 697 GLU A C 1
ATOM 5307 O O . GLU A 1 697 ? 26.207 31.981 2.062 1.00 84.06 697 GLU A O 1
ATOM 5312 N N . PRO A 1 698 ? 26.378 31.857 -0.183 1.00 88.44 698 PRO A N 1
ATOM 5313 C CA . PRO A 1 698 ? 25.432 30.748 -0.320 1.00 88.44 698 PRO A CA 1
ATOM 5314 C C . PRO A 1 698 ? 25.782 29.543 0.561 1.00 88.44 698 PRO A C 1
ATOM 5316 O O . PRO A 1 698 ? 24.901 28.978 1.214 1.00 88.44 698 PRO A O 1
ATOM 5319 N N . ARG A 1 699 ? 27.077 29.203 0.627 1.00 91.06 699 ARG A N 1
ATOM 5320 C CA . ARG A 1 699 ? 27.623 28.086 1.410 1.00 91.06 699 ARG A CA 1
ATOM 5321 C C . ARG A 1 699 ? 27.287 28.197 2.897 1.00 91.06 699 ARG A C 1
ATOM 5323 O O . ARG A 1 699 ? 26.859 27.224 3.509 1.00 91.06 699 ARG A O 1
ATOM 5330 N N . SER A 1 700 ? 27.374 29.405 3.457 1.00 90.75 700 SER A N 1
ATOM 5331 C CA . SER A 1 700 ? 27.092 29.655 4.877 1.00 90.75 700 SER A CA 1
ATOM 5332 C C . SER A 1 700 ? 25.640 29.367 5.276 1.00 90.75 700 SER A C 1
ATOM 5334 O O . SER A 1 700 ? 25.338 29.210 6.452 1.00 90.75 700 SER A O 1
ATOM 5336 N N . ARG A 1 701 ? 24.721 29.273 4.314 1.00 90.69 701 ARG A N 1
ATOM 5337 C CA . ARG A 1 701 ? 23.277 29.098 4.531 1.00 90.69 701 ARG A CA 1
ATOM 5338 C C . ARG A 1 701 ? 22.753 27.799 3.905 1.00 90.69 701 ARG A C 1
ATOM 5340 O O . ARG A 1 701 ? 21.578 27.711 3.546 1.00 90.69 701 ARG A O 1
ATOM 5347 N N . GLY A 1 702 ? 23.613 26.788 3.774 1.00 91.88 702 GLY A N 1
ATOM 5348 C CA . GLY A 1 702 ? 23.215 25.435 3.374 1.00 91.88 702 GLY A CA 1
ATOM 5349 C C . GLY A 1 702 ? 23.148 25.179 1.869 1.00 91.88 702 GLY A C 1
ATOM 5350 O O . GLY A 1 702 ? 22.441 24.265 1.447 1.00 91.88 702 GLY A O 1
ATOM 5351 N N . PHE A 1 703 ? 23.844 25.967 1.045 1.00 94.75 703 PHE A N 1
ATOM 5352 C CA . PHE A 1 703 ? 24.041 25.611 -0.361 1.00 94.75 703 PHE A CA 1
ATOM 5353 C C . PHE A 1 703 ? 25.158 24.574 -0.504 1.00 94.75 703 PHE A C 1
ATOM 5355 O O . PHE A 1 703 ? 26.285 24.834 -0.087 1.00 94.75 703 PHE A O 1
ATOM 5362 N N . VAL A 1 704 ? 24.842 23.432 -1.119 1.00 95.56 704 VAL A N 1
ATOM 5363 C CA . VAL A 1 704 ? 25.795 22.350 -1.385 1.00 95.56 704 VAL A CA 1
ATOM 5364 C C . VAL A 1 704 ? 26.229 22.414 -2.846 1.00 95.56 704 VAL A C 1
ATOM 5366 O O . VAL A 1 704 ? 25.432 22.178 -3.760 1.00 95.56 704 VAL A O 1
ATOM 5369 N N . SER A 1 705 ? 27.493 22.773 -3.050 1.00 92.94 705 SER A N 1
ATOM 5370 C CA . SER A 1 705 ? 28.107 22.981 -4.365 1.00 92.94 705 SER A CA 1
ATOM 5371 C C . SER A 1 705 ? 28.642 21.688 -4.980 1.00 92.94 705 SER A C 1
ATOM 5373 O O . SER A 1 705 ? 28.640 21.528 -6.205 1.00 92.94 705 SER A O 1
ATOM 5375 N N . ASN A 1 706 ? 29.054 20.751 -4.129 1.00 94.38 706 ASN A N 1
ATOM 5376 C CA . ASN A 1 706 ? 29.527 19.437 -4.532 1.00 94.38 706 ASN A CA 1
ATOM 5377 C C . ASN A 1 706 ? 28.383 18.510 -4.958 1.00 94.38 706 ASN A C 1
ATOM 5379 O O . ASN A 1 706 ? 27.210 18.735 -4.639 1.00 94.38 706 ASN A O 1
ATOM 5383 N N . SER A 1 707 ? 28.729 17.486 -5.733 1.00 94.38 707 SER A N 1
ATOM 5384 C CA . SER A 1 707 ? 27.838 16.382 -6.080 1.00 94.38 707 SER A CA 1
ATOM 5385 C C . SER A 1 707 ? 28.088 15.189 -5.160 1.00 94.38 707 SER A C 1
ATOM 5387 O O . SER A 1 707 ? 29.064 15.159 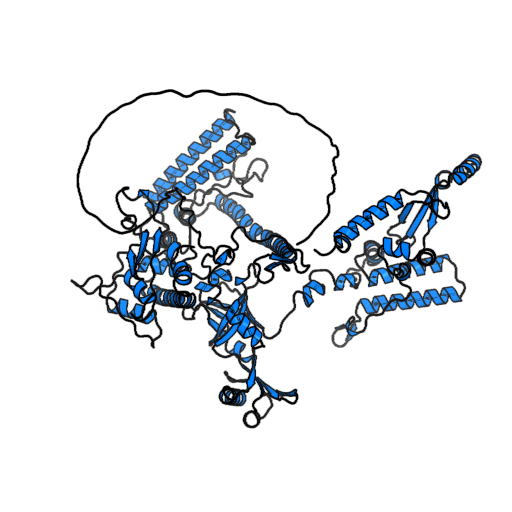-4.406 1.00 94.38 707 SER A O 1
ATOM 5389 N N . PHE A 1 708 ? 27.218 14.180 -5.220 1.00 94.88 708 PHE A N 1
ATOM 5390 C CA . PHE A 1 708 ? 27.472 12.933 -4.493 1.00 94.88 708 PHE A CA 1
ATOM 5391 C C . PHE A 1 708 ? 28.701 12.187 -5.023 1.00 94.88 708 PHE A C 1
ATOM 5393 O O . PHE A 1 708 ? 29.362 11.511 -4.241 1.00 94.88 708 PHE A O 1
ATOM 5400 N N . PHE A 1 709 ? 29.034 12.347 -6.309 1.00 93.81 709 PHE A N 1
ATOM 5401 C CA . PHE A 1 709 ? 30.252 11.787 -6.891 1.00 93.81 709 PHE A CA 1
ATOM 5402 C C . PHE A 1 709 ? 31.518 12.476 -6.367 1.00 93.81 709 PHE A C 1
ATOM 5404 O O . PHE A 1 709 ? 32.453 11.798 -5.956 1.00 93.81 709 PHE A O 1
ATOM 5411 N N . SER A 1 710 ? 31.548 13.816 -6.339 1.00 92.19 710 SER A N 1
ATOM 5412 C CA . SER A 1 710 ? 32.734 14.560 -5.882 1.00 92.19 710 SER A CA 1
ATOM 5413 C C . SER A 1 710 ? 32.969 14.458 -4.369 1.00 92.19 710 SER A C 1
ATOM 5415 O O . SER A 1 710 ? 34.073 14.722 -3.902 1.00 92.19 710 SER A O 1
ATOM 5417 N N . GLY A 1 711 ? 31.936 14.092 -3.603 1.00 95.44 711 GLY A N 1
ATOM 5418 C CA . GLY A 1 711 ? 31.972 14.021 -2.144 1.00 95.44 711 GLY A CA 1
ATOM 5419 C C . GLY A 1 711 ? 31.634 15.358 -1.481 1.00 95.44 711 GLY A C 1
ATOM 5420 O O . GLY A 1 711 ? 31.949 16.430 -1.994 1.00 95.44 711 GLY A O 1
ATOM 5421 N N . LEU A 1 712 ? 30.949 15.292 -0.335 1.00 96.25 712 LEU A N 1
ATOM 5422 C CA . LEU A 1 712 ? 30.497 16.470 0.411 1.00 96.25 712 LEU A CA 1
ATOM 5423 C C . LEU A 1 712 ? 31.542 16.904 1.440 1.00 96.25 712 LEU A C 1
ATOM 5425 O O . LEU A 1 712 ? 32.106 16.064 2.144 1.00 96.25 712 LEU A O 1
ATOM 5429 N N . SER A 1 713 ? 31.744 18.214 1.592 1.00 95.88 713 SER A N 1
ATOM 5430 C CA . SER A 1 713 ? 32.542 18.738 2.705 1.00 95.88 713 SER A CA 1
ATOM 5431 C C . SER A 1 713 ? 31.807 18.564 4.048 1.00 95.88 713 SER A C 1
ATOM 5433 O O . SER A 1 713 ? 30.584 18.405 4.065 1.00 95.88 713 SER A O 1
ATOM 5435 N N . PRO A 1 714 ? 32.497 18.626 5.205 1.00 95.75 714 PRO A N 1
ATOM 5436 C CA . PRO A 1 714 ? 31.852 18.424 6.507 1.00 95.75 714 PRO A CA 1
ATOM 5437 C C . PRO A 1 714 ? 30.681 19.381 6.788 1.00 95.75 714 PRO A C 1
ATOM 5439 O O . PRO A 1 714 ? 29.666 18.977 7.354 1.00 95.75 714 PRO A O 1
ATOM 5442 N N . ASP A 1 715 ? 30.795 20.644 6.366 1.00 93.69 715 ASP A N 1
ATOM 5443 C CA . ASP A 1 715 ? 29.726 21.637 6.487 1.00 93.69 715 ASP A CA 1
ATOM 5444 C C . ASP A 1 715 ? 28.544 21.344 5.549 1.00 93.69 715 ASP A C 1
ATOM 5446 O O . ASP A 1 715 ? 27.390 21.388 5.980 1.00 93.69 715 ASP A O 1
ATOM 5450 N N . GLU A 1 716 ? 28.816 20.967 4.297 1.00 95.50 716 GLU A N 1
ATOM 5451 C CA . GLU A 1 716 ? 27.791 20.560 3.331 1.00 95.50 716 GLU A CA 1
ATOM 5452 C C . GLU A 1 716 ? 27.045 19.299 3.791 1.00 95.50 716 GLU A C 1
ATOM 5454 O O . GLU A 1 716 ? 25.816 19.246 3.721 1.00 95.50 716 GLU A O 1
ATOM 5459 N N . PHE A 1 717 ? 27.769 18.309 4.321 1.00 96.25 717 PHE A N 1
ATOM 5460 C CA . PHE A 1 717 ? 27.200 17.080 4.868 1.00 96.25 717 PHE A CA 1
ATOM 5461 C C . PHE A 1 717 ? 26.274 17.363 6.057 1.00 96.25 717 PHE A C 1
ATOM 5463 O O . PHE A 1 717 ? 25.169 16.815 6.135 1.00 96.25 717 PHE A O 1
ATOM 5470 N N . PHE A 1 718 ? 26.678 18.261 6.960 1.00 95.12 718 PHE A N 1
ATOM 5471 C CA . PHE A 1 718 ? 25.842 18.658 8.091 1.00 95.12 718 PHE A CA 1
ATOM 5472 C C . PHE A 1 718 ? 24.536 19.313 7.621 1.00 95.12 718 PHE A C 1
ATOM 5474 O O . PHE A 1 718 ? 23.452 18.910 8.048 1.00 95.12 718 PHE A O 1
ATOM 5481 N N . PHE A 1 719 ? 24.609 20.268 6.687 1.00 94.94 719 PHE A N 1
ATOM 5482 C CA . PHE A 1 719 ? 23.415 20.915 6.134 1.00 94.94 719 PHE A CA 1
ATOM 5483 C C . PHE A 1 719 ? 22.519 19.951 5.350 1.00 94.94 719 PHE A C 1
ATOM 5485 O O . PHE A 1 719 ? 21.292 20.034 5.453 1.00 94.94 719 PHE A O 1
ATOM 5492 N N . HIS A 1 720 ? 23.104 19.009 4.610 1.00 95.25 720 HIS A N 1
ATOM 5493 C CA . HIS A 1 720 ? 22.347 17.963 3.928 1.00 95.25 720 HIS A CA 1
ATOM 5494 C C . HIS A 1 720 ? 21.592 17.072 4.923 1.00 95.25 720 HIS A C 1
ATOM 5496 O O . HIS A 1 720 ? 20.407 16.793 4.736 1.00 95.25 720 HIS A O 1
ATOM 5502 N N . THR A 1 721 ? 22.234 16.715 6.038 1.00 95.12 721 THR A N 1
ATOM 5503 C CA . THR A 1 721 ? 21.625 15.909 7.105 1.00 95.12 721 THR A CA 1
ATOM 5504 C C . THR A 1 721 ? 20.447 16.627 7.774 1.00 95.12 721 THR A C 1
ATOM 5506 O O . THR A 1 721 ? 19.436 15.992 8.081 1.00 95.12 721 THR A O 1
ATOM 5509 N N . MET A 1 722 ? 20.527 17.951 7.967 1.00 93.56 722 MET A N 1
ATOM 5510 C CA . MET A 1 722 ? 19.412 18.742 8.515 1.00 93.56 722 MET A CA 1
ATOM 5511 C C . MET A 1 722 ? 18.153 18.640 7.642 1.00 93.56 722 MET A C 1
ATOM 5513 O O . MET A 1 722 ? 17.070 18.369 8.159 1.00 93.56 722 MET A O 1
ATOM 5517 N N . SER A 1 723 ? 18.313 18.809 6.326 1.00 91.94 723 SER A N 1
ATOM 5518 C CA . SER A 1 723 ? 17.237 18.682 5.332 1.00 91.94 723 SER A CA 1
ATOM 5519 C C . SER A 1 723 ? 16.699 17.246 5.255 1.00 91.94 723 SER A C 1
ATOM 5521 O O . SER A 1 723 ? 15.489 17.023 5.301 1.00 91.94 723 SER A O 1
ATOM 5523 N N . GLY A 1 724 ? 17.587 16.244 5.252 1.00 92.75 724 GLY A N 1
ATOM 5524 C CA . GLY A 1 724 ? 17.194 14.832 5.250 1.00 92.75 724 GLY A CA 1
ATOM 5525 C C . GLY A 1 724 ? 16.343 14.438 6.463 1.00 92.75 724 GLY A C 1
ATOM 5526 O O . GLY A 1 724 ? 15.359 13.707 6.328 1.00 92.75 724 GLY A O 1
ATOM 5527 N N . ARG A 1 725 ? 16.661 14.970 7.651 1.00 93.12 725 ARG A N 1
ATOM 5528 C CA . ARG A 1 725 ? 15.901 14.695 8.880 1.00 93.12 725 ARG A CA 1
ATOM 5529 C C . ARG A 1 725 ? 14.474 15.240 8.830 1.00 93.12 725 ARG A C 1
ATOM 5531 O O . ARG A 1 725 ? 13.579 14.589 9.366 1.00 93.12 725 ARG A O 1
ATOM 5538 N N . GLU A 1 726 ? 14.244 16.389 8.196 1.00 90.75 726 GLU A N 1
ATOM 5539 C CA . GLU A 1 726 ? 12.893 16.940 8.033 1.00 90.75 726 GLU A CA 1
ATOM 5540 C C . GLU A 1 726 ? 11.992 15.971 7.259 1.00 90.75 726 GLU A C 1
ATOM 5542 O O . GLU A 1 726 ? 10.894 15.670 7.722 1.00 90.75 726 GLU A O 1
ATOM 5547 N N . GLY A 1 727 ? 12.477 15.401 6.149 1.00 88.25 727 GLY A N 1
ATOM 5548 C CA . GLY A 1 727 ? 11.713 14.430 5.355 1.00 88.25 727 GLY A CA 1
ATOM 5549 C C . GLY A 1 727 ? 11.337 13.156 6.129 1.00 88.25 727 GLY A C 1
ATOM 5550 O O . GLY A 1 727 ? 10.214 12.654 6.008 1.00 88.25 727 GLY A O 1
ATOM 5551 N N . LEU A 1 728 ? 12.242 12.659 6.981 1.00 90.88 728 LEU A N 1
ATOM 5552 C CA . LEU A 1 728 ? 11.979 11.499 7.844 1.00 90.88 728 LEU A CA 1
ATOM 5553 C C . LEU A 1 728 ? 10.920 11.807 8.914 1.00 90.88 728 LEU A C 1
ATOM 5555 O O . LEU A 1 728 ? 10.006 11.011 9.139 1.00 90.88 728 LEU A O 1
ATOM 5559 N N . VAL A 1 729 ? 11.017 12.973 9.560 1.00 91.75 729 VAL A N 1
ATOM 5560 C CA . VAL A 1 729 ? 10.058 13.405 10.591 1.00 91.75 729 VAL A CA 1
ATOM 5561 C C . VAL A 1 729 ? 8.681 13.672 9.983 1.00 91.75 729 VAL A C 1
ATOM 5563 O O . VAL A 1 729 ? 7.669 13.254 10.547 1.00 91.75 729 VAL A O 1
ATOM 5566 N N . ASP A 1 730 ? 8.632 14.316 8.820 1.00 89.62 730 ASP A N 1
ATOM 5567 C CA . ASP A 1 730 ? 7.396 14.642 8.111 1.00 89.62 730 ASP A CA 1
ATOM 5568 C C . ASP A 1 730 ? 6.576 13.384 7.786 1.00 89.62 730 ASP A C 1
ATOM 5570 O O . ASP A 1 730 ? 5.369 13.335 8.037 1.00 89.62 730 ASP A O 1
ATOM 5574 N N . THR A 1 731 ? 7.249 12.320 7.341 1.00 86.38 731 THR A N 1
ATOM 5575 C CA . THR A 1 731 ? 6.626 11.017 7.069 1.00 86.38 731 THR A CA 1
ATOM 5576 C C . THR A 1 731 ? 5.980 10.422 8.329 1.00 86.38 731 THR A C 1
ATOM 5578 O O . THR A 1 731 ? 4.841 9.943 8.289 1.00 86.38 731 THR A O 1
ATOM 5581 N N . ALA A 1 732 ? 6.661 10.502 9.476 1.00 87.94 732 ALA A N 1
ATOM 5582 C CA . ALA A 1 732 ? 6.149 9.982 10.743 1.00 87.94 732 ALA A CA 1
ATOM 5583 C C . ALA A 1 732 ? 4.947 10.790 11.273 1.00 87.94 732 ALA A C 1
ATOM 5585 O O . ALA A 1 732 ? 3.951 10.207 11.710 1.00 87.94 732 ALA A O 1
ATOM 5586 N N . VAL A 1 733 ? 5.008 12.124 11.207 1.00 90.31 733 VAL A N 1
ATOM 5587 C CA . VAL A 1 733 ? 3.966 13.014 11.751 1.00 90.31 733 VAL A CA 1
ATOM 5588 C C . VAL A 1 733 ? 2.713 13.017 10.871 1.00 90.31 733 VAL A C 1
ATOM 5590 O O . VAL A 1 733 ? 1.603 12.814 11.378 1.00 90.31 733 VAL A O 1
ATOM 5593 N N . LYS A 1 734 ? 2.864 13.166 9.546 1.00 89.00 734 LYS A N 1
ATOM 5594 C CA . LYS A 1 734 ? 1.723 13.232 8.615 1.00 89.00 734 LYS A CA 1
ATOM 5595 C C . LYS A 1 734 ? 0.869 11.972 8.638 1.00 89.00 734 LYS A C 1
ATOM 5597 O O . LYS A 1 734 ? -0.349 12.054 8.466 1.00 89.00 734 LYS A O 1
ATOM 5602 N N . THR A 1 735 ? 1.470 10.811 8.888 1.00 87.25 735 THR A N 1
ATOM 5603 C CA . THR A 1 735 ? 0.749 9.532 8.955 1.00 87.25 735 THR A CA 1
ATOM 5604 C C . THR A 1 735 ? -0.323 9.534 10.053 1.00 87.25 735 THR A C 1
ATOM 5606 O O . THR A 1 735 ? -1.441 9.054 9.841 1.00 87.25 735 THR A O 1
ATOM 5609 N N . ALA A 1 736 ? -0.038 10.129 11.217 1.00 86.94 736 ALA A N 1
ATOM 5610 C CA . ALA A 1 736 ? -0.988 10.184 12.327 1.00 86.94 736 ALA A CA 1
ATOM 5611 C C . ALA A 1 736 ? -2.177 11.119 12.036 1.00 86.94 736 ALA A C 1
ATOM 5613 O O . ALA A 1 736 ? -3.336 10.759 12.277 1.00 86.94 736 ALA A O 1
ATOM 5614 N N . GLU A 1 737 ? -1.902 12.306 11.492 1.00 89.06 737 GLU A N 1
ATOM 5615 C CA . GLU A 1 737 ? -2.923 13.316 11.194 1.00 89.06 737 GLU A CA 1
ATOM 5616 C C . GLU A 1 737 ? -3.849 12.877 10.055 1.00 89.06 737 GLU A C 1
ATOM 5618 O O . GLU A 1 737 ? -5.080 12.910 10.185 1.00 89.06 737 GLU A O 1
ATOM 5623 N N . THR A 1 738 ? -3.263 12.403 8.952 1.00 89.81 738 THR A N 1
ATOM 5624 C CA . THR A 1 738 ? -4.009 11.968 7.764 1.00 89.81 738 THR A CA 1
ATOM 5625 C C . THR A 1 738 ? -4.880 10.749 8.058 1.00 89.81 738 THR A C 1
ATOM 5627 O O . THR A 1 738 ? -6.063 10.751 7.706 1.00 89.81 738 THR A O 1
ATOM 5630 N N . GLY A 1 739 ? -4.366 9.757 8.793 1.00 88.31 739 GLY A N 1
ATOM 5631 C CA . GLY A 1 739 ? -5.141 8.579 9.190 1.00 88.31 739 GLY A CA 1
ATOM 5632 C C . GLY A 1 739 ? -6.334 8.928 10.087 1.00 88.31 739 GLY A C 1
ATOM 5633 O O . GLY A 1 739 ? -7.434 8.382 9.935 1.00 88.31 739 GLY A O 1
ATOM 5634 N N . TYR A 1 740 ? -6.168 9.889 11.002 1.00 88.56 740 TYR A N 1
ATOM 5635 C CA . TYR A 1 740 ? -7.265 10.352 11.849 1.00 88.56 740 TYR A CA 1
ATOM 5636 C C . TYR A 1 740 ? -8.338 11.117 11.061 1.00 88.56 740 TYR A C 1
ATOM 5638 O O . TYR A 1 740 ? -9.538 10.876 11.252 1.00 88.56 740 TYR A O 1
ATOM 5646 N N . MET A 1 741 ? -7.920 11.999 10.152 1.00 91.88 741 MET A N 1
ATOM 5647 C CA . MET A 1 741 ? -8.812 12.715 9.240 1.00 91.88 741 MET A CA 1
ATOM 5648 C C . MET A 1 741 ? -9.606 11.743 8.358 1.00 91.88 741 MET A C 1
ATOM 5650 O O . MET A 1 741 ? -10.836 11.825 8.310 1.00 91.88 741 MET A O 1
ATOM 5654 N N . GLN A 1 742 ? -8.933 10.777 7.728 1.00 89.88 742 GLN A N 1
ATOM 5655 C CA . GLN A 1 742 ? -9.567 9.759 6.892 1.00 89.88 742 GLN A CA 1
ATOM 5656 C C . GLN A 1 742 ? -10.618 8.967 7.678 1.00 89.88 742 GLN A C 1
ATOM 5658 O O . GLN A 1 742 ? -11.748 8.803 7.218 1.00 89.88 742 GLN A O 1
ATOM 5663 N N . ARG A 1 743 ? -10.301 8.551 8.910 1.00 87.69 743 ARG A N 1
ATOM 5664 C CA . ARG A 1 743 ? -11.250 7.848 9.785 1.00 87.69 743 ARG A CA 1
ATOM 5665 C C . ARG A 1 743 ? -12.505 8.674 10.078 1.00 87.69 743 ARG A C 1
ATOM 5667 O O . ARG A 1 743 ? -13.606 8.121 10.095 1.00 87.69 743 ARG A O 1
ATOM 5674 N N . ARG A 1 744 ? -12.361 9.979 10.343 1.00 90.19 744 ARG A N 1
ATOM 5675 C CA . ARG A 1 744 ? -13.510 10.877 10.561 1.00 90.19 744 ARG A CA 1
ATOM 5676 C C . ARG A 1 744 ? -14.371 10.970 9.302 1.00 90.19 744 ARG A C 1
ATOM 5678 O O . ARG A 1 744 ? -15.585 10.818 9.399 1.00 90.19 744 ARG A O 1
ATOM 5685 N N . LEU A 1 745 ? -13.749 11.142 8.136 1.00 90.00 745 LEU A N 1
ATOM 5686 C CA . LEU A 1 745 ? -14.449 11.209 6.851 1.00 90.00 745 LEU A CA 1
ATOM 5687 C C . LEU A 1 745 ? -15.208 9.913 6.538 1.00 90.00 745 LEU A C 1
ATOM 5689 O O . LEU A 1 745 ? -16.377 9.975 6.159 1.00 90.00 745 LEU A O 1
ATOM 5693 N N . MET A 1 746 ? -14.595 8.750 6.776 1.00 87.12 746 MET A N 1
ATOM 5694 C CA . MET A 1 746 ? -15.251 7.449 6.602 1.00 87.12 746 MET A CA 1
ATOM 5695 C C . MET A 1 746 ? -16.493 7.302 7.482 1.00 87.12 746 MET A C 1
ATOM 5697 O O . MET A 1 746 ? -17.500 6.776 7.030 1.00 87.12 746 MET A O 1
ATOM 5701 N N . LYS A 1 747 ? -16.469 7.791 8.728 1.00 86.69 747 LYS A N 1
ATOM 5702 C CA . LYS A 1 747 ? -17.650 7.729 9.607 1.00 86.69 747 LYS A CA 1
ATOM 5703 C C . LYS A 1 747 ? -18.773 8.675 9.184 1.00 86.69 747 LYS A C 1
ATOM 5705 O O . LYS A 1 747 ? -19.924 8.384 9.477 1.00 86.69 747 LYS A O 1
ATOM 5710 N N . VAL A 1 748 ? -18.457 9.774 8.501 1.00 86.25 748 VAL A N 1
ATOM 5711 C CA . VAL A 1 748 ? -19.467 10.707 7.973 1.00 86.25 748 VAL A CA 1
ATOM 5712 C C . VAL A 1 748 ? -20.081 10.189 6.668 1.00 86.25 748 VAL A C 1
ATOM 5714 O O . VAL A 1 748 ? -21.279 10.349 6.456 1.00 86.25 748 VAL A O 1
ATOM 5717 N N . ARG A 1 749 ? -19.275 9.571 5.795 1.00 79.31 749 ARG A N 1
ATOM 5718 C CA . ARG A 1 749 ? -19.706 9.101 4.465 1.00 79.31 749 ARG A CA 1
ATOM 5719 C C . ARG A 1 749 ? -20.031 7.606 4.382 1.00 79.31 749 ARG A C 1
ATOM 5721 O O . ARG A 1 749 ? -20.516 7.165 3.355 1.00 79.31 749 ARG A O 1
ATOM 5728 N N . GLY A 1 750 ? -19.794 6.819 5.429 1.00 76.62 750 GLY A N 1
ATOM 5729 C CA . GLY A 1 750 ? -19.951 5.358 5.380 1.00 76.62 750 GLY A CA 1
ATOM 5730 C C . GLY A 1 750 ? -21.366 4.879 5.037 1.00 76.62 750 GLY A C 1
ATOM 5731 O O . GLY A 1 750 ? -21.514 3.829 4.426 1.00 76.62 750 GLY A O 1
ATOM 5732 N N . ASP A 1 751 ? -22.383 5.680 5.360 1.00 76.25 751 ASP A N 1
ATOM 5733 C CA . ASP A 1 751 ? -23.795 5.321 5.173 1.00 76.25 751 ASP A CA 1
ATOM 5734 C C . ASP A 1 751 ? -24.413 5.924 3.894 1.00 76.25 751 ASP A C 1
ATOM 5736 O O . ASP A 1 751 ? -25.630 5.839 3.693 1.00 76.25 751 ASP A O 1
ATOM 5740 N N . THR A 1 752 ? -23.627 6.612 3.056 1.00 71.81 752 THR A N 1
ATOM 5741 C CA . THR A 1 752 ? -24.117 7.099 1.756 1.00 71.81 752 THR A CA 1
ATOM 5742 C C . THR A 1 752 ? -24.071 5.973 0.741 1.00 71.81 752 THR A C 1
ATOM 5744 O O . THR A 1 752 ? -22.999 5.451 0.448 1.00 71.81 752 THR A O 1
ATOM 5747 N N . SER A 1 753 ? -25.223 5.644 0.168 1.00 67.12 753 SER A N 1
ATOM 5748 C CA . SER A 1 753 ? -25.343 4.738 -0.974 1.00 67.12 753 SER A CA 1
ATOM 5749 C C . SER A 1 753 ? -26.200 5.408 -2.043 1.00 67.12 753 SER A C 1
ATOM 5751 O O . SER A 1 753 ? -27.075 6.218 -1.733 1.00 67.12 753 SER A O 1
ATOM 5753 N N . GLU A 1 754 ? -25.952 5.126 -3.318 1.00 55.09 754 GLU A N 1
ATOM 5754 C CA . GLU A 1 754 ? -26.894 5.536 -4.360 1.00 55.09 754 GLU A CA 1
ATOM 5755 C C . GLU A 1 754 ? -28.152 4.672 -4.244 1.00 55.09 754 GLU A C 1
ATOM 5757 O O . GLU A 1 754 ? -28.121 3.453 -4.407 1.00 55.09 754 GLU A O 1
ATOM 5762 N N . GLY A 1 755 ? -29.264 5.300 -3.864 1.00 45.16 755 GLY A N 1
ATOM 5763 C CA . GLY A 1 755 ? -30.522 4.612 -3.626 1.00 45.16 755 GLY A CA 1
ATOM 5764 C C . GLY A 1 755 ? -31.269 4.360 -4.934 1.00 45.16 755 GLY A C 1
ATOM 5765 O O . GLY A 1 755 ? -31.659 5.307 -5.610 1.00 45.16 755 GLY A O 1
ATOM 5766 N N . HIS A 1 756 ? -31.485 3.076 -5.234 1.00 41.75 756 HIS A N 1
ATOM 5767 C CA . HIS A 1 756 ? -32.577 2.465 -6.014 1.00 41.75 756 HIS A CA 1
ATOM 5768 C C . HIS A 1 756 ? -33.135 3.224 -7.241 1.00 41.75 756 HIS A C 1
ATOM 5770 O O . HIS A 1 756 ? -33.835 4.228 -7.111 1.00 41.75 756 HIS A O 1
ATOM 5776 N N . PHE A 1 757 ? -32.936 2.631 -8.429 1.00 44.47 757 PHE A N 1
ATOM 5777 C CA . PHE A 1 757 ? -33.671 2.819 -9.700 1.00 44.47 757 PHE A CA 1
ATOM 5778 C C . PHE A 1 757 ? -33.810 4.241 -10.290 1.00 44.47 757 PHE A C 1
ATOM 5780 O O . PHE A 1 757 ? -34.273 4.375 -11.419 1.00 44.47 757 PHE A O 1
ATOM 5787 N N . ARG A 1 758 ? -33.411 5.311 -9.588 1.00 46.09 758 ARG A N 1
ATOM 5788 C CA . ARG A 1 758 ? -33.598 6.711 -10.027 1.00 46.09 758 ARG A CA 1
ATOM 5789 C C . ARG A 1 758 ? -32.321 7.561 -10.052 1.00 46.09 758 ARG A C 1
ATOM 5791 O O . ARG A 1 758 ? -32.428 8.773 -10.222 1.00 46.09 758 ARG A O 1
ATOM 5798 N N . GLY A 1 759 ? -31.140 6.969 -9.847 1.00 51.34 759 GLY A N 1
ATOM 5799 C CA . GLY A 1 759 ? -29.855 7.686 -9.906 1.00 51.34 759 GLY A CA 1
ATOM 5800 C C . GLY A 1 759 ? -29.686 8.794 -8.853 1.00 51.34 759 GLY A C 1
ATOM 5801 O O . GLY A 1 759 ? -29.022 9.793 -9.116 1.00 51.34 759 GLY A O 1
ATOM 5802 N N . ARG A 1 760 ? -30.319 8.671 -7.673 1.00 48.47 760 ARG A N 1
ATOM 5803 C CA . ARG A 1 760 ? -30.201 9.657 -6.582 1.00 48.47 760 ARG A CA 1
ATOM 5804 C C . ARG A 1 760 ? -29.426 9.082 -5.397 1.00 48.47 760 ARG A C 1
ATOM 5806 O O . ARG A 1 760 ? -29.783 8.033 -4.864 1.00 48.47 760 ARG A O 1
ATOM 5813 N N . GLY A 1 761 ? -28.420 9.820 -4.926 1.00 48.84 761 GLY A N 1
ATOM 5814 C CA . GLY A 1 761 ? -27.743 9.548 -3.657 1.00 48.84 761 GLY A CA 1
ATOM 5815 C C . GLY A 1 761 ? -28.718 9.579 -2.474 1.00 48.84 761 GLY A C 1
ATOM 5816 O O . GLY A 1 761 ? -29.451 10.551 -2.283 1.00 48.84 761 GLY A O 1
ATOM 5817 N N . GLY A 1 762 ? -28.743 8.516 -1.675 1.00 47.44 762 GLY A N 1
ATOM 5818 C CA . GLY A 1 762 ? -29.572 8.396 -0.481 1.00 47.44 762 GLY A CA 1
ATOM 5819 C C . GLY A 1 762 ? -28.723 8.205 0.774 1.00 47.44 762 GLY A C 1
ATOM 5820 O O . GLY A 1 762 ? -27.737 7.473 0.786 1.00 47.44 762 GLY A O 1
ATOM 5821 N N . HIS A 1 763 ? -29.117 8.847 1.872 1.00 52.12 763 HIS A N 1
ATOM 5822 C CA . HIS A 1 763 ? -28.653 8.444 3.202 1.00 52.12 763 HIS A CA 1
ATOM 5823 C C . HIS A 1 763 ? -29.564 7.355 3.776 1.00 52.12 763 HIS A C 1
ATOM 5825 O O . HIS A 1 763 ? -30.770 7.381 3.531 1.00 52.12 763 HIS A O 1
ATOM 5831 N N . PHE A 1 764 ? -29.024 6.495 4.647 1.00 45.53 764 PHE A N 1
ATOM 5832 C CA . PHE A 1 764 ? -29.767 5.451 5.378 1.00 45.53 764 PHE A CA 1
ATOM 5833 C C . PHE A 1 764 ? -31.071 5.946 6.048 1.00 45.53 764 PHE A C 1
ATOM 5835 O O . PHE A 1 764 ? -32.050 5.217 6.154 1.00 45.53 764 PHE A O 1
ATOM 5842 N N . ARG A 1 765 ? -31.136 7.225 6.453 1.00 50.62 765 ARG A N 1
ATOM 5843 C CA . ARG A 1 765 ? -32.343 7.855 7.031 1.00 50.62 765 ARG A CA 1
ATOM 5844 C C . ARG A 1 765 ? -33.353 8.390 5.999 1.00 50.62 765 ARG A C 1
ATOM 5846 O O . ARG A 1 765 ? -34.263 9.131 6.370 1.00 50.62 765 ARG A O 1
ATOM 5853 N N . GLY A 1 766 ? -33.195 8.076 4.713 1.00 48.47 766 GLY A N 1
ATOM 5854 C CA . GLY A 1 766 ? -34.127 8.458 3.646 1.00 48.47 766 GLY A CA 1
ATOM 5855 C C . GLY A 1 766 ? -34.182 9.962 3.344 1.00 48.47 766 GLY A C 1
ATOM 5856 O O . GLY A 1 766 ? -35.138 10.429 2.722 1.00 48.47 766 GLY A O 1
ATOM 5857 N N . ARG A 1 767 ? -33.184 10.751 3.778 1.00 47.84 767 ARG A N 1
ATOM 5858 C CA . ARG A 1 767 ? -32.996 12.111 3.251 1.00 47.84 767 ARG A CA 1
ATOM 5859 C C . ARG A 1 767 ? -32.439 11.977 1.838 1.00 47.84 767 ARG A C 1
ATOM 5861 O O . ARG A 1 767 ? -31.274 11.625 1.674 1.00 47.84 767 ARG A O 1
ATOM 5868 N N . GLY A 1 768 ? -33.280 12.244 0.841 1.00 44.28 768 GLY A N 1
ATOM 5869 C CA . GLY A 1 768 ? -32.840 12.459 -0.532 1.00 44.28 768 GLY A CA 1
ATOM 5870 C C . GLY A 1 768 ? -32.056 13.762 -0.594 1.00 44.28 768 GLY A C 1
ATOM 5871 O O . GLY A 1 768 ? -32.639 14.828 -0.762 1.00 44.28 768 GLY A O 1
ATOM 5872 N N . GLY A 1 769 ? -30.746 13.688 -0.377 1.00 45.12 769 GLY A N 1
ATOM 5873 C CA . GLY A 1 769 ? -29.852 14.755 -0.794 1.00 45.12 769 GLY A CA 1
ATOM 5874 C C . GLY A 1 769 ? -29.659 14.618 -2.297 1.00 45.12 769 GLY A C 1
ATOM 5875 O O . GLY A 1 769 ? -29.369 13.526 -2.774 1.00 45.12 769 GLY A O 1
ATOM 5876 N N . HIS A 1 770 ? -29.824 15.697 -3.057 1.00 42.78 770 HIS A N 1
ATOM 5877 C CA . HIS A 1 770 ? -29.378 15.727 -4.448 1.00 42.78 770 HIS A CA 1
ATOM 5878 C C . HIS A 1 770 ? -27.840 15.702 -4.473 1.00 42.78 770 HIS A C 1
ATOM 5880 O O . HIS A 1 770 ? -27.190 16.725 -4.640 1.00 42.78 770 HIS A O 1
ATOM 5886 N N . PHE A 1 771 ? -27.260 14.521 -4.266 1.00 48.88 771 PHE A N 1
ATOM 5887 C CA . PHE A 1 771 ? -25.862 14.217 -4.554 1.00 48.88 771 PHE A CA 1
ATOM 5888 C C . PHE A 1 771 ? -25.811 13.370 -5.821 1.00 48.88 771 PHE A C 1
ATOM 5890 O O . PHE A 1 771 ? -25.283 12.267 -5.825 1.00 48.88 771 PHE A O 1
ATOM 5897 N N . GLN A 1 772 ? -26.437 13.853 -6.890 1.00 43.59 772 GLN A N 1
ATOM 5898 C CA . GLN A 1 772 ? -26.090 13.362 -8.213 1.00 43.59 772 GLN A CA 1
ATOM 5899 C C . GLN A 1 772 ? -24.813 14.119 -8.587 1.00 43.59 772 GLN A C 1
ATOM 5901 O O . GLN A 1 772 ? -24.800 15.353 -8.539 1.00 43.59 772 GLN A O 1
ATOM 5906 N N . GLY A 1 773 ? -23.718 13.410 -8.887 1.00 53.69 773 GLY A N 1
ATOM 5907 C CA . GLY A 1 773 ? -22.599 14.046 -9.586 1.00 53.69 773 GLY A CA 1
ATOM 5908 C C . GLY A 1 773 ? -23.167 14.765 -10.810 1.00 53.69 773 GLY A C 1
ATOM 5909 O O . GLY A 1 773 ? -24.117 14.253 -11.398 1.00 53.69 773 GLY A O 1
ATOM 5910 N N . ARG A 1 774 ? -22.657 15.956 -11.159 1.00 54.31 774 ARG A N 1
ATOM 5911 C CA . ARG A 1 774 ? -23.263 16.841 -12.180 1.00 54.31 774 ARG A CA 1
ATOM 5912 C C . ARG A 1 774 ? -23.666 16.126 -13.485 1.00 54.31 774 ARG A C 1
ATOM 5914 O O . ARG A 1 774 ? -24.569 16.607 -14.155 1.00 54.31 774 ARG A O 1
ATOM 5921 N N . GLU A 1 775 ? -23.033 14.997 -13.808 1.00 58.31 775 GLU A N 1
ATOM 5922 C CA . GLU A 1 775 ? -23.253 14.215 -15.030 1.00 58.31 775 GLU A CA 1
ATOM 5923 C C . GLU A 1 775 ? -23.755 12.772 -14.795 1.00 58.31 775 GLU A C 1
ATOM 5925 O O . GLU A 1 775 ? -24.063 12.077 -15.756 1.00 58.31 775 GLU A O 1
ATOM 5930 N N . GLY A 1 776 ? -23.865 12.293 -13.547 1.00 59.97 776 GLY A N 1
ATOM 5931 C CA . GLY A 1 776 ? -24.275 10.907 -13.247 1.00 59.97 776 GLY A CA 1
ATOM 5932 C C . GLY A 1 776 ? -23.304 9.813 -13.726 1.00 59.97 776 GLY A C 1
ATOM 5933 O O . GLY A 1 776 ? -23.622 8.631 -13.632 1.00 59.97 776 GLY A O 1
ATOM 5934 N N . THR A 1 777 ? -22.128 10.190 -14.230 1.00 65.38 777 THR A N 1
ATOM 5935 C CA . THR A 1 777 ? -21.055 9.293 -14.666 1.00 65.38 777 THR A CA 1
ATOM 5936 C C . THR A 1 777 ? -20.168 8.889 -13.488 1.00 65.38 777 THR A C 1
ATOM 5938 O O . THR A 1 777 ? -19.832 9.701 -12.621 1.00 65.38 777 THR A O 1
ATOM 5941 N N . LEU A 1 778 ? -19.778 7.610 -13.439 1.00 62.25 778 LEU A N 1
ATOM 5942 C CA . LEU A 1 778 ? -18.831 7.124 -12.436 1.00 62.25 778 LEU A CA 1
ATOM 5943 C C . LEU A 1 778 ? -17.445 7.734 -12.706 1.00 62.25 778 LEU A C 1
ATOM 5945 O O . LEU A 1 778 ? -16.962 7.613 -13.831 1.00 62.25 778 LEU A O 1
ATOM 5949 N N . PRO A 1 779 ? -16.753 8.307 -11.701 1.00 62.12 779 PRO A N 1
ATOM 5950 C CA . PRO A 1 779 ? -15.428 8.908 -11.890 1.00 62.12 779 PRO A CA 1
ATOM 5951 C C . PRO A 1 779 ? -14.399 7.943 -12.494 1.00 62.12 779 PRO A C 1
ATOM 5953 O O . PRO A 1 779 ? -13.582 8.347 -13.311 1.00 62.12 779 PRO A O 1
ATOM 5956 N N . GLY A 1 780 ? -14.476 6.656 -12.136 1.00 56.53 780 GLY A N 1
ATOM 5957 C CA . GLY A 1 780 ? -13.608 5.611 -12.690 1.00 56.53 780 GLY A CA 1
ATOM 5958 C C . GLY A 1 780 ? -13.915 5.228 -14.144 1.00 56.53 780 GLY A C 1
ATOM 5959 O O . GLY A 1 780 ? -13.043 4.696 -14.813 1.00 56.53 780 GLY A O 1
ATOM 5960 N N . ALA A 1 781 ? -15.120 5.523 -14.643 1.00 54.53 781 ALA A N 1
ATOM 5961 C CA . ALA A 1 781 ? -15.536 5.269 -16.028 1.00 54.53 781 ALA A CA 1
ATOM 5962 C C . ALA A 1 781 ? -15.552 6.548 -16.889 1.00 54.53 781 ALA A C 1
ATOM 5964 O O . ALA A 1 781 ? -15.911 6.503 -18.065 1.00 54.53 781 ALA A O 1
ATOM 5965 N N . GLY A 1 782 ? -15.191 7.696 -16.305 1.00 46.78 782 GLY A N 1
ATOM 5966 C CA . GLY A 1 782 ? -15.182 8.994 -16.966 1.00 46.78 782 GLY A CA 1
ATOM 5967 C C . GLY A 1 782 ? -14.063 9.095 -17.999 1.00 46.78 782 GLY A C 1
ATOM 5968 O O . GLY A 1 782 ? -12.975 9.595 -17.708 1.00 46.78 782 GLY A O 1
ATOM 5969 N N . GLY A 1 783 ? -14.335 8.642 -19.222 1.00 41.94 783 GLY A N 1
ATOM 5970 C CA . GLY A 1 783 ? -13.649 9.172 -20.393 1.00 41.94 783 GLY A CA 1
ATOM 5971 C C . GLY A 1 783 ? -14.009 10.649 -20.514 1.00 41.94 783 GLY A C 1
ATOM 5972 O O . GLY A 1 783 ? -15.191 10.987 -20.491 1.00 41.94 783 GLY A O 1
ATOM 5973 N N . ASP A 1 784 ? -13.009 11.528 -20.595 1.00 36.78 784 ASP A N 1
ATOM 5974 C CA . ASP A 1 784 ? -13.245 12.938 -20.885 1.00 36.78 784 ASP A CA 1
ATOM 5975 C C . ASP A 1 784 ? -13.982 13.019 -22.224 1.00 36.78 784 ASP A C 1
ATOM 5977 O O . ASP A 1 784 ? -13.396 12.830 -23.290 1.00 36.78 784 ASP A O 1
ATOM 5981 N N . THR A 1 785 ? -15.290 13.271 -22.193 1.00 30.03 785 THR A N 1
ATOM 5982 C CA . THR A 1 785 ? -15.988 13.750 -23.377 1.00 30.03 785 THR A CA 1
ATOM 5983 C C . THR A 1 785 ? -15.377 15.104 -23.687 1.00 30.03 785 THR A C 1
ATOM 5985 O O . THR A 1 785 ? -15.710 16.102 -23.043 1.00 30.03 785 THR A O 1
ATOM 5988 N N . CYS A 1 786 ? -14.439 15.135 -24.635 1.00 27.78 786 CYS A N 1
ATOM 5989 C CA . CYS A 1 786 ? -13.949 16.363 -25.230 1.00 27.78 786 CYS A CA 1
ATOM 5990 C C . CYS A 1 786 ? -15.165 17.232 -25.563 1.00 27.78 786 CYS A C 1
ATOM 5992 O O . CYS A 1 786 ? -15.973 16.890 -26.429 1.00 27.78 786 CYS A O 1
ATOM 5994 N N . ARG A 1 787 ? -15.306 18.362 -24.864 1.00 25.70 787 ARG A N 1
ATOM 5995 C CA . ARG A 1 787 ? -16.158 19.464 -25.304 1.00 25.70 787 ARG A CA 1
ATOM 5996 C C . ARG A 1 787 ? -15.555 20.008 -26.598 1.00 25.70 787 ARG A C 1
ATOM 5998 O O . ARG A 1 787 ? -14.827 20.992 -26.583 1.00 25.70 787 ARG A O 1
ATOM 6005 N N . GLY A 1 788 ? -15.853 19.352 -27.716 1.00 25.12 788 GLY A N 1
ATOM 6006 C CA . GLY A 1 788 ? -15.804 19.986 -29.022 1.00 25.12 788 GLY A CA 1
ATOM 6007 C C . GLY A 1 788 ? -16.795 21.141 -28.992 1.00 25.12 788 GLY A C 1
ATOM 6008 O O . GLY A 1 788 ? -17.978 20.941 -28.700 1.00 25.12 788 GLY A O 1
ATOM 6009 N N . GLY A 1 789 ? -16.295 22.357 -29.206 1.00 25.23 789 GLY A N 1
ATOM 6010 C CA . GLY A 1 789 ? -17.121 23.547 -29.332 1.00 25.23 789 GLY A CA 1
ATOM 6011 C C . GLY A 1 789 ? -18.228 23.292 -30.350 1.00 25.23 789 GLY A C 1
ATOM 6012 O O . GLY A 1 789 ? -17.963 23.048 -31.525 1.00 25.23 789 GLY A O 1
ATOM 6013 N N . ARG A 1 790 ? -19.480 23.327 -29.889 1.00 23.31 790 ARG A N 1
ATOM 6014 C CA . ARG A 1 790 ? -20.651 23.382 -30.763 1.00 23.31 790 ARG A CA 1
ATOM 6015 C C . ARG A 1 790 ? -20.687 24.768 -31.402 1.00 23.31 790 ARG A C 1
ATOM 6017 O O . ARG A 1 790 ? -21.346 25.668 -30.893 1.00 23.31 790 ARG A O 1
ATOM 6024 N N . GLY A 1 791 ? -19.967 24.926 -32.508 1.00 25.47 791 GLY A N 1
ATOM 6025 C CA . GLY A 1 791 ? -20.317 25.901 -33.530 1.00 25.47 791 GLY A CA 1
ATOM 6026 C C . GLY A 1 791 ? -21.612 25.438 -34.193 1.00 25.47 791 GLY A C 1
ATOM 6027 O O . GLY A 1 791 ? -21.700 24.318 -34.691 1.00 25.47 791 GLY A O 1
ATOM 6028 N N . HIS A 1 792 ? -22.646 26.267 -34.116 1.00 25.70 792 HIS A N 1
ATOM 6029 C CA . HIS A 1 792 ? -23.914 26.058 -34.799 1.00 25.70 792 HIS A CA 1
ATOM 6030 C C . HIS A 1 792 ? -23.705 25.928 -36.314 1.00 25.70 792 HIS A C 1
ATOM 6032 O O . HIS A 1 792 ? -23.395 26.914 -36.970 1.00 25.70 792 HIS A O 1
ATOM 6038 N N . LEU A 1 793 ? -23.994 24.755 -36.876 1.00 24.41 793 LEU A N 1
ATOM 6039 C CA . LEU A 1 793 ? -24.459 24.629 -38.256 1.00 24.41 793 LEU A CA 1
ATOM 6040 C C . LEU A 1 793 ? -25.775 23.847 -38.232 1.00 24.41 793 LEU A C 1
ATOM 6042 O O . LEU A 1 793 ? -25.822 22.640 -38.002 1.00 24.41 793 LEU A O 1
ATOM 6046 N N . ARG A 1 794 ? -26.870 24.605 -38.354 1.00 23.81 794 ARG A N 1
ATOM 6047 C CA . ARG A 1 794 ? -28.222 24.115 -38.629 1.00 23.81 794 ARG A CA 1
ATOM 6048 C C . ARG A 1 794 ? -28.383 23.953 -40.142 1.00 23.81 794 ARG A C 1
ATOM 6050 O O . ARG A 1 794 ? -27.971 24.831 -40.887 1.00 23.81 794 ARG A O 1
ATOM 6057 N N . GLY A 1 795 ? -29.103 22.902 -40.530 1.00 25.16 795 GLY A N 1
ATOM 6058 C CA . GLY A 1 795 ? -29.605 22.644 -41.885 1.00 25.16 795 GLY A CA 1
ATOM 6059 C C . GLY A 1 795 ? -28.875 21.453 -42.512 1.00 25.16 795 GLY A C 1
ATOM 6060 O O . GLY A 1 795 ? -27.674 21.511 -42.692 1.00 25.16 795 GLY A O 1
ATOM 6061 N N . GLY A 1 796 ? -29.467 20.298 -42.802 1.00 24.39 796 GLY A N 1
ATOM 6062 C CA . GLY A 1 796 ? -30.869 19.985 -43.027 1.00 24.39 796 GLY A CA 1
ATOM 6063 C C . GLY A 1 796 ? -31.084 19.607 -44.493 1.00 24.39 796 GLY A C 1
ATOM 6064 O O . GLY A 1 796 ? -31.298 20.495 -45.303 1.00 24.39 796 GLY A O 1
ATOM 6065 N N . ARG A 1 797 ? -31.146 18.287 -44.734 1.00 26.38 797 ARG A N 1
ATOM 6066 C CA . ARG A 1 797 ? -31.909 17.559 -45.775 1.00 26.38 797 ARG A CA 1
ATOM 6067 C C . ARG A 1 797 ? -31.262 17.166 -47.121 1.00 26.38 797 ARG A C 1
ATOM 6069 O O . ARG A 1 797 ? -30.790 17.986 -47.887 1.00 26.38 797 ARG A O 1
ATOM 6076 N N . HIS A 1 798 ? -31.463 15.866 -47.375 1.00 26.55 798 HIS A N 1
ATOM 6077 C CA . HIS A 1 798 ? -31.907 15.176 -48.594 1.00 26.55 798 HIS A CA 1
ATOM 6078 C C . HIS A 1 798 ? -31.032 15.119 -49.857 1.00 26.55 798 HIS A C 1
ATOM 6080 O O . HIS A 1 798 ? -30.897 16.067 -50.616 1.00 26.55 798 HIS A O 1
ATOM 6086 N N . LEU A 1 799 ? -30.606 13.881 -50.134 1.00 26.38 799 LEU A N 1
ATOM 6087 C CA . LEU A 1 799 ? -30.408 13.308 -51.464 1.00 26.38 799 LEU A CA 1
ATOM 6088 C C . LEU A 1 799 ? -31.713 13.343 -52.277 1.00 26.38 799 LEU A C 1
ATOM 6090 O O . LEU A 1 799 ? -32.693 12.731 -51.858 1.00 26.38 799 LEU A O 1
ATOM 6094 N N . GLN A 1 800 ? -31.689 13.985 -53.444 1.00 26.33 800 GLN A N 1
ATOM 6095 C CA . GLN A 1 800 ? -32.119 13.451 -54.747 1.00 26.33 800 GLN A CA 1
ATOM 6096 C C . GLN A 1 800 ? -31.915 14.529 -55.820 1.00 26.33 800 GLN A C 1
ATOM 6098 O O . GLN A 1 800 ? -31.989 15.722 -55.542 1.00 26.33 800 GLN A O 1
ATOM 6103 N N . GLY A 1 801 ? -31.546 14.083 -57.019 1.00 24.91 801 GLY A N 1
ATOM 6104 C CA . GLY A 1 801 ? -30.925 14.912 -58.044 1.00 24.91 801 GLY A CA 1
ATOM 6105 C C . GLY A 1 801 ? -31.881 15.760 -58.870 1.00 24.91 801 GLY A C 1
ATOM 6106 O O . GLY A 1 801 ? -33.084 15.518 -58.901 1.00 24.91 801 GLY A O 1
ATOM 6107 N N . ARG A 1 802 ? -31.296 16.703 -59.609 1.00 24.92 802 ARG A N 1
ATOM 6108 C CA . ARG A 1 802 ? -31.583 16.952 -61.025 1.00 24.92 802 ARG A CA 1
ATOM 6109 C C . ARG A 1 802 ? -30.615 17.987 -61.590 1.00 24.92 802 ARG A C 1
ATOM 6111 O O . ARG A 1 802 ? -30.028 18.784 -60.869 1.00 24.92 802 ARG A O 1
ATOM 6118 N N . GLU A 1 803 ? -30.444 17.843 -62.891 1.00 24.80 803 GLU A N 1
ATOM 6119 C CA . GLU A 1 803 ? -29.605 18.563 -63.836 1.00 24.80 803 GLU A CA 1
ATOM 6120 C C . GLU A 1 803 ? -29.808 20.085 -63.840 1.00 24.80 803 GLU A C 1
ATOM 6122 O O . GLU A 1 803 ? -30.887 20.578 -63.522 1.00 24.80 803 GLU A O 1
ATOM 6127 N N . GLY A 1 804 ? -28.805 20.790 -64.372 1.00 24.42 804 GLY A N 1
ATOM 6128 C CA . GLY A 1 804 ? -29.079 21.880 -65.308 1.00 24.42 804 GLY A CA 1
ATOM 6129 C C . GLY A 1 804 ? -28.691 23.293 -64.877 1.00 24.42 804 GLY A C 1
ATOM 6130 O O . GLY A 1 804 ? -29.342 23.910 -64.044 1.00 24.42 804 GLY A O 1
ATOM 6131 N N . THR A 1 805 ? -27.732 23.836 -65.633 1.00 25.53 805 THR A N 1
ATOM 6132 C CA . THR A 1 805 ? -27.619 25.240 -66.086 1.00 25.53 805 THR A CA 1
ATOM 6133 C C . THR A 1 805 ? -27.108 26.348 -65.140 1.00 25.53 805 THR A C 1
ATOM 6135 O O . THR A 1 805 ? -27.747 26.764 -64.182 1.00 25.53 805 THR A O 1
ATOM 6138 N N . LEU A 1 806 ? -25.928 26.853 -65.538 1.00 23.92 806 LEU A N 1
ATOM 6139 C CA . LEU A 1 806 ? -25.344 28.209 -65.444 1.00 23.92 806 LEU A CA 1
ATOM 6140 C C . LEU A 1 806 ? -26.350 29.371 -65.688 1.00 23.92 806 LEU A C 1
ATOM 6142 O O . LEU A 1 806 ? -27.429 29.107 -66.213 1.00 23.92 806 LEU A O 1
ATOM 6146 N N . PRO A 1 807 ? -25.932 30.661 -65.647 1.00 43.75 807 PRO A N 1
ATOM 6147 C CA . PRO A 1 807 ? -25.075 31.406 -64.702 1.00 43.75 807 PRO A CA 1
ATOM 6148 C C . PRO A 1 807 ? -25.703 32.789 -64.349 1.00 43.75 807 PRO A C 1
ATOM 6150 O O . PRO A 1 807 ? -26.750 33.146 -64.880 1.00 43.75 807 PRO A O 1
ATOM 6153 N N . GLY A 1 808 ? -25.040 33.638 -63.546 1.00 23.91 808 GLY A N 1
ATOM 6154 C CA . GLY A 1 808 ? -25.342 35.080 -63.602 1.00 23.91 808 GLY A CA 1
ATOM 6155 C C . GLY A 1 808 ? -24.924 35.962 -62.425 1.00 23.91 808 GLY A C 1
ATOM 6156 O O . GLY A 1 808 ? -25.681 36.112 -61.480 1.00 23.91 808 GLY A O 1
ATOM 6157 N N . ALA A 1 809 ? -23.765 36.604 -62.603 1.00 24.06 809 ALA A N 1
ATOM 6158 C CA . ALA A 1 809 ? -23.513 38.048 -62.467 1.00 24.06 809 ALA A CA 1
ATOM 6159 C C . ALA A 1 809 ? -23.636 38.801 -61.119 1.00 24.06 809 ALA A C 1
ATOM 6161 O O . ALA A 1 809 ? -24.659 38.782 -60.447 1.00 24.06 809 ALA A O 1
ATOM 6162 N N . GLY A 1 810 ? -22.609 39.639 -60.896 1.00 25.22 810 GLY A N 1
ATOM 6163 C CA . GLY A 1 810 ? -22.641 40.899 -60.138 1.00 25.22 810 GLY A CA 1
ATOM 6164 C C . GLY A 1 810 ? -22.320 40.738 -58.653 1.00 25.22 810 GLY A C 1
ATOM 6165 O O . GLY A 1 810 ? -23.074 40.108 -57.932 1.00 25.22 810 GLY A O 1
ATOM 6166 N N . GLY A 1 811 ? -21.222 41.245 -58.100 1.00 24.59 811 GLY A N 1
ATOM 6167 C CA . GLY A 1 811 ? -20.431 42.413 -58.478 1.00 24.59 811 GLY A CA 1
ATOM 6168 C C . GLY A 1 811 ? -20.361 43.317 -57.245 1.00 24.59 811 GLY A C 1
ATOM 6169 O O . GLY A 1 811 ? -21.412 43.670 -56.726 1.00 24.59 811 GLY A O 1
ATOM 6170 N N . ASP A 1 812 ? -19.133 43.651 -56.831 1.00 25.27 812 ASP A N 1
ATOM 6171 C CA . ASP A 1 812 ? -18.748 44.909 -56.172 1.00 25.27 812 ASP A CA 1
ATOM 6172 C C . ASP A 1 812 ? -19.341 45.241 -54.778 1.00 25.27 812 ASP A C 1
ATOM 6174 O O . ASP A 1 812 ? -20.506 45.031 -54.492 1.00 25.27 812 ASP A O 1
ATOM 6178 N N . THR A 1 813 ? -18.652 45.845 -53.808 1.00 26.33 813 THR A N 1
ATOM 6179 C CA . THR A 1 813 ? -17.309 46.431 -53.660 1.00 26.33 813 THR A CA 1
ATOM 6180 C C . THR A 1 813 ? -17.100 46.745 -52.162 1.00 26.33 813 THR A C 1
ATOM 6182 O O . THR A 1 813 ? -18.070 46.761 -51.410 1.00 26.33 813 THR A O 1
ATOM 6185 N N . CYS A 1 814 ? -15.834 46.951 -51.759 1.00 25.42 814 CYS A N 1
ATOM 6186 C CA . CYS A 1 814 ? -15.279 48.023 -50.897 1.00 25.42 814 CYS A CA 1
ATOM 6187 C C . CYS A 1 814 ? -16.137 48.627 -49.758 1.00 25.42 814 CYS A C 1
ATOM 6189 O O . CYS A 1 814 ? -17.318 48.877 -49.905 1.00 25.42 814 CYS A O 1
ATOM 6191 N N . ALA A 1 815 ? -15.619 49.106 -48.630 1.00 24.86 815 ALA A N 1
ATOM 6192 C CA . ALA A 1 815 ? -14.308 49.204 -47.991 1.00 24.86 815 ALA A CA 1
ATOM 6193 C C . ALA A 1 815 ? -14.534 50.047 -46.711 1.00 24.86 815 ALA A C 1
ATOM 6195 O O . ALA A 1 815 ? -15.528 50.763 -46.616 1.00 24.86 815 ALA A O 1
ATOM 6196 N N . GLY A 1 816 ? -13.558 50.048 -45.797 1.00 25.22 816 GLY A N 1
ATOM 6197 C CA . GLY A 1 816 ? -13.278 51.223 -44.961 1.00 25.22 816 GLY A CA 1
ATOM 6198 C C . GLY A 1 816 ? -13.626 51.129 -43.472 1.00 25.22 816 GLY A C 1
ATOM 6199 O O . GLY A 1 816 ? -14.778 51.267 -43.085 1.00 25.22 816 GLY A O 1
ATOM 6200 N N . GLY A 1 817 ? -12.578 51.029 -42.647 1.00 24.78 817 GLY A N 1
ATOM 6201 C CA . GLY A 1 817 ? -12.123 52.225 -41.926 1.00 24.78 817 GLY A CA 1
ATOM 6202 C C . GLY A 1 817 ? -12.524 52.397 -40.458 1.00 24.78 817 GLY A C 1
ATOM 6203 O O . GLY A 1 817 ? -13.546 52.992 -40.155 1.00 24.78 817 GLY A O 1
ATOM 6204 N N . ASP A 1 818 ? -11.582 52.001 -39.598 1.00 26.88 818 ASP A N 1
ATOM 6205 C CA . ASP A 1 818 ? -10.964 52.813 -38.539 1.00 26.88 818 ASP A CA 1
ATOM 6206 C C . ASP A 1 818 ? -11.633 53.135 -37.185 1.00 26.88 818 ASP A C 1
ATOM 6208 O O . ASP A 1 818 ? -12.778 53.553 -37.055 1.00 26.88 818 ASP A O 1
ATOM 6212 N N . THR A 1 819 ? -10.725 53.094 -36.194 1.00 26.95 819 THR A N 1
ATOM 6213 C CA . THR A 1 819 ? -10.545 53.946 -34.996 1.00 26.95 819 THR A CA 1
ATOM 6214 C C . THR A 1 819 ? -10.680 53.321 -33.590 1.00 26.95 819 THR A C 1
ATOM 6216 O O . THR A 1 819 ? -11.750 53.120 -33.034 1.00 26.95 819 THR A O 1
ATOM 6219 N N . CYS A 1 820 ? -9.492 53.057 -33.022 1.00 27.41 820 CYS A N 1
ATOM 6220 C CA . CYS A 1 820 ? -8.900 53.664 -31.815 1.00 27.41 820 CYS A CA 1
ATOM 6221 C C . CYS A 1 820 ? -9.568 53.573 -30.423 1.00 27.41 820 CYS A C 1
ATOM 6223 O O . CYS A 1 820 ? -10.479 54.308 -30.070 1.00 27.41 820 CYS A O 1
ATOM 6225 N N . ALA A 1 821 ? -8.932 52.727 -29.602 1.00 27.20 821 ALA A N 1
ATOM 6226 C CA . ALA A 1 821 ? -8.380 52.925 -28.250 1.00 27.20 821 ALA A CA 1
ATOM 6227 C C . ALA A 1 821 ? -8.734 54.161 -27.384 1.00 27.20 821 ALA A C 1
ATOM 6229 O O . ALA A 1 821 ? -8.551 55.301 -27.800 1.00 27.20 821 ALA A O 1
ATOM 6230 N N . GLY A 1 822 ? -8.932 53.891 -26.080 1.00 25.48 822 GLY A N 1
ATOM 6231 C CA . GLY A 1 822 ? -8.344 54.696 -24.995 1.00 25.48 822 GLY A CA 1
ATOM 6232 C C . GLY A 1 822 ? -9.192 54.898 -23.727 1.00 25.48 822 GLY A C 1
ATOM 6233 O O . GLY A 1 822 ? -10.235 55.530 -23.789 1.00 25.48 822 GLY A O 1
ATOM 6234 N N . GLY A 1 823 ? -8.661 54.477 -22.567 1.00 25.61 823 GLY A N 1
ATOM 6235 C CA . GLY A 1 823 ? -8.648 55.332 -21.364 1.00 25.61 823 GLY A CA 1
ATOM 6236 C C . GLY A 1 823 ? -9.668 55.113 -20.233 1.00 25.61 823 GLY A C 1
ATOM 6237 O O . GLY A 1 823 ? -10.731 55.711 -20.222 1.00 25.61 823 GLY A O 1
ATOM 6238 N N . ASP A 1 824 ? -9.238 54.351 -19.223 1.00 28.53 824 ASP A N 1
ATOM 6239 C CA . ASP A 1 824 ? -9.054 54.771 -17.819 1.00 28.53 824 ASP A CA 1
ATOM 6240 C C . ASP A 1 824 ? -10.182 55.306 -16.892 1.00 28.53 824 ASP A C 1
ATOM 6242 O O . ASP A 1 824 ? -10.864 56.292 -17.141 1.00 28.53 824 ASP A O 1
ATOM 6246 N N . THR A 1 825 ? -10.118 54.757 -15.665 1.00 27.62 825 THR A N 1
ATOM 6247 C CA . THR A 1 825 ? -10.278 55.379 -14.326 1.00 27.62 825 THR A CA 1
ATOM 6248 C C . THR A 1 825 ? -11.579 55.296 -13.499 1.00 27.62 825 THR A C 1
ATOM 6250 O O . THR A 1 825 ? -12.672 55.671 -13.895 1.00 27.62 825 THR A O 1
ATOM 6253 N N . CYS A 1 826 ? -11.321 54.956 -12.221 1.00 26.75 826 CYS A N 1
ATOM 6254 C CA . CYS A 1 826 ? -11.831 55.564 -10.979 1.00 26.75 826 CYS A CA 1
ATOM 6255 C C . CYS A 1 826 ? -12.971 54.912 -10.159 1.00 26.75 826 CYS A C 1
ATOM 6257 O O . CYS A 1 826 ? -14.153 55.047 -10.430 1.00 26.75 826 CYS A O 1
ATOM 6259 N N . ARG A 1 827 ? -12.523 54.376 -9.006 1.00 27.31 827 ARG A N 1
ATOM 6260 C CA . ARG A 1 827 ? -12.921 54.702 -7.614 1.00 27.31 827 ARG A CA 1
ATOM 6261 C C . ARG A 1 827 ? -14.372 54.472 -7.146 1.00 27.31 827 ARG A C 1
ATOM 6263 O O . ARG A 1 827 ? -15.248 55.285 -7.381 1.00 27.31 827 ARG A O 1
ATOM 6270 N N . GLY A 1 828 ? -14.470 53.568 -6.163 1.00 26.58 828 GLY A N 1
ATOM 6271 C CA . GLY A 1 828 ? -14.710 53.960 -4.762 1.00 26.58 828 GLY A CA 1
ATOM 6272 C C . GLY A 1 828 ? -16.145 53.875 -4.224 1.00 26.58 828 GLY A C 1
ATOM 6273 O O . GLY A 1 828 ? -17.087 54.302 -4.870 1.00 26.58 828 GLY A O 1
ATOM 6274 N N . GLY A 1 829 ? -16.283 53.423 -2.968 1.00 26.45 829 GLY A N 1
ATOM 6275 C CA . GLY A 1 829 ? -17.436 53.783 -2.127 1.00 26.45 829 GLY A CA 1
ATOM 6276 C C . GLY A 1 829 ? -18.004 52.669 -1.249 1.00 26.45 829 GLY A C 1
ATOM 6277 O O . GLY A 1 829 ? -18.593 51.719 -1.736 1.00 26.45 829 GLY A O 1
ATOM 6278 N N . ARG A 1 830 ? -17.829 52.819 0.067 1.00 27.50 830 ARG A N 1
ATOM 6279 C CA . ARG A 1 830 ? -18.344 51.988 1.173 1.00 27.50 830 ARG A CA 1
ATOM 6280 C C . ARG A 1 830 ? -19.862 52.163 1.378 1.00 27.50 830 ARG A C 1
ATOM 6282 O O . ARG A 1 830 ? -20.380 53.219 1.041 1.00 27.50 830 ARG A O 1
ATOM 6289 N N . GLY A 1 831 ? -20.495 51.256 2.140 1.00 26.97 831 GLY A N 1
ATOM 6290 C CA . GLY A 1 831 ? -21.542 51.670 3.098 1.00 26.97 831 GLY A CA 1
ATOM 6291 C C . GLY A 1 831 ? -22.755 50.752 3.315 1.00 26.97 831 GLY A C 1
ATOM 6292 O O . GLY A 1 831 ? -23.747 50.873 2.622 1.00 26.97 831 GLY A O 1
ATOM 6293 N N . HIS A 1 832 ? -22.658 49.885 4.328 1.00 27.56 832 HIS A N 1
ATOM 6294 C CA . HIS A 1 832 ? -23.627 49.610 5.409 1.00 27.56 832 HIS A CA 1
ATOM 6295 C C . HIS A 1 832 ? -25.179 49.636 5.247 1.00 27.56 832 HIS A C 1
ATOM 6297 O O . HIS A 1 832 ? -25.776 50.655 4.944 1.00 27.56 832 HIS A O 1
ATOM 6303 N N . LEU A 1 833 ? -25.767 48.554 5.804 1.00 26.73 833 LEU A N 1
ATOM 6304 C CA . LEU A 1 833 ? -26.881 48.477 6.786 1.00 26.73 833 LEU A CA 1
ATOM 6305 C C . LEU A 1 833 ? -28.373 48.513 6.348 1.00 26.73 833 LEU A C 1
ATOM 6307 O O . LEU A 1 833 ? -28.906 49.525 5.928 1.00 26.73 833 LEU A O 1
ATOM 6311 N N . GLN A 1 834 ? -29.037 47.404 6.730 1.00 26.20 834 GLN A N 1
ATOM 6312 C CA . GLN A 1 834 ? -30.292 47.284 7.509 1.00 26.20 834 GLN A CA 1
ATOM 6313 C C . GLN A 1 834 ? -31.694 47.184 6.854 1.00 26.20 834 GLN A C 1
ATOM 6315 O O . GLN A 1 834 ? -32.147 48.054 6.128 1.00 26.20 834 GLN A O 1
ATOM 6320 N N . THR A 1 835 ? -32.398 46.131 7.326 1.00 25.92 835 THR A N 1
ATOM 6321 C CA . THR A 1 835 ? -33.843 45.992 7.669 1.00 25.92 835 THR A CA 1
ATOM 6322 C C . THR A 1 835 ? -34.889 46.065 6.549 1.00 25.92 835 THR A C 1
ATOM 6324 O O . THR A 1 835 ? -35.020 47.067 5.873 1.00 25.92 835 THR A O 1
ATOM 6327 N N . ALA A 1 836 ? -35.574 44.959 6.230 1.00 26.17 836 ALA A N 1
ATOM 6328 C CA . ALA A 1 836 ? -36.750 44.365 6.904 1.00 26.17 836 ALA A CA 1
ATOM 6329 C C . ALA A 1 836 ? -38.077 45.019 6.484 1.00 26.17 836 ALA A C 1
ATOM 6331 O O . ALA A 1 836 ? -38.294 46.166 6.838 1.00 26.17 836 ALA A O 1
ATOM 6332 N N . HIS A 1 837 ? -38.970 44.272 5.814 1.00 25.30 837 HIS A N 1
ATOM 6333 C CA . HIS A 1 837 ? -40.355 44.023 6.256 1.00 25.30 837 HIS A CA 1
ATOM 6334 C C . HIS A 1 837 ? -41.195 43.225 5.230 1.00 25.30 837 HIS A C 1
ATOM 6336 O O . HIS A 1 837 ? -41.226 43.540 4.051 1.00 25.30 837 HIS A O 1
ATOM 6342 N N . THR A 1 838 ? -41.852 42.181 5.756 1.00 25.77 838 THR A N 1
ATOM 6343 C CA . THR A 1 838 ? -43.231 41.686 5.516 1.00 25.77 838 THR A CA 1
ATOM 6344 C C . THR A 1 838 ? -43.862 41.611 4.120 1.00 25.77 838 THR A C 1
ATOM 6346 O O . THR A 1 838 ? -43.976 42.598 3.411 1.00 25.77 838 THR A O 1
ATOM 6349 N N . GLY A 1 839 ? -44.498 40.461 3.867 1.00 25.78 839 GLY A N 1
ATOM 6350 C CA . GLY A 1 839 ? -45.611 40.312 2.927 1.00 25.78 839 GLY A CA 1
ATOM 6351 C C . GLY A 1 839 ? -45.919 38.838 2.688 1.00 25.78 839 GLY A C 1
ATOM 6352 O O . GLY A 1 839 ? -45.239 38.194 1.897 1.00 25.78 839 GLY A O 1
ATOM 6353 N N . GLY A 1 840 ? -46.868 38.275 3.438 1.00 24.70 840 GLY A N 1
ATOM 6354 C CA . GLY A 1 840 ? -47.393 36.941 3.157 1.00 24.70 840 GLY A CA 1
ATOM 6355 C C . GLY A 1 840 ? -48.393 36.987 2.010 1.00 24.70 840 GLY A C 1
ATOM 6356 O O . GLY A 1 840 ? -49.010 38.019 1.800 1.00 24.70 840 GLY A O 1
ATOM 6357 N N . ASP A 1 841 ? -48.575 35.860 1.326 1.00 27.33 841 ASP A N 1
ATOM 6358 C CA . ASP A 1 841 ? -49.906 35.473 0.874 1.00 27.33 841 ASP A CA 1
ATOM 6359 C C . ASP A 1 841 ? -50.015 33.970 0.625 1.00 27.33 841 ASP A C 1
ATOM 6361 O O . ASP A 1 841 ? -49.139 33.293 0.083 1.00 27.33 841 ASP A O 1
ATOM 6365 N N . THR A 1 842 ? -51.125 33.452 1.123 1.00 27.73 842 THR A N 1
ATOM 6366 C CA . THR A 1 842 ? -51.617 32.085 1.042 1.00 27.73 842 THR A CA 1
ATOM 6367 C C . THR A 1 842 ? -52.307 31.823 -0.294 1.00 27.73 842 THR A C 1
ATOM 6369 O O . THR A 1 842 ? -53.152 32.615 -0.691 1.00 27.73 842 THR A O 1
ATOM 6372 N N . CYS A 1 843 ? -52.107 30.646 -0.898 1.00 28.75 843 CYS A N 1
ATOM 6373 C CA . CYS A 1 843 ? -53.183 29.970 -1.633 1.00 28.75 843 CYS A CA 1
ATOM 6374 C C . CYS A 1 843 ? -52.994 28.445 -1.666 1.00 28.75 843 CYS A C 1
ATOM 6376 O O . CYS A 1 843 ? -51.915 27.914 -1.921 1.00 28.75 843 CYS A O 1
ATOM 6378 N N . ARG A 1 844 ? -54.088 27.761 -1.324 1.00 26.81 844 ARG A N 1
ATOM 6379 C CA . ARG A 1 844 ? -54.306 26.311 -1.243 1.00 26.81 844 ARG A CA 1
ATOM 6380 C C . ARG A 1 844 ? -54.773 25.760 -2.602 1.00 26.81 844 ARG A C 1
ATOM 6382 O O . ARG A 1 844 ? -55.437 26.485 -3.321 1.00 26.81 844 ARG A O 1
ATOM 6389 N N . HIS A 1 845 ? -54.506 24.459 -2.811 1.00 28.45 845 HIS A N 1
ATOM 6390 C CA . HIS A 1 845 ? -55.304 23.397 -3.487 1.00 28.45 845 HIS A CA 1
ATOM 6391 C C . HIS A 1 845 ? -55.961 23.678 -4.861 1.00 28.45 845 HIS A C 1
ATOM 6393 O O . HIS A 1 845 ? -56.640 24.671 -5.032 1.00 28.45 845 HIS A O 1
ATOM 6399 N N . ASN A 1 846 ? -55.876 22.815 -5.884 1.00 26.48 846 ASN A N 1
ATOM 6400 C CA . ASN A 1 846 ? -56.323 21.409 -5.973 1.00 26.48 846 ASN A CA 1
ATOM 6401 C C . ASN A 1 846 ? -55.795 20.794 -7.298 1.00 26.48 846 ASN A C 1
ATOM 6403 O O . ASN A 1 846 ? -55.687 21.504 -8.289 1.00 26.48 846 ASN A O 1
ATOM 6407 N N . ARG A 1 847 ? -55.315 19.540 -7.281 1.00 30.53 847 ARG A N 1
ATOM 6408 C CA . ARG A 1 847 ? -55.888 18.334 -7.942 1.00 30.53 847 ARG A CA 1
ATOM 6409 C C . ARG A 1 847 ? -56.188 18.430 -9.453 1.00 30.53 847 ARG A C 1
ATOM 6411 O O . ARG A 1 847 ? -57.194 19.026 -9.815 1.00 30.53 847 ARG A O 1
ATOM 6418 N N . VAL A 1 848 ? -55.421 17.682 -10.259 1.00 36.50 848 VAL A N 1
ATOM 6419 C CA . VAL A 1 848 ? -55.820 16.391 -10.879 1.00 36.50 848 VAL A CA 1
ATOM 6420 C C . VAL A 1 848 ? -54.651 15.423 -10.733 1.00 36.50 848 VAL A C 1
ATOM 6422 O O . VAL A 1 848 ? -53.500 15.901 -10.870 1.00 36.50 848 VAL A O 1
#

InterPro domains:
  IPR000722 RNA polymerase, alpha subunit [PF00623] (227-392)
  IPR006592 RNA polymerase, N-terminal [SM00663] (112-421)
  IPR007066 RNA polymerase Rpb1, domain 3 [PF04983] (396-573)
  IPR007080 RNA polymerase Rpb1, domain 1 [PF04997] (12-225)
  IPR007081 RNA polymerase Rpb1, domain 5 [PF04998] (711-751)
  IPR007083 RNA polymerase Rpb1, domain 4 [PF05000] (604-704)
  IPR015700 DNA-directed RNA polymerase III subunit RPC1 [PTHR48446] (1-752)
  IPR038120 RNA polymerase Rpb1, funnel domain superfamily [G3DSA:1.10.132.30] (573-690)
  IPR042102 RNA polymerase Rpb1, domain 3 superfamily [G3DSA:1.10.274.100] (401-572)

Secondary structure (DSSP, 8-state):
---TTS-HHHHHHHHHHHHHHHTT--B-TTT--B--EEEEE--SSGGGTTEEEEEEE-HHHHHHHHHHHTTT-TTTTTTTEEEEEE-HHHHHHHHHT--HHHHHHTT-S-GGGGS-SS-PPPPGGGS--EE-GGG-EEPPHHHHHHHHHHHHHHHHHHHHHTT--HHHHHHHHHHHHHHHHHHH-TT-HHHHHHHHHH--STT-PPP--HHHHHSSSSSHIIIIISS---SSEEEEEEEE-TTS-TTEEEEEHHHHHHSEEEEEP-TTTHHHHHHHHHHTTTSSS-EEEEE-TTSPEEETTTS-HHHHHHT--TT-EEEEEP-TT-EEEEEPSS--SGGGEEEEEEEEESSSSEEE-GGGHHHHT--SSS-EEEEE---SHHHHHHHHHHHBTGGGSB-TTT--B-S---THHHHHHHHHTSTT-EEEHHHHHHHHHHHS-TTS--PPPPPSB-SSS-EEETHHHHHHHH-SSTTS-----EEEE-TT--GGGS-TTS-GGG-TT--EEEEETTEEEE----HHHHSS-TTSHHHHHHHHT-HHHHHHHHHHHHHHHHHHHHHH-----STTTPPPHHHHHHHHHHHHHHHHHHHHHHHHHHTT-PPPPTT--HHHHHHHHHHHHHHHHHHHHHHHHHHHS-TT-HHHHHHHHTSS--HHHHHHHHT--EE-EETTEEPPPSBTTBSSTTSPTT---TGGGTEE-S-TTT---HHHHHHHHHHHHHHHHHHHHHHHHHHHHHHHHHHHHTTEEEETTTTEEEETT--B-----TT---GGG-------------------------------------------------------------------